Protein AF-0000000066098914 (afdb_homodimer)

Solvent-accessible surface area (backbone atoms only — not comparable to full-atom values): 42243 Å² total; per-residue (Å²): 77,52,29,32,34,39,27,23,27,41,57,40,79,36,55,60,36,62,58,43,56,73,46,43,79,74,27,45,29,22,31,26,15,26,47,27,71,83,27,66,46,54,44,73,57,91,93,42,76,46,83,33,42,65,62,32,80,19,49,80,38,93,75,24,36,15,26,37,21,40,37,21,39,43,38,61,69,60,48,48,51,51,51,52,54,40,41,75,70,70,44,71,65,82,59,40,31,33,19,36,63,10,33,41,37,50,75,65,23,27,54,48,33,45,54,51,50,65,69,39,60,93,66,53,69,77,78,87,47,71,8,59,46,48,32,45,26,27,47,37,64,47,45,50,49,34,46,49,41,34,78,35,69,69,63,32,41,53,45,46,41,61,45,40,51,63,51,30,50,41,28,39,76,72,64,72,40,79,60,76,58,52,67,61,50,40,53,52,46,38,55,50,28,63,72,45,52,85,32,51,35,66,43,36,60,53,52,46,50,38,36,74,70,44,35,35,36,37,33,41,39,44,43,5,24,39,24,8,51,77,73,25,52,65,54,48,38,46,57,36,42,21,37,50,17,21,43,15,58,5,32,31,38,12,27,61,51,31,69,42,25,36,28,24,32,40,59,39,38,55,40,69,83,69,68,74,56,53,50,56,40,91,50,69,67,21,50,47,50,30,62,63,56,61,42,45,39,86,87,76,58,47,74,42,47,26,24,48,25,49,30,29,52,37,28,44,32,30,52,38,27,34,42,61,30,28,36,37,21,54,49,42,51,54,50,64,33,69,61,41,62,32,27,61,30,29,35,43,92,85,38,83,35,68,63,68,64,83,42,56,69,52,40,55,59,25,37,60,37,70,44,79,39,63,36,42,70,66,85,46,46,85,43,59,45,72,86,70,45,56,67,42,50,46,50,50,54,53,50,52,25,62,57,21,73,39,50,65,22,33,37,25,23,43,93,52,89,77,14,36,26,70,77,46,73,88,85,113,76,52,30,33,34,39,27,23,28,42,57,41,79,37,55,60,36,62,58,43,56,72,47,42,80,74,27,46,30,23,30,26,15,27,48,27,71,86,26,66,46,54,45,74,57,92,92,42,76,44,84,33,42,64,61,32,81,18,49,81,39,92,77,24,35,14,25,37,20,41,37,20,39,43,38,63,68,61,47,47,53,52,50,53,55,40,40,75,72,70,43,71,65,81,60,38,31,33,20,37,64,10,34,41,36,48,74,65,23,26,51,48,32,44,54,51,51,64,69,40,60,94,66,52,69,76,78,85,46,71,7,60,46,48,32,44,27,28,46,38,65,47,46,51,50,35,46,50,43,34,77,35,70,69,63,31,41,54,45,47,41,60,46,40,50,62,51,29,47,42,28,40,74,71,64,72,38,80,62,76,57,54,67,61,51,39,52,52,46,36,56,50,28,63,71,46,51,87,32,51,36,66,43,36,60,52,52,48,51,38,35,75,69,45,36,34,37,37,32,39,38,42,44,5,28,39,25,8,52,75,73,24,51,65,56,47,37,47,56,36,43,21,38,51,15,21,43,16,59,6,34,31,37,12,28,60,51,32,70,41,26,35,28,23,31,40,58,38,38,55,39,70,81,68,69,74,55,53,50,56,41,91,50,67,66,22,51,47,51,29,62,64,57,60,41,46,38,89,85,78,58,46,75,42,46,27,25,48,26,48,29,30,52,38,26,43,33,29,51,37,25,36,42,60,30,27,35,37,22,54,48,42,50,57,48,64,33,69,62,41,60,33,26,61,29,28,35,43,92,87,38,82,35,66,63,69,64,83,43,56,70,51,41,55,57,25,36,61,37,69,45,79,38,63,36,43,69,68,85,46,45,84,42,58,45,72,87,70,44,56,67,43,51,45,51,50,54,53,49,51,24,61,58,21,71,40,50,65,23,34,38,26,23,44,93,53,88,77,13,38,24,70,76,47,73,89,84,115

Structure (mmCIF, N/CA/C/O backbone):
data_AF-0000000066098914-model_v1
#
loop_
_entity.id
_entity.type
_entity.pdbx_description
1 polymer 'Adenylosuccinate synthetase'
#
loop_
_atom_site.group_PDB
_atom_site.id
_atom_site.type_symbol
_atom_site.label_atom_id
_atom_site.label_alt_id
_atom_site.label_comp_id
_atom_site.label_asym_id
_atom_site.label_entity_id
_atom_site.label_seq_id
_atom_site.pdbx_PDB_ins_code
_atom_site.Cartn_x
_atom_site.Cartn_y
_atom_site.Cartn_z
_atom_site.occupancy
_atom_site.B_iso_or_equiv
_atom_site.auth_seq_id
_atom_site.auth_comp_id
_atom_site.auth_asym_id
_atom_site.auth_atom_id
_atom_site.pdbx_PDB_model_num
ATOM 1 N N . MET A 1 1 ? -10.352 -11.297 17.422 1 63.25 1 MET A N 1
ATOM 2 C CA . MET A 1 1 ? -9.922 -12.273 16.422 1 63.25 1 MET A CA 1
ATOM 3 C C . MET A 1 1 ? -9.172 -11.594 15.281 1 63.25 1 MET A C 1
ATOM 5 O O . MET A 1 1 ? -9.414 -10.414 14.992 1 63.25 1 MET A O 1
ATOM 9 N N . PRO A 1 2 ? -8.195 -12.383 14.555 1 81.88 2 PRO A N 1
ATOM 10 C CA . PRO A 1 2 ? -7.086 -11.812 13.797 1 81.88 2 PRO A CA 1
ATOM 11 C C . PRO A 1 2 ? -7.453 -11.523 12.344 1 81.88 2 PRO A C 1
ATOM 13 O O . PRO A 1 2 ? -8.43 -12.07 11.828 1 81.88 2 PRO A O 1
ATOM 16 N N . GLY A 1 3 ? -7.152 -10.367 11.789 1 95.5 3 GLY A N 1
ATOM 17 C CA . GLY A 1 3 ? -6.992 -10.203 10.352 1 95.5 3 GLY A CA 1
ATOM 18 C C . GLY A 1 3 ? -6.004 -11.18 9.75 1 95.5 3 GLY A C 1
ATOM 19 O O . GLY A 1 3 ? -4.859 -11.273 10.195 1 95.5 3 GLY A O 1
ATOM 20 N N . ILE A 1 4 ? -6.527 -12.102 8.797 1 97 4 ILE A N 1
ATOM 21 C CA . ILE A 1 4 ? -5.703 -13.07 8.094 1 97 4 ILE A CA 1
ATOM 22 C C . ILE A 1 4 ? -5.547 -12.648 6.633 1 97 4 ILE A C 1
ATOM 24 O O . ILE A 1 4 ? -6.539 -12.406 5.941 1 97 4 ILE A O 1
ATOM 28 N N . VAL A 1 5 ? -4.336 -12.539 6.199 1 97.62 5 VAL A N 1
ATOM 29 C CA . VAL A 1 5 ? -4.082 -12.203 4.801 1 97.62 5 VAL A CA 1
ATOM 30 C C . VAL A 1 5 ? -3.639 -13.453 4.047 1 97.62 5 VAL A C 1
ATOM 32 O O . VAL A 1 5 ? -2.797 -14.219 4.531 1 97.62 5 VAL A O 1
ATOM 35 N N . LEU A 1 6 ? -4.223 -13.695 2.918 1 96.88 6 LEU A N 1
ATOM 36 C CA . LEU A 1 6 ? -3.85 -14.789 2.029 1 96.88 6 LEU A CA 1
ATOM 37 C C . LEU A 1 6 ? -3.35 -14.258 0.691 1 96.88 6 LEU A C 1
ATOM 39 O O . LEU A 1 6 ? -4.074 -13.547 -0.009 1 96.88 6 LEU A O 1
ATOM 43 N N . ILE A 1 7 ? -2.107 -14.586 0.351 1 97.62 7 ILE A N 1
ATOM 44 C CA . ILE A 1 7 ? -1.524 -14.094 -0.893 1 97.62 7 ILE A CA 1
ATOM 45 C C . ILE A 1 7 ? -0.839 -15.242 -1.632 1 97.62 7 ILE A C 1
ATOM 47 O O . ILE A 1 7 ? -0.648 -16.328 -1.071 1 97.62 7 ILE A O 1
ATOM 51 N N . GLY A 1 8 ? -0.573 -14.992 -2.902 1 97.12 8 GLY A N 1
ATOM 52 C CA . GLY A 1 8 ? 0.333 -15.867 -3.627 1 97.12 8 GLY A CA 1
ATOM 53 C C . GLY A 1 8 ? 1.796 -15.547 -3.385 1 97.12 8 GLY A C 1
ATOM 54 O O . GLY A 1 8 ? 2.189 -14.383 -3.398 1 97.12 8 GLY A O 1
ATOM 55 N N . ALA A 1 9 ? 2.586 -16.578 -3.191 1 98 9 ALA A N 1
ATOM 56 C CA . ALA A 1 9 ? 3.99 -16.359 -2.852 1 98 9 ALA A CA 1
ATOM 57 C C . ALA A 1 9 ? 4.859 -16.344 -4.105 1 98 9 ALA A C 1
ATOM 59 O O . ALA A 1 9 ? 6.023 -15.93 -4.055 1 98 9 ALA A O 1
ATOM 60 N N . GLN A 1 10 ? 4.301 -16.719 -5.227 1 97.81 10 GLN A N 1
ATOM 61 C CA . GLN A 1 10 ? 5.07 -16.828 -6.461 1 97.81 10 GLN A CA 1
ATOM 62 C C . GLN A 1 10 ? 4.488 -15.93 -7.547 1 97.81 10 GLN A C 1
ATOM 64 O O . GLN A 1 10 ? 4.41 -14.711 -7.379 1 97.81 10 GLN A O 1
ATOM 69 N N . TRP A 1 11 ? 3.947 -16.469 -8.711 1 95.19 11 TRP A N 1
ATOM 70 C CA . TRP A 1 11 ? 3.518 -15.594 -9.789 1 95.19 11 TRP A CA 1
ATOM 71 C C . TRP A 1 11 ? 2.016 -15.711 -10.023 1 95.19 11 TRP A C 1
ATOM 73 O O . TRP A 1 11 ? 1.521 -15.391 -11.109 1 95.19 11 TRP A O 1
ATOM 83 N N . GLY A 1 12 ? 1.2 -16.203 -9.133 1 89.06 12 GLY A N 1
ATOM 84 C CA . GLY A 1 12 ? -0.228 -15.922 -9.117 1 89.06 12 GLY A CA 1
ATOM 85 C C . GLY A 1 12 ? -1.071 -17.125 -9.492 1 89.06 12 GLY A C 1
ATOM 86 O O . GLY A 1 12 ? -2.297 -17.109 -9.359 1 89.06 12 GLY A O 1
ATOM 87 N N . ASP A 1 13 ? -0.534 -18.266 -9.875 1 85.81 13 ASP A N 1
ATOM 88 C CA . ASP A 1 13 ? -1.306 -19.453 -10.242 1 85.81 13 ASP A CA 1
ATOM 89 C C . ASP A 1 13 ? -1.065 -20.594 -9.25 1 85.81 13 ASP A C 1
ATOM 91 O O . ASP A 1 13 ? -0.976 -21.75 -9.648 1 85.81 13 ASP A O 1
ATOM 95 N N . GLU A 1 14 ? -0.969 -20.234 -8.062 1 88.31 14 GLU A N 1
ATOM 96 C CA . GLU A 1 14 ? -0.578 -21.219 -7.059 1 88.31 14 GLU A CA 1
ATOM 97 C C . GLU A 1 14 ? -1.791 -21.969 -6.527 1 88.31 14 GLU A C 1
ATOM 99 O O . GLU A 1 14 ? -1.652 -22.859 -5.691 1 88.31 14 GLU A O 1
ATOM 104 N N . GLY A 1 15 ? -2.969 -21.609 -7 1 82.88 15 GLY A N 1
ATOM 105 C CA . GLY A 1 15 ? -4.156 -22.297 -6.512 1 82.88 15 GLY A CA 1
ATOM 106 C C . GLY A 1 15 ? -4.648 -21.75 -5.18 1 82.88 15 GLY A C 1
ATOM 107 O O . GLY A 1 15 ? -4.895 -22.516 -4.25 1 82.88 15 GLY A O 1
ATOM 108 N N . LYS A 1 16 ? -4.734 -20.422 -5.062 1 84.88 16 LYS A N 1
ATOM 109 C CA . LYS A 1 16 ? -5.176 -19.766 -3.842 1 84.88 16 LYS A CA 1
ATOM 110 C C . LYS A 1 16 ? -6.59 -20.203 -3.465 1 84.88 16 LYS A C 1
ATOM 112 O O . LYS A 1 16 ? -6.973 -20.141 -2.293 1 84.88 16 LYS A O 1
ATOM 117 N N . GLY A 1 17 ? -7.309 -20.656 -4.402 1 76.81 17 GLY A N 1
ATOM 118 C CA . GLY A 1 17 ? -8.688 -21.062 -4.168 1 76.81 17 GLY A CA 1
ATOM 119 C C . GLY A 1 17 ? -8.805 -22.188 -3.145 1 76.81 17 GLY A C 1
ATOM 120 O O . GLY A 1 17 ? -9.719 -22.172 -2.32 1 76.81 17 GLY A O 1
ATOM 121 N N . LYS A 1 18 ? -7.852 -23.094 -3.146 1 76.88 18 LYS A N 1
ATOM 122 C CA . LYS A 1 18 ? -7.871 -24.219 -2.209 1 76.88 18 LYS A CA 1
ATOM 123 C C . LYS A 1 18 ? -7.707 -23.734 -0.771 1 76.88 18 LYS A C 1
ATOM 125 O O . LYS A 1 18 ? -8.398 -24.203 0.132 1 76.88 18 LYS A O 1
ATOM 130 N N . ALA A 1 19 ? -6.75 -22.844 -0.567 1 83.5 19 ALA A N 1
ATOM 131 C CA . ALA A 1 19 ? -6.504 -22.281 0.761 1 83.5 19 ALA A CA 1
ATOM 132 C C . ALA A 1 19 ? -7.684 -21.438 1.228 1 83.5 19 ALA A C 1
ATOM 134 O O . ALA A 1 19 ? -8.055 -21.469 2.402 1 83.5 19 ALA A O 1
ATOM 135 N N . THR A 1 20 ? -8.195 -20.703 0.339 1 81.69 20 THR A N 1
ATOM 136 C CA . THR A 1 20 ? -9.336 -19.859 0.666 1 81.69 20 THR A CA 1
ATOM 137 C C . THR A 1 20 ? -10.539 -20.703 1.083 1 81.69 20 THR A C 1
ATOM 139 O O . THR A 1 20 ? -11.289 -20.312 1.982 1 81.69 20 THR A O 1
ATOM 142 N N . ASP A 1 21 ? -10.727 -21.797 0.472 1 73.31 21 ASP A N 1
ATOM 143 C CA . ASP A 1 21 ? -11.82 -22.688 0.819 1 73.31 21 ASP A CA 1
ATOM 144 C C . ASP A 1 21 ? -11.633 -23.266 2.223 1 73.31 21 ASP A C 1
ATOM 146 O O . ASP A 1 21 ? -12.602 -23.453 2.957 1 73.31 21 ASP A O 1
ATOM 150 N N . LEU A 1 22 ? -10.414 -23.562 2.518 1 80.06 22 LEU A N 1
ATOM 151 C CA . LEU A 1 22 ? -10.102 -24.125 3.826 1 80.06 22 LEU A CA 1
ATOM 152 C C . LEU A 1 22 ? -10.383 -23.109 4.934 1 80.06 22 LEU A C 1
ATOM 154 O O . LEU A 1 22 ? -10.789 -23.484 6.035 1 80.06 22 LEU A O 1
ATOM 158 N N . ILE A 1 23 ? -10.172 -21.812 4.625 1 83.88 23 ILE A N 1
ATOM 159 C CA . ILE A 1 23 ? -10.273 -20.766 5.629 1 83.88 23 ILE A CA 1
ATOM 160 C C . ILE A 1 23 ? -11.625 -20.078 5.512 1 83.88 23 ILE A C 1
ATOM 162 O O . ILE A 1 23 ? -12.258 -19.75 6.52 1 83.88 23 ILE A O 1
ATOM 166 N N . GLY A 1 24 ? -12.016 -19.938 4.332 1 73.31 24 GLY A N 1
ATOM 167 C CA . GLY A 1 24 ? -13.125 -19.062 3.996 1 73.31 24 GLY A CA 1
ATOM 168 C C . GLY A 1 24 ? -14.445 -19.516 4.586 1 73.31 24 GLY A C 1
ATOM 169 O O . GLY A 1 24 ? -15.297 -18.688 4.918 1 73.31 24 GLY A O 1
ATOM 170 N N . THR A 1 25 ? -14.57 -20.781 4.785 1 74.81 25 THR A N 1
ATOM 171 C CA . THR A 1 25 ? -15.836 -21.266 5.312 1 74.81 25 THR A CA 1
ATOM 172 C C . THR A 1 25 ? -15.898 -21.109 6.828 1 74.81 25 THR A C 1
ATOM 174 O O . THR A 1 25 ? -16.953 -21.328 7.438 1 74.81 25 THR A O 1
ATOM 177 N N . LYS A 1 26 ? -14.828 -20.578 7.312 1 84.69 26 LYS A N 1
ATOM 178 C CA . LYS A 1 26 ? -14.75 -20.469 8.766 1 84.69 26 LYS A CA 1
ATOM 179 C C . LYS A 1 26 ? -14.594 -19.016 9.203 1 84.69 26 LYS A C 1
ATOM 181 O O . LYS A 1 26 ? -14.375 -18.75 10.383 1 84.69 26 LYS A O 1
ATOM 186 N N . VAL A 1 27 ? -14.703 -18.141 8.195 1 91.56 27 VAL A N 1
ATOM 187 C CA . VAL A 1 27 ? -14.477 -16.75 8.547 1 91.56 27 VAL A CA 1
ATOM 188 C C . VAL A 1 27 ? -15.758 -15.953 8.352 1 91.56 27 VAL A C 1
ATOM 190 O O . VAL A 1 27 ? -16.672 -16.391 7.641 1 91.56 27 VAL A O 1
ATOM 193 N N . ASP A 1 28 ? -15.805 -14.789 8.984 1 95.5 28 ASP A N 1
ATOM 194 C CA . ASP A 1 28 ? -17 -13.945 8.93 1 95.5 28 ASP A CA 1
ATOM 195 C C . ASP A 1 28 ? -17 -13.086 7.676 1 95.5 28 ASP A C 1
ATOM 197 O O . ASP A 1 28 ? -18.062 -12.844 7.086 1 95.5 28 ASP A O 1
ATOM 201 N N . TYR A 1 29 ? -15.859 -12.617 7.258 1 96.81 29 TYR A N 1
ATOM 202 C CA . TYR A 1 29 ? -15.695 -11.75 6.098 1 96.81 29 TYR A CA 1
ATOM 203 C C . TYR A 1 29 ? -14.57 -12.242 5.199 1 96.81 29 TYR A C 1
ATOM 205 O O . TYR A 1 29 ? -13.57 -12.773 5.688 1 96.81 29 TYR A O 1
ATOM 213 N N . VAL A 1 30 ? -14.703 -12.133 3.889 1 95.94 30 VAL A N 1
ATOM 214 C CA . VAL A 1 30 ? -13.641 -12.297 2.906 1 95.94 30 VAL A CA 1
ATOM 215 C C . VAL A 1 30 ? -13.531 -11.039 2.049 1 95.94 30 VAL A C 1
ATOM 217 O O . VAL A 1 30 ? -14.461 -10.68 1.328 1 95.94 30 VAL A O 1
ATOM 220 N N . ALA A 1 31 ? -12.398 -10.367 2.17 1 97.25 31 ALA A N 1
ATOM 221 C CA . ALA A 1 31 ? -12.25 -9.07 1.516 1 97.25 31 ALA A CA 1
ATOM 222 C C . ALA A 1 31 ? -11.141 -9.109 0.467 1 97.25 31 ALA A C 1
ATOM 224 O O . ALA A 1 31 ? -9.977 -9.359 0.792 1 97.25 31 ALA A O 1
ATOM 225 N N . ARG A 1 32 ? -11.516 -8.891 -0.763 1 97.06 32 ARG A N 1
ATOM 226 C CA . ARG A 1 32 ? -10.516 -8.648 -1.797 1 97.06 32 ARG A CA 1
ATOM 227 C C . ARG A 1 32 ? -9.938 -7.242 -1.685 1 97.06 32 ARG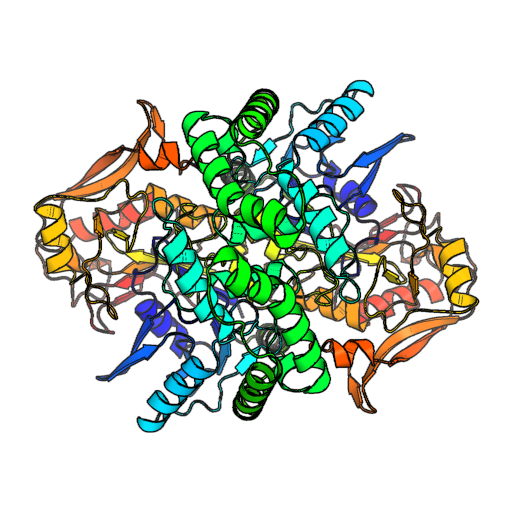 A C 1
ATOM 229 O O . ARG A 1 32 ? -10.672 -6.285 -1.429 1 97.06 32 ARG A O 1
ATOM 236 N N . PHE A 1 33 ? -8.586 -7.141 -1.896 1 98.25 33 PHE A N 1
ATOM 237 C CA . PHE A 1 33 ? -8.039 -5.844 -1.525 1 98.25 33 PHE A CA 1
ATOM 238 C C . PHE A 1 33 ? -7.227 -5.25 -2.67 1 98.25 33 PHE A C 1
ATOM 240 O O . PHE A 1 33 ? -6.754 -4.117 -2.58 1 98.25 33 PHE A O 1
ATOM 247 N N . ASN A 1 34 ? -7.051 -5.922 -3.76 1 97.81 34 ASN A N 1
ATOM 248 C CA . ASN A 1 34 ? -6.238 -5.383 -4.844 1 97.81 34 ASN A CA 1
ATOM 249 C C . ASN A 1 34 ? -6.719 -5.879 -6.207 1 97.81 34 ASN A C 1
ATOM 251 O O . ASN A 1 34 ? -7.555 -6.781 -6.281 1 97.81 34 ASN A O 1
ATOM 255 N N . GLY A 1 35 ? -6.199 -5.332 -7.23 1 95.94 35 GLY A N 1
ATOM 256 C CA . GLY A 1 35 ? -6.41 -5.824 -8.586 1 95.94 35 GLY A CA 1
ATOM 257 C C . GLY A 1 35 ? -7.762 -5.438 -9.156 1 95.94 35 GLY A C 1
ATOM 258 O O . GLY A 1 35 ? -8.242 -4.324 -8.93 1 95.94 35 GLY A O 1
ATOM 259 N N . GLY A 1 36 ? -8.289 -6.184 -9.984 1 95.94 36 GLY A N 1
ATOM 260 C CA . GLY A 1 36 ? -9.555 -6.062 -10.695 1 95.94 36 GLY A CA 1
ATOM 261 C C . GLY A 1 36 ? -9.961 -7.336 -11.414 1 95.94 36 GLY A C 1
ATOM 262 O O . GLY A 1 36 ? -9.781 -8.438 -10.883 1 95.94 36 GLY A O 1
ATOM 263 N N . ASN A 1 37 ? -10.594 -7.102 -12.523 1 94 37 ASN A N 1
ATOM 264 C CA . ASN A 1 37 ? -11.094 -8.273 -13.234 1 94 37 ASN A CA 1
ATOM 265 C C . ASN A 1 37 ? -10 -8.938 -14.07 1 94 37 ASN A C 1
ATOM 267 O O . ASN A 1 37 ? -10.273 -9.828 -14.875 1 94 37 ASN A O 1
ATOM 271 N N . ASN A 1 38 ? -8.727 -8.508 -13.859 1 88.56 38 ASN A N 1
ATOM 272 C CA . ASN A 1 38 ? -7.586 -9.156 -14.508 1 88.56 38 ASN A CA 1
ATOM 273 C C . ASN A 1 38 ? -7.105 -10.367 -13.719 1 88.56 38 ASN A C 1
ATOM 275 O O . ASN A 1 38 ? -6.195 -11.078 -14.148 1 88.56 38 ASN A O 1
ATOM 279 N N . ALA A 1 39 ? -7.637 -10.523 -12.508 1 82.5 39 ALA A N 1
ATOM 280 C CA . ALA A 1 39 ? -7.355 -11.719 -11.711 1 82.5 39 ALA A CA 1
ATOM 281 C C . ALA A 1 39 ? -8.578 -12.625 -11.633 1 82.5 39 ALA A C 1
ATOM 283 O O . ALA A 1 39 ? -9.711 -12.172 -11.828 1 82.5 39 ALA A O 1
ATOM 284 N N . GLY A 1 40 ? -8.258 -13.922 -11.5 1 80.44 40 GLY A N 1
ATOM 285 C CA . GLY A 1 40 ? -9.336 -14.883 -11.359 1 80.44 40 GLY A CA 1
ATOM 286 C C . GLY A 1 40 ? -8.992 -16.047 -10.438 1 80.44 40 GLY A C 1
ATOM 287 O O . GLY A 1 40 ? -7.812 -16.328 -10.203 1 80.44 40 GLY A O 1
ATOM 288 N N . HIS A 1 41 ? -9.961 -16.547 -9.867 1 77.12 41 HIS A N 1
ATOM 289 C CA . HIS A 1 41 ? -9.797 -17.75 -9.047 1 77.12 41 HIS A CA 1
ATOM 290 C C . HIS A 1 41 ? -11.008 -18.672 -9.164 1 77.12 41 HIS A C 1
ATOM 292 O O . HIS A 1 41 ? -12.109 -18.203 -9.461 1 77.12 41 HIS A O 1
ATOM 298 N N . THR A 1 42 ? -10.688 -19.859 -9.062 1 78.38 42 THR A N 1
ATOM 299 C CA . THR A 1 42 ? -11.742 -20.875 -9.141 1 78.38 42 THR A CA 1
ATOM 300 C C . THR A 1 42 ? -12.055 -21.438 -7.758 1 78.38 42 THR A C 1
ATOM 302 O O . THR A 1 42 ? -11.148 -21.734 -6.984 1 78.38 42 THR A O 1
ATOM 305 N N . VAL A 1 43 ? -13.336 -21.484 -7.477 1 76 43 VAL A N 1
ATOM 306 C CA . VAL A 1 43 ? -13.812 -22.078 -6.238 1 76 43 VAL A CA 1
ATOM 307 C C . VAL A 1 43 ? -14.648 -23.328 -6.559 1 76 43 VAL A C 1
ATOM 309 O O . VAL A 1 43 ? -15.5 -23.297 -7.449 1 76 43 VAL A O 1
ATOM 312 N N . VAL A 1 44 ? -14.281 -24.375 -5.875 1 73.19 44 VAL A N 1
ATOM 313 C CA . VAL A 1 44 ? -15.016 -25.625 -6.082 1 73.19 44 VAL A CA 1
ATOM 314 C C . VAL A 1 44 ? -15.867 -25.922 -4.852 1 73.19 44 VAL A C 1
ATOM 316 O O . VAL A 1 44 ? -15.359 -25.953 -3.729 1 73.19 44 VAL A O 1
ATOM 319 N N . VAL A 1 45 ? -17.141 -26.078 -5.023 1 73.38 45 VAL A N 1
ATOM 320 C CA . VAL A 1 45 ? -18.078 -26.484 -3.984 1 73.38 45 VAL A CA 1
ATOM 321 C C . VAL A 1 45 ? -18.844 -27.719 -4.434 1 73.38 45 VAL A C 1
ATOM 323 O O . VAL A 1 45 ? -19.641 -27.672 -5.367 1 73.38 45 VAL A O 1
ATOM 326 N N . GLY A 1 46 ? -18.594 -28.797 -3.688 1 73.75 46 GLY A N 1
ATOM 327 C CA . GLY A 1 46 ? -19.156 -30.062 -4.156 1 73.75 46 GLY A CA 1
ATOM 328 C C . GLY A 1 46 ? -18.688 -30.438 -5.551 1 73.75 46 GLY A C 1
ATOM 329 O O . GLY A 1 46 ? -17.484 -30.516 -5.812 1 73.75 46 GLY A O 1
ATOM 330 N N . ASP A 1 47 ? -19.656 -30.547 -6.422 1 78.56 47 ASP A N 1
ATOM 331 C CA . ASP A 1 47 ? -19.344 -30.953 -7.789 1 78.56 47 ASP A CA 1
ATOM 332 C C . ASP A 1 47 ? -19.359 -29.75 -8.734 1 78.56 47 ASP A C 1
ATOM 334 O O . ASP A 1 47 ? -19.172 -29.906 -9.945 1 78.56 47 ASP A O 1
ATOM 338 N N . GLU A 1 48 ? -19.484 -28.625 -8.133 1 81.12 48 GLU A N 1
ATOM 339 C CA . GLU A 1 48 ? -19.594 -27.438 -8.977 1 81.12 48 GLU A CA 1
ATOM 340 C C . GLU A 1 48 ? -18.328 -26.578 -8.883 1 81.12 48 GLU A C 1
ATOM 342 O O . GLU A 1 48 ? -17.703 -26.5 -7.828 1 81.12 48 GLU A O 1
ATOM 347 N N . SER A 1 49 ? -17.984 -26 -10.031 1 81.88 49 SER A N 1
ATOM 348 C CA . SER A 1 49 ? -16.844 -25.078 -10.117 1 81.88 49 SER A CA 1
ATOM 349 C C . SER A 1 49 ? -17.297 -23.688 -10.57 1 81.88 49 SER A C 1
ATOM 351 O O . SER A 1 49 ? -18.109 -23.562 -11.477 1 81.88 49 SER A O 1
ATOM 353 N N . TYR A 1 50 ? -16.828 -22.688 -9.844 1 82.75 50 TYR A N 1
ATOM 354 C CA . TYR A 1 50 ? -17.156 -21.297 -10.156 1 82.75 50 TYR A CA 1
ATOM 355 C C . TYR A 1 50 ? -15.898 -20.5 -10.469 1 82.75 50 TYR A C 1
ATOM 357 O O . TYR A 1 50 ? -14.961 -20.453 -9.664 1 82.75 50 TYR A O 1
ATOM 365 N N . ALA A 1 51 ? -15.859 -19.953 -11.633 1 83.19 51 ALA A N 1
ATOM 366 C CA . ALA A 1 51 ? -14.781 -19.016 -11.977 1 83.19 51 ALA A CA 1
ATOM 367 C C . ALA A 1 51 ? -15.148 -17.594 -11.586 1 83.19 51 ALA A C 1
ATOM 369 O O . ALA A 1 51 ? -16.141 -17.031 -12.078 1 83.19 51 ALA A O 1
ATOM 370 N N . LEU A 1 52 ? -14.383 -17.016 -10.695 1 88.56 52 LEU A N 1
ATOM 371 C CA . LEU A 1 52 ? -14.641 -15.672 -10.203 1 88.56 52 LEU A CA 1
ATOM 372 C C . LEU A 1 52 ? -13.508 -14.727 -10.586 1 88.56 52 LEU A C 1
ATOM 374 O O . LEU A 1 52 ? -12.352 -15.141 -10.672 1 88.56 52 LEU A O 1
ATOM 378 N N . HIS A 1 53 ? -13.781 -13.469 -10.867 1 90.81 53 HIS A N 1
ATOM 379 C CA . HIS A 1 53 ? -12.789 -12.445 -11.188 1 90.81 53 HIS A CA 1
ATOM 380 C C . HIS A 1 53 ? -12.797 -11.328 -10.156 1 90.81 53 HIS A C 1
ATOM 382 O O . HIS A 1 53 ? -11.852 -11.195 -9.375 1 90.81 53 HIS A O 1
ATOM 388 N N . LEU A 1 54 ? -13.898 -10.656 -10.062 1 95.56 54 LEU A N 1
ATOM 389 C CA . LEU A 1 54 ? -14.008 -9.555 -9.117 1 95.56 54 LEU A CA 1
ATOM 390 C C . LEU A 1 54 ? -14.57 -10.039 -7.781 1 95.56 54 LEU A C 1
ATOM 392 O O . LEU A 1 54 ? -14.188 -9.523 -6.723 1 95.56 54 LEU A O 1
ATOM 396 N N . LEU A 1 55 ? -15.43 -11.008 -7.855 1 95.88 55 LEU A N 1
ATOM 397 C CA . LEU A 1 55 ? -16.109 -11.461 -6.645 1 95.88 55 LEU A CA 1
ATOM 398 C C . LEU A 1 55 ? -15.148 -12.25 -5.75 1 95.88 55 LEU A C 1
ATOM 400 O O . LEU A 1 55 ? -14.445 -13.141 -6.223 1 95.88 55 LEU A O 1
ATOM 404 N N . PRO A 1 56 ? -15.164 -11.867 -4.406 1 94.12 56 PRO A N 1
ATOM 405 C CA . PRO A 1 56 ? -14.352 -12.656 -3.471 1 94.12 56 PRO A CA 1
ATOM 406 C C . PRO A 1 56 ? -14.844 -14.094 -3.33 1 94.12 56 PRO A C 1
ATOM 408 O O . PRO A 1 56 ? -16.031 -14.367 -3.51 1 94.12 56 PRO A O 1
ATOM 411 N N . SER A 1 57 ? -13.969 -14.93 -2.961 1 89.5 57 SER A N 1
ATOM 412 C CA . SER A 1 57 ? -14.289 -16.359 -2.834 1 89.5 57 SER A CA 1
ATOM 413 C C . SER A 1 57 ? -15.406 -16.578 -1.826 1 89.5 57 SER A C 1
ATOM 415 O O . SER A 1 57 ? -16.172 -17.547 -1.938 1 89.5 57 SER A O 1
ATOM 417 N N . GLY A 1 58 ? -15.617 -15.68 -0.854 1 89.44 58 GLY A N 1
ATOM 418 C CA . GLY A 1 58 ? -16.641 -15.82 0.165 1 89.44 58 GLY A CA 1
ATOM 419 C C . GLY A 1 58 ? -18.047 -15.719 -0.392 1 89.44 58 GLY A C 1
ATOM 420 O O . GLY A 1 58 ? -19.016 -16.078 0.282 1 89.44 58 GLY A O 1
ATOM 421 N N . ILE A 1 59 ? -18.172 -15.398 -1.614 1 92.75 59 ILE A N 1
ATOM 422 C CA . ILE A 1 59 ? -19.484 -15.156 -2.211 1 92.75 59 ILE A CA 1
ATOM 423 C C . ILE A 1 59 ? -20.281 -16.453 -2.264 1 92.75 59 ILE A C 1
ATOM 425 O O . ILE A 1 59 ? -21.516 -16.438 -2.25 1 92.75 59 ILE A O 1
ATOM 429 N N . ILE A 1 60 ? -19.578 -17.594 -2.281 1 88.12 60 ILE A N 1
ATOM 430 C CA . ILE A 1 60 ? -20.234 -18.891 -2.438 1 88.12 60 ILE A CA 1
ATOM 431 C C . ILE A 1 60 ? -20.641 -19.422 -1.067 1 88.12 60 ILE A C 1
ATOM 433 O O . ILE A 1 60 ? -21.422 -20.375 -0.975 1 88.12 60 ILE A O 1
ATOM 437 N N . SER A 1 61 ? -20.125 -18.844 -0.024 1 86.44 61 SER A N 1
ATOM 438 C CA . SER A 1 61 ? -20.453 -19.266 1.332 1 86.44 61 SER A CA 1
ATOM 439 C C . SER A 1 61 ? -21.656 -18.5 1.875 1 86.44 61 SER A C 1
ATOM 441 O O . SER A 1 61 ? -21.625 -17.266 1.961 1 86.44 61 SER A O 1
ATOM 443 N N . PRO A 1 62 ? -22.625 -19.156 2.355 1 86.12 62 PRO A N 1
ATOM 444 C CA . PRO A 1 62 ? -23.844 -18.484 2.809 1 86.12 62 PRO A CA 1
ATOM 445 C C . PRO A 1 62 ? -23.641 -17.719 4.109 1 86.12 62 PRO A C 1
ATOM 447 O O . PRO A 1 62 ? -24.469 -16.859 4.461 1 86.12 62 PRO A O 1
ATOM 450 N N . ASN A 1 63 ? -22.609 -17.969 4.789 1 89.19 63 ASN A N 1
ATOM 451 C CA . ASN A 1 63 ? -22.438 -17.344 6.102 1 89.19 63 ASN A CA 1
ATOM 452 C C . ASN A 1 63 ? -21.328 -16.312 6.098 1 89.19 63 ASN A C 1
ATOM 454 O O . ASN A 1 63 ? -20.984 -15.75 7.141 1 89.19 63 ASN A O 1
ATOM 458 N N . THR A 1 64 ? -20.734 -16.109 5.004 1 93.44 64 THR A N 1
ATOM 459 C CA . THR A 1 64 ? -19.625 -15.172 4.891 1 93.44 64 THR A CA 1
ATOM 460 C C . THR A 1 64 ? -20.062 -13.914 4.148 1 93.44 64 THR A C 1
ATOM 462 O O . THR A 1 64 ? -20.859 -13.977 3.209 1 93.44 64 THR A O 1
ATOM 465 N N . THR A 1 65 ? -19.625 -12.75 4.629 1 96.88 65 THR A N 1
ATOM 466 C CA . THR A 1 65 ? -19.844 -11.508 3.906 1 96.88 65 THR A CA 1
ATOM 467 C C . THR A 1 65 ? -18.688 -11.203 2.971 1 96.88 65 THR A C 1
ATOM 469 O O . THR A 1 65 ? -17.562 -10.93 3.426 1 96.88 65 THR A O 1
ATOM 472 N N . PRO A 1 66 ? -18.922 -11.32 1.66 1 97 66 PRO A N 1
ATOM 473 C CA . PRO A 1 66 ? -17.859 -10.953 0.711 1 97 66 PRO A CA 1
ATOM 474 C C . PRO A 1 66 ? -17.703 -9.438 0.558 1 97 66 PRO A C 1
ATOM 476 O O . PRO A 1 66 ? -18.703 -8.719 0.52 1 97 66 PRO A O 1
ATOM 479 N N . VAL A 1 67 ? -16.484 -8.953 0.512 1 98.44 67 VAL A N 1
ATOM 480 C CA . VAL A 1 67 ? -16.219 -7.52 0.449 1 98.44 67 VAL A CA 1
ATOM 481 C C . VAL A 1 67 ? -15.219 -7.227 -0.671 1 98.44 67 VAL A C 1
ATOM 483 O O . VAL A 1 67 ? -14.211 -7.922 -0.805 1 98.44 67 VAL A O 1
ATOM 486 N N . ILE A 1 68 ? -15.531 -6.312 -1.514 1 98.62 68 ILE A N 1
ATOM 487 C CA . ILE A 1 68 ? -14.57 -5.727 -2.439 1 98.62 68 ILE A CA 1
ATOM 488 C C . ILE A 1 68 ? -14.016 -4.426 -1.855 1 98.62 68 ILE A C 1
ATOM 490 O O . ILE A 1 68 ? -14.75 -3.445 -1.707 1 98.62 68 ILE A O 1
ATOM 494 N N . GLY A 1 69 ? -12.75 -4.438 -1.534 1 98.56 69 GLY A N 1
ATOM 495 C CA . GLY A 1 69 ? -12.125 -3.316 -0.852 1 98.56 69 GLY A CA 1
ATOM 496 C C . GLY A 1 69 ? -11.805 -2.16 -1.779 1 98.56 69 GLY A C 1
ATOM 497 O O . GLY A 1 69 ? -11.984 -2.262 -2.994 1 98.56 69 GLY A O 1
ATOM 498 N N . ASN A 1 70 ? -11.281 -1.091 -1.178 1 98.56 70 ASN A N 1
ATOM 499 C CA . ASN A 1 70 ? -11.008 0.138 -1.916 1 98.56 70 ASN A CA 1
ATOM 500 C C . ASN A 1 70 ? -9.828 -0.03 -2.869 1 98.56 70 ASN A C 1
ATOM 502 O O . ASN A 1 70 ? -9.664 0.762 -3.797 1 98.56 70 ASN A O 1
ATOM 506 N N . GLY A 1 71 ? -9.008 -1.036 -2.617 1 98.38 71 GLY A N 1
ATOM 507 C CA . GLY A 1 71 ? -7.824 -1.231 -3.441 1 98.38 71 GLY A CA 1
ATOM 508 C C . GLY A 1 71 ? -8.125 -1.902 -4.77 1 98.38 71 GLY A C 1
ATOM 509 O O . GLY A 1 71 ? -7.25 -2.008 -5.629 1 98.38 71 GLY A O 1
ATOM 510 N N . VAL A 1 72 ? -9.344 -2.338 -4.969 1 98.5 72 VAL A N 1
ATOM 511 C CA . VAL A 1 72 ? -9.758 -3.014 -6.195 1 98.5 72 VAL A CA 1
ATOM 512 C C . VAL A 1 72 ? -10.305 -1.991 -7.188 1 98.5 72 VAL A C 1
ATOM 514 O O . VAL A 1 72 ? -11.023 -1.065 -6.805 1 98.5 72 VAL A O 1
ATOM 517 N N . VAL A 1 73 ? -9.875 -2.068 -8.438 1 98.56 73 VAL A N 1
ATOM 518 C CA . VAL A 1 73 ? -10.562 -1.317 -9.484 1 98.56 73 VAL A CA 1
ATOM 519 C C . VAL A 1 73 ? -11.703 -2.152 -10.055 1 98.56 73 VAL A C 1
ATOM 521 O O . VAL A 1 73 ? -11.484 -3.26 -10.547 1 98.56 73 VAL A O 1
ATOM 524 N N . VAL A 1 74 ? -12.891 -1.604 -10.008 1 98.62 74 VAL A N 1
ATOM 525 C CA . VAL A 1 74 ? -14.102 -2.387 -10.258 1 98.62 74 VAL A CA 1
ATOM 526 C C . VAL A 1 74 ? -14.648 -2.059 -11.648 1 98.62 74 VAL A C 1
ATOM 528 O O . VAL A 1 74 ? -14.922 -0.894 -11.953 1 98.62 74 VAL A O 1
ATOM 531 N N . ASP A 1 75 ? -14.766 -3.016 -12.492 1 98.12 75 ASP A N 1
ATOM 532 C CA . ASP A 1 75 ? -15.586 -2.934 -13.695 1 98.12 75 ASP A CA 1
ATOM 533 C C . ASP A 1 75 ? -17.031 -3.344 -13.414 1 98.12 75 ASP A C 1
ATOM 535 O O . ASP A 1 75 ? -17.328 -4.535 -13.336 1 98.12 75 ASP A O 1
ATOM 539 N N . PRO A 1 76 ? -17.875 -2.373 -13.32 1 98.06 76 PRO A N 1
ATOM 540 C CA . PRO A 1 76 ? -19.234 -2.713 -12.906 1 98.06 76 PRO A CA 1
ATOM 541 C C . PRO A 1 76 ? -19.922 -3.686 -13.867 1 98.06 76 PRO A C 1
ATOM 543 O O . PRO A 1 76 ? -20.688 -4.551 -13.43 1 98.06 76 PRO A O 1
ATOM 546 N N . GLU A 1 77 ? -19.688 -3.588 -15.141 1 97.12 77 GLU A N 1
ATOM 547 C CA . GLU A 1 77 ? -20.297 -4.492 -16.109 1 97.12 77 GLU A CA 1
ATOM 548 C C . GLU A 1 77 ? -19.875 -5.934 -15.867 1 97.12 77 GLU A C 1
ATOM 550 O O . GLU A 1 77 ? -20.703 -6.844 -15.875 1 97.12 77 GLU A O 1
ATOM 555 N N . VAL A 1 78 ? -18.625 -6.094 -15.68 1 96.31 78 VAL A N 1
ATOM 556 C CA . VAL A 1 78 ? -18.094 -7.43 -15.422 1 96.31 78 VAL A CA 1
ATOM 557 C C . VAL A 1 78 ? -18.609 -7.945 -14.086 1 96.31 78 VAL A C 1
ATOM 559 O O . VAL A 1 78 ? -18.969 -9.125 -13.961 1 96.31 78 VAL A O 1
ATOM 562 N N . LEU A 1 79 ? -18.641 -7.098 -13.109 1 98.12 79 LEU A N 1
ATOM 563 C CA . LEU A 1 79 ? -19.172 -7.477 -11.797 1 98.12 79 LEU A CA 1
ATOM 564 C C . LEU A 1 79 ? -20.594 -8 -11.914 1 98.12 79 LEU A C 1
ATOM 566 O O . LEU A 1 79 ? -20.922 -9.039 -11.344 1 98.12 79 LEU A O 1
ATOM 570 N N . PHE A 1 80 ? -21.438 -7.297 -12.68 1 98.12 80 PHE A N 1
ATOM 571 C CA . PHE A 1 80 ? -22.828 -7.684 -12.82 1 98.12 80 PHE A CA 1
ATOM 572 C C . PHE A 1 80 ? -22.953 -8.984 -13.609 1 98.12 80 PHE A C 1
ATOM 574 O O . PHE A 1 80 ? -23.828 -9.805 -13.328 1 98.12 80 PHE A O 1
ATOM 581 N N . GLN A 1 81 ? -22.109 -9.133 -14.594 1 97.12 81 GLN A N 1
ATOM 582 C CA . GLN A 1 81 ? -22.094 -10.406 -15.305 1 97.12 81 GLN A CA 1
ATOM 583 C C . GLN A 1 81 ? -21.828 -11.57 -14.352 1 97.12 81 GLN A C 1
ATOM 585 O O . GLN A 1 81 ? -22.469 -12.609 -14.438 1 97.12 81 GLN A O 1
ATOM 590 N N . GLU A 1 82 ? -20.859 -11.359 -13.461 1 96.75 82 GLU A N 1
ATOM 591 C CA . GLU A 1 82 ? -20.547 -12.391 -12.477 1 96.75 82 GLU A CA 1
ATOM 592 C C . GLU A 1 82 ? -21.703 -12.625 -11.523 1 96.75 82 GLU A C 1
ATOM 594 O O . GLU A 1 82 ? -22.062 -13.766 -11.234 1 96.75 82 GLU A O 1
ATOM 599 N N . ILE A 1 83 ? -22.266 -11.57 -11.016 1 97.62 83 ILE A N 1
ATOM 600 C CA . ILE A 1 83 ? -23.391 -11.664 -10.086 1 97.62 83 ILE A CA 1
ATOM 601 C C . ILE A 1 83 ? -24.547 -12.398 -10.758 1 97.62 83 ILE A C 1
ATOM 603 O O . ILE A 1 83 ? -25.094 -13.359 -10.195 1 97.62 83 ILE A O 1
ATOM 607 N N . ASP A 1 84 ? -24.922 -11.938 -11.961 1 97.75 84 ASP A N 1
ATOM 608 C CA . ASP A 1 84 ? -26.031 -12.547 -12.695 1 97.75 84 ASP A CA 1
ATOM 609 C C . ASP A 1 84 ? -25.766 -14.031 -12.961 1 97.75 84 ASP A C 1
ATOM 611 O O . ASP A 1 84 ? -26.672 -14.859 -12.852 1 97.75 84 ASP A O 1
ATOM 615 N N . GLY A 1 85 ? -24.531 -14.305 -13.344 1 95.19 85 GLY A N 1
ATOM 616 C CA . GLY A 1 85 ? -24.156 -15.695 -13.57 1 95.19 85 GLY A CA 1
ATOM 617 C C . GLY A 1 85 ? -24.312 -16.562 -12.336 1 95.19 85 GLY A C 1
ATOM 618 O O . GLY A 1 85 ? -24.844 -17.672 -12.414 1 95.19 85 GLY A O 1
ATOM 619 N N . LEU A 1 86 ? -23.891 -16.141 -11.219 1 95.31 86 LEU A N 1
ATOM 620 C CA . LEU A 1 86 ? -24 -16.891 -9.969 1 95.31 86 LEU A CA 1
ATOM 621 C C . LEU A 1 86 ? -25.453 -17.016 -9.539 1 95.31 86 LEU A C 1
ATOM 623 O O . LEU A 1 86 ? -25.875 -18.094 -9.117 1 95.31 86 LEU A O 1
ATOM 627 N N . GLU A 1 87 ? -26.156 -15.922 -9.602 1 96.31 87 GLU A N 1
ATOM 628 C CA . GLU A 1 87 ? -27.547 -15.938 -9.188 1 96.31 87 GLU A CA 1
ATOM 629 C C . GLU A 1 87 ? -28.375 -16.875 -10.07 1 96.31 87 GLU A C 1
ATOM 631 O O . GLU A 1 87 ? -29.312 -17.531 -9.586 1 96.31 87 GLU A O 1
ATOM 636 N N . SER A 1 88 ? -28.078 -16.922 -11.328 1 96.19 88 SER A N 1
ATOM 637 C CA . SER A 1 88 ? -28.766 -17.844 -12.234 1 96.19 88 SER A CA 1
ATOM 638 C C . SER A 1 88 ? -28.531 -19.297 -11.836 1 96.19 88 SER A C 1
ATOM 640 O O . SER A 1 88 ? -29.312 -20.172 -12.203 1 96.19 88 SER A O 1
ATOM 642 N N . ARG A 1 89 ? -27.531 -19.484 -11.07 1 92.81 89 ARG A N 1
ATOM 643 C CA . ARG A 1 89 ? -27.203 -20.828 -10.609 1 92.81 89 ARG A CA 1
ATOM 644 C C . ARG A 1 89 ? -27.641 -21.047 -9.164 1 92.81 89 ARG A C 1
ATOM 646 O O . ARG A 1 89 ? -27.25 -22.031 -8.531 1 92.81 89 ARG A O 1
ATOM 653 N N . GLY A 1 90 ? -28.281 -20.062 -8.602 1 92.5 90 GLY A N 1
ATOM 654 C CA . GLY A 1 90 ? -28.906 -20.219 -7.293 1 92.5 90 GLY A CA 1
ATOM 655 C C . GLY A 1 90 ? -28.062 -19.672 -6.16 1 92.5 90 GLY A C 1
ATOM 656 O O . GLY A 1 90 ? -28.391 -19.859 -4.988 1 92.5 90 GLY A O 1
ATOM 657 N N . VAL A 1 91 ? -26.969 -19 -6.449 1 92.94 91 VAL A N 1
ATOM 658 C CA . VAL A 1 91 ? -26.125 -18.406 -5.41 1 92.94 91 VAL A CA 1
ATOM 659 C C . VAL A 1 91 ? -26.656 -17.016 -5.039 1 92.94 91 VAL A C 1
ATOM 661 O O . VAL A 1 91 ? -26.859 -16.172 -5.914 1 92.94 91 VAL A O 1
ATOM 664 N N . ASP A 1 92 ? -26.906 -16.797 -3.789 1 95.25 92 ASP A N 1
ATOM 665 C CA . ASP A 1 92 ? -27.344 -15.492 -3.301 1 95.25 92 ASP A CA 1
ATOM 666 C C . ASP A 1 92 ? -26.172 -14.523 -3.164 1 95.25 92 ASP A C 1
ATOM 668 O O . ASP A 1 92 ? -25.266 -14.75 -2.359 1 95.25 92 ASP A O 1
ATOM 672 N N . CYS A 1 93 ? -26.203 -13.43 -3.893 1 96.56 93 CYS A N 1
ATOM 673 C CA . CYS A 1 93 ? -25.109 -12.477 -3.879 1 96.56 93 CYS A CA 1
ATOM 674 C C . CYS A 1 93 ? -25.484 -11.227 -3.088 1 96.56 93 CYS A C 1
ATOM 676 O O . CYS A 1 93 ? -24.781 -10.211 -3.152 1 96.56 93 CYS A O 1
ATOM 678 N N . SER A 1 94 ? -26.531 -11.227 -2.299 1 96.56 94 SER A N 1
ATOM 679 C CA . SER A 1 94 ? -27.078 -10.031 -1.666 1 96.56 94 SER A CA 1
ATOM 680 C C . SER A 1 94 ? -26.188 -9.539 -0.531 1 96.56 94 SER A C 1
ATOM 682 O O . SER A 1 94 ? -26.297 -8.391 -0.099 1 96.56 94 SER A O 1
ATOM 684 N N . ARG A 1 95 ? -25.266 -10.406 -0.062 1 97.06 95 ARG A N 1
ATOM 685 C CA . ARG A 1 95 ? -24.422 -10.031 1.064 1 97.06 95 ARG A CA 1
ATOM 686 C C . ARG A 1 95 ? -23.172 -9.305 0.588 1 97.06 95 ARG A C 1
ATOM 688 O O . ARG A 1 95 ? -22.391 -8.789 1.399 1 97.06 95 ARG A O 1
ATOM 695 N N . LEU A 1 96 ? -23 -9.219 -0.691 1 98.44 96 LEU A N 1
ATOM 696 C CA . LEU A 1 96 ? -21.812 -8.57 -1.253 1 98.44 96 LEU A CA 1
ATOM 697 C C . LEU A 1 96 ? -21.75 -7.105 -0.845 1 98.44 96 LEU A C 1
ATOM 699 O O . LEU A 1 96 ? -22.75 -6.398 -0.883 1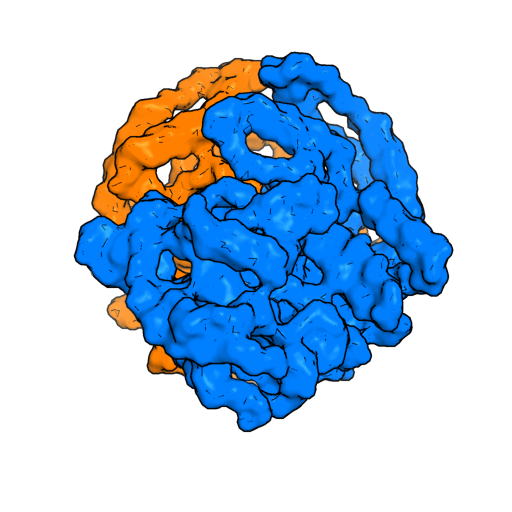 98.44 96 LEU A O 1
ATOM 703 N N . LEU A 1 97 ? -20.547 -6.699 -0.385 1 98.81 97 LEU A N 1
ATOM 704 C CA . LEU A 1 97 ? -20.281 -5.285 -0.144 1 98.81 97 LEU A CA 1
ATOM 705 C C . LEU A 1 97 ? -19.172 -4.773 -1.057 1 98.81 97 LEU A C 1
ATOM 707 O O . LEU A 1 97 ? -18.125 -5.406 -1.178 1 98.81 97 LEU A O 1
ATOM 711 N N . VAL A 1 98 ? -19.438 -3.668 -1.693 1 98.81 98 VAL A N 1
ATOM 712 C CA . VAL A 1 98 ? -18.453 -3.016 -2.562 1 98.81 98 VAL A CA 1
ATOM 713 C C . VAL A 1 98 ? -18.062 -1.666 -1.969 1 98.81 98 VAL A C 1
ATOM 715 O O . VAL A 1 98 ? -18.922 -0.85 -1.632 1 98.81 98 VAL A O 1
ATOM 718 N N . SER A 1 99 ? -16.797 -1.438 -1.849 1 98.75 99 SER A N 1
ATOM 719 C CA . SER A 1 99 ? -16.312 -0.201 -1.252 1 98.75 99 SER A CA 1
ATOM 720 C C . SER A 1 99 ? -16.797 1.02 -2.023 1 98.75 99 SER A C 1
ATOM 722 O O . SER A 1 99 ? -16.656 1.085 -3.246 1 98.75 99 SER A O 1
ATOM 724 N N . GLU A 1 100 ? -17.25 2.008 -1.334 1 97.56 100 GLU A N 1
ATOM 725 C CA . GLU A 1 100 ? -17.641 3.279 -1.931 1 97.56 100 GLU A CA 1
ATOM 726 C C . GLU A 1 100 ? -16.438 4.027 -2.484 1 97.56 100 GLU A C 1
ATOM 728 O O . GLU A 1 100 ? -16.578 4.891 -3.355 1 97.56 100 GLU A O 1
ATOM 733 N N . SER A 1 101 ? -15.258 3.639 -1.997 1 97.56 101 SER A N 1
ATOM 734 C CA . SER A 1 101 ? -14.047 4.363 -2.352 1 97.56 101 SER A CA 1
ATOM 735 C C . SER A 1 101 ? -13.25 3.625 -3.424 1 97.56 101 SER A C 1
ATOM 737 O O . SER A 1 101 ? -12.18 4.074 -3.834 1 97.56 101 SER A O 1
ATOM 739 N N . ALA A 1 102 ? -13.688 2.484 -3.867 1 98.56 102 ALA A N 1
ATOM 740 C CA . ALA A 1 102 ? -13.008 1.775 -4.949 1 98.56 102 ALA A CA 1
ATOM 741 C C . ALA A 1 102 ? -13.094 2.559 -6.254 1 98.56 102 ALA A C 1
ATOM 743 O O . ALA A 1 102 ? -14.102 3.217 -6.527 1 98.56 102 ALA A O 1
ATOM 744 N N . HIS A 1 103 ? -12.094 2.5 -7.027 1 98.5 103 HIS A N 1
ATOM 745 C CA . HIS A 1 103 ? -12.117 3.139 -8.336 1 98.5 103 HIS A CA 1
ATOM 746 C C . HIS A 1 103 ? -12.852 2.271 -9.359 1 98.5 103 HIS A C 1
ATOM 748 O O . HIS A 1 103 ? -12.883 1.047 -9.227 1 98.5 103 HIS A O 1
ATOM 754 N N . ILE A 1 104 ? -13.336 2.992 -10.336 1 97.94 104 ILE A N 1
ATOM 755 C CA . ILE A 1 104 ? -14.117 2.346 -11.383 1 97.94 104 ILE A CA 1
ATOM 756 C C . ILE A 1 104 ? -13.266 2.197 -12.641 1 97.94 104 ILE A C 1
ATOM 758 O O . ILE A 1 104 ? -12.508 3.104 -13 1 97.94 104 ILE A O 1
ATOM 762 N N . ILE A 1 105 ? -13.367 0.982 -13.227 1 98.19 105 ILE A N 1
ATOM 763 C CA . ILE A 1 105 ? -12.914 0.857 -14.609 1 98.19 105 ILE A CA 1
ATOM 764 C C . ILE A 1 105 ? -14.008 1.349 -15.555 1 98.19 105 ILE A C 1
ATOM 766 O O . ILE A 1 105 ? -14.977 0.632 -15.828 1 98.19 105 ILE A O 1
ATOM 770 N N . ALA A 1 106 ? -13.859 2.506 -16.062 1 97.69 106 ALA A N 1
ATOM 771 C CA . ALA A 1 106 ? -14.773 3.057 -17.062 1 97.69 106 ALA A CA 1
ATOM 772 C C . ALA A 1 106 ? -14.477 2.49 -18.453 1 97.69 106 ALA A C 1
ATOM 774 O O . ALA A 1 106 ? -13.383 1.976 -18.703 1 97.69 106 ALA A O 1
ATOM 775 N N . PRO A 1 107 ? -15.445 2.602 -19.344 1 95.44 107 PRO A N 1
ATOM 776 C CA . PRO A 1 107 ? -15.242 2.053 -20.688 1 95.44 107 PRO A CA 1
ATOM 777 C C . PRO A 1 107 ? -14.008 2.619 -21.375 1 95.44 107 PRO A C 1
ATOM 779 O O . PRO A 1 107 ? -13.32 1.9 -22.109 1 95.44 107 PRO A O 1
ATOM 782 N N . TYR A 1 108 ? -13.711 3.842 -21.141 1 96.56 108 TYR A N 1
ATOM 783 C CA . TYR A 1 108 ? -12.578 4.461 -21.828 1 96.56 108 TYR A CA 1
ATOM 784 C C . TYR A 1 108 ? -11.258 3.893 -21.328 1 96.56 108 TYR A C 1
ATOM 786 O O . TYR A 1 108 ? -10.242 3.98 -22.016 1 96.56 108 TYR A O 1
ATOM 794 N N . HIS A 1 109 ? -11.242 3.312 -20.125 1 97.12 109 HIS A N 1
ATOM 795 C CA . HIS A 1 109 ? -10.023 2.672 -19.641 1 97.12 109 HIS A CA 1
ATOM 796 C C . HIS A 1 109 ? -9.664 1.463 -20.5 1 97.12 109 HIS A C 1
ATOM 798 O O . HIS A 1 109 ? -8.484 1.221 -20.766 1 97.12 109 HIS A O 1
ATOM 804 N N . ARG A 1 110 ? -10.656 0.677 -20.844 1 95.12 110 ARG A N 1
ATOM 805 C CA . ARG A 1 110 ? -10.43 -0.488 -21.688 1 95.12 110 ARG A CA 1
ATOM 806 C C . ARG A 1 110 ? -9.93 -0.07 -23.078 1 95.12 110 ARG A C 1
ATOM 808 O O . ARG A 1 110 ? -9.023 -0.694 -23.625 1 95.12 110 ARG A O 1
ATOM 815 N N . VAL A 1 111 ? -10.531 0.999 -23.578 1 94.44 111 VAL A N 1
ATOM 816 C CA . VAL A 1 111 ? -10.125 1.519 -24.875 1 94.44 111 VAL A CA 1
ATOM 817 C C . VAL A 1 111 ? -8.664 1.949 -24.828 1 94.44 111 VAL A C 1
ATOM 819 O O . VAL A 1 111 ? -7.863 1.562 -25.688 1 94.44 111 VAL A O 1
ATOM 822 N N . LEU A 1 112 ? -8.281 2.691 -23.828 1 93.94 112 LEU A N 1
ATOM 823 C CA . LEU A 1 112 ? -6.926 3.209 -23.703 1 93.94 112 LEU A CA 1
ATOM 824 C C . LEU A 1 112 ? -5.93 2.072 -23.484 1 93.94 112 LEU A C 1
ATOM 826 O O . LEU A 1 112 ? -4.809 2.123 -24 1 93.94 112 LEU A O 1
ATOM 830 N N . ASP A 1 113 ? -6.336 1.131 -22.672 1 92.81 113 ASP A N 1
ATOM 831 C CA . ASP A 1 113 ? -5.477 -0.02 -22.406 1 92.81 113 ASP A CA 1
ATOM 832 C C . ASP A 1 113 ? -5.113 -0.742 -23.703 1 92.81 113 ASP A C 1
ATOM 834 O O . ASP A 1 113 ? -3.943 -1.03 -23.953 1 92.81 113 ASP A O 1
ATOM 838 N N . LYS A 1 114 ? -6.07 -0.987 -24.531 1 91.38 114 LYS A N 1
ATOM 839 C CA . LYS A 1 114 ? -5.879 -1.716 -25.781 1 91.38 114 LYS A CA 1
ATOM 840 C C . LYS A 1 114 ? -5.098 -0.878 -26.797 1 91.38 114 LYS A C 1
ATOM 842 O O . LYS A 1 114 ? -4.176 -1.378 -27.438 1 91.38 114 LYS A O 1
ATOM 847 N N . VAL A 1 115 ? -5.438 0.419 -26.906 1 90.5 115 VAL A N 1
ATOM 848 C CA . VAL A 1 115 ? -4.82 1.291 -27.906 1 90.5 115 VAL A CA 1
ATOM 849 C C . VAL A 1 115 ? -3.357 1.528 -27.547 1 90.5 115 VAL A C 1
ATOM 851 O O . VAL A 1 115 ? -2.477 1.44 -28.406 1 90.5 115 VAL A O 1
ATOM 854 N N . THR A 1 116 ? -3.066 1.825 -26.281 1 88.06 116 THR A N 1
ATOM 855 C CA . THR A 1 116 ? -1.702 2.125 -25.859 1 88.06 116 THR A CA 1
ATOM 856 C C . THR A 1 116 ? -0.806 0.9 -26.016 1 88.06 116 THR A C 1
ATOM 858 O O . THR A 1 116 ? 0.334 1.011 -26.469 1 88.06 116 THR A O 1
ATOM 861 N N . GLU A 1 117 ? -1.35 -0.273 -25.594 1 85.75 117 GLU A N 1
ATOM 862 C CA . GLU A 1 117 ? -0.58 -1.508 -25.719 1 85.75 117 GLU A CA 1
ATOM 863 C C . GLU A 1 117 ? -0.21 -1.789 -27.172 1 85.75 117 GLU A C 1
ATOM 865 O O . GLU A 1 117 ? 0.904 -2.23 -27.453 1 85.75 117 GLU A O 1
ATOM 870 N N . ARG A 1 118 ? -1.061 -1.499 -28.078 1 85.12 118 ARG A N 1
ATOM 871 C CA . ARG A 1 118 ? -0.827 -1.728 -29.5 1 85.12 118 ARG A CA 1
ATOM 872 C C . ARG A 1 118 ? 0.267 -0.805 -30.031 1 85.12 118 ARG A C 1
ATOM 874 O O . ARG A 1 118 ? 1.043 -1.193 -30.906 1 85.12 118 ARG A O 1
ATOM 881 N N . PHE A 1 119 ? 0.4 0.313 -29.469 1 83 119 PHE A N 1
ATOM 882 C CA . PHE A 1 119 ? 1.293 1.332 -30 1 83 119 PHE A CA 1
ATOM 883 C C . PHE A 1 119 ? 2.65 1.281 -29.312 1 83 119 PHE A C 1
ATOM 885 O O . PHE A 1 119 ? 3.572 2.008 -29.688 1 83 119 PHE A O 1
ATOM 892 N N . LEU A 1 120 ? 2.766 0.427 -28.312 1 80.81 120 LEU A N 1
ATOM 893 C CA . LEU A 1 120 ? 4.039 0.301 -27.609 1 80.81 120 LEU A CA 1
ATOM 894 C C . LEU A 1 120 ? 5.051 -0.468 -28.453 1 80.81 120 LEU A C 1
ATOM 896 O O . LEU A 1 120 ? 6.25 -0.425 -28.172 1 80.81 120 LEU A O 1
ATOM 900 N N . GLY A 1 121 ? 4.613 -1.16 -29.5 1 77.94 121 GLY A N 1
ATOM 901 C CA . GLY A 1 121 ? 5.52 -1.896 -30.359 1 77.94 121 GLY A CA 1
ATOM 902 C C . GLY A 1 121 ? 6.367 -2.91 -29.625 1 77.94 121 GLY A C 1
ATOM 903 O O . GLY A 1 121 ? 5.832 -3.791 -28.938 1 77.94 121 GLY A O 1
ATOM 904 N N . LYS A 1 122 ? 7.707 -2.662 -29.625 1 78.69 122 LYS A N 1
ATOM 905 C CA . LYS A 1 122 ? 8.656 -3.604 -29.031 1 78.69 122 LYS A CA 1
ATOM 906 C C . LYS A 1 122 ? 8.625 -3.521 -27.5 1 78.69 122 LYS A C 1
ATOM 908 O O . LYS A 1 122 ? 9.18 -4.391 -26.828 1 78.69 122 LYS A O 1
ATOM 913 N N . HIS A 1 123 ? 7.969 -2.547 -26.953 1 77.5 123 HIS A N 1
ATOM 914 C CA . HIS A 1 123 ? 7.965 -2.328 -25.516 1 77.5 123 HIS A CA 1
ATOM 915 C C . HIS A 1 123 ? 6.664 -2.812 -24.891 1 77.5 123 HIS A C 1
ATOM 917 O O . HIS A 1 123 ? 6.289 -2.365 -23.797 1 77.5 123 HIS A O 1
ATOM 923 N N . LYS A 1 124 ? 6.062 -3.76 -25.594 1 80.38 124 LYS A N 1
ATOM 924 C CA . LYS A 1 124 ? 4.812 -4.301 -25.062 1 80.38 124 LYS A CA 1
ATOM 925 C C . LYS A 1 124 ? 5.023 -4.977 -23.719 1 80.38 124 LYS A C 1
ATOM 927 O O . LYS A 1 124 ? 6.027 -5.66 -23.5 1 80.38 124 LYS A O 1
ATOM 932 N N . ILE A 1 125 ? 4.172 -4.742 -22.75 1 77.31 125 ILE A N 1
ATOM 933 C CA . ILE A 1 125 ? 4.23 -5.336 -21.406 1 77.31 125 ILE A CA 1
ATOM 934 C C . ILE A 1 125 ? 3.373 -6.602 -21.375 1 77.31 125 ILE A C 1
ATOM 936 O O . ILE A 1 125 ? 3.662 -7.531 -20.609 1 77.31 125 ILE A O 1
ATOM 940 N N . GLY A 1 126 ? 2.289 -6.66 -22.219 1 77 126 GLY A N 1
ATOM 941 C CA . GLY A 1 126 ? 1.371 -7.785 -22.219 1 77 126 GLY A CA 1
ATOM 942 C C . GLY A 1 126 ? 0.245 -7.633 -21.203 1 77 126 GLY A C 1
ATOM 943 O O . GLY A 1 126 ? 0.022 -8.516 -20.375 1 77 126 GLY A O 1
ATOM 944 N N . THR A 1 127 ? -0.564 -6.59 -21.406 1 80.19 127 THR A N 1
ATOM 945 C CA . THR A 1 127 ? -1.678 -6.355 -20.484 1 80.19 127 THR A CA 1
ATOM 946 C C . THR A 1 127 ? -2.867 -7.238 -20.844 1 80.19 127 THR A C 1
ATOM 948 O O . THR A 1 127 ? -2.875 -7.879 -21.906 1 80.19 127 THR A O 1
ATOM 951 N N . THR A 1 128 ? -3.828 -7.375 -19.938 1 75.31 128 THR A N 1
ATOM 952 C CA . THR A 1 128 ? -5.027 -8.172 -20.172 1 75.31 128 THR A CA 1
ATOM 953 C C . THR A 1 128 ? -6.035 -7.395 -21.016 1 75.31 128 THR A C 1
ATOM 955 O O . THR A 1 128 ? -7.035 -7.957 -21.469 1 75.31 128 THR A O 1
ATOM 958 N N . GLY A 1 129 ? -5.766 -6.078 -21.219 1 88.19 129 GLY A N 1
ATOM 959 C CA . GLY A 1 129 ? -6.676 -5.242 -21.984 1 88.19 129 GLY A CA 1
ATOM 960 C C . GLY A 1 129 ? -7.973 -4.949 -21.266 1 88.19 129 GLY A C 1
ATOM 961 O O . GLY A 1 129 ? -8.961 -4.543 -21.875 1 88.19 129 GLY A O 1
ATOM 962 N N . ARG A 1 130 ? -7.957 -5.113 -19.922 1 92.38 130 ARG A N 1
ATOM 963 C CA . ARG A 1 130 ? -9.172 -4.977 -19.141 1 92.38 130 ARG A CA 1
ATOM 964 C C . ARG A 1 130 ? -9.273 -3.588 -18.516 1 92.38 130 ARG A C 1
ATOM 966 O O . ARG A 1 130 ? -10.211 -3.299 -17.766 1 92.38 130 ARG A O 1
ATOM 973 N N . GLY A 1 131 ? -8.352 -2.74 -18.797 1 95.19 131 GLY A N 1
ATOM 974 C CA . GLY A 1 131 ? -8.398 -1.366 -18.312 1 95.19 131 GLY A CA 1
ATOM 975 C C . GLY A 1 131 ? -7.816 -1.192 -16.922 1 95.19 131 GLY A C 1
ATOM 976 O O . GLY A 1 131 ? -7.953 -0.127 -16.328 1 95.19 131 GLY A O 1
ATOM 977 N N . ILE A 1 132 ? -7.129 -2.238 -16.406 1 96 132 ILE A N 1
ATOM 978 C CA . ILE A 1 132 ? -6.598 -2.227 -15.039 1 96 132 ILE A CA 1
ATOM 979 C C . ILE A 1 132 ? -5.551 -1.122 -14.906 1 96 132 ILE A C 1
ATOM 981 O O . ILE A 1 132 ? -5.688 -0.228 -14.07 1 96 132 ILE A O 1
ATOM 985 N N . GLY A 1 133 ? -4.527 -1.153 -15.773 1 95.12 133 GLY A N 1
ATOM 986 C CA . GLY A 1 133 ? -3.438 -0.19 -15.734 1 95.12 133 GLY A CA 1
ATOM 987 C C . GLY A 1 133 ? -3.912 1.249 -15.805 1 95.12 133 GLY A C 1
ATOM 988 O O . GLY A 1 133 ? -3.65 2.041 -14.891 1 95.12 133 GLY A O 1
ATOM 989 N N . PRO A 1 134 ? -4.695 1.604 -16.844 1 96.31 134 PRO A N 1
ATOM 990 C CA . PRO A 1 134 ? -5.195 2.973 -16.984 1 96.31 134 PRO A CA 1
ATOM 991 C C . PRO A 1 134 ? -6.027 3.426 -15.789 1 96.31 134 PRO A C 1
ATOM 993 O O . PRO A 1 134 ? -5.969 4.594 -15.391 1 96.31 134 PRO A O 1
ATOM 996 N N . ALA A 1 135 ? -6.832 2.527 -15.227 1 97.88 135 ALA A N 1
ATOM 997 C CA . ALA A 1 135 ? -7.648 2.902 -14.078 1 97.88 135 ALA A CA 1
ATOM 998 C C . ALA A 1 135 ? -6.773 3.223 -12.867 1 97.88 135 ALA A C 1
ATOM 1000 O O . ALA A 1 135 ? -7 4.219 -12.172 1 97.88 135 ALA A O 1
ATOM 1001 N N . TYR A 1 136 ? -5.762 2.355 -12.586 1 98.25 136 TYR A N 1
ATOM 1002 C CA . TYR A 1 136 ? -4.848 2.627 -11.484 1 98.25 136 TYR A CA 1
ATOM 1003 C C . TYR A 1 136 ? -4.039 3.891 -11.742 1 98.25 136 TYR A C 1
ATOM 1005 O O . TYR A 1 136 ? -3.715 4.633 -10.812 1 98.25 136 TYR A O 1
ATOM 1013 N N . ALA A 1 137 ? -3.68 4.113 -13.008 1 96.5 137 ALA A N 1
ATOM 1014 C CA . ALA A 1 137 ? -2.955 5.336 -13.352 1 96.5 137 ALA A CA 1
ATOM 1015 C C . ALA A 1 137 ? -3.809 6.574 -13.086 1 96.5 137 ALA A C 1
ATOM 1017 O O . ALA A 1 137 ? -3.307 7.59 -12.602 1 96.5 137 ALA A O 1
ATOM 1018 N N . ASP A 1 138 ? -5.09 6.523 -13.43 1 97.12 138 ASP A N 1
ATOM 1019 C CA . ASP A 1 138 ? -5.996 7.629 -13.148 1 97.12 138 ASP A CA 1
ATOM 1020 C C . ASP A 1 138 ? -6.07 7.918 -11.648 1 97.12 138 ASP A C 1
ATOM 1022 O O . ASP A 1 138 ? -6.129 9.078 -11.242 1 97.12 138 ASP A O 1
ATOM 1026 N N . LYS A 1 139 ? -6.145 6.844 -10.867 1 97.5 139 LYS A N 1
ATOM 1027 C CA . LYS A 1 139 ? -6.113 6.992 -9.414 1 97.5 139 LYS A CA 1
ATOM 1028 C C . LYS A 1 139 ? -4.906 7.816 -8.969 1 97.5 139 LYS A C 1
ATOM 1030 O O . LYS A 1 139 ? -5.047 8.773 -8.203 1 97.5 139 LYS A O 1
ATOM 1035 N N . ILE A 1 140 ? -3.756 7.461 -9.484 1 97.25 140 ILE A N 1
ATOM 1036 C CA . ILE A 1 140 ? -2.494 8.07 -9.07 1 97.25 140 ILE A CA 1
ATOM 1037 C C . ILE A 1 140 ? -2.416 9.5 -9.602 1 97.25 140 ILE A C 1
ATOM 1039 O O . ILE A 1 140 ? -1.873 10.391 -8.938 1 97.25 140 ILE A O 1
ATOM 1043 N N . ASN A 1 141 ? -3.035 9.734 -10.758 1 94.25 141 ASN A N 1
ATOM 1044 C CA . ASN A 1 141 ? -3.043 11.055 -11.367 1 94.25 141 ASN A CA 1
ATOM 1045 C C . ASN A 1 141 ? -4.141 11.938 -10.781 1 94.25 141 ASN A C 1
ATOM 1047 O O . ASN A 1 141 ? -4.297 13.094 -11.188 1 94.25 141 ASN A O 1
ATOM 1051 N N . ARG A 1 142 ? -4.941 11.398 -9.883 1 93.69 142 ARG A N 1
ATOM 1052 C CA . ARG A 1 142 ? -5.992 12.094 -9.133 1 93.69 142 ARG A CA 1
ATOM 1053 C C . ARG A 1 142 ? -7.113 12.539 -10.062 1 93.69 142 ARG A C 1
ATOM 1055 O O . ARG A 1 142 ? -7.656 13.641 -9.898 1 93.69 142 ARG A O 1
ATOM 1062 N N . VAL A 1 143 ? -7.336 11.781 -11.086 1 93.81 143 VAL A N 1
ATOM 1063 C CA . VAL A 1 143 ? -8.469 12.047 -11.969 1 93.81 143 VAL A CA 1
ATOM 1064 C C . VAL A 1 143 ? -9.375 10.82 -12.031 1 93.81 143 VAL A C 1
ATOM 1066 O O . VAL A 1 143 ? -10.195 10.695 -12.938 1 93.81 143 VAL A O 1
ATOM 1069 N N . GLY A 1 144 ? -9.195 9.891 -11.133 1 95.81 144 GLY A N 1
ATOM 1070 C CA . GLY A 1 144 ? -9.977 8.664 -11.117 1 95.81 144 GLY A CA 1
ATOM 1071 C C . GLY A 1 144 ? -11.414 8.883 -10.68 1 95.81 144 GLY A C 1
ATOM 1072 O O . GLY A 1 144 ? -11.734 9.891 -10.047 1 95.81 144 GLY A O 1
ATOM 1073 N N . ILE A 1 145 ? -12.25 7.969 -11.125 1 97.56 145 ILE A N 1
ATOM 1074 C CA . ILE A 1 145 ? -13.648 7.934 -10.727 1 97.56 145 ILE A CA 1
ATOM 1075 C C . ILE A 1 145 ? -13.859 6.836 -9.688 1 97.56 145 ILE A C 1
ATOM 1077 O O . ILE A 1 145 ? -13.453 5.691 -9.891 1 97.56 145 ILE A O 1
ATOM 1081 N N . ARG A 1 146 ? -14.438 7.191 -8.57 1 97.88 146 ARG A N 1
ATOM 1082 C CA . ARG A 1 146 ? -14.719 6.219 -7.523 1 97.88 146 ARG A CA 1
ATOM 1083 C C . ARG A 1 146 ? -16.188 5.816 -7.527 1 97.88 146 ARG A C 1
ATOM 1085 O O . ARG A 1 146 ? -17.016 6.469 -8.172 1 97.88 146 ARG A O 1
ATOM 1092 N N . VAL A 1 147 ? -16.484 4.734 -6.836 1 98.31 147 VAL A N 1
ATOM 1093 C CA . VAL A 1 147 ? -17.828 4.152 -6.797 1 98.31 147 VAL A CA 1
ATOM 1094 C C . VAL A 1 147 ? -18.844 5.203 -6.336 1 98.31 147 VAL A C 1
ATOM 1096 O O . VAL A 1 147 ? -19.891 5.367 -6.949 1 98.31 147 VAL A O 1
ATOM 1099 N N . HIS A 1 148 ? -18.516 5.977 -5.301 1 97.12 148 HIS A N 1
ATOM 1100 C CA . HIS A 1 148 ? -19.484 6.93 -4.762 1 97.12 148 HIS A CA 1
ATOM 1101 C C . HIS A 1 148 ? -19.766 8.039 -5.766 1 97.12 148 HIS A C 1
ATOM 1103 O O . HIS A 1 148 ? -20.812 8.695 -5.691 1 97.12 148 HIS A O 1
ATOM 1109 N N . ASP A 1 149 ? -18.906 8.305 -6.727 1 96.94 149 ASP A N 1
ATOM 1110 C CA . ASP A 1 149 ? -19.125 9.336 -7.738 1 96.94 149 ASP A CA 1
ATOM 1111 C C . ASP A 1 149 ? -20.297 8.977 -8.641 1 96.94 149 ASP A C 1
ATOM 1113 O O . ASP A 1 149 ? -20.891 9.852 -9.273 1 96.94 149 ASP A O 1
ATOM 1117 N N . LEU A 1 150 ? -20.578 7.695 -8.703 1 97.75 150 LEU A N 1
ATOM 1118 C CA . LEU A 1 150 ? -21.609 7.207 -9.617 1 97.75 150 LEU A CA 1
ATOM 1119 C C . LEU A 1 150 ? -23 7.656 -9.164 1 97.75 150 LEU A C 1
ATOM 1121 O O . LEU A 1 150 ? -23.969 7.555 -9.922 1 97.75 150 LEU A O 1
ATOM 1125 N N . PHE A 1 151 ? -23.094 8.258 -7.949 1 95.94 151 PHE A N 1
ATOM 1126 C CA . PHE A 1 151 ? -24.406 8.523 -7.371 1 95.94 151 PHE A CA 1
ATOM 1127 C C . PHE A 1 151 ? -24.766 10.008 -7.477 1 95.94 151 PHE A C 1
ATOM 1129 O O . PHE A 1 151 ? -25.828 10.43 -7.047 1 95.94 151 PHE A O 1
ATOM 1136 N N . ASN A 1 152 ? -23.859 10.781 -8.047 1 94.31 152 ASN A N 1
ATOM 1137 C CA . ASN A 1 152 ? -24.062 12.211 -8.258 1 94.31 152 ASN A CA 1
ATOM 1138 C C . ASN A 1 152 ? -23.781 12.602 -9.711 1 94.31 152 ASN A C 1
ATOM 1140 O O . ASN A 1 152 ? -22.625 12.812 -10.094 1 94.31 152 ASN A O 1
ATOM 1144 N N . ALA A 1 153 ? -24.844 12.883 -10.414 1 96.44 153 ALA A N 1
ATOM 1145 C CA . ALA A 1 153 ? -24.75 13.07 -11.859 1 96.44 153 ALA A CA 1
ATOM 1146 C C . ALA A 1 153 ? -23.859 14.25 -12.211 1 96.44 153 ALA A C 1
ATOM 1148 O O . ALA A 1 153 ? -23.016 14.156 -13.109 1 96.44 153 ALA A O 1
ATOM 1149 N N . GLU A 1 154 ? -24.047 15.32 -11.547 1 94.81 154 GLU A N 1
ATOM 1150 C CA . GLU A 1 154 ? -23.281 16.531 -11.852 1 94.81 154 GLU A CA 1
ATOM 1151 C C . GLU A 1 154 ? -21.797 16.328 -11.555 1 94.81 154 GLU A C 1
ATOM 1153 O O . GLU A 1 154 ? -20.953 16.656 -12.383 1 94.81 154 GLU A O 1
ATOM 1158 N N . HIS A 1 155 ? -21.547 15.836 -10.406 1 93.06 155 HIS A N 1
ATOM 1159 C CA . HIS A 1 155 ? -20.172 15.594 -10.008 1 93.06 155 HIS A CA 1
ATOM 1160 C C . HIS A 1 155 ? -19.516 14.562 -10.922 1 93.06 155 HIS A C 1
ATOM 1162 O O . HIS A 1 155 ? -18.344 14.711 -11.289 1 93.06 155 HIS A O 1
ATOM 1168 N N . LEU A 1 156 ? -20.25 13.539 -11.266 1 96.81 156 LEU A N 1
ATOM 1169 C CA . LEU A 1 156 ? -19.719 12.508 -12.156 1 96.81 156 LEU A CA 1
ATOM 1170 C C . LEU A 1 156 ? -19.375 13.086 -13.523 1 96.81 156 LEU A C 1
ATOM 1172 O O . LEU A 1 156 ? -18.328 12.773 -14.086 1 96.81 156 LEU A O 1
ATOM 1176 N N . HIS A 1 157 ? -20.266 13.898 -14.023 1 97.12 157 HIS A N 1
ATOM 1177 C CA . HIS A 1 157 ? -20.031 14.516 -15.32 1 97.12 157 HIS A CA 1
ATOM 1178 C C . HIS A 1 157 ? -18.734 15.32 -15.328 1 97.12 157 HIS A C 1
ATOM 1180 O O . HIS A 1 157 ? -17.938 15.219 -16.266 1 97.12 157 HIS A O 1
ATOM 1186 N N . ASP A 1 158 ? -18.531 16.109 -14.297 1 93.88 158 ASP A N 1
ATOM 1187 C CA . ASP A 1 158 ? -17.328 16.938 -14.172 1 93.88 158 ASP A CA 1
ATOM 1188 C C . ASP A 1 158 ? -16.078 16.062 -14.141 1 93.88 158 ASP A C 1
ATOM 1190 O O . ASP A 1 158 ? -15.07 16.391 -14.781 1 93.88 158 ASP A O 1
ATOM 1194 N N . LYS A 1 159 ? -16.125 15 -13.445 1 94.31 159 LYS A N 1
ATOM 1195 C CA . LYS A 1 159 ? -14.977 14.102 -13.32 1 94.31 159 LYS A CA 1
ATOM 1196 C C . LYS A 1 159 ? -14.688 13.398 -14.641 1 94.31 159 LYS A C 1
ATOM 1198 O O . LYS A 1 159 ? -13.523 13.203 -15.008 1 94.31 159 LYS A O 1
ATOM 1203 N N . VAL A 1 160 ? -15.727 12.914 -15.305 1 97 160 VAL A N 1
ATOM 1204 C CA . VAL A 1 160 ? -15.562 12.266 -16.594 1 97 160 VAL A CA 1
ATOM 1205 C C . VAL A 1 160 ? -14.953 13.242 -17.594 1 97 160 VAL A C 1
ATOM 1207 O O . VAL A 1 160 ? -14.039 12.883 -18.344 1 97 160 VAL A O 1
ATOM 1210 N N . GLU A 1 161 ? -15.445 14.438 -17.562 1 95.38 161 GLU A N 1
ATOM 1211 C CA . GLU A 1 161 ? -14.914 15.461 -18.453 1 95.38 161 GLU A CA 1
ATOM 1212 C C . GLU A 1 161 ? -13.43 15.711 -18.172 1 95.38 161 GLU A C 1
ATOM 1214 O O . GLU A 1 161 ? -12.625 15.781 -19.109 1 95.38 161 GLU A O 1
ATOM 1219 N N . ALA A 1 162 ? -13.148 15.852 -16.938 1 91.38 162 ALA A N 1
ATOM 1220 C CA . ALA A 1 162 ? -11.766 16.094 -16.531 1 91.38 162 ALA A CA 1
ATOM 1221 C C . ALA A 1 162 ? -10.852 14.953 -16.969 1 91.38 162 ALA A C 1
ATOM 1223 O O . ALA A 1 162 ? -9.742 15.18 -17.453 1 91.38 162 ALA A O 1
ATOM 1224 N N . SER A 1 163 ? -11.289 13.758 -16.781 1 93.62 163 SER A N 1
ATOM 1225 C CA . SER A 1 163 ? -10.5 12.578 -17.125 1 93.62 163 SER A CA 1
ATOM 1226 C C . SER A 1 163 ? -10.305 12.453 -18.625 1 93.62 163 SER A C 1
ATOM 1228 O O . SER A 1 163 ? -9.242 12.039 -19.094 1 93.62 163 SER A O 1
ATOM 1230 N N . LEU A 1 164 ? -11.367 12.742 -19.375 1 95.06 164 LEU A N 1
ATOM 1231 C CA . LEU A 1 164 ? -11.352 12.508 -20.812 1 95.06 164 LEU A CA 1
ATOM 1232 C C . LEU A 1 164 ? -10.641 13.641 -21.547 1 95.06 164 LEU A C 1
ATOM 1234 O O . LEU A 1 164 ? -10.289 13.5 -22.719 1 95.06 164 LEU A O 1
ATOM 1238 N N . HIS A 1 165 ? -10.461 14.719 -20.812 1 90.5 165 HIS A N 1
ATOM 1239 C CA . HIS A 1 165 ? -9.891 15.883 -21.484 1 90.5 165 HIS A CA 1
ATOM 1240 C C . HIS A 1 165 ? -8.57 15.547 -22.156 1 90.5 165 HIS A C 1
ATOM 1242 O O . HIS A 1 165 ? -8.438 15.688 -23.375 1 90.5 165 HIS A O 1
ATOM 1248 N N . GLN A 1 166 ? -7.652 15.109 -21.453 1 88 166 GLN A N 1
ATOM 1249 C CA . GLN A 1 166 ? -6.352 14.758 -22.016 1 88 166 GLN A CA 1
ATOM 1250 C C . GLN A 1 166 ? -6.441 13.484 -22.859 1 88 166 GLN A C 1
ATOM 1252 O O . GLN A 1 166 ? -5.789 13.367 -23.891 1 88 166 GLN A O 1
ATOM 1257 N N . LYS A 1 167 ? -7.219 12.539 -22.406 1 94 167 LYS A N 1
ATOM 1258 C CA . LYS A 1 167 ? -7.328 11.25 -23.078 1 94 167 LYS A CA 1
ATOM 1259 C C . LYS A 1 167 ? -7.871 11.406 -24.5 1 94 167 LYS A C 1
ATOM 1261 O O . LYS A 1 167 ? -7.414 10.727 -25.422 1 94 167 LYS A O 1
ATOM 1266 N N . ASN A 1 168 ? -8.852 12.25 -24.594 1 95.38 168 ASN A N 1
ATOM 1267 C CA . ASN A 1 168 ? -9.422 12.484 -25.922 1 95.38 168 ASN A CA 1
ATOM 1268 C C . ASN A 1 168 ? -8.422 13.172 -26.844 1 95.38 168 ASN A C 1
ATOM 1270 O O . ASN A 1 168 ? -8.398 12.898 -28.047 1 95.38 168 ASN A O 1
ATOM 1274 N N . GLN A 1 169 ? -7.664 14.031 -26.328 1 92.31 169 GLN A N 1
ATOM 1275 C CA . GLN A 1 169 ? -6.613 14.641 -27.141 1 92.31 169 GLN A CA 1
ATOM 1276 C C . GLN A 1 169 ? -5.613 13.594 -27.625 1 92.31 169 GLN A C 1
ATOM 1278 O O . GLN A 1 169 ? -5.195 13.617 -28.781 1 92.31 169 GLN A O 1
ATOM 1283 N N . MET A 1 170 ? -5.238 12.734 -26.781 1 91.69 170 MET A N 1
ATOM 1284 C CA . MET A 1 170 ? -4.316 11.664 -27.141 1 91.69 170 MET A CA 1
ATOM 1285 C C . MET A 1 170 ? -4.938 10.758 -28.203 1 91.69 170 MET A C 1
ATOM 1287 O O . MET A 1 170 ? -4.289 10.422 -29.188 1 91.69 170 MET A O 1
ATOM 1291 N N . LEU A 1 171 ? -6.195 10.336 -27.953 1 94.19 171 LEU A N 1
ATOM 1292 C CA . LEU A 1 171 ? -6.883 9.445 -28.875 1 94.19 171 LEU A CA 1
ATOM 1293 C C . LEU A 1 171 ? -6.926 10.047 -30.281 1 94.19 171 LEU A C 1
ATOM 1295 O O . LEU A 1 171 ? -6.637 9.359 -31.266 1 94.19 171 LEU A O 1
ATOM 1299 N N . VAL A 1 172 ? -7.164 11.289 -30.297 1 94.25 172 VAL A N 1
ATOM 1300 C CA . VAL A 1 172 ? -7.352 11.945 -31.594 1 94.25 172 VAL A CA 1
ATOM 1301 C C . VAL A 1 172 ? -5.996 12.266 -32.219 1 94.25 172 VAL A C 1
ATOM 1303 O O . VAL A 1 172 ? -5.723 11.906 -33.344 1 94.25 172 VAL A O 1
ATOM 1306 N N . LYS A 1 173 ? -5.125 12.875 -31.422 1 92 173 LYS A N 1
ATOM 1307 C CA . LYS A 1 173 ? -3.916 13.469 -31.984 1 92 173 LYS A CA 1
ATOM 1308 C C . LYS A 1 173 ? -2.777 12.453 -32.031 1 92 173 LYS A C 1
ATOM 1310 O O . LYS A 1 173 ? -1.894 12.555 -32.906 1 92 173 LYS A O 1
ATOM 1315 N N . LEU A 1 174 ? -2.77 11.531 -31.156 1 89.94 174 LEU A N 1
ATOM 1316 C CA . LEU A 1 174 ? -1.654 10.594 -31.094 1 89.94 174 LEU A CA 1
ATOM 1317 C C . LEU A 1 174 ? -2.027 9.266 -31.75 1 89.94 174 LEU A C 1
ATOM 1319 O O . LEU A 1 174 ? -1.188 8.625 -32.375 1 89.94 174 LEU A O 1
ATOM 1323 N N . TYR A 1 175 ? -3.246 8.812 -31.578 1 91.06 175 TYR A N 1
ATOM 1324 C CA . TYR A 1 175 ? -3.572 7.449 -31.969 1 91.06 175 TYR A CA 1
ATOM 1325 C C . TYR A 1 175 ? -4.559 7.434 -33.125 1 91.06 175 TYR A C 1
ATOM 1327 O O . TYR A 1 175 ? -4.93 6.367 -33.625 1 91.06 175 TYR A O 1
ATOM 1335 N N . ASN A 1 176 ? -5.02 8.531 -33.625 1 92.25 176 ASN A N 1
ATOM 1336 C CA . ASN A 1 176 ? -5.953 8.641 -34.75 1 92.25 176 ASN A CA 1
ATOM 1337 C C . ASN A 1 176 ? -7.23 7.852 -34.5 1 92.25 176 ASN A C 1
ATOM 1339 O O . ASN A 1 176 ? -7.637 7.035 -35.312 1 92.25 176 ASN A O 1
ATOM 1343 N N . ARG A 1 177 ? -7.742 8.008 -33.281 1 93.25 177 ARG A N 1
ATOM 1344 C CA . ARG A 1 177 ? -9 7.387 -32.875 1 93.25 177 ARG A CA 1
ATOM 1345 C C . ARG A 1 177 ? -10.062 8.445 -32.594 1 93.25 177 ARG A C 1
ATOM 1347 O O . ARG A 1 177 ? -9.758 9.633 -32.469 1 93.25 177 ARG A O 1
ATOM 1354 N N . ARG A 1 178 ? -11.344 8.094 -32.656 1 94.62 178 ARG A N 1
ATOM 1355 C CA . ARG A 1 178 ? -12.445 8.992 -32.344 1 94.62 178 ARG A CA 1
ATOM 1356 C C . ARG A 1 178 ? -12.461 9.328 -30.859 1 94.62 178 ARG A C 1
ATOM 1358 O O . ARG A 1 178 ? -12.172 8.477 -30.016 1 94.62 178 ARG A O 1
ATOM 1365 N N . PRO A 1 179 ? -12.719 10.617 -30.5 1 96.94 179 PRO A N 1
ATOM 1366 C CA . PRO A 1 179 ? -12.852 10.945 -29.094 1 96.94 179 PRO A CA 1
ATOM 1367 C C . PRO A 1 179 ? -14.023 10.227 -28.422 1 96.94 179 PRO A C 1
ATOM 1369 O O . PRO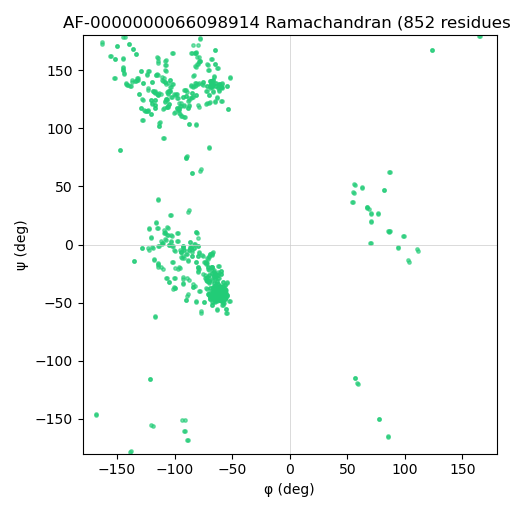 A 1 179 ? -15.008 9.898 -29.094 1 96.94 179 PRO A O 1
ATOM 1372 N N . ILE A 1 180 ? -13.914 10 -27.219 1 97.38 180 ILE A N 1
ATOM 1373 C CA . ILE A 1 180 ? -14.969 9.398 -26.406 1 97.38 180 ILE A CA 1
ATOM 1374 C C . ILE A 1 180 ? -15.914 10.484 -25.906 1 97.38 180 ILE A C 1
ATOM 1376 O O . ILE A 1 180 ? -15.477 11.555 -25.5 1 97.38 180 ILE A O 1
ATOM 1380 N N . ASP A 1 181 ? -17.188 10.219 -25.969 1 97.94 181 ASP A N 1
ATOM 1381 C CA . ASP A 1 181 ? -18.203 11.203 -25.625 1 97.94 181 ASP A CA 1
ATOM 1382 C C . ASP A 1 181 ? -18.406 11.273 -24.109 1 97.94 181 ASP A C 1
ATOM 1384 O O . ASP A 1 181 ? -18.672 10.258 -23.469 1 97.94 181 ASP A O 1
ATOM 1388 N N . VAL A 1 182 ? -18.344 12.484 -23.578 1 97.81 182 VAL A N 1
ATOM 1389 C CA . VAL A 1 182 ? -18.422 12.711 -22.125 1 97.81 182 VAL A CA 1
ATOM 1390 C C . VAL A 1 182 ? -19.844 12.398 -21.641 1 97.81 182 VAL A C 1
ATOM 1392 O O . VAL A 1 182 ? -20.016 11.711 -20.625 1 97.81 182 VAL A O 1
ATOM 1395 N N . ASP A 1 183 ? -20.875 12.875 -22.312 1 98.12 183 ASP A N 1
ATOM 1396 C CA . ASP A 1 183 ? -22.266 12.703 -21.891 1 98.12 183 ASP A CA 1
ATOM 1397 C C . ASP A 1 183 ? -22.672 11.234 -21.938 1 98.12 183 ASP A C 1
ATOM 1399 O O . ASP A 1 183 ? -23.297 10.727 -21 1 98.12 183 ASP A O 1
ATOM 1403 N N . GLU A 1 184 ? -22.328 10.594 -23.031 1 97.94 184 GLU A N 1
ATOM 1404 C CA . GLU A 1 184 ? -22.656 9.172 -23.172 1 97.94 184 GLU A CA 1
ATOM 1405 C C . GLU A 1 184 ? -21.984 8.344 -22.078 1 97.94 184 GLU A C 1
ATOM 1407 O O . GLU A 1 184 ? -22.594 7.449 -21.5 1 97.94 184 GLU A O 1
ATOM 1412 N N . THR A 1 185 ? -20.719 8.633 -21.859 1 98.12 185 THR A N 1
ATOM 1413 C CA . THR A 1 185 ? -19.984 7.938 -20.812 1 98.12 185 THR A CA 1
ATOM 1414 C C . THR A 1 185 ? -20.625 8.172 -19.453 1 98.12 185 THR A C 1
ATOM 1416 O O . THR A 1 185 ? -20.797 7.238 -18.672 1 98.12 185 THR A O 1
ATOM 1419 N N . THR A 1 186 ? -20.953 9.414 -19.172 1 98.38 186 THR A N 1
ATOM 1420 C CA . THR A 1 186 ? -21.594 9.766 -17.906 1 98.38 186 THR A CA 1
ATOM 1421 C C . THR A 1 186 ? -22.906 9.016 -17.734 1 98.38 186 THR A C 1
ATOM 1423 O O . THR A 1 186 ? -23.172 8.445 -16.672 1 98.38 186 THR A O 1
ATOM 1426 N N . ASP A 1 187 ? -23.734 8.984 -18.781 1 98.31 187 ASP A N 1
ATOM 1427 C CA . ASP A 1 187 ? -25.016 8.312 -18.734 1 98.31 187 ASP A CA 1
ATOM 1428 C C . ASP A 1 187 ? -24.859 6.816 -18.469 1 98.31 187 ASP A C 1
ATOM 1430 O O . ASP A 1 187 ? -25.594 6.234 -17.672 1 98.31 187 ASP A O 1
ATOM 1434 N N . GLU A 1 188 ? -23.938 6.262 -19.125 1 98 188 GLU A N 1
ATOM 1435 C CA . GLU A 1 188 ? -23.672 4.84 -18.938 1 98 188 GLU A CA 1
ATOM 1436 C C . GLU A 1 188 ? -23.25 4.539 -17.5 1 98 188 GLU A C 1
ATOM 1438 O O . GLU A 1 188 ? -23.734 3.582 -16.906 1 98 188 GLU A O 1
ATOM 1443 N N . LEU A 1 189 ? -22.375 5.312 -16.984 1 98.38 189 LEU A N 1
ATOM 1444 C CA . LEU A 1 189 ? -21.859 5.094 -15.641 1 98.38 189 LEU A CA 1
ATOM 1445 C C . LEU A 1 189 ? -22.953 5.32 -14.602 1 98.38 189 LEU A C 1
ATOM 1447 O O . LEU A 1 189 ? -23 4.637 -13.578 1 98.38 189 LEU A O 1
ATOM 1451 N N . LEU A 1 190 ? -23.844 6.301 -14.844 1 98.5 190 LEU A N 1
ATOM 1452 C CA . LEU A 1 190 ? -24.969 6.547 -13.938 1 98.5 190 LEU A CA 1
ATOM 1453 C C . LEU A 1 190 ? -25.891 5.336 -13.875 1 98.5 190 LEU A C 1
ATOM 1455 O O . LEU A 1 190 ? -26.344 4.957 -12.789 1 98.5 190 LEU A O 1
ATOM 1459 N N . LYS A 1 191 ? -26.156 4.738 -15.023 1 98.38 191 LYS A N 1
ATOM 1460 C CA . LYS A 1 191 ? -27 3.545 -15.062 1 98.38 191 LYS A CA 1
ATOM 1461 C C . LYS A 1 191 ? -26.359 2.395 -14.289 1 98.38 191 LYS A C 1
ATOM 1463 O O . LYS A 1 191 ? -27.047 1.69 -13.547 1 98.38 191 LYS A O 1
ATOM 1468 N N . LEU A 1 192 ? -25.109 2.221 -14.477 1 98.19 192 LEU A N 1
ATOM 1469 C CA . LEU A 1 192 ? -24.391 1.187 -13.742 1 98.19 192 LEU A CA 1
ATOM 1470 C C . LEU A 1 192 ? -24.406 1.471 -12.25 1 98.19 192 LEU A C 1
ATOM 1472 O O . LEU A 1 192 ? -24.516 0.547 -11.438 1 98.19 192 LEU A O 1
ATOM 1476 N N . GLY A 1 193 ? -24.266 2.744 -11.914 1 98.25 193 GLY A N 1
ATOM 1477 C CA . GLY A 1 193 ? -24.312 3.146 -10.516 1 98.25 193 GLY A CA 1
ATOM 1478 C C . GLY A 1 193 ? -25.625 2.781 -9.836 1 98.25 193 GLY A C 1
ATOM 1479 O O . GLY A 1 193 ? -25.625 2.359 -8.68 1 98.25 193 GLY A O 1
ATOM 1480 N N . GLU A 1 194 ? -26.703 2.936 -10.508 1 98.25 194 GLU A N 1
ATOM 1481 C CA . GLU A 1 194 ? -28.016 2.598 -9.961 1 98.25 194 GLU A CA 1
ATOM 1482 C C . GLU A 1 194 ? -28.094 1.121 -9.586 1 98.25 194 GLU A C 1
ATOM 1484 O O . GLU A 1 194 ? -28.625 0.77 -8.531 1 98.25 194 GLU A O 1
ATOM 1489 N N . ARG A 1 195 ? -27.594 0.336 -10.422 1 97.88 195 ARG A N 1
ATOM 1490 C CA . ARG A 1 195 ? -27.609 -1.101 -10.164 1 97.88 195 ARG A CA 1
ATOM 1491 C C . ARG A 1 195 ? -26.625 -1.474 -9.055 1 97.88 195 ARG A C 1
ATOM 1493 O O . ARG A 1 195 ? -26.875 -2.42 -8.305 1 97.88 195 ARG A O 1
ATOM 1500 N N . LEU A 1 196 ? -25.578 -0.754 -8.938 1 98.56 196 LEU A N 1
ATOM 1501 C CA . LEU A 1 196 ? -24.5 -1.056 -7.996 1 98.56 196 LEU A CA 1
ATOM 1502 C C . LEU A 1 196 ? -24.875 -0.601 -6.59 1 98.56 196 LEU A C 1
ATOM 1504 O O . LEU A 1 196 ? -24.375 -1.154 -5.605 1 98.56 196 LEU A O 1
ATOM 1508 N N . LYS A 1 197 ? -25.734 0.321 -6.43 1 97.94 197 LYS A N 1
ATOM 1509 C CA . LYS A 1 197 ? -26.016 1.071 -5.211 1 97.94 197 LYS A CA 1
ATOM 1510 C C . LYS A 1 197 ? -26.359 0.134 -4.055 1 97.94 197 LYS A C 1
ATOM 1512 O O . LYS A 1 197 ? -25.875 0.315 -2.938 1 97.94 197 LYS A O 1
ATOM 1517 N N . PRO A 1 198 ? -27.109 -0.95 -4.305 1 97.88 198 PRO A N 1
ATOM 1518 C CA . PRO A 1 198 ? -27.5 -1.807 -3.186 1 97.88 198 PRO A CA 1
ATOM 1519 C C . PRO A 1 198 ? -26.328 -2.535 -2.555 1 97.88 198 PRO A C 1
ATOM 1521 O O . PRO A 1 198 ? -26.422 -3.01 -1.42 1 97.88 198 PRO A O 1
ATOM 1524 N N . TYR A 1 199 ? -25.219 -2.648 -3.281 1 98.62 199 TYR A N 1
ATOM 1525 C CA . TYR A 1 199 ? -24.062 -3.402 -2.799 1 98.62 199 TYR A CA 1
ATOM 1526 C C . TYR A 1 199 ? -23.078 -2.486 -2.096 1 98.62 199 TYR A C 1
ATOM 1528 O O . TYR A 1 199 ? -22.156 -2.957 -1.412 1 98.62 199 TYR A O 1
ATOM 1536 N N . VAL A 1 200 ? -23.203 -1.188 -2.176 1 98.31 200 VAL A N 1
ATOM 1537 C CA . VAL A 1 200 ? -22.156 -0.23 -1.835 1 98.31 200 VAL A CA 1
ATOM 1538 C C . VAL A 1 200 ? -22.172 0.042 -0.332 1 98.31 200 VAL A C 1
ATOM 1540 O O . VAL A 1 200 ? -23.25 0.167 0.269 1 98.31 200 VAL A O 1
ATOM 1543 N N . ALA A 1 201 ? -20.938 0.061 0.262 1 98 201 ALA A N 1
ATOM 1544 C CA . ALA A 1 201 ? -20.812 0.333 1.691 1 98 201 ALA A CA 1
ATOM 1545 C C . ALA A 1 201 ? -19.469 0.976 2.008 1 98 201 ALA A C 1
ATOM 1547 O O . ALA A 1 201 ? -18.562 0.978 1.172 1 98 201 ALA A O 1
ATOM 1548 N N . ASN A 1 202 ? -19.391 1.649 3.156 1 97.62 202 ASN A N 1
ATOM 1549 C CA . ASN A 1 202 ? -18.094 2.004 3.738 1 97.62 202 ASN A CA 1
ATOM 1550 C C . ASN A 1 202 ? -17.359 0.774 4.27 1 97.62 202 ASN A C 1
ATOM 1552 O O . ASN A 1 202 ? -17.375 0.517 5.473 1 97.62 202 ASN A O 1
ATOM 1556 N N . THR A 1 203 ? -16.703 0.153 3.361 1 98.5 203 THR A N 1
ATOM 1557 C CA . THR A 1 203 ? -16.188 -1.168 3.689 1 98.5 203 THR A CA 1
ATOM 1558 C C . THR A 1 203 ? -15.039 -1.061 4.695 1 98.5 203 THR A C 1
ATOM 1560 O O . THR A 1 203 ? -14.844 -1.959 5.516 1 98.5 203 THR A O 1
ATOM 1563 N N . SER A 1 204 ? -14.25 0.026 4.625 1 98.12 204 SER A N 1
ATOM 1564 C CA . SER A 1 204 ? -13.203 0.218 5.629 1 98.12 204 SER A CA 1
ATOM 1565 C C . SER A 1 204 ? -13.789 0.23 7.039 1 98.12 204 SER A C 1
ATOM 1567 O O . SER A 1 204 ? -13.258 -0.426 7.941 1 98.12 204 SER A O 1
ATOM 1569 N N . LEU A 1 205 ? -14.875 0.961 7.223 1 98.12 205 LEU A N 1
ATOM 1570 C CA . LEU A 1 205 ? -15.555 1.023 8.508 1 98.12 205 LEU A CA 1
ATOM 1571 C C . LEU A 1 205 ? -16.109 -0.341 8.898 1 98.12 205 LEU A C 1
ATOM 1573 O O . LEU A 1 205 ? -15.953 -0.783 10.039 1 98.12 205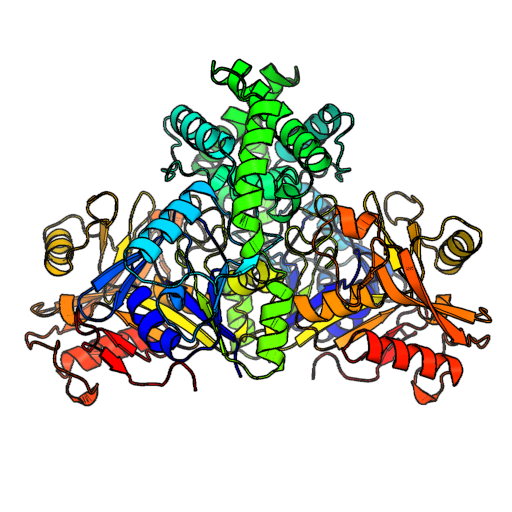 LEU A O 1
ATOM 1577 N N . VAL A 1 206 ? -16.719 -1.021 7.918 1 98.38 206 VAL A N 1
ATOM 1578 C CA . VAL A 1 206 ? -17.344 -2.318 8.148 1 98.38 206 VAL A CA 1
ATOM 1579 C C . VAL A 1 206 ? -16.297 -3.318 8.641 1 98.38 206 VAL A C 1
ATOM 1581 O O . VAL A 1 206 ? -16.5 -4.008 9.641 1 98.38 206 VAL A O 1
ATOM 1584 N N . LEU A 1 207 ? -15.211 -3.389 8.023 1 98.62 207 LEU A N 1
ATOM 1585 C CA . LEU A 1 207 ? -14.18 -4.375 8.336 1 98.62 207 LEU A CA 1
ATOM 1586 C C . LEU A 1 207 ? -13.516 -4.062 9.672 1 98.62 207 LEU A C 1
ATOM 1588 O O . LEU A 1 207 ? -13.227 -4.973 10.453 1 98.62 207 LEU A O 1
ATOM 1592 N N . ASN A 1 208 ? -13.203 -2.812 9.93 1 98.19 208 ASN A N 1
ATOM 1593 C CA . ASN A 1 208 ? -12.602 -2.451 11.211 1 98.19 208 ASN A CA 1
ATOM 1594 C C . ASN A 1 208 ? -13.539 -2.756 12.375 1 98.19 208 ASN A C 1
ATOM 1596 O O . ASN A 1 208 ? -13.109 -3.275 13.406 1 98.19 208 ASN A O 1
ATOM 1600 N N . LYS A 1 209 ? -14.828 -2.408 12.211 1 97.69 209 LYS A N 1
ATOM 1601 C CA . LYS A 1 209 ? -15.805 -2.734 13.25 1 97.69 209 LYS A CA 1
ATOM 1602 C C . LYS A 1 209 ? -15.875 -4.238 13.484 1 97.69 209 LYS A C 1
ATOM 1604 O O . LYS A 1 209 ? -15.961 -4.691 14.625 1 97.69 209 LYS A O 1
ATOM 1609 N N . ALA A 1 210 ? -15.883 -4.988 12.383 1 97.69 210 ALA A N 1
ATOM 1610 C CA . ALA A 1 210 ? -15.906 -6.445 12.492 1 97.69 210 ALA A CA 1
ATOM 1611 C C . ALA A 1 210 ? -14.727 -6.949 13.32 1 97.69 210 ALA A C 1
ATOM 1613 O O . ALA A 1 210 ? -14.906 -7.762 14.227 1 97.69 210 ALA A O 1
ATOM 1614 N N . LEU A 1 211 ? -13.57 -6.477 13.062 1 97.44 211 LEU A N 1
ATOM 1615 C CA . LEU A 1 211 ? -12.375 -6.895 13.789 1 97.44 211 LEU A CA 1
ATOM 1616 C C . LEU A 1 211 ? -12.453 -6.48 15.25 1 97.44 211 LEU A C 1
ATOM 1618 O O . LEU A 1 211 ? -12.078 -7.25 16.141 1 97.44 211 LEU A O 1
ATOM 1622 N N . ASP A 1 212 ? -12.906 -5.293 15.477 1 95.88 212 ASP A N 1
ATOM 1623 C CA . ASP A 1 212 ? -13.047 -4.809 16.844 1 95.88 212 ASP A CA 1
ATOM 1624 C C . ASP A 1 212 ? -14.039 -5.668 17.625 1 95.88 212 ASP A C 1
ATOM 1626 O O . ASP A 1 212 ? -13.914 -5.805 18.844 1 95.88 212 ASP A O 1
ATOM 1630 N N . GLU A 1 213 ? -14.977 -6.23 16.938 1 96.62 213 GLU A N 1
ATOM 1631 C CA . GLU A 1 213 ? -15.992 -7.062 17.562 1 96.62 213 GLU A CA 1
ATOM 1632 C C . GLU A 1 213 ? -15.523 -8.508 17.688 1 96.62 213 GLU A C 1
ATOM 1634 O O . GLU A 1 213 ? -16.281 -9.383 18.109 1 96.62 213 GLU A O 1
ATOM 1639 N N . GLY A 1 214 ? -14.375 -8.781 17.312 1 94.38 214 GLY A N 1
ATOM 1640 C CA . GLY A 1 214 ? -13.789 -10.102 17.484 1 94.38 214 GLY A CA 1
ATOM 1641 C C . GLY A 1 214 ? -14.117 -11.047 16.344 1 94.38 214 GLY A C 1
ATOM 1642 O O . GLY A 1 214 ? -13.898 -12.258 16.438 1 94.38 214 GLY A O 1
ATOM 1643 N N . LYS A 1 215 ? -14.664 -10.531 15.234 1 95.62 215 LYS A N 1
ATOM 1644 C CA . LYS A 1 215 ? -14.922 -11.344 14.047 1 95.62 215 LYS A CA 1
ATOM 1645 C C . LYS A 1 215 ? -13.648 -11.578 13.25 1 95.62 215 LYS A C 1
ATOM 1647 O O . LYS A 1 215 ? -12.672 -10.836 13.383 1 95.62 215 LYS A O 1
ATOM 1652 N N . THR A 1 216 ? -13.672 -12.648 12.453 1 95.31 216 THR A N 1
ATOM 1653 C CA . THR A 1 216 ? -12.5 -12.992 11.648 1 95.31 216 THR A CA 1
ATOM 1654 C C . THR A 1 216 ? -12.656 -12.469 10.219 1 95.31 216 THR A C 1
ATOM 1656 O O . THR A 1 216 ? -13.695 -12.68 9.586 1 95.31 216 THR A O 1
ATOM 1659 N N . VAL A 1 217 ? -11.672 -11.789 9.773 1 96.88 217 VAL A N 1
ATOM 1660 C CA . VAL A 1 217 ? -11.656 -11.266 8.414 1 96.88 217 VAL A CA 1
ATOM 1661 C C . VAL A 1 217 ? -10.508 -11.898 7.625 1 96.88 217 VAL A C 1
ATOM 1663 O O . VAL A 1 217 ? -9.352 -11.867 8.07 1 96.88 217 VAL A O 1
ATOM 1666 N N . LEU A 1 218 ? -10.797 -12.516 6.477 1 96.5 218 LEU A N 1
ATOM 1667 C CA . LEU A 1 218 ? -9.805 -13.008 5.527 1 96.5 218 LEU A CA 1
ATOM 1668 C C . LEU A 1 218 ? -9.602 -12.016 4.387 1 96.5 218 LEU A C 1
ATOM 1670 O O . LEU A 1 218 ? -10.547 -11.688 3.668 1 96.5 218 LEU A O 1
ATOM 1674 N N . PHE A 1 219 ? -8.414 -11.531 4.309 1 97.12 219 PHE A N 1
ATOM 1675 C CA . PHE A 1 219 ? -8.055 -10.672 3.188 1 97.12 219 PHE A CA 1
ATOM 1676 C C . PHE A 1 219 ? -7.453 -11.492 2.051 1 97.12 219 PHE A C 1
ATOM 1678 O O . PHE A 1 219 ? -6.375 -12.07 2.197 1 97.12 219 PHE A O 1
ATOM 1685 N N . GLU A 1 220 ? -8.102 -11.43 0.933 1 94.88 220 GLU A N 1
ATOM 1686 C CA . GLU A 1 220 ? -7.762 -12.297 -0.188 1 94.88 220 GLU A CA 1
ATOM 1687 C C . GLU A 1 220 ? -7.055 -11.523 -1.296 1 94.88 220 GLU A C 1
ATOM 1689 O O . GLU A 1 220 ? -7.641 -10.625 -1.907 1 94.88 220 GLU A O 1
ATOM 1694 N N . GLY A 1 221 ? -5.84 -11.938 -1.55 1 94.62 221 GLY A N 1
ATOM 1695 C CA . GLY A 1 221 ? -5.105 -11.305 -2.631 1 94.62 221 GLY A CA 1
ATOM 1696 C C . GLY A 1 221 ? -5.461 -11.852 -3.998 1 94.62 221 GLY A C 1
ATOM 1697 O O . GLY A 1 221 ? -5.688 -13.055 -4.148 1 94.62 221 GLY A O 1
ATOM 1698 N N . GLY A 1 222 ? -5.602 -11.062 -5.066 1 90.12 222 GLY A N 1
ATOM 1699 C CA . GLY A 1 222 ? -5.902 -11.469 -6.43 1 90.12 222 GLY A CA 1
ATOM 1700 C C . GLY A 1 222 ? -4.699 -12.039 -7.16 1 90.12 222 GLY A C 1
ATOM 1701 O O . GLY A 1 222 ? -4.781 -13.117 -7.75 1 90.12 222 GLY A O 1
ATOM 1702 N N . GLN A 1 223 ? -3.617 -11.414 -7.32 1 92.81 223 GLN A N 1
ATOM 1703 C CA . GLN A 1 223 ? -2.363 -11.836 -7.938 1 92.81 223 GLN A CA 1
ATOM 1704 C C . GLN A 1 223 ? -1.399 -12.398 -6.895 1 92.81 223 GLN A C 1
ATOM 1706 O O . GLN A 1 223 ? -1.805 -13.156 -6.008 1 92.81 223 GLN A O 1
ATOM 1711 N N . ALA A 1 224 ? -0.119 -12.234 -7.191 1 96.5 224 ALA A N 1
ATOM 1712 C CA . ALA A 1 224 ? 0.85 -12.828 -6.27 1 96.5 224 ALA A CA 1
ATOM 1713 C C . ALA A 1 224 ? 2.035 -11.891 -6.051 1 96.5 224 ALA A C 1
ATOM 1715 O O . ALA A 1 224 ? 2.117 -10.828 -6.664 1 96.5 224 ALA A O 1
ATOM 1716 N N . THR A 1 225 ? 2.895 -12.281 -5.098 1 98.12 225 THR A N 1
ATOM 1717 C CA . THR A 1 225 ? 4.012 -11.469 -4.621 1 98.12 225 THR A CA 1
ATOM 1718 C C . THR A 1 225 ? 4.895 -11.031 -5.789 1 98.12 225 THR A C 1
ATOM 1720 O O . THR A 1 225 ? 5.238 -9.859 -5.906 1 98.12 225 THR A O 1
ATOM 1723 N N . MET A 1 226 ? 5.199 -11.898 -6.699 1 97.56 226 MET A N 1
ATOM 1724 C CA . MET A 1 226 ? 6.18 -11.609 -7.742 1 97.56 226 MET A CA 1
ATOM 1725 C C . MET A 1 226 ? 5.559 -10.766 -8.852 1 97.56 226 MET A C 1
ATOM 1727 O O . MET A 1 226 ? 6.25 -10.352 -9.781 1 97.56 226 MET A O 1
ATOM 1731 N N . LEU A 1 227 ? 4.262 -10.461 -8.711 1 96.19 227 LEU A N 1
ATOM 1732 C CA . LEU A 1 227 ? 3.58 -9.57 -9.648 1 96.19 227 LEU A CA 1
ATOM 1733 C C . LEU A 1 227 ? 3.27 -8.227 -8.992 1 96.19 227 LEU A C 1
ATOM 1735 O O . LEU A 1 227 ? 2.545 -7.41 -9.562 1 96.19 227 LEU A O 1
ATOM 1739 N N . ASP A 1 228 ? 3.805 -7.996 -7.848 1 97.56 228 ASP A N 1
ATOM 1740 C CA . ASP A 1 228 ? 3.602 -6.742 -7.125 1 97.56 228 ASP A CA 1
ATOM 1741 C C . ASP A 1 228 ? 4.289 -5.582 -7.836 1 97.56 228 ASP A C 1
ATOM 1743 O O . ASP A 1 228 ? 5.422 -5.711 -8.305 1 97.56 228 ASP A O 1
ATOM 1747 N N . VAL A 1 229 ? 3.688 -4.441 -7.875 1 97.69 229 VAL A N 1
ATOM 1748 C CA . VAL A 1 229 ? 4.191 -3.287 -8.609 1 97.69 229 VAL A CA 1
ATOM 1749 C C . VAL A 1 229 ? 5.496 -2.803 -7.984 1 97.69 229 VAL A C 1
ATOM 1751 O O . VAL A 1 229 ? 6.359 -2.254 -8.68 1 97.69 229 VAL A O 1
ATOM 1754 N N . ASP A 1 230 ? 5.711 -3.027 -6.676 1 97.88 230 ASP A N 1
ATOM 1755 C CA . ASP A 1 230 ? 6.898 -2.557 -5.969 1 97.88 230 ASP A CA 1
ATOM 1756 C C . ASP A 1 230 ? 7.867 -3.705 -5.695 1 97.88 230 ASP A C 1
ATOM 1758 O O . ASP A 1 230 ? 9.086 -3.52 -5.738 1 97.88 230 ASP A O 1
ATOM 1762 N N . HIS A 1 231 ? 7.344 -4.867 -5.5 1 97.88 231 HIS A N 1
ATOM 1763 C CA . HIS A 1 231 ? 8.172 -5.934 -4.949 1 97.88 231 HIS A CA 1
ATOM 1764 C C . HIS A 1 231 ? 8.266 -7.109 -5.914 1 97.88 231 HIS A C 1
ATOM 1766 O O . HIS A 1 231 ? 8.914 -8.117 -5.613 1 97.88 231 HIS A O 1
ATOM 1772 N N . GLY A 1 232 ? 7.574 -6.992 -7.008 1 96.88 232 GLY A N 1
ATOM 1773 C CA . GLY A 1 232 ? 7.637 -8.047 -8.008 1 96.88 232 GLY A CA 1
ATOM 1774 C C . GLY A 1 232 ? 8.711 -7.824 -9.047 1 96.88 232 GLY A C 1
ATOM 1775 O O . GLY A 1 232 ? 9.695 -7.125 -8.797 1 96.88 232 GLY A O 1
ATOM 1776 N N . THR A 1 233 ? 8.602 -8.492 -10.219 1 95.31 233 THR A N 1
ATOM 1777 C CA . THR A 1 233 ? 9.57 -8.422 -11.312 1 95.31 233 THR A CA 1
ATOM 1778 C C . THR A 1 233 ? 9.203 -7.297 -12.281 1 95.31 233 THR A C 1
ATOM 1780 O O . THR A 1 233 ? 8.789 -7.555 -13.414 1 95.31 233 THR A O 1
ATOM 1783 N N . TYR A 1 234 ? 9.422 -6.125 -11.891 1 94.75 234 TYR A N 1
ATOM 1784 C CA . TYR A 1 234 ? 9.086 -4.922 -12.641 1 94.75 234 TYR A CA 1
ATOM 1785 C C . TYR A 1 234 ? 9.859 -4.859 -13.953 1 94.75 234 TYR A C 1
ATOM 1787 O O . TYR A 1 234 ? 11.078 -5.039 -13.969 1 94.75 234 TYR A O 1
ATOM 1795 N N . PRO A 1 235 ? 9.18 -4.684 -15.023 1 93.12 235 PRO A N 1
ATOM 1796 C CA . PRO A 1 235 ? 7.852 -4.105 -15.242 1 93.12 235 PRO A CA 1
ATOM 1797 C C . PRO A 1 235 ? 6.793 -5.16 -15.555 1 93.12 235 PRO A C 1
ATOM 1799 O O . PRO A 1 235 ? 5.68 -4.82 -15.969 1 93.12 235 PRO A O 1
ATOM 1802 N N . PHE A 1 236 ? 7.109 -6.469 -15.445 1 92.81 236 PHE A N 1
ATOM 1803 C CA . PHE A 1 236 ? 6.152 -7.543 -15.688 1 92.81 236 PHE A CA 1
ATOM 1804 C C . PHE A 1 236 ? 5.328 -7.832 -14.438 1 92.81 236 PHE A C 1
ATOM 1806 O O . PHE A 1 236 ? 5.383 -8.938 -13.898 1 92.81 236 PHE A O 1
ATOM 1813 N N . VAL A 1 237 ? 4.59 -6.828 -14 1 95.19 237 VAL A N 1
ATOM 1814 C CA . VAL A 1 237 ? 3.82 -6.852 -12.758 1 95.19 237 VAL A CA 1
ATOM 1815 C C . VAL A 1 237 ? 2.43 -6.266 -13 1 95.19 237 VAL A C 1
ATOM 1817 O O . VAL A 1 237 ? 2.154 -5.727 -14.078 1 95.19 237 VAL A O 1
ATOM 1820 N N . THR A 1 238 ? 1.524 -6.43 -12.039 1 94.56 238 THR A N 1
ATOM 1821 C CA . THR A 1 238 ? 0.243 -5.734 -12.047 1 94.56 238 THR A CA 1
ATOM 1822 C C . THR A 1 238 ? 0.389 -4.32 -11.492 1 94.56 238 THR A C 1
ATOM 1824 O O . THR A 1 238 ? 1.422 -3.98 -10.906 1 94.56 238 THR A O 1
ATOM 1827 N N . SER A 1 239 ? -0.583 -3.479 -11.719 1 96.5 239 SER A N 1
ATOM 1828 C CA . SER A 1 239 ? -0.566 -2.084 -11.289 1 96.5 239 SER A CA 1
ATOM 1829 C C . SER A 1 239 ? -1.107 -1.936 -9.867 1 96.5 239 SER A C 1
ATOM 1831 O O . SER A 1 239 ? -1.822 -0.977 -9.57 1 96.5 239 SER A O 1
ATOM 1833 N N . SER A 1 240 ? -0.949 -2.938 -9.008 1 97.12 240 SER A N 1
ATOM 1834 C CA . SER A 1 240 ? -1.419 -2.945 -7.625 1 97.12 240 SER A CA 1
ATOM 1835 C C . SER A 1 240 ? -0.451 -3.695 -6.719 1 97.12 240 SER A C 1
ATOM 1837 O O . SER A 1 240 ? 0.6 -4.16 -7.168 1 97.12 240 SER A O 1
ATOM 1839 N N . ASN A 1 241 ? -0.736 -3.76 -5.449 1 98.44 241 ASN A N 1
ATOM 1840 C CA . ASN A 1 241 ? 0.09 -4.445 -4.461 1 98.44 241 ASN A CA 1
ATOM 1841 C C . ASN A 1 241 ? -0.586 -5.715 -3.945 1 98.44 241 ASN A C 1
ATOM 1843 O O . ASN A 1 241 ? -1.271 -5.684 -2.922 1 98.44 241 ASN A O 1
ATOM 1847 N N . PRO A 1 242 ? -0.325 -6.855 -4.582 1 97.88 242 PRO A N 1
ATOM 1848 C CA . PRO A 1 242 ? -0.922 -8.117 -4.129 1 97.88 242 PRO A CA 1
ATOM 1849 C C . PRO A 1 242 ? -0.182 -8.727 -2.939 1 97.88 242 PRO A C 1
ATOM 1851 O O . PRO A 1 242 ? -0.43 -9.875 -2.58 1 97.88 242 PRO A O 1
ATOM 1854 N N . THR A 1 243 ? 0.752 -8.023 -2.318 1 98.44 243 THR A N 1
ATOM 1855 C CA . THR A 1 243 ? 1.448 -8.438 -1.105 1 98.44 243 THR A CA 1
ATOM 1856 C C . THR A 1 243 ? 0.628 -8.086 0.134 1 98.44 243 THR A C 1
ATOM 1858 O O . THR A 1 243 ? -0.391 -7.402 0.039 1 98.44 243 THR A O 1
ATOM 1861 N N . ALA A 1 244 ? 1.075 -8.57 1.281 1 98.62 244 ALA A N 1
ATOM 1862 C CA . ALA A 1 244 ? 0.335 -8.406 2.529 1 98.62 244 ALA A CA 1
ATOM 1863 C C . ALA A 1 244 ? 0.152 -6.934 2.871 1 98.62 244 ALA A C 1
ATOM 1865 O O . ALA A 1 244 ? -0.879 -6.539 3.42 1 98.62 244 ALA A O 1
ATOM 1866 N N . GLY A 1 245 ? 1.166 -6.109 2.598 1 98.62 245 GLY A N 1
ATOM 1867 C CA . GLY A 1 245 ? 1.018 -4.68 2.818 1 98.62 245 GLY A CA 1
ATOM 1868 C C . GLY A 1 245 ? -0.136 -4.074 2.041 1 98.62 245 GLY A C 1
ATOM 1869 O O . GLY A 1 245 ? -0.764 -3.117 2.5 1 98.62 245 GLY A O 1
ATOM 1870 N N . GLY A 1 246 ? -0.419 -4.629 0.861 1 98.69 246 GLY A N 1
ATOM 1871 C CA . GLY A 1 246 ? -1.526 -4.168 0.039 1 98.69 246 GLY A CA 1
ATOM 1872 C C . GLY A 1 246 ? -2.883 -4.406 0.676 1 98.69 246 GLY A C 1
ATOM 1873 O O . GLY A 1 246 ? -3.852 -3.711 0.365 1 98.69 246 GLY A O 1
ATOM 1874 N N . ALA A 1 247 ? -2.975 -5.441 1.559 1 98.69 247 ALA A N 1
ATOM 1875 C CA . ALA A 1 247 ? -4.223 -5.672 2.279 1 98.69 247 ALA A CA 1
ATOM 1876 C C . ALA A 1 247 ? -4.574 -4.484 3.166 1 98.69 247 ALA A C 1
ATOM 1878 O O . ALA A 1 247 ? -5.746 -4.121 3.297 1 98.69 247 ALA A O 1
ATOM 1879 N N . CYS A 1 248 ? -3.543 -3.855 3.688 1 98.62 248 CYS A N 1
ATOM 1880 C CA . CYS A 1 248 ? -3.76 -2.715 4.574 1 98.62 248 CYS A CA 1
ATOM 1881 C C . CYS A 1 248 ? -4.184 -1.484 3.781 1 98.62 248 CYS A C 1
ATOM 1883 O O . CYS A 1 248 ? -5.223 -0.884 4.07 1 98.62 248 CYS A O 1
ATOM 1885 N N . THR A 1 249 ? -3.455 -1.162 2.727 1 98.62 249 THR A N 1
ATOM 1886 C CA . THR A 1 249 ? -3.787 0.018 1.936 1 98.62 249 THR A CA 1
ATOM 1887 C C . THR A 1 249 ? -5.078 -0.203 1.153 1 98.62 249 THR A C 1
ATOM 1889 O O . THR A 1 249 ? -5.824 0.745 0.894 1 98.62 249 THR A O 1
ATOM 1892 N N . GLY A 1 250 ? -5.371 -1.463 0.874 1 98.75 250 GLY A N 1
ATOM 1893 C CA . GLY A 1 250 ? -6.477 -1.762 -0.02 1 98.75 250 GLY A CA 1
ATOM 1894 C C . GLY A 1 250 ? -7.789 -1.984 0.709 1 98.75 250 GLY A C 1
ATOM 1895 O O . GLY A 1 250 ? -8.828 -2.209 0.08 1 98.75 250 GLY A O 1
ATOM 1896 N N . THR A 1 251 ? -7.789 -1.915 2.09 1 98.69 251 THR A N 1
ATOM 1897 C CA . THR A 1 251 ? -9.031 -2.137 2.818 1 98.69 251 THR A CA 1
ATOM 1898 C C . THR A 1 251 ? -9.211 -1.093 3.916 1 98.69 251 THR A C 1
ATOM 1900 O O . THR A 1 251 ? -10.297 -0.952 4.477 1 98.69 251 THR A O 1
ATOM 1903 N N . GLY A 1 252 ? -8.148 -0.396 4.211 1 98.19 252 GLY A N 1
ATOM 1904 C CA . GLY A 1 252 ? -8.234 0.557 5.309 1 98.19 252 GLY A CA 1
ATOM 1905 C C . GLY A 1 252 ? -8.195 -0.1 6.676 1 98.19 252 GLY A C 1
ATOM 1906 O O . GLY A 1 252 ? -8.844 0.367 7.613 1 98.19 252 GLY A O 1
ATOM 1907 N N . VAL A 1 253 ? -7.582 -1.248 6.746 1 98.56 253 VAL A N 1
ATOM 1908 C CA . VAL A 1 253 ? -7.301 -1.917 8.016 1 98.56 253 VAL A CA 1
ATOM 1909 C C . VAL A 1 253 ? -5.812 -1.812 8.336 1 98.56 253 VAL A C 1
ATOM 1911 O O . VAL A 1 253 ? -4.965 -2.162 7.508 1 98.56 253 VAL A O 1
ATOM 1914 N N . GLY A 1 254 ? -5.469 -1.286 9.484 1 98.19 254 GLY A N 1
ATOM 1915 C CA . GLY A 1 254 ? -4.082 -1.052 9.859 1 98.19 254 GLY A CA 1
ATOM 1916 C C . GLY A 1 254 ? -3.297 -2.332 10.078 1 98.19 254 GLY A C 1
ATOM 1917 O O . GLY A 1 254 ? -3.883 -3.395 10.297 1 98.19 254 GLY A O 1
ATOM 1918 N N . PRO A 1 255 ? -1.954 -2.217 10 1 97.88 255 PRO A N 1
ATOM 1919 C CA . PRO A 1 255 ? -1.117 -3.416 10.109 1 97.88 255 PRO A CA 1
ATOM 1920 C C . PRO A 1 255 ? -1.206 -4.082 11.477 1 97.88 255 PRO A C 1
ATOM 1922 O O . PRO A 1 255 ? -1.013 -5.293 11.594 1 97.88 255 PRO A O 1
ATOM 1925 N N . THR A 1 256 ? -1.534 -3.344 12.531 1 96.12 256 THR A N 1
ATOM 1926 C CA . THR A 1 256 ? -1.568 -3.881 13.883 1 96.12 256 THR A CA 1
ATOM 1927 C C . THR A 1 256 ? -2.73 -4.855 14.055 1 96.12 256 THR A C 1
ATOM 1929 O O . THR A 1 256 ? -2.783 -5.605 15.031 1 96.12 256 THR A O 1
ATOM 1932 N N . LYS A 1 257 ? -3.594 -4.91 13.109 1 96.81 257 LYS A N 1
ATOM 1933 C CA . LYS A 1 257 ? -4.758 -5.789 13.195 1 96.81 257 LYS A CA 1
ATOM 1934 C C . LYS A 1 257 ? -4.543 -7.066 12.398 1 96.81 257 LYS A C 1
ATOM 1936 O O . LYS A 1 257 ? -5.398 -7.957 12.398 1 96.81 257 LYS A O 1
ATOM 1941 N N . ILE A 1 258 ? -3.445 -7.148 11.688 1 96.94 258 ILE A N 1
ATOM 1942 C CA . ILE A 1 258 ? -3.094 -8.336 10.914 1 96.94 258 ILE A CA 1
ATOM 1943 C C . ILE A 1 258 ? -2.172 -9.234 11.742 1 96.94 258 ILE A C 1
ATOM 1945 O O . ILE A 1 258 ? -1.045 -8.852 12.062 1 96.94 258 ILE A O 1
ATOM 1949 N N . THR A 1 259 ? -2.639 -10.414 11.992 1 94.25 259 THR A N 1
ATOM 1950 C CA . THR A 1 259 ? -1.854 -11.258 12.883 1 94.25 259 THR A CA 1
ATOM 1951 C C . THR A 1 259 ? -1.319 -12.484 12.141 1 94.25 259 THR A C 1
ATOM 1953 O O . THR A 1 259 ? -0.419 -13.164 12.633 1 94.25 259 THR A O 1
ATOM 1956 N N . ARG A 1 260 ? -1.901 -12.773 10.969 1 96.5 260 ARG A N 1
ATOM 1957 C CA . ARG A 1 260 ? -1.476 -13.93 10.18 1 96.5 260 ARG A CA 1
ATOM 1958 C C . ARG A 1 260 ? -1.401 -13.594 8.695 1 96.5 260 ARG A C 1
ATOM 1960 O O . ARG A 1 260 ? -2.277 -12.906 8.172 1 96.5 260 ARG A O 1
ATOM 1967 N N . VAL A 1 261 ? -0.367 -14.039 8.102 1 97.75 261 VAL A N 1
ATOM 1968 C CA . VAL A 1 261 ? -0.189 -13.914 6.66 1 97.75 261 VAL A CA 1
ATOM 1969 C C . VAL A 1 261 ? 0.168 -15.281 6.066 1 97.75 261 VAL A C 1
ATOM 1971 O O . VAL A 1 261 ? 1.212 -15.852 6.395 1 97.75 261 VAL A O 1
ATOM 1974 N N . VAL A 1 262 ? -0.715 -15.766 5.195 1 97.31 262 VAL A N 1
ATOM 1975 C CA . VAL A 1 262 ? -0.565 -17.078 4.582 1 97.31 262 VAL A CA 1
ATOM 1976 C C . VAL A 1 262 ? -0.133 -16.922 3.127 1 97.31 262 VAL A C 1
ATOM 1978 O O . VAL A 1 262 ? -0.824 -16.281 2.332 1 97.31 262 VAL A O 1
ATOM 1981 N N . GLY A 1 263 ? 1.036 -17.469 2.803 1 98.06 263 GLY A N 1
ATOM 1982 C CA . GLY A 1 263 ? 1.491 -17.516 1.423 1 98.06 263 GLY A CA 1
ATOM 1983 C C . GLY A 1 263 ? 1.223 -18.859 0.759 1 98.06 263 GLY A C 1
ATOM 1984 O O . GLY A 1 263 ? 1.582 -19.906 1.297 1 98.06 263 GLY A O 1
ATOM 1985 N N . VAL A 1 264 ? 0.556 -18.812 -0.373 1 97.44 264 VAL A N 1
ATOM 1986 C CA . VAL A 1 264 ? 0.315 -20.031 -1.139 1 97.44 264 VAL A CA 1
ATOM 1987 C C . VAL A 1 264 ? 1.426 -20.219 -2.17 1 97.44 264 VAL A C 1
ATOM 1989 O O . VAL A 1 264 ? 1.712 -19.312 -2.957 1 97.44 264 VAL A O 1
ATOM 1992 N N . SER A 1 265 ? 2.043 -21.391 -2.154 1 97.56 265 SER A N 1
ATOM 1993 C CA . SER A 1 265 ? 3.109 -21.766 -3.08 1 97.56 265 SER A CA 1
ATOM 1994 C C . SER A 1 265 ? 2.861 -23.141 -3.691 1 97.56 265 SER A C 1
ATOM 1996 O O . SER A 1 265 ? 2.406 -24.062 -3.004 1 97.56 265 SER A O 1
ATOM 1998 N N . LYS A 1 266 ? 3.207 -23.234 -4.992 1 96.31 266 LYS A N 1
ATOM 1999 C CA . LYS A 1 266 ? 3.236 -24.562 -5.609 1 96.31 266 LYS A CA 1
ATOM 2000 C C . LYS A 1 266 ? 4.551 -25.281 -5.316 1 96.31 266 LYS A C 1
ATOM 2002 O O . LYS A 1 266 ? 5.582 -24.641 -5.113 1 96.31 266 LYS A O 1
ATOM 2007 N N . ALA A 1 267 ? 4.441 -26.625 -5.34 1 97.38 267 ALA A N 1
ATOM 2008 C CA . ALA A 1 267 ? 5.629 -27.453 -5.109 1 97.38 267 ALA A CA 1
ATOM 2009 C C . ALA A 1 267 ? 6.621 -27.312 -6.266 1 97.38 267 ALA A C 1
ATOM 2011 O O . ALA A 1 267 ? 7.738 -27.828 -6.191 1 97.38 267 ALA A O 1
ATOM 2012 N N . TYR A 1 268 ? 6.27 -26.703 -7.289 1 97 268 TYR A N 1
ATOM 2013 C CA . TYR A 1 268 ? 7.051 -26.188 -8.414 1 97 268 TYR A CA 1
ATOM 2014 C C . TYR A 1 268 ? 6.574 -24.797 -8.82 1 97 268 TYR A C 1
ATOM 2016 O O . TYR A 1 268 ? 5.754 -24.188 -8.133 1 97 268 TYR A O 1
ATOM 2024 N N . VAL A 1 269 ? 7.188 -24.219 -9.883 1 97.12 269 VAL A N 1
ATOM 2025 C CA . VAL A 1 269 ? 6.836 -22.828 -10.18 1 97.12 269 VAL A CA 1
ATOM 2026 C C . VAL A 1 269 ? 6.246 -22.734 -11.578 1 97.12 269 VAL A C 1
ATOM 2028 O O . VAL A 1 269 ? 6.668 -23.453 -12.492 1 97.12 269 VAL A O 1
ATOM 2031 N N . THR A 1 270 ? 5.258 -21.938 -11.703 1 95.81 270 THR A N 1
ATOM 2032 C CA . THR A 1 270 ? 4.695 -21.609 -13.008 1 95.81 270 THR A CA 1
ATOM 2033 C C . THR A 1 270 ? 4.57 -20.109 -13.18 1 95.81 270 THR A C 1
ATOM 2035 O O . THR A 1 270 ? 4.469 -19.359 -12.195 1 95.81 270 THR A O 1
ATOM 2038 N N . ARG A 1 271 ? 4.676 -19.672 -14.336 1 92.75 271 ARG A N 1
ATOM 2039 C CA . ARG A 1 271 ? 4.562 -18.266 -14.664 1 92.75 271 ARG A CA 1
ATOM 2040 C C . ARG A 1 271 ? 3.812 -18.062 -15.977 1 92.75 271 ARG A C 1
ATOM 2042 O O . ARG A 1 271 ? 4.016 -18.812 -16.938 1 92.75 271 ARG A O 1
ATOM 2049 N N . VAL A 1 272 ? 2.951 -17.062 -15.859 1 84.38 272 VAL A N 1
ATOM 2050 C CA . VAL A 1 272 ? 2.234 -16.688 -17.062 1 84.38 272 VAL A CA 1
ATOM 2051 C C . VAL A 1 272 ? 2.82 -15.391 -17.625 1 84.38 272 VAL A C 1
ATOM 2053 O O . VAL A 1 272 ? 3.266 -14.523 -16.875 1 84.38 272 VAL A O 1
ATOM 2056 N N . GLY A 1 273 ? 2.918 -15.266 -18.859 1 80.06 273 GLY A N 1
ATOM 2057 C CA . GLY A 1 273 ? 3.326 -14.016 -19.484 1 80.06 273 GLY A CA 1
ATOM 2058 C C . GLY A 1 273 ? 4.832 -13.859 -19.578 1 80.06 273 GLY A C 1
ATOM 2059 O O . GLY A 1 273 ? 5.57 -14.836 -19.438 1 80.06 273 GLY A O 1
ATOM 2060 N N . GLU A 1 274 ? 5.242 -12.617 -19.859 1 86.25 274 GLU A N 1
ATOM 2061 C CA . GLU A 1 274 ? 6.652 -12.312 -20.062 1 86.25 274 GLU A CA 1
ATOM 2062 C C . GLU A 1 274 ? 7.367 -12.039 -18.75 1 86.25 274 GLU A C 1
ATOM 2064 O O . GLU A 1 274 ? 6.73 -11.992 -17.688 1 86.25 274 GLU A O 1
ATOM 2069 N N . GLY A 1 275 ? 8.703 -12.062 -18.797 1 90.44 275 GLY A N 1
ATOM 2070 C CA . GLY A 1 275 ? 9.516 -11.719 -17.641 1 90.44 275 GLY A CA 1
ATOM 2071 C C . GLY A 1 275 ? 10.484 -12.812 -17.234 1 90.44 275 GLY A C 1
ATOM 2072 O O . GLY A 1 275 ? 10.352 -13.953 -17.688 1 90.44 275 GLY A O 1
ATOM 2073 N N . PRO A 1 276 ? 11.336 -12.406 -16.422 1 94.31 276 PRO A N 1
ATOM 2074 C CA . PRO A 1 276 ? 12.375 -13.359 -16.016 1 94.31 276 PRO A CA 1
ATOM 2075 C C . PRO A 1 276 ? 11.82 -14.508 -15.172 1 94.31 276 PRO A C 1
ATOM 2077 O O . PRO A 1 276 ? 10.898 -14.297 -14.367 1 94.31 276 PRO A O 1
ATOM 2080 N N . PHE A 1 277 ? 12.328 -15.711 -15.398 1 96.12 277 PHE A N 1
ATOM 2081 C CA . PHE A 1 277 ? 11.969 -16.969 -14.742 1 96.12 277 PHE A CA 1
ATOM 2082 C C . PHE A 1 277 ? 13.18 -17.891 -14.641 1 96.12 277 PHE A C 1
ATOM 2084 O O . PHE A 1 277 ? 13.336 -18.797 -15.445 1 96.12 277 PHE A O 1
ATOM 2091 N N . PRO A 1 278 ? 14.016 -17.625 -13.609 1 97.12 278 PRO A N 1
ATOM 2092 C CA . PRO A 1 278 ? 15.328 -18.281 -13.531 1 97.12 278 PRO A CA 1
ATOM 2093 C C . PRO A 1 278 ? 15.234 -19.797 -13.594 1 97.12 278 PRO A C 1
ATOM 2095 O O . PRO A 1 278 ? 16.109 -20.453 -14.18 1 97.12 278 PRO A O 1
ATOM 2098 N N . THR A 1 279 ? 14.227 -20.391 -13.102 1 98.12 279 THR A N 1
ATOM 2099 C CA . THR A 1 279 ? 14.164 -21.844 -13.008 1 98.12 279 THR A CA 1
ATOM 2100 C C . THR A 1 279 ? 13.367 -22.438 -14.172 1 98.12 279 THR A C 1
ATOM 2102 O O . THR A 1 279 ? 13.039 -23.625 -14.172 1 98.12 279 THR A O 1
ATOM 2105 N N . GLU A 1 280 ? 13.047 -21.609 -15.156 1 97.56 280 GLU A N 1
ATOM 2106 C CA . GLU A 1 280 ? 12.227 -22.062 -16.281 1 97.56 280 GLU A CA 1
ATOM 2107 C C . GLU A 1 280 ? 12.883 -23.234 -17 1 97.56 280 GLU A C 1
ATOM 2109 O O . GLU A 1 280 ? 14.102 -23.25 -17.203 1 97.56 280 GLU A O 1
ATOM 2114 N N . LEU A 1 281 ? 12.016 -24.172 -17.344 1 97.25 281 LEU A N 1
ATOM 2115 C CA . LEU A 1 281 ? 12.461 -25.375 -18.062 1 97.25 281 LEU A CA 1
ATOM 2116 C C . LEU A 1 281 ? 12.031 -25.312 -19.531 1 97.25 281 LEU A C 1
ATOM 2118 O O . LEU A 1 281 ? 10.875 -25.016 -19.828 1 97.25 281 LEU A O 1
ATOM 2122 N N . PHE A 1 282 ? 12.883 -25.562 -20.484 1 93.62 282 PHE A N 1
ATOM 2123 C CA . PHE A 1 282 ? 12.586 -25.453 -21.922 1 93.62 282 PHE A CA 1
ATOM 2124 C C . PHE A 1 282 ? 12.586 -26.844 -22.562 1 93.62 282 PHE A C 1
ATOM 2126 O O . PHE A 1 282 ? 12.227 -26.984 -23.734 1 93.62 282 PHE A O 1
ATOM 2133 N N . GLY A 1 283 ? 12.766 -27.922 -21.875 1 93.5 283 GLY A N 1
ATOM 2134 C CA . GLY A 1 283 ? 12.852 -29.25 -22.453 1 93.5 283 GLY A CA 1
ATOM 2135 C C . GLY A 1 283 ? 11.789 -30.203 -21.938 1 93.5 283 GLY A C 1
ATOM 2136 O O . GLY A 1 283 ? 10.672 -29.781 -21.625 1 93.5 283 GLY A O 1
ATOM 2137 N N . GLU A 1 284 ? 12.086 -31.359 -22.016 1 95 284 GLU A N 1
ATOM 2138 C CA . GLU A 1 284 ? 11.148 -32.438 -21.688 1 95 284 GLU A CA 1
ATOM 2139 C C . GLU A 1 284 ? 10.641 -32.312 -20.25 1 95 284 GLU A C 1
ATOM 2141 O O . GLU A 1 284 ? 9.477 -32.625 -19.969 1 95 284 GLU A O 1
ATOM 2146 N N . GLU A 1 285 ? 11.461 -31.891 -19.422 1 94.56 285 GLU A N 1
ATOM 2147 C CA . GLU A 1 285 ? 11.062 -31.75 -18.031 1 94.56 285 GLU A CA 1
ATOM 2148 C C . GLU A 1 285 ? 9.961 -30.703 -17.859 1 94.56 285 GLU A C 1
ATOM 2150 O O . GLU A 1 285 ? 9.023 -30.891 -17.078 1 94.56 285 GLU A O 1
ATOM 2155 N N . GLY A 1 286 ? 10.117 -29.594 -18.578 1 95.31 286 GLY A N 1
ATOM 2156 C CA . GLY A 1 286 ? 9.086 -28.562 -18.547 1 95.31 286 GLY A CA 1
ATOM 2157 C C . GLY A 1 286 ? 7.758 -29.031 -19.094 1 95.31 286 GLY A C 1
ATOM 2158 O O . GLY A 1 286 ? 6.703 -28.734 -18.531 1 95.31 286 GLY A O 1
ATOM 2159 N N . GLU A 1 287 ? 7.871 -29.766 -20.141 1 95.31 287 GLU A N 1
ATOM 2160 C CA . GLU A 1 287 ? 6.668 -30.312 -20.75 1 95.31 287 GLU A CA 1
ATOM 2161 C C . GLU A 1 287 ? 6.012 -31.344 -19.828 1 95.31 287 GLU A C 1
ATOM 2163 O O . GLU A 1 287 ? 4.781 -31.406 -19.75 1 95.31 287 GLU A O 1
ATOM 2168 N N . TRP A 1 288 ? 6.848 -32.125 -19.312 1 95.88 288 TRP A N 1
ATOM 2169 C CA . TRP A 1 288 ? 6.328 -33.125 -18.375 1 95.88 288 TRP A CA 1
ATOM 2170 C C . TRP A 1 288 ? 5.574 -32.469 -17.234 1 95.88 288 TRP A C 1
ATOM 2172 O O . TRP A 1 288 ? 4.453 -32.875 -16.906 1 95.88 288 TRP A O 1
ATOM 2182 N N . LEU A 1 289 ? 6.184 -31.453 -16.578 1 95.88 289 LEU A N 1
ATOM 2183 C CA . LEU A 1 289 ? 5.547 -30.719 -15.484 1 95.88 289 LEU A CA 1
ATOM 2184 C C . LEU A 1 289 ? 4.219 -30.125 -15.938 1 95.88 289 LEU A C 1
ATOM 2186 O O . LEU A 1 289 ? 3.229 -30.172 -15.203 1 95.88 289 LEU A O 1
ATOM 2190 N N . ARG A 1 290 ? 4.238 -29.516 -17.094 1 95 290 ARG A N 1
ATOM 2191 C CA . ARG A 1 290 ? 3.047 -28.875 -17.641 1 95 290 ARG A CA 1
ATOM 2192 C C . ARG A 1 290 ? 1.92 -29.891 -17.828 1 95 290 ARG A C 1
ATOM 2194 O O . ARG A 1 290 ? 0.771 -29.625 -17.469 1 95 290 ARG A O 1
ATOM 2201 N N . ALA A 1 291 ? 2.271 -31.031 -18.406 1 94.19 291 ALA A N 1
ATOM 2202 C CA . ALA A 1 291 ? 1.288 -32.094 -18.656 1 94.19 291 ALA A CA 1
ATOM 2203 C C . ALA A 1 291 ? 0.782 -32.688 -17.344 1 94.19 291 ALA A C 1
ATOM 2205 O O . ALA A 1 291 ? -0.427 -32.844 -17.141 1 94.19 291 ALA A O 1
ATOM 2206 N N . GLN A 1 292 ? 1.706 -33.031 -16.5 1 93.88 292 GLN A N 1
ATOM 2207 C CA . GLN A 1 292 ? 1.359 -33.688 -15.227 1 93.88 292 GLN A CA 1
ATOM 2208 C C . GLN A 1 292 ? 0.516 -32.75 -14.359 1 93.88 292 GLN A C 1
ATOM 2210 O O . GLN A 1 292 ? -0.399 -33.219 -13.664 1 93.88 292 GLN A O 1
ATOM 2215 N N . GLY A 1 293 ? 0.85 -31.484 -14.383 1 93.19 293 GLY A N 1
ATOM 2216 C CA . GLY A 1 293 ? 0.164 -30.516 -13.539 1 93.19 293 GLY A CA 1
ATOM 2217 C C . GLY A 1 293 ? -1.044 -29.891 -14.219 1 93.19 293 GLY A C 1
ATOM 2218 O O . GLY A 1 293 ? -1.789 -29.141 -13.586 1 93.19 293 GLY A O 1
ATOM 2219 N N . HIS A 1 294 ? -1.23 -30.156 -15.484 1 89.88 294 HIS A N 1
ATOM 2220 C CA . HIS A 1 294 ? -2.283 -29.531 -16.266 1 89.88 294 HIS A CA 1
ATOM 2221 C C . HIS A 1 294 ? -2.17 -28 -16.219 1 89.88 294 HIS A C 1
ATOM 2223 O O . HIS A 1 294 ? -3.135 -27.312 -15.875 1 89.88 294 HIS A O 1
ATOM 2229 N N . GLU A 1 295 ? -0.999 -27.5 -16.516 1 92.25 295 GLU A N 1
ATOM 2230 C CA . GLU A 1 295 ? -0.665 -26.078 -16.344 1 92.25 295 GLU A CA 1
ATOM 2231 C C . GLU A 1 295 ? -1.008 -25.281 -17.594 1 92.25 295 GLU A C 1
ATOM 2233 O O . GLU A 1 295 ? -0.114 -24.844 -18.328 1 92.25 295 GLU A O 1
ATOM 2238 N N . TYR A 1 296 ? -2.275 -25.031 -17.766 1 83.19 296 TYR A N 1
ATOM 2239 C CA . TYR A 1 296 ? -2.834 -24.234 -18.844 1 83.19 296 TYR A CA 1
ATOM 2240 C C . TYR A 1 296 ? -3.746 -23.141 -18.312 1 83.19 296 TYR A C 1
ATOM 2242 O O . TYR A 1 296 ? -4.449 -23.344 -17.312 1 83.19 296 TYR A O 1
ATOM 2250 N N . GLY A 1 297 ? -3.674 -21.953 -18.875 1 71.25 297 GLY A N 1
ATOM 2251 C CA . GLY A 1 297 ? -4.523 -20.844 -18.438 1 71.25 297 GLY A CA 1
ATOM 2252 C C . GLY A 1 297 ? -6 -21.188 -18.469 1 71.25 297 GLY A C 1
ATOM 2253 O O . GLY A 1 297 ? -6.469 -21.859 -19.391 1 71.25 297 GLY A O 1
ATOM 2254 N N . VAL A 1 298 ? -6.723 -20.812 -17.422 1 61.66 298 VAL A N 1
ATOM 2255 C CA . VAL A 1 298 ? -8.156 -21.078 -17.328 1 61.66 298 VAL A CA 1
ATOM 2256 C C . VAL A 1 298 ? -8.906 -20.297 -18.391 1 61.66 298 VAL A C 1
ATOM 2258 O O . VAL A 1 298 ? -9.781 -20.844 -19.078 1 61.66 298 VAL A O 1
ATOM 2261 N N . THR A 1 299 ? -8.516 -19.109 -18.594 1 54.91 299 THR A N 1
ATOM 2262 C CA . THR A 1 299 ? -9.227 -18.219 -19.5 1 54.91 299 THR A CA 1
ATOM 2263 C C . THR A 1 299 ? -8.727 -18.359 -20.922 1 54.91 299 THR A C 1
ATOM 2265 O O . THR A 1 299 ? -9.516 -18.484 -21.859 1 54.91 299 THR A O 1
ATOM 2268 N N . THR A 1 300 ? -7.383 -18.453 -21.125 1 60.19 300 THR A N 1
ATOM 2269 C CA . THR A 1 300 ? -6.773 -18.359 -22.453 1 60.19 300 THR A CA 1
ATOM 2270 C C . THR A 1 300 ? -6.445 -19.734 -23 1 60.19 300 THR A C 1
ATOM 2272 O O . THR A 1 300 ? -6.262 -19.906 -24.203 1 60.19 300 THR A O 1
ATOM 2275 N N . GLY A 1 301 ? -6.352 -20.703 -22.109 1 70.25 301 GLY A N 1
ATOM 2276 C CA . GLY A 1 301 ? -5.887 -22.031 -22.484 1 70.25 301 GLY A CA 1
ATOM 2277 C C . GLY A 1 301 ? -4.41 -22.062 -22.828 1 70.25 301 GLY A C 1
ATOM 2278 O O . GLY A 1 301 ? -3.873 -23.109 -23.188 1 70.25 301 GLY A O 1
ATOM 2279 N N . ARG A 1 302 ? -3.705 -20.891 -22.719 1 79.25 302 ARG A N 1
ATOM 2280 C CA . ARG A 1 302 ? -2.291 -20.812 -23.078 1 79.25 302 ARG A CA 1
ATOM 2281 C C . ARG A 1 302 ? -1.438 -21.609 -22.094 1 79.25 302 ARG A C 1
ATOM 2283 O O . ARG A 1 302 ? -1.724 -21.625 -20.891 1 79.25 302 ARG A O 1
ATOM 2290 N N . PRO A 1 303 ? -0.501 -22.266 -22.625 1 87.81 303 PRO A N 1
ATOM 2291 C CA . PRO A 1 303 ? 0.38 -23 -21.719 1 87.81 303 PRO A CA 1
ATOM 2292 C C . PRO A 1 303 ? 1.166 -22.094 -20.781 1 87.81 303 PRO A C 1
ATOM 2294 O O . PRO A 1 303 ? 1.627 -21.031 -21.203 1 87.81 303 PRO A O 1
ATOM 2297 N N . ARG A 1 304 ? 1.268 -22.5 -19.562 1 91.69 304 ARG A N 1
ATOM 2298 C CA . ARG A 1 304 ? 2.09 -21.781 -18.609 1 91.69 304 ARG A CA 1
ATOM 2299 C C . ARG A 1 304 ? 3.555 -22.188 -18.719 1 91.69 304 ARG A C 1
ATOM 2301 O O . ARG A 1 304 ? 3.859 -23.312 -19.109 1 91.69 304 ARG A O 1
ATOM 2308 N N . ARG A 1 305 ? 4.418 -21.25 -18.5 1 95.38 305 ARG A N 1
ATOM 2309 C CA . ARG A 1 305 ? 5.828 -21.562 -18.312 1 95.38 305 ARG A CA 1
ATOM 2310 C C . ARG A 1 305 ? 6.051 -22.297 -16.984 1 95.38 305 ARG A C 1
ATOM 2312 O O . ARG A 1 305 ? 5.43 -21.984 -15.977 1 95.38 305 ARG A O 1
ATOM 2319 N N . CYS A 1 306 ? 6.832 -23.328 -17.047 1 97.12 306 CYS A N 1
ATOM 2320 C CA . CYS A 1 306 ? 7.004 -24.156 -15.852 1 97.12 306 CYS A CA 1
ATOM 2321 C C . CYS A 1 306 ? 8.469 -24.234 -15.453 1 97.12 306 CYS A C 1
ATOM 2323 O O . CYS A 1 306 ? 9.359 -24.109 -16.297 1 97.12 306 CYS A O 1
ATOM 2325 N N . GLY A 1 307 ? 8.695 -24.375 -14.18 1 98 307 GLY A N 1
ATOM 2326 C CA . GLY A 1 307 ? 10.031 -24.531 -13.617 1 98 307 GLY A CA 1
ATOM 2327 C C . GLY A 1 307 ? 10.023 -25.234 -12.273 1 98 307 GLY A C 1
ATOM 2328 O O . GLY A 1 307 ? 8.969 -25.422 -11.664 1 98 307 GLY A O 1
ATOM 2329 N N . TRP A 1 308 ? 11.203 -25.75 -11.867 1 98.31 308 TRP A N 1
ATOM 2330 C CA . TRP A 1 308 ? 11.328 -26.391 -10.555 1 98.31 308 TRP A CA 1
ATOM 2331 C C . TRP A 1 308 ? 11.102 -25.359 -9.438 1 98.31 308 TRP A C 1
ATOM 2333 O O . TRP A 1 308 ? 11.062 -24.156 -9.688 1 98.31 308 TRP A O 1
ATOM 2343 N N . PHE A 1 309 ? 10.938 -25.953 -8.203 1 98.38 309 PHE A N 1
ATOM 2344 C CA . PHE A 1 309 ? 10.727 -25.094 -7.047 1 98.38 309 PHE A CA 1
ATOM 2345 C C . PHE A 1 309 ? 11.891 -24.125 -6.871 1 98.38 309 PHE A C 1
ATOM 2347 O O . PHE A 1 309 ? 13.047 -24.516 -7.004 1 98.38 309 PHE A O 1
ATOM 2354 N N . ASP A 1 310 ? 11.586 -22.875 -6.609 1 98.62 310 ASP A N 1
ATOM 2355 C CA . ASP A 1 310 ? 12.57 -21.812 -6.422 1 98.62 310 ASP A CA 1
ATOM 2356 C C . ASP A 1 310 ? 12.547 -21.297 -4.984 1 98.62 310 ASP A C 1
ATOM 2358 O O . ASP A 1 310 ? 11.734 -20.438 -4.641 1 98.62 310 ASP A O 1
ATOM 2362 N N . ALA A 1 311 ? 13.469 -21.703 -4.199 1 98.56 311 ALA A N 1
ATOM 2363 C CA . ALA A 1 311 ? 13.484 -21.359 -2.779 1 98.56 311 ALA A CA 1
ATOM 2364 C C . ALA A 1 311 ? 13.828 -19.875 -2.58 1 98.56 311 ALA A C 1
ATOM 2366 O O . ALA A 1 311 ? 13.438 -19.281 -1.581 1 98.56 311 ALA A O 1
ATOM 2367 N N . VAL A 1 312 ? 14.586 -19.266 -3.504 1 98.5 312 VAL A N 1
ATOM 2368 C CA . VAL A 1 312 ? 14.922 -17.859 -3.41 1 98.5 312 VAL A CA 1
ATOM 2369 C C . VAL A 1 312 ? 13.648 -17.016 -3.492 1 98.5 312 VAL A C 1
ATOM 2371 O O . VAL A 1 312 ? 13.461 -16.078 -2.709 1 98.5 312 VAL A O 1
ATOM 2374 N N . VAL A 1 313 ? 12.75 -17.422 -4.375 1 98.12 313 VAL A N 1
ATOM 2375 C CA . VAL A 1 313 ? 11.477 -16.734 -4.559 1 98.12 313 VAL A CA 1
ATOM 2376 C C . VAL A 1 313 ? 10.625 -16.875 -3.305 1 98.12 313 VAL A C 1
ATOM 2378 O O . VAL A 1 313 ? 10.047 -15.891 -2.822 1 98.12 313 VAL A O 1
ATOM 2381 N N . ASN A 1 314 ? 10.578 -18.031 -2.758 1 98.56 314 ASN A N 1
ATOM 2382 C CA . ASN A 1 314 ? 9.742 -18.25 -1.581 1 98.56 314 ASN A CA 1
ATOM 2383 C C . ASN A 1 314 ? 10.305 -17.531 -0.356 1 98.56 314 ASN A C 1
ATOM 2385 O O . ASN A 1 314 ? 9.547 -17 0.461 1 98.56 314 ASN A O 1
ATOM 2389 N N . ARG A 1 315 ? 11.586 -17.578 -0.19 1 98.5 315 ARG A N 1
ATOM 2390 C CA . ARG A 1 315 ? 12.211 -16.859 0.917 1 98.5 315 ARG A CA 1
ATOM 2391 C C . ARG A 1 315 ? 11.961 -15.359 0.814 1 98.5 315 ARG A C 1
ATOM 2393 O O . ARG A 1 315 ? 11.711 -14.695 1.822 1 98.5 315 ARG A O 1
ATOM 2400 N N . TYR A 1 316 ? 12.109 -14.859 -0.41 1 98.5 316 TYR A N 1
ATOM 2401 C CA . TYR A 1 316 ? 11.812 -13.453 -0.666 1 98.5 316 TYR A CA 1
ATOM 2402 C C . TYR A 1 316 ? 10.367 -13.125 -0.302 1 98.5 316 TYR A C 1
ATOM 2404 O O . TYR A 1 316 ? 10.102 -12.117 0.348 1 98.5 316 TYR A O 1
ATOM 2412 N N . ALA A 1 317 ? 9.422 -14.008 -0.701 1 98.62 317 ALA A N 1
ATOM 2413 C CA . ALA A 1 317 ? 8.008 -13.812 -0.387 1 98.62 317 ALA A CA 1
ATOM 2414 C C . ALA A 1 317 ? 7.777 -13.812 1.12 1 98.62 317 ALA A C 1
ATOM 2416 O O . ALA A 1 317 ? 7.004 -13 1.637 1 98.62 317 ALA A O 1
ATOM 2417 N N . ALA A 1 318 ? 8.422 -14.719 1.793 1 98.56 318 ALA A N 1
ATOM 2418 C CA . ALA A 1 318 ? 8.305 -14.766 3.248 1 98.56 318 ALA A CA 1
ATOM 2419 C C . ALA A 1 318 ? 8.797 -13.469 3.885 1 98.56 318 ALA A C 1
ATOM 2421 O O . ALA A 1 318 ? 8.156 -12.945 4.797 1 98.56 318 ALA A O 1
ATOM 2422 N N . GLN A 1 319 ? 9.852 -12.961 3.367 1 98 319 GLN A N 1
ATOM 2423 C CA . GLN A 1 319 ? 10.484 -11.75 3.891 1 98 319 GLN A CA 1
ATOM 2424 C C . GLN A 1 319 ? 9.594 -10.531 3.682 1 98 319 GLN A C 1
ATOM 2426 O O . GLN A 1 319 ? 9.281 -9.812 4.633 1 98 319 GLN A O 1
ATOM 2431 N N . VAL A 1 320 ? 9.117 -10.281 2.482 1 98.06 320 VAL A N 1
ATOM 2432 C CA . VAL A 1 320 ? 8.461 -9.031 2.096 1 98.06 320 VAL A CA 1
ATOM 2433 C C . VAL A 1 320 ? 7.051 -8.992 2.688 1 98.06 320 VAL A C 1
ATOM 2435 O O . VAL A 1 320 ? 6.531 -7.91 2.988 1 98.06 320 VAL A O 1
ATOM 2438 N N . ASN A 1 321 ? 6.484 -10.188 2.951 1 98.62 321 ASN A N 1
ATOM 2439 C CA . ASN A 1 321 ? 5.105 -10.234 3.416 1 98.62 321 ASN A CA 1
ATOM 2440 C C . ASN A 1 321 ? 5.027 -10.469 4.922 1 98.62 321 ASN A C 1
ATOM 2442 O O . ASN A 1 321 ? 3.986 -10.219 5.539 1 98.62 321 ASN A O 1
ATOM 2446 N N . GLY A 1 322 ? 6.133 -10.891 5.535 1 97.88 322 GLY A N 1
ATOM 2447 C CA . GLY A 1 322 ? 6.023 -11.367 6.902 1 97.88 322 GLY A CA 1
ATOM 2448 C C . GLY A 1 322 ? 5.145 -12.602 7.035 1 97.88 322 GLY A C 1
ATOM 2449 O O . GLY A 1 322 ? 4.254 -12.648 7.883 1 97.88 322 GLY A O 1
ATOM 2450 N N . LEU A 1 323 ? 5.395 -13.602 6.184 1 98.38 323 LEU A N 1
ATOM 2451 C CA . LEU A 1 323 ? 4.578 -14.812 6.188 1 98.38 323 LEU A CA 1
ATOM 2452 C C . LEU A 1 323 ? 4.656 -15.516 7.535 1 98.38 323 LEU A C 1
ATOM 2454 O O . LEU A 1 323 ? 5.73 -15.594 8.141 1 98.38 323 LEU A O 1
ATOM 2458 N N . THR A 1 324 ? 3.508 -15.984 7.992 1 97.5 324 THR A N 1
ATOM 2459 C CA . THR A 1 324 ? 3.453 -16.828 9.18 1 97.5 324 THR A CA 1
ATOM 2460 C C . THR A 1 324 ? 3.324 -18.297 8.789 1 97.5 324 THR A C 1
ATOM 2462 O O . THR A 1 324 ? 3.756 -19.188 9.523 1 97.5 324 THR A O 1
ATOM 2465 N N . ASP A 1 325 ? 2.709 -18.531 7.629 1 97.69 325 ASP A N 1
ATOM 2466 C CA . ASP A 1 325 ? 2.428 -19.891 7.156 1 97.69 325 ASP A CA 1
ATOM 2467 C C . ASP A 1 325 ? 2.543 -19.984 5.637 1 97.69 325 ASP A C 1
ATOM 2469 O O . ASP A 1 325 ? 2.309 -19 4.934 1 97.69 325 ASP A O 1
ATOM 2473 N N . ILE A 1 326 ? 2.906 -21.141 5.18 1 98.31 326 ILE A N 1
ATOM 2474 C CA . ILE A 1 326 ? 2.867 -21.453 3.754 1 98.31 326 ILE A CA 1
ATOM 2475 C C . ILE A 1 326 ? 1.891 -22.594 3.5 1 98.31 326 ILE A C 1
ATOM 2477 O O . ILE A 1 326 ? 1.85 -23.562 4.262 1 98.31 326 ILE A O 1
ATOM 2481 N N . VAL A 1 327 ? 1.043 -22.422 2.555 1 97.62 327 VAL A N 1
ATOM 2482 C CA . VAL A 1 327 ? 0.255 -23.5 1.971 1 97.62 327 VAL A CA 1
ATOM 2483 C C . VAL A 1 327 ? 0.933 -24.016 0.698 1 97.62 327 VAL A C 1
ATOM 2485 O O . VAL A 1 327 ? 1.079 -23.266 -0.272 1 97.62 327 VAL A O 1
ATOM 2488 N N . LEU A 1 328 ? 1.367 -25.266 0.722 1 98.12 328 LEU A N 1
ATOM 2489 C CA . LEU A 1 328 ? 2.043 -25.875 -0.418 1 98.12 328 LEU A CA 1
ATOM 2490 C C . LEU A 1 328 ? 1.063 -26.672 -1.263 1 98.12 328 LEU A C 1
ATOM 2492 O O . LEU A 1 328 ? 0.514 -27.672 -0.796 1 98.12 328 LEU A O 1
ATOM 2496 N N . THR A 1 329 ? 0.91 -26.234 -2.5 1 95.75 329 THR A N 1
ATOM 2497 C CA . THR A 1 329 ? -0.058 -26.906 -3.352 1 95.75 329 THR A CA 1
ATOM 2498 C C . THR A 1 329 ? 0.651 -27.734 -4.422 1 95.75 329 THR A C 1
ATOM 2500 O O . THR A 1 329 ? 1.85 -27.562 -4.652 1 95.75 329 THR A O 1
ATOM 2503 N N . LYS A 1 330 ? -0.041 -28.734 -4.969 1 95.94 330 LYS A N 1
ATOM 2504 C CA . LYS A 1 330 ? 0.357 -29.5 -6.145 1 95.94 330 LYS A CA 1
ATOM 2505 C C . LYS A 1 330 ? 1.573 -30.375 -5.844 1 95.94 330 LYS A C 1
ATOM 2507 O O . LYS A 1 330 ? 2.428 -30.578 -6.707 1 95.94 330 LYS A O 1
ATOM 2512 N N . LEU A 1 331 ? 1.671 -30.797 -4.633 1 97.62 331 LEU A N 1
ATOM 2513 C CA . LEU A 1 331 ? 2.756 -31.703 -4.297 1 97.62 331 LEU A CA 1
ATOM 2514 C C . LEU A 1 331 ? 2.621 -33.031 -5.066 1 97.62 331 LEU A C 1
ATOM 2516 O O . LEU A 1 331 ? 3.625 -33.625 -5.434 1 97.62 331 LEU A O 1
ATOM 2520 N N . ASP A 1 332 ? 1.437 -33.438 -5.352 1 96.81 332 ASP A N 1
ATOM 2521 C CA . ASP A 1 332 ? 1.112 -34.688 -6.023 1 96.81 332 ASP A CA 1
ATOM 2522 C C . ASP A 1 332 ? 1.683 -34.719 -7.441 1 96.81 332 ASP A C 1
ATOM 2524 O O . ASP A 1 332 ? 1.969 -35.781 -7.98 1 96.81 332 ASP A O 1
ATOM 2528 N N . VAL A 1 333 ? 1.854 -33.562 -7.992 1 96.75 333 VAL A N 1
ATOM 2529 C CA . VAL A 1 333 ? 2.303 -33.469 -9.375 1 96.75 333 VAL A CA 1
ATOM 2530 C C . VAL A 1 333 ? 3.713 -34.031 -9.508 1 96.75 333 VAL A C 1
ATOM 2532 O O . VAL A 1 333 ? 4.09 -34.531 -10.57 1 96.75 333 VAL A O 1
ATOM 2535 N N . LEU A 1 334 ? 4.496 -34.031 -8.469 1 98 334 LEU A N 1
ATOM 2536 C CA . LEU A 1 334 ? 5.898 -34.438 -8.516 1 98 334 LEU A CA 1
ATOM 2537 C C . LEU A 1 334 ? 6.039 -35.938 -8.367 1 98 334 LEU A C 1
ATOM 2539 O O . LEU A 1 334 ? 7.137 -36.5 -8.516 1 98 334 LEU A O 1
ATOM 2543 N N . THR A 1 335 ? 4.938 -36.656 -8.117 1 97.5 335 THR A N 1
ATOM 2544 C CA . THR A 1 335 ? 4.961 -38.094 -7.965 1 97.5 335 THR A CA 1
ATOM 2545 C C . THR A 1 335 ? 5.48 -38.75 -9.234 1 97.5 335 THR A C 1
ATOM 2547 O O . THR A 1 335 ? 5.059 -38.406 -10.344 1 97.5 335 THR A O 1
ATOM 2550 N N . GLY A 1 336 ? 6.383 -39.75 -9.062 1 96.56 336 GLY A N 1
ATOM 2551 C CA . GLY A 1 336 ? 6.922 -40.5 -10.195 1 96.56 336 GLY A CA 1
ATOM 2552 C C . GLY A 1 336 ? 8.336 -40.062 -10.562 1 96.56 336 GLY A C 1
ATOM 2553 O O . GLY A 1 336 ? 9.031 -40.781 -11.297 1 96.56 336 GLY A O 1
ATOM 2554 N N . LEU A 1 337 ? 8.781 -38.938 -10.047 1 97.06 337 LEU A N 1
ATOM 2555 C CA . LEU A 1 337 ? 10.141 -38.469 -10.312 1 97.06 337 LEU A CA 1
ATOM 2556 C C . LEU A 1 337 ? 11.148 -39.219 -9.438 1 97.06 337 LEU A C 1
ATOM 2558 O O . LEU A 1 337 ? 10.883 -39.469 -8.258 1 97.06 337 LEU A O 1
ATOM 2562 N N . LYS A 1 338 ? 12.234 -39.562 -10.023 1 97.12 338 LYS A N 1
ATOM 2563 C CA . LYS A 1 338 ? 13.305 -40.219 -9.258 1 97.12 338 LYS A CA 1
ATOM 2564 C C . LYS A 1 338 ? 14.094 -39.188 -8.461 1 97.12 338 LYS A C 1
ATOM 2566 O O . LYS A 1 338 ? 14.492 -39.438 -7.32 1 97.12 338 LYS A O 1
ATOM 2571 N N . GLU A 1 339 ? 14.328 -38.094 -9.07 1 97.88 339 GLU A N 1
ATOM 2572 C CA . GLU A 1 339 ? 15.016 -36.969 -8.469 1 97.88 339 GLU A CA 1
ATOM 2573 C C . GLU A 1 339 ? 14.281 -35.656 -8.758 1 97.88 339 GLU A C 1
ATOM 2575 O O . GLU A 1 339 ? 13.758 -35.469 -9.859 1 97.88 339 GLU A O 1
ATOM 2580 N N . ILE A 1 340 ? 14.266 -34.844 -7.762 1 98.12 340 ILE A N 1
ATOM 2581 C CA . ILE A 1 340 ? 13.586 -33.562 -7.898 1 98.12 340 ILE A CA 1
ATOM 2582 C C . ILE A 1 340 ? 14.578 -32.406 -7.668 1 98.12 340 ILE A C 1
ATOM 2584 O O . ILE A 1 340 ? 15.062 -32.219 -6.551 1 98.12 340 ILE A O 1
ATOM 2588 N N . PRO A 1 341 ? 14.867 -31.641 -8.727 1 98.31 341 PRO A N 1
ATOM 2589 C CA . PRO A 1 341 ? 15.719 -30.469 -8.531 1 98.31 341 PRO A CA 1
ATOM 2590 C C . PRO A 1 341 ? 15.031 -29.359 -7.73 1 98.31 341 PRO A C 1
ATOM 2592 O O . PRO A 1 341 ? 13.836 -29.125 -7.906 1 98.31 341 PRO A O 1
ATOM 2595 N N . LEU A 1 342 ? 15.742 -28.781 -6.812 1 98.38 342 LEU A N 1
ATOM 2596 C CA . LEU A 1 342 ? 15.32 -27.672 -5.965 1 98.38 342 LEU A CA 1
ATOM 2597 C C . LEU A 1 342 ? 16.297 -26.516 -6.047 1 98.38 342 LEU A C 1
ATOM 2599 O O . LEU A 1 342 ? 17.469 -26.672 -5.699 1 98.38 342 LEU A O 1
ATOM 2603 N N . CYS A 1 343 ? 15.844 -25.359 -6.586 1 98.75 343 CYS A N 1
ATOM 2604 C CA . CYS A 1 343 ? 16.719 -24.188 -6.672 1 98.75 343 CYS A CA 1
ATOM 2605 C C . CYS A 1 343 ? 16.938 -23.578 -5.293 1 98.75 343 CYS A C 1
ATOM 2607 O O . CYS A 1 343 ? 15.992 -23.141 -4.641 1 98.75 343 CYS A O 1
ATOM 2609 N N . VAL A 1 344 ? 18.203 -23.484 -4.855 1 98.69 344 VAL A N 1
ATOM 2610 C CA . VAL A 1 344 ? 18.484 -23.062 -3.488 1 98.69 344 VAL A CA 1
ATOM 2611 C C . VAL A 1 344 ? 19.141 -21.688 -3.502 1 98.69 344 VAL A C 1
ATOM 2613 O O . VAL A 1 344 ? 19.156 -20.984 -2.479 1 98.69 344 VAL A O 1
ATOM 2616 N N . ALA A 1 345 ? 19.703 -21.25 -4.59 1 98.69 345 ALA A N 1
ATOM 2617 C CA . ALA A 1 345 ? 20.375 -19.969 -4.801 1 98.69 345 ALA A CA 1
ATOM 2618 C C . ALA A 1 345 ? 20.531 -19.672 -6.289 1 98.69 345 ALA A C 1
ATOM 2620 O O . ALA A 1 345 ? 20.125 -20.484 -7.137 1 98.69 345 ALA A O 1
ATOM 2621 N N . TYR A 1 346 ? 21 -18.531 -6.594 1 98.56 346 TYR A N 1
ATOM 2622 C CA . TYR A 1 346 ? 21.281 -18.156 -7.973 1 98.56 346 TYR A CA 1
ATOM 2623 C C . TYR A 1 346 ? 22.781 -17.922 -8.172 1 98.56 346 TYR A C 1
ATOM 2625 O O . TYR A 1 346 ? 23.484 -17.547 -7.238 1 98.56 346 TYR A O 1
ATOM 2633 N N . ASP A 1 347 ? 23.234 -18.25 -9.328 1 98.44 347 ASP A N 1
ATOM 2634 C CA . ASP A 1 347 ? 24.484 -17.734 -9.844 1 98.44 347 ASP A CA 1
ATOM 2635 C C . ASP A 1 347 ? 24.25 -16.5 -10.711 1 98.44 347 ASP A C 1
ATOM 2637 O O . ASP A 1 347 ? 23.672 -16.594 -11.789 1 98.44 347 ASP A O 1
ATOM 2641 N N . VAL A 1 348 ? 24.703 -15.359 -10.156 1 96.31 348 VAL A N 1
ATOM 2642 C CA . VAL A 1 348 ? 24.562 -14.109 -10.891 1 96.31 348 VAL A CA 1
ATOM 2643 C C . VAL A 1 348 ? 25.938 -13.578 -11.289 1 96.31 348 VAL A C 1
ATOM 2645 O O . VAL A 1 348 ? 26.641 -12.992 -10.461 1 96.31 348 VAL A O 1
ATOM 2648 N N . ASN A 1 349 ? 26.266 -13.727 -12.578 1 92.44 349 ASN A N 1
ATOM 2649 C CA . ASN A 1 349 ? 27.547 -13.281 -13.094 1 92.44 349 ASN A CA 1
ATOM 2650 C C . ASN A 1 349 ? 28.703 -13.883 -12.305 1 92.44 349 ASN A C 1
ATOM 2652 O O . ASN A 1 349 ? 29.656 -13.18 -11.945 1 92.44 349 ASN A O 1
ATOM 2656 N N . GLY A 1 350 ? 28.578 -15.055 -11.906 1 95.75 350 GLY A N 1
ATOM 2657 C CA . GLY A 1 350 ? 29.656 -15.789 -11.258 1 95.75 350 GLY A CA 1
ATOM 2658 C C . GLY A 1 350 ? 29.609 -15.703 -9.742 1 95.75 350 GLY A C 1
ATOM 2659 O O . GLY A 1 350 ? 30.422 -16.328 -9.055 1 95.75 350 GLY A O 1
ATOM 2660 N N . GLU A 1 351 ? 28.703 -14.992 -9.219 1 96.38 351 GLU A N 1
ATOM 2661 C CA . GLU A 1 351 ? 28.594 -14.836 -7.77 1 96.38 351 GLU A CA 1
ATOM 2662 C C . GLU A 1 351 ? 27.312 -15.492 -7.238 1 96.38 351 GLU A C 1
ATOM 2664 O O . GLU A 1 351 ? 26.234 -15.258 -7.766 1 96.38 351 GLU A O 1
ATOM 2669 N N . ARG A 1 352 ? 27.531 -16.297 -6.211 1 97.69 352 ARG A N 1
ATOM 2670 C CA . ARG A 1 352 ? 26.375 -16.938 -5.59 1 97.69 352 ARG A CA 1
ATOM 2671 C C . ARG A 1 352 ? 25.531 -15.914 -4.828 1 97.69 352 ARG A C 1
ATOM 2673 O O . ARG A 1 352 ? 26.062 -15.102 -4.066 1 97.69 352 ARG A O 1
ATOM 2680 N N . ARG A 1 353 ? 24.266 -15.898 -5.086 1 96.81 353 ARG A N 1
ATOM 2681 C CA . ARG A 1 353 ? 23.297 -15.055 -4.398 1 96.81 353 ARG A CA 1
ATOM 2682 C C . ARG A 1 353 ? 22.219 -15.891 -3.725 1 96.81 353 ARG A C 1
ATOM 2684 O O . ARG A 1 353 ? 21.516 -16.656 -4.387 1 96.81 353 ARG A O 1
ATOM 2691 N N . ASP A 1 354 ? 22.109 -15.633 -2.428 1 97.19 354 ASP A N 1
ATOM 2692 C CA . ASP A 1 354 ? 21.109 -16.375 -1.68 1 97.19 354 ASP A CA 1
ATOM 2693 C C . ASP A 1 354 ? 19.812 -15.562 -1.562 1 97.19 354 ASP A C 1
ATOM 2695 O O . ASP A 1 354 ? 18.75 -16.125 -1.287 1 97.19 354 ASP A O 1
ATOM 2699 N N . ASP A 1 355 ? 19.953 -14.266 -1.763 1 96.44 355 ASP A N 1
ATOM 2700 C CA . ASP A 1 355 ? 18.812 -13.375 -1.66 1 96.44 355 ASP A CA 1
ATOM 2701 C C . ASP A 1 355 ? 18.391 -12.867 -3.035 1 96.44 355 ASP A C 1
ATOM 2703 O O . ASP A 1 355 ? 19.188 -12.828 -3.965 1 96.44 355 ASP A O 1
ATOM 2707 N N . MET A 1 356 ? 17.094 -12.508 -3.131 1 96.06 356 MET A N 1
ATOM 2708 C CA . MET A 1 356 ? 16.5 -12.055 -4.387 1 96.06 356 MET A CA 1
ATOM 2709 C C . MET A 1 356 ? 17.219 -10.82 -4.91 1 96.06 356 MET A C 1
ATOM 2711 O O . MET A 1 356 ? 17.344 -9.82 -4.199 1 96.06 356 MET A O 1
ATOM 2715 N N . PRO A 1 357 ? 17.719 -10.938 -6.137 1 92.62 357 PRO A N 1
ATOM 2716 C CA . PRO A 1 357 ? 18.266 -9.727 -6.73 1 92.62 357 PRO A CA 1
ATOM 2717 C C . PRO A 1 357 ? 17.219 -8.633 -6.949 1 92.62 357 PRO A C 1
ATOM 2719 O O . PRO A 1 357 ? 16.125 -8.922 -7.426 1 92.62 357 PRO A O 1
ATOM 2722 N N . THR A 1 358 ? 17.531 -7.43 -6.633 1 87.38 358 THR A N 1
ATOM 2723 C CA . THR A 1 358 ? 16.625 -6.316 -6.848 1 87.38 358 THR A CA 1
ATOM 2724 C C . THR A 1 358 ? 16.703 -5.809 -8.281 1 87.38 358 THR A C 1
ATOM 2726 O O . THR A 1 358 ? 15.695 -5.41 -8.867 1 87.38 358 THR A O 1
ATOM 2729 N N . ASP A 1 359 ? 17.953 -5.871 -8.805 1 88.81 359 ASP A N 1
ATOM 2730 C CA . ASP A 1 359 ? 18.188 -5.48 -10.195 1 88.81 359 ASP A CA 1
ATOM 2731 C C . ASP A 1 359 ? 17.562 -6.488 -11.156 1 88.81 359 ASP A C 1
ATOM 2733 O O . ASP A 1 359 ? 17.953 -7.656 -11.18 1 88.81 359 ASP A O 1
ATOM 2737 N N . GLN A 1 360 ? 16.719 -6.047 -11.984 1 87.62 360 GLN A N 1
ATOM 2738 C CA . GLN A 1 360 ? 15.977 -6.934 -12.875 1 87.62 360 GLN A CA 1
ATOM 2739 C C . GLN A 1 360 ? 16.891 -7.535 -13.938 1 87.62 360 GLN A C 1
ATOM 2741 O O . GLN A 1 360 ? 16.641 -8.648 -14.414 1 87.62 360 GLN A O 1
ATOM 2746 N N . ALA A 1 361 ? 17.891 -6.785 -14.312 1 89.94 361 ALA A N 1
ATOM 2747 C CA . ALA A 1 361 ? 18.859 -7.348 -15.25 1 89.94 361 ALA A CA 1
ATOM 2748 C C . ALA A 1 361 ? 19.625 -8.508 -14.617 1 89.94 361 ALA A C 1
ATOM 2750 O O . ALA A 1 361 ? 19.891 -9.516 -15.266 1 89.94 361 ALA A O 1
ATOM 2751 N N . GLU A 1 362 ? 19.953 -8.312 -13.359 1 92.31 362 GLU A N 1
ATOM 2752 C CA . GLU A 1 362 ? 20.625 -9.391 -12.633 1 92.31 362 GLU A CA 1
ATOM 2753 C C . GLU A 1 362 ? 19.688 -10.602 -12.469 1 92.31 362 GLU A C 1
ATOM 2755 O O . GLU A 1 362 ? 20.125 -11.742 -12.617 1 92.31 362 GLU A O 1
ATOM 2760 N N . PHE A 1 363 ? 18.453 -10.336 -12.18 1 94.62 363 PHE A N 1
ATOM 2761 C CA . PHE A 1 363 ? 17.484 -11.422 -12.023 1 94.62 363 PHE A CA 1
ATOM 2762 C C . PHE A 1 363 ? 17.312 -12.172 -13.336 1 94.62 363 PHE A C 1
ATOM 2764 O O . PHE A 1 363 ? 17.219 -13.406 -13.344 1 94.62 363 PHE A O 1
ATOM 2771 N N . ALA A 1 364 ? 17.266 -11.453 -14.445 1 93 364 ALA A N 1
ATOM 2772 C CA . ALA A 1 364 ? 17.109 -12.062 -15.758 1 93 364 ALA A CA 1
ATOM 2773 C C . ALA A 1 364 ? 18.312 -12.93 -16.125 1 93 364 ALA A C 1
ATOM 2775 O O . ALA A 1 364 ? 18.172 -13.938 -16.812 1 93 364 ALA A O 1
ATOM 2776 N N . ALA A 1 365 ? 19.422 -12.555 -15.602 1 93.88 365 ALA A N 1
ATOM 2777 C CA . ALA A 1 365 ? 20.656 -13.266 -15.93 1 93.88 365 ALA A CA 1
ATOM 2778 C C . ALA A 1 365 ? 20.922 -14.383 -14.93 1 93.88 365 ALA A C 1
ATOM 2780 O O . ALA A 1 365 ? 21.859 -15.18 -15.117 1 93.88 365 ALA A O 1
ATOM 2781 N N . ALA A 1 366 ? 20.125 -14.5 -13.93 1 97.44 366 ALA A N 1
ATOM 2782 C CA . ALA A 1 366 ? 20.359 -15.453 -12.844 1 97.44 366 ALA A CA 1
ATOM 2783 C C . ALA A 1 366 ? 20.234 -16.891 -13.336 1 97.44 366 ALA A C 1
ATOM 2785 O O . ALA A 1 366 ? 19.297 -17.219 -14.078 1 97.44 366 ALA A O 1
ATOM 2786 N N . LYS A 1 367 ? 21.203 -17.672 -12.977 1 98 367 LYS A N 1
ATOM 2787 C CA . LYS A 1 367 ? 21.156 -19.125 -13.211 1 98 367 LYS A CA 1
ATOM 2788 C C . LYS A 1 367 ? 20.891 -19.875 -11.914 1 98 367 LYS A C 1
ATOM 2790 O O . LYS A 1 367 ? 21.547 -19.641 -10.898 1 98 367 LYS A O 1
ATOM 2795 N N . PRO A 1 368 ? 19.938 -20.75 -11.945 1 98.44 368 PRO A N 1
ATOM 2796 C CA . PRO A 1 368 ? 19.625 -21.453 -10.703 1 98.44 368 PRO A CA 1
ATOM 2797 C C . PRO A 1 368 ? 20.734 -22.391 -10.25 1 98.44 368 PRO A C 1
ATOM 2799 O O . PRO A 1 368 ? 21.391 -23.031 -11.086 1 98.44 368 PRO A O 1
ATOM 2802 N N . ILE A 1 369 ? 21.031 -22.359 -9.039 1 98.69 369 ILE A N 1
ATOM 2803 C CA . ILE A 1 369 ? 21.828 -23.391 -8.383 1 98.69 369 ILE A CA 1
ATOM 2804 C C . ILE A 1 369 ? 20.906 -24.422 -7.742 1 98.69 369 ILE A C 1
ATOM 2806 O O . ILE A 1 369 ? 20.109 -24.094 -6.852 1 98.69 369 ILE A O 1
ATOM 2810 N N . TYR A 1 370 ? 21.047 -25.719 -8.141 1 98.38 370 TYR A N 1
ATOM 2811 C CA . TYR A 1 370 ? 20.078 -26.734 -7.738 1 98.38 370 TYR A CA 1
ATOM 2812 C C . TYR A 1 370 ? 20.688 -27.688 -6.707 1 98.38 370 TYR A C 1
ATOM 2814 O O . TYR A 1 370 ? 21.875 -28 -6.77 1 98.38 370 TYR A O 1
ATOM 2822 N N . GLU A 1 371 ? 19.906 -28 -5.809 1 98.25 371 GLU A N 1
ATOM 2823 C CA . GLU A 1 371 ? 20.047 -29.203 -4.996 1 98.25 371 GLU A CA 1
ATOM 2824 C C . GLU A 1 371 ? 19.094 -30.297 -5.457 1 98.25 371 GLU A C 1
ATOM 2826 O O . GLU A 1 371 ? 17.953 -30 -5.848 1 98.25 371 GLU A O 1
ATOM 2831 N N . SER A 1 372 ? 19.594 -31.547 -5.496 1 98.38 372 SER A N 1
ATOM 2832 C CA . SER A 1 372 ? 18.734 -32.625 -5.922 1 98.38 372 SER A CA 1
ATOM 2833 C C . SER A 1 372 ? 18.188 -33.406 -4.723 1 98.38 372 SER A C 1
ATOM 2835 O O . SER A 1 372 ? 18.953 -33.844 -3.854 1 98.38 372 SER A O 1
ATOM 2837 N N . MET A 1 373 ? 16.922 -33.594 -4.691 1 98.38 373 MET A N 1
ATOM 2838 C CA . MET A 1 373 ? 16.25 -34.344 -3.643 1 98.38 373 MET A CA 1
ATOM 2839 C C . MET A 1 373 ? 15.703 -35.656 -4.188 1 98.38 373 MET A C 1
ATOM 2841 O O . MET A 1 373 ? 15.203 -35.719 -5.312 1 98.38 373 MET A O 1
ATOM 2845 N N . PRO A 1 374 ? 15.781 -36.75 -3.414 1 98.44 374 PRO A N 1
ATOM 2846 C CA . PRO A 1 374 ? 15.148 -38 -3.859 1 98.44 374 PRO A CA 1
ATOM 2847 C C . PRO A 1 374 ? 13.641 -37.844 -4.027 1 98.44 374 PRO A C 1
ATOM 2849 O O . PRO A 1 374 ? 12.977 -37.219 -3.195 1 98.44 374 PRO A O 1
ATOM 2852 N N . GLY A 1 375 ? 13.125 -38.438 -5.133 1 98.19 375 GLY A N 1
ATOM 2853 C CA . GLY A 1 375 ? 11.695 -38.406 -5.387 1 98.19 375 GLY A CA 1
ATOM 2854 C C . GLY A 1 375 ? 10.953 -39.562 -4.762 1 98.19 375 GLY A C 1
ATOM 2855 O O . GLY A 1 375 ? 11.453 -40.219 -3.838 1 98.19 375 GLY A O 1
ATOM 2856 N N . TRP A 1 376 ? 9.672 -39.75 -5.141 1 98.38 376 TRP A N 1
ATOM 2857 C CA . TRP A 1 376 ? 8.812 -40.844 -4.672 1 98.38 376 TRP A CA 1
ATOM 2858 C C . TRP A 1 376 ? 7.875 -41.312 -5.781 1 98.38 376 TRP A C 1
ATOM 2860 O O . TRP A 1 376 ? 7.633 -40.594 -6.746 1 98.38 376 TRP A O 1
ATOM 2870 N N . ASP A 1 377 ? 7.359 -42.5 -5.637 1 97.5 377 ASP A N 1
ATOM 2871 C CA . ASP A 1 377 ? 6.488 -43.094 -6.652 1 97.5 377 ASP A CA 1
ATOM 2872 C C . ASP A 1 377 ? 5.07 -43.281 -6.117 1 97.5 377 ASP A C 1
ATOM 2874 O O . ASP A 1 377 ? 4.129 -43.438 -6.895 1 97.5 377 ASP A O 1
ATOM 2878 N N . GLU A 1 378 ? 4.965 -43.281 -4.812 1 97.06 378 GLU A N 1
ATOM 2879 C CA . GLU A 1 378 ? 3.689 -43.594 -4.184 1 97.06 378 GLU A CA 1
ATOM 2880 C C . GLU A 1 378 ? 2.637 -42.531 -4.469 1 97.06 378 GLU A C 1
ATOM 2882 O O . GLU A 1 378 ? 2.939 -41.344 -4.457 1 97.06 378 GLU A O 1
ATOM 2887 N N . ASP A 1 379 ? 1.475 -43 -4.75 1 97.12 379 ASP A N 1
ATOM 2888 C CA . ASP A 1 379 ? 0.346 -42.062 -4.82 1 97.12 379 ASP A CA 1
ATOM 2889 C C . ASP A 1 379 ? 0.056 -41.438 -3.457 1 97.12 379 ASP A C 1
ATOM 2891 O O . ASP A 1 379 ? -0.211 -42.156 -2.488 1 97.12 379 ASP A O 1
ATOM 2895 N N . ILE A 1 380 ? 0.087 -40.094 -3.406 1 97.62 380 ILE A N 1
ATOM 2896 C CA . ILE A 1 380 ? -0.054 -39.438 -2.104 1 97.62 380 ILE A CA 1
ATOM 2897 C C . ILE A 1 380 ? -1.418 -38.781 -2.008 1 97.62 380 ILE A C 1
ATOM 2899 O O . ILE A 1 380 ? -1.692 -38.062 -1.046 1 97.62 380 ILE A O 1
ATOM 2903 N N . SER A 1 381 ? -2.332 -38.906 -2.977 1 95.25 381 SER A N 1
ATOM 2904 C CA . SER A 1 381 ? -3.6 -38.188 -3.074 1 95.25 381 SER A CA 1
ATOM 2905 C C . SER A 1 381 ? -4.504 -38.5 -1.887 1 95.25 381 SER A C 1
ATOM 2907 O O . SER A 1 381 ? -5.332 -37.656 -1.498 1 95.25 381 SER A O 1
ATOM 2909 N N . GLN A 1 382 ? -4.309 -39.656 -1.258 1 94.81 382 GLN A N 1
ATOM 2910 C CA . GLN A 1 382 ? -5.207 -40.094 -0.185 1 94.81 382 GLN A CA 1
ATOM 2911 C C . GLN A 1 382 ? -4.512 -40 1.173 1 94.81 382 GLN A C 1
ATOM 2913 O O . GLN A 1 382 ? -5 -40.562 2.156 1 94.81 382 GLN A O 1
ATOM 2918 N N . VAL A 1 383 ? -3.398 -39.375 1.188 1 97.25 383 VAL A N 1
ATOM 2919 C CA . VAL A 1 383 ? -2.688 -39.188 2.451 1 97.25 383 VAL A CA 1
ATOM 2920 C C . VAL A 1 383 ? -3.217 -37.969 3.174 1 97.25 383 VAL A C 1
ATOM 2922 O O . VAL A 1 383 ? -3.309 -36.875 2.586 1 97.25 383 VAL A O 1
ATOM 2925 N N . HIS A 1 384 ? -3.568 -38.094 4.496 1 96.88 384 HIS A N 1
ATOM 2926 C CA . HIS A 1 384 ? -4.164 -37 5.23 1 96.88 384 HIS A CA 1
ATOM 2927 C C . HIS A 1 384 ? -3.346 -36.656 6.473 1 96.88 384 HIS A C 1
ATOM 2929 O O . HIS A 1 384 ? -3.682 -35.719 7.203 1 96.88 384 HIS A O 1
ATOM 2935 N N . ASP A 1 385 ? -2.338 -37.406 6.699 1 98 385 ASP A N 1
ATOM 2936 C CA . ASP A 1 385 ? -1.378 -37.156 7.77 1 98 385 ASP A CA 1
ATOM 2937 C C . ASP A 1 385 ? 0.043 -37.031 7.219 1 98 385 ASP A C 1
ATOM 2939 O O . ASP A 1 385 ? 0.469 -37.875 6.422 1 98 385 ASP A O 1
ATOM 2943 N N . PHE A 1 386 ? 0.716 -36.031 7.664 1 98.38 386 PHE A N 1
ATOM 2944 C CA . PHE A 1 386 ? 2.061 -35.781 7.164 1 98.38 386 PHE A CA 1
ATOM 2945 C C . PHE A 1 386 ? 2.961 -37 7.355 1 98.38 386 PHE A C 1
ATOM 2947 O O . PHE A 1 386 ? 3.773 -37.312 6.484 1 98.38 386 PHE A O 1
ATOM 2954 N N . ASN A 1 387 ? 2.797 -37.656 8.461 1 98.19 387 ASN A N 1
ATOM 2955 C CA . ASN A 1 387 ? 3.656 -38.781 8.812 1 98.19 387 ASN A CA 1
ATOM 2956 C C . ASN A 1 387 ? 3.373 -40 7.938 1 98.19 387 ASN A C 1
ATOM 2958 O O . ASN A 1 387 ? 4.156 -40.938 7.91 1 98.19 387 ASN A O 1
ATOM 2962 N N . ASP A 1 388 ? 2.303 -39.969 7.215 1 98.31 388 ASP A N 1
ATOM 2963 C CA . ASP A 1 388 ? 1.946 -41.094 6.344 1 98.31 388 ASP A CA 1
ATOM 2964 C C . ASP A 1 388 ? 2.498 -40.875 4.934 1 98.31 388 ASP A C 1
ATOM 2966 O O . ASP A 1 388 ? 2.412 -41.781 4.094 1 98.31 388 ASP A O 1
ATOM 2970 N N . LEU A 1 389 ? 3.127 -39.781 4.676 1 98.5 389 LEU A N 1
ATOM 2971 C CA . LEU A 1 389 ? 3.795 -39.531 3.4 1 98.5 389 LEU A CA 1
ATOM 2972 C C . LEU A 1 389 ? 5.047 -40.406 3.279 1 98.5 389 LEU A C 1
ATOM 2974 O O . LEU A 1 389 ? 5.672 -40.75 4.285 1 98.5 389 LEU A O 1
ATOM 2978 N N . PRO A 1 390 ? 5.359 -40.75 1.993 1 98.31 390 PRO A N 1
ATOM 2979 C CA . PRO A 1 390 ? 6.676 -41.375 1.832 1 98.31 390 PRO A CA 1
ATOM 2980 C C . PRO A 1 390 ? 7.801 -40.562 2.451 1 98.31 390 PRO A C 1
ATOM 2982 O O . PRO A 1 390 ? 7.773 -39.312 2.389 1 98.31 390 PRO A O 1
ATOM 2985 N N . LYS A 1 391 ? 8.797 -41.219 3.016 1 98.44 391 LYS A N 1
ATOM 2986 C CA . LYS A 1 391 ? 9.883 -40.531 3.725 1 98.44 391 LYS A CA 1
ATOM 2987 C C . LYS A 1 391 ? 10.555 -39.5 2.834 1 98.44 391 LYS A C 1
ATOM 2989 O O . LYS A 1 391 ? 10.867 -38.375 3.287 1 98.44 391 LYS A O 1
ATOM 2994 N N . THR A 1 392 ? 10.766 -39.875 1.615 1 98.44 392 THR A N 1
ATOM 2995 C CA . THR A 1 392 ? 11.422 -38.969 0.701 1 98.44 392 THR A CA 1
ATOM 2996 C C . THR A 1 392 ? 10.547 -37.719 0.46 1 98.44 392 THR A C 1
ATOM 2998 O O . THR A 1 392 ? 11.055 -36.625 0.277 1 98.44 392 THR A O 1
ATOM 3001 N N . CYS A 1 393 ? 9.242 -37.938 0.43 1 98.44 393 CYS A N 1
ATOM 3002 C CA . CYS A 1 393 ? 8.305 -36.844 0.285 1 98.44 393 CYS A CA 1
ATOM 3003 C C . CYS A 1 393 ? 8.328 -35.938 1.512 1 98.44 393 CYS A C 1
ATOM 3005 O O . CYS A 1 393 ? 8.352 -34.719 1.385 1 98.44 393 CYS A O 1
ATOM 3007 N N . GLN A 1 394 ? 8.336 -36.5 2.68 1 98.62 394 GLN A N 1
ATOM 3008 C CA . GLN A 1 394 ? 8.469 -35.719 3.916 1 98.62 394 GLN A CA 1
ATOM 3009 C C . GLN A 1 394 ? 9.734 -34.875 3.898 1 98.62 394 GLN A C 1
ATOM 3011 O O . GLN A 1 394 ? 9.695 -33.688 4.242 1 98.62 394 GLN A O 1
ATOM 3016 N N . ASP A 1 395 ? 10.805 -35.5 3.516 1 98.62 395 ASP A N 1
ATOM 3017 C CA . ASP A 1 395 ? 12.094 -34.812 3.492 1 98.62 395 ASP A CA 1
ATOM 3018 C C . ASP A 1 395 ? 12.07 -33.625 2.525 1 98.62 395 ASP A C 1
ATOM 3020 O O . ASP A 1 395 ? 12.648 -32.594 2.814 1 98.62 395 ASP A O 1
ATOM 3024 N N . TYR A 1 396 ? 11.453 -33.844 1.357 1 98.25 396 TYR A N 1
ATOM 3025 C CA . TYR A 1 396 ? 11.336 -32.781 0.38 1 98.25 396 TYR A CA 1
ATOM 3026 C C . TYR A 1 396 ? 10.594 -31.594 0.971 1 98.25 396 TYR A C 1
ATOM 3028 O O . TYR A 1 396 ? 11.062 -30.453 0.892 1 98.25 396 TYR A O 1
ATOM 3036 N N . VAL A 1 397 ? 9.461 -31.828 1.621 1 98.69 397 VAL A N 1
ATOM 3037 C CA . VAL A 1 397 ? 8.633 -30.766 2.205 1 98.69 397 VAL A CA 1
ATOM 3038 C C . VAL A 1 397 ? 9.414 -30.062 3.311 1 98.69 397 VAL A C 1
ATOM 3040 O O . VAL A 1 397 ? 9.398 -28.828 3.391 1 98.69 397 VAL A O 1
ATOM 3043 N N . LYS A 1 398 ? 10.109 -30.766 4.156 1 98.69 398 LYS A N 1
ATOM 3044 C CA . LYS A 1 398 ? 10.898 -30.188 5.234 1 98.69 398 LYS A CA 1
ATOM 3045 C C . LYS A 1 398 ? 12.016 -29.297 4.688 1 98.69 398 LYS A C 1
ATOM 3047 O O . LYS A 1 398 ? 12.328 -28.266 5.266 1 98.69 398 LYS A O 1
ATOM 3052 N N . ARG A 1 399 ? 12.633 -29.75 3.615 1 98.62 399 ARG A N 1
ATOM 3053 C CA . ARG A 1 399 ? 13.688 -28.969 2.994 1 98.62 399 ARG A CA 1
ATOM 3054 C C . ARG A 1 399 ? 13.133 -27.656 2.434 1 98.62 399 ARG A C 1
ATOM 3056 O O . ARG A 1 399 ? 13.766 -26.609 2.564 1 98.62 399 ARG A O 1
ATOM 3063 N N . LEU A 1 400 ? 11.953 -27.75 1.763 1 98.62 400 LEU A N 1
ATOM 3064 C CA . LEU A 1 400 ? 11.297 -26.531 1.274 1 98.62 400 LEU A CA 1
ATOM 3065 C C . LEU A 1 400 ? 11.031 -25.562 2.418 1 98.62 400 LEU A C 1
ATOM 3067 O O . LEU A 1 400 ? 11.234 -24.359 2.271 1 98.62 400 LEU A O 1
ATOM 3071 N N . GLU A 1 401 ? 10.539 -26.062 3.486 1 98.56 401 GLU A N 1
ATOM 3072 C CA . GLU A 1 401 ? 10.25 -25.266 4.676 1 98.56 401 GLU A CA 1
ATOM 3073 C C . GLU A 1 401 ? 11.5 -24.547 5.188 1 98.56 401 GLU A C 1
ATOM 3075 O O . GLU A 1 401 ? 11.469 -23.344 5.449 1 98.56 401 GLU A O 1
ATOM 3080 N N . GLU A 1 402 ? 12.547 -25.297 5.312 1 98.44 402 GLU A N 1
ATOM 3081 C CA . GLU A 1 402 ? 13.812 -24.766 5.789 1 98.44 402 GLU A CA 1
ATOM 3082 C C . GLU A 1 402 ? 14.32 -23.641 4.883 1 98.44 402 GLU A C 1
ATOM 3084 O O . GLU A 1 402 ? 14.664 -22.562 5.355 1 98.44 402 GLU A O 1
ATOM 3089 N N . LEU A 1 403 ? 14.305 -23.891 3.637 1 98.31 403 LEU A N 1
ATOM 3090 C CA . LEU A 1 403 ? 14.891 -22.953 2.676 1 98.31 403 LEU A CA 1
ATOM 3091 C C . LEU A 1 403 ? 14.008 -21.719 2.514 1 98.31 403 LEU A C 1
ATOM 3093 O O . LEU A 1 403 ? 14.508 -20.641 2.23 1 98.31 403 LEU A O 1
ATOM 3097 N N . SER A 1 404 ? 12.695 -21.844 2.703 1 98 404 SER A N 1
ATOM 3098 C CA . SER A 1 404 ? 11.766 -20.734 2.559 1 98 404 SER A CA 1
ATOM 3099 C C . SER A 1 404 ? 11.773 -19.844 3.797 1 98 404 SER A C 1
ATOM 3101 O O . SER A 1 404 ? 11.312 -18.703 3.75 1 98 404 SER A O 1
ATOM 3103 N N . GLY A 1 405 ? 12.25 -20.359 4.902 1 97.31 405 GLY A N 1
ATOM 3104 C CA . GLY A 1 405 ? 12.305 -19.625 6.148 1 97.31 405 GLY A CA 1
ATOM 3105 C C . GLY A 1 405 ? 10.93 -19.391 6.762 1 97.31 405 GLY A C 1
ATOM 3106 O O . GLY A 1 405 ? 10.711 -18.375 7.43 1 97.31 405 GLY A O 1
ATOM 3107 N N . CYS A 1 406 ? 10.023 -20.25 6.477 1 98.25 406 CYS A N 1
ATOM 3108 C CA . CYS A 1 406 ? 8.648 -20.141 6.957 1 98.25 406 CYS A CA 1
ATOM 3109 C C . CYS A 1 406 ? 8 -21.516 7.074 1 98.25 406 CYS A C 1
ATOM 3111 O O . CYS A 1 406 ? 8.211 -22.375 6.223 1 98.25 406 CYS A O 1
ATOM 3113 N N . ARG A 1 407 ? 7.188 -21.719 8.062 1 98.19 407 ARG A N 1
ATOM 3114 C CA . ARG A 1 407 ? 6.598 -23.031 8.297 1 98.19 407 ARG A CA 1
ATOM 3115 C C . ARG A 1 407 ? 5.547 -23.344 7.234 1 98.19 407 ARG A C 1
ATOM 3117 O O . ARG A 1 407 ? 4.777 -22.484 6.832 1 98.19 407 ARG A O 1
ATOM 3124 N N . ILE A 1 408 ? 5.562 -24.547 6.738 1 98.38 408 ILE A N 1
ATOM 3125 C CA . ILE A 1 408 ? 4.516 -25.062 5.871 1 98.38 408 ILE A CA 1
ATOM 3126 C C . ILE A 1 408 ? 3.4 -25.672 6.719 1 98.38 408 ILE A C 1
ATOM 3128 O O . ILE A 1 408 ? 3.633 -26.625 7.473 1 98.38 408 ILE A O 1
ATOM 3132 N N . SER A 1 409 ? 2.191 -25.125 6.59 1 97.38 409 SER A N 1
ATOM 3133 C CA . SER A 1 409 ? 1.11 -25.484 7.504 1 97.38 409 SER A CA 1
ATOM 3134 C C . SER A 1 409 ? 0.079 -26.375 6.82 1 97.38 409 SER A C 1
ATOM 3136 O O . SER A 1 409 ? -0.607 -27.156 7.48 1 97.38 409 SER A O 1
ATOM 3138 N N . VAL A 1 410 ? -0.079 -26.25 5.547 1 96.81 410 VAL A N 1
ATOM 3139 C CA . VAL A 1 410 ? -1.041 -27.047 4.785 1 96.81 410 VAL A CA 1
ATOM 3140 C C . VAL A 1 410 ? -0.404 -27.516 3.479 1 96.81 410 VAL A C 1
ATOM 3142 O O . VAL A 1 410 ? 0.39 -26.797 2.873 1 96.81 410 VAL A O 1
ATOM 3145 N N . ILE A 1 411 ? -0.724 -28.766 3.092 1 97.44 411 ILE A N 1
ATOM 3146 C CA . ILE A 1 411 ? -0.177 -29.359 1.876 1 97.44 411 ILE A CA 1
ATOM 3147 C C . ILE A 1 411 ? -1.312 -29.906 1.012 1 97.44 411 ILE A C 1
ATOM 3149 O O . ILE A 1 411 ? -2.158 -30.656 1.492 1 97.44 411 ILE A O 1
ATOM 3153 N N . GLY A 1 412 ? -1.332 -29.438 -0.236 1 95.06 412 GLY A N 1
ATOM 3154 C CA . GLY A 1 412 ? -2.238 -30.031 -1.207 1 95.06 412 GLY A CA 1
ATOM 3155 C C . GLY A 1 412 ? -1.664 -31.266 -1.882 1 95.06 412 GLY A C 1
ATOM 3156 O O . GLY A 1 412 ? -0.586 -31.203 -2.477 1 95.06 412 GLY A O 1
ATOM 3157 N N . THR A 1 413 ? -2.391 -32.375 -1.853 1 95.75 413 THR A N 1
ATOM 3158 C CA . THR A 1 413 ? -1.899 -33.656 -2.367 1 95.75 413 THR A CA 1
ATOM 3159 C C . THR A 1 413 ? -2.711 -34.094 -3.58 1 95.75 413 THR A C 1
ATOM 3161 O O . THR A 1 413 ? -2.682 -35.25 -3.957 1 95.75 413 THR A O 1
ATOM 3164 N N . GLY A 1 414 ? -3.477 -33.188 -4.129 1 90.38 414 GLY A N 1
ATOM 3165 C CA . GLY A 1 414 ? -4.293 -33.469 -5.293 1 90.38 414 GLY A CA 1
ATOM 3166 C C . GLY A 1 414 ? -5.355 -32.438 -5.566 1 90.38 414 GLY A C 1
ATOM 3167 O O . GLY A 1 414 ? -5.434 -31.422 -4.863 1 90.38 414 GLY A O 1
ATOM 3168 N N . PRO A 1 415 ? -6.176 -32.562 -6.621 1 83.12 415 PRO A N 1
ATOM 3169 C CA . PRO A 1 415 ? -7.133 -31.547 -7.074 1 83.12 415 PRO A CA 1
ATOM 3170 C C . PRO A 1 415 ? -8.406 -31.516 -6.234 1 83.12 415 PRO A C 1
ATOM 3172 O O . PRO A 1 415 ? -9.094 -30.5 -6.164 1 83.12 415 PRO A O 1
ATOM 3175 N N . GLN A 1 416 ? -8.68 -32.625 -5.539 1 82.5 416 GLN A N 1
ATOM 3176 C CA . GLN A 1 416 ? -9.938 -32.719 -4.801 1 82.5 416 GLN A CA 1
ATOM 3177 C C . GLN A 1 416 ? -9.852 -31.938 -3.486 1 82.5 416 GLN A C 1
ATOM 3179 O O . GLN A 1 416 ? -8.758 -31.719 -2.961 1 82.5 416 GLN A O 1
ATOM 3184 N N . ARG A 1 417 ? -10.953 -31.547 -2.941 1 79.12 417 ARG A N 1
ATOM 3185 C CA . ARG A 1 417 ? -11.062 -30.75 -1.722 1 79.12 417 ARG A CA 1
ATOM 3186 C C . ARG A 1 417 ? -10.406 -31.453 -0.544 1 79.12 417 ARG A C 1
ATOM 3188 O O . ARG A 1 417 ? -9.789 -30.812 0.309 1 79.12 417 ARG A O 1
ATOM 3195 N N . ASP A 1 418 ? -10.609 -32.75 -0.54 1 85.5 418 ASP A N 1
ATOM 3196 C CA . ASP A 1 418 ? -10.125 -33.5 0.616 1 85.5 418 ASP A CA 1
ATOM 3197 C C . ASP A 1 418 ? -8.664 -33.906 0.438 1 85.5 418 ASP A C 1
ATOM 3199 O O . ASP A 1 418 ? -8.07 -34.5 1.336 1 85.5 418 ASP A O 1
ATOM 3203 N N . HIS A 1 419 ? -8.086 -33.594 -0.703 1 91.62 419 HIS A N 1
ATOM 3204 C CA . HIS A 1 419 ? -6.676 -33.875 -0.939 1 91.62 419 HIS A CA 1
ATOM 3205 C C . HIS A 1 419 ? -5.785 -32.844 -0.227 1 91.62 419 HIS A C 1
ATOM 3207 O O . HIS A 1 419 ? -5.039 -32.125 -0.874 1 91.62 419 HIS A O 1
ATOM 3213 N N . ILE A 1 420 ? -5.871 -32.875 1.077 1 93.31 420 ILE A N 1
ATOM 3214 C CA . ILE A 1 420 ? -5.176 -31.875 1.861 1 93.31 420 ILE A CA 1
ATOM 3215 C C . ILE A 1 420 ? -4.605 -32.5 3.129 1 93.31 420 ILE A C 1
ATOM 3217 O O . ILE A 1 420 ? -5.23 -33.375 3.729 1 93.31 420 ILE A O 1
ATOM 3221 N N . ILE A 1 421 ? -3.422 -32.156 3.48 1 96.31 421 ILE A N 1
ATOM 3222 C CA . ILE A 1 421 ? -2.809 -32.438 4.777 1 96.31 421 ILE A CA 1
ATOM 3223 C C . ILE A 1 421 ? -2.689 -31.125 5.57 1 96.31 421 ILE A C 1
ATOM 3225 O O . ILE A 1 421 ? -2.027 -30.188 5.133 1 96.31 421 ILE A O 1
ATOM 3229 N N . GLN A 1 422 ? -3.318 -31 6.668 1 95 422 GLN A N 1
ATOM 3230 C CA . GLN A 1 422 ? -3.182 -29.844 7.547 1 95 422 GLN A CA 1
ATOM 3231 C C . GLN A 1 422 ? -2.248 -30.141 8.711 1 95 422 GLN A C 1
ATOM 3233 O O . GLN A 1 422 ? -2.543 -31 9.547 1 95 422 GLN A O 1
ATOM 3238 N N . ILE A 1 423 ? -1.136 -29.516 8.758 1 97 423 ILE A N 1
ATOM 3239 C CA . ILE A 1 423 ? -0.152 -29.703 9.812 1 97 423 ILE A CA 1
ATOM 3240 C C . ILE A 1 423 ? -0.431 -28.719 10.953 1 97 423 ILE A C 1
ATOM 3242 O O . ILE A 1 423 ? -0.43 -29.094 12.125 1 97 423 ILE A O 1
ATOM 3246 N N . ASN A 1 424 ? -0.652 -27.422 10.641 1 95.19 424 ASN A N 1
ATOM 3247 C CA . ASN A 1 424 ? -1.033 -26.359 11.57 1 95.19 424 ASN A CA 1
ATOM 3248 C C . ASN A 1 424 ? -2.318 -25.672 11.133 1 95.19 424 ASN A C 1
ATOM 3250 O O . ASN A 1 424 ? -2.568 -25.516 9.938 1 95.19 424 ASN A O 1
ATOM 3254 N N . SER A 1 425 ? -3.098 -25.266 12.148 1 92.31 425 SER A N 1
ATOM 3255 C CA . SER A 1 425 ? -4.297 -24.484 11.836 1 92.31 425 SER A CA 1
ATOM 3256 C C . SER A 1 425 ? -3.943 -23.125 11.258 1 92.31 425 SER A C 1
ATOM 3258 O O . SER A 1 425 ? -2.967 -22.5 11.672 1 92.31 425 SER A O 1
ATOM 3260 N N . LEU A 1 426 ? -4.723 -22.688 10.281 1 91.88 426 LEU A N 1
ATOM 3261 C CA . LEU A 1 426 ? -4.496 -21.391 9.672 1 91.88 426 LEU A CA 1
ATOM 3262 C C . LEU A 1 426 ? -5.367 -20.328 10.336 1 91.88 426 LEU A C 1
ATOM 3264 O O . LEU A 1 426 ? -5.266 -19.141 10 1 91.88 426 LEU A O 1
ATOM 3268 N N . ILE A 1 427 ? -6.277 -20.578 11.219 1 87.88 427 ILE A N 1
ATOM 3269 C CA . ILE A 1 427 ? -7.207 -19.609 11.812 1 87.88 427 ILE A CA 1
ATOM 3270 C C . ILE A 1 427 ? -6.961 -19.531 13.32 1 87.88 427 ILE A C 1
ATOM 3272 O O . ILE A 1 427 ? -7.523 -18.656 13.992 1 87.88 427 ILE A O 1
ATOM 3276 N N . ASP A 1 428 ? -6.227 -20.406 13.953 1 77.38 428 ASP A N 1
ATOM 3277 C CA . ASP A 1 428 ? -6.004 -20.391 15.398 1 77.38 428 ASP A CA 1
ATOM 3278 C C . ASP A 1 428 ? -4.684 -19.719 15.742 1 77.38 428 ASP A C 1
ATOM 3280 O O . ASP A 1 428 ? -3.754 -19.703 14.938 1 77.38 428 ASP A O 1
ATOM 3284 N N . MET B 1 1 ? 12.281 -6.992 18.547 1 62.78 1 MET B N 1
ATOM 3285 C CA . MET B 1 1 ? 11.82 -5.629 18.781 1 62.78 1 MET B CA 1
ATOM 3286 C C . MET B 1 1 ? 10.977 -5.129 17.609 1 62.78 1 MET B C 1
ATOM 3288 O O . MET B 1 1 ? 11.148 -5.582 16.484 1 62.78 1 MET B O 1
ATOM 3292 N N . PRO B 1 2 ? 10 -4.105 17.891 1 81.75 2 PRO B N 1
ATOM 3293 C CA . PRO B 1 2 ? 8.812 -3.846 17.078 1 81.75 2 PRO B CA 1
ATOM 3294 C C . PRO B 1 2 ? 9.07 -2.842 15.953 1 81.75 2 PRO B C 1
ATOM 3296 O O . PRO B 1 2 ? 10.047 -2.082 16.016 1 81.75 2 PRO B O 1
ATOM 3299 N N . GLY B 1 3 ? 8.688 -3.09 14.727 1 95.44 3 GLY B N 1
ATOM 3300 C CA . GLY B 1 3 ? 8.422 -2.039 13.758 1 95.44 3 GLY B CA 1
ATOM 3301 C C . GLY B 1 3 ? 7.43 -1.005 14.25 1 95.44 3 GLY B C 1
ATOM 3302 O O . GLY B 1 3 ? 6.324 -1.35 14.672 1 95.44 3 GLY B O 1
ATOM 3303 N N . ILE B 1 4 ? 7.922 0.324 14.383 1 97 4 ILE B N 1
ATOM 3304 C CA . ILE B 1 4 ? 7.082 1.443 14.797 1 97 4 ILE B CA 1
ATOM 3305 C C . ILE B 1 4 ? 6.812 2.355 13.602 1 97 4 ILE B C 1
ATOM 3307 O O . ILE B 1 4 ? 7.742 2.799 12.93 1 97 4 ILE B O 1
ATOM 3311 N N . VAL B 1 5 ? 5.562 2.59 13.344 1 97.62 5 VAL B N 1
ATOM 3312 C CA . VAL B 1 5 ? 5.199 3.5 12.266 1 97.62 5 VAL B CA 1
ATOM 3313 C C . VAL B 1 5 ? 4.746 4.836 12.844 1 97.62 5 VAL B C 1
ATOM 3315 O O . VAL B 1 5 ? 3.965 4.875 13.797 1 97.62 5 VAL B O 1
ATOM 3318 N N . LEU B 1 6 ? 5.262 5.906 12.32 1 96.88 6 LEU B N 1
ATOM 3319 C CA . LEU B 1 6 ? 4.867 7.258 12.695 1 96.88 6 LEU B CA 1
ATOM 3320 C C . LEU B 1 6 ? 4.254 7.992 11.508 1 96.88 6 LEU B C 1
ATOM 3322 O O . LEU B 1 6 ? 4.898 8.148 10.469 1 96.88 6 LEU B O 1
ATOM 3326 N N . ILE B 1 7 ? 2.998 8.414 11.656 1 97.62 7 ILE B N 1
ATOM 3327 C CA . ILE B 1 7 ? 2.311 9.094 10.562 1 97.62 7 ILE B CA 1
ATOM 3328 C C . ILE B 1 7 ? 1.614 10.344 11.086 1 97.62 7 ILE B C 1
ATOM 3330 O O . ILE B 1 7 ? 1.494 10.539 12.297 1 97.62 7 ILE B O 1
ATOM 3334 N N . GLY B 1 8 ? 1.255 11.211 10.141 1 97.12 8 GLY B N 1
ATOM 3335 C CA . GLY B 1 8 ? 0.329 12.281 10.477 1 97.12 8 GLY B CA 1
ATOM 3336 C C . GLY B 1 8 ? -1.122 11.844 10.461 1 97.12 8 GLY B C 1
ATOM 3337 O O . GLY B 1 8 ? -1.557 11.133 9.547 1 97.12 8 GLY B O 1
ATOM 3338 N N . ALA B 1 9 ? -1.861 12.273 11.453 1 98 9 ALA B N 1
ATOM 3339 C CA . ALA B 1 9 ? -3.246 11.828 11.586 1 98 9 ALA B CA 1
ATOM 3340 C C . ALA B 1 9 ? -4.203 12.781 10.883 1 98 9 ALA B C 1
ATOM 3342 O O . ALA B 1 9 ? -5.375 12.453 10.672 1 98 9 ALA B O 1
ATOM 3343 N N . GLN B 1 10 ? -3.715 13.93 10.484 1 97.81 10 GLN B N 1
ATOM 3344 C CA . GLN B 1 10 ? -4.562 14.953 9.883 1 97.81 10 GLN B CA 1
ATOM 3345 C C . GLN B 1 10 ? -4.09 15.305 8.477 1 97.81 10 GLN B C 1
ATOM 3347 O O . GLN B 1 10 ? -4.043 14.445 7.598 1 97.81 10 GLN B O 1
ATOM 3352 N N . TRP B 1 11 ? -3.623 16.578 8.18 1 95.19 11 TRP B N 1
ATOM 3353 C CA . TRP B 1 11 ? -3.305 16.938 6.801 1 95.19 11 TRP B CA 1
ATOM 3354 C C . TRP B 1 11 ? -1.82 17.25 6.648 1 95.19 11 TRP B C 1
ATOM 3356 O O . TRP B 1 11 ? -1.417 17.938 5.707 1 95.19 11 TRP B O 1
ATOM 3366 N N . GLY B 1 12 ? -0.924 16.875 7.508 1 89.12 12 GLY B N 1
ATOM 3367 C CA . GLY B 1 12 ? 0.489 16.75 7.188 1 89.12 12 GLY B CA 1
ATOM 3368 C C . GLY B 1 12 ? 1.353 17.781 7.879 1 89.12 12 GLY B C 1
ATOM 3369 O O . GLY B 1 12 ? 2.582 17.703 7.848 1 89.12 12 GLY B O 1
ATOM 3370 N N . ASP B 1 13 ? 0.837 18.75 8.602 1 85.94 13 ASP B N 1
ATOM 3371 C CA . ASP B 1 13 ? 1.63 19.766 9.281 1 85.94 13 ASP B CA 1
ATOM 3372 C C . ASP B 1 13 ? 1.495 19.641 10.805 1 85.94 13 ASP B C 1
ATOM 3374 O O . ASP B 1 13 ? 1.413 20.656 11.508 1 85.94 13 ASP B O 1
ATOM 3378 N N . GLU B 1 14 ? 1.46 18.469 11.227 1 88.44 14 GLU B N 1
ATOM 3379 C CA . GLU B 1 14 ? 1.176 18.234 12.641 1 88.44 14 GLU B CA 1
ATOM 3380 C C . GLU B 1 14 ? 2.447 18.312 13.477 1 88.44 14 GLU B C 1
ATOM 3382 O O . GLU B 1 14 ? 2.4 18.172 14.703 1 88.44 14 GLU B O 1
ATOM 3387 N N . GLY B 1 15 ? 3.578 18.516 12.836 1 82.81 15 GLY B N 1
ATOM 3388 C CA . GLY B 1 15 ? 4.82 18.578 13.586 1 82.81 15 GLY B CA 1
ATOM 3389 C C . GLY B 1 15 ? 5.387 17.219 13.914 1 82.81 15 GLY B C 1
ATOM 3390 O O . GLY B 1 15 ? 5.727 16.938 15.07 1 82.81 15 GLY B O 1
ATOM 3391 N N . LYS B 1 16 ? 5.438 16.328 12.914 1 85 16 LYS B N 1
ATOM 3392 C CA . LYS B 1 16 ? 5.949 14.969 13.086 1 85 16 LYS B CA 1
ATOM 3393 C C . LYS B 1 16 ? 7.398 14.984 13.555 1 85 16 LYS B C 1
ATOM 3395 O O . LYS B 1 16 ? 7.859 14.031 14.188 1 85 16 LYS B O 1
ATOM 3400 N N . GLY B 1 17 ? 8.07 16.031 13.305 1 76.62 17 GLY B N 1
ATOM 3401 C CA . GLY B 1 17 ? 9.469 16.141 13.68 1 76.62 17 GLY B CA 1
ATOM 3402 C C . GLY B 1 17 ? 9.695 16 15.172 1 76.62 17 GLY B C 1
ATOM 3403 O O . GLY B 1 17 ? 10.664 15.375 15.602 1 76.62 17 GLY B O 1
ATOM 3404 N N . LYS B 1 18 ? 8.773 16.516 15.977 1 76.62 18 LYS B N 1
ATOM 3405 C CA . LYS B 1 18 ? 8.898 16.438 17.422 1 76.62 18 LYS B CA 1
ATOM 3406 C C . LYS B 1 18 ? 8.82 14.992 17.906 1 76.62 18 LYS B C 1
ATOM 3408 O O . LYS B 1 18 ? 9.586 14.578 18.781 1 76.62 18 LYS B O 1
ATOM 3413 N N . ALA B 1 19 ? 7.848 14.258 17.375 1 83.38 19 ALA B N 1
ATOM 3414 C CA . ALA B 1 19 ? 7.68 12.852 17.734 1 83.38 19 ALA B CA 1
ATOM 3415 C C . ALA B 1 19 ? 8.859 12.016 17.266 1 83.38 19 ALA B C 1
ATOM 3417 O O . ALA B 1 19 ? 9.32 11.117 17.969 1 83.38 19 ALA B O 1
ATOM 3418 N N . THR B 1 20 ? 9.281 12.305 16.109 1 81.5 20 THR B N 1
ATOM 3419 C CA . THR B 1 20 ? 10.414 11.578 15.539 1 81.5 20 THR B CA 1
ATOM 3420 C C . THR B 1 20 ? 11.672 11.789 16.391 1 81.5 20 THR B C 1
ATOM 3422 O O . THR B 1 20 ? 12.469 10.867 16.562 1 81.5 20 THR B O 1
ATOM 3425 N N . ASP B 1 21 ? 11.859 12.945 16.875 1 73.06 21 ASP B N 1
ATOM 3426 C CA . ASP B 1 21 ? 13 13.242 17.734 1 73.06 21 ASP B CA 1
ATOM 3427 C C . ASP B 1 21 ? 12.938 12.461 19.031 1 73.06 21 ASP B C 1
ATOM 3429 O O . ASP B 1 21 ? 13.961 12.008 19.547 1 73.06 21 ASP B O 1
ATOM 3433 N N . LEU B 1 22 ? 11.75 12.352 19.531 1 79.81 22 LEU B N 1
ATOM 3434 C CA . LEU B 1 22 ? 11.547 11.625 20.781 1 79.81 22 LEU B CA 1
ATOM 3435 C C . LEU B 1 22 ? 11.867 10.148 20.625 1 79.81 22 LEU B C 1
ATOM 3437 O O . LEU B 1 22 ? 12.367 9.508 21.547 1 79.81 22 LEU B O 1
ATOM 3441 N N . ILE B 1 23 ? 11.594 9.625 19.406 1 83.75 23 ILE B N 1
ATOM 3442 C CA . ILE B 1 23 ? 11.727 8.195 19.156 1 83.75 23 ILE B CA 1
ATOM 3443 C C . ILE B 1 23 ? 13.047 7.926 18.438 1 83.75 23 ILE B C 1
ATOM 3445 O O . ILE B 1 23 ? 13.734 6.941 18.734 1 83.75 23 ILE B O 1
ATOM 3449 N N . GLY B 1 24 ? 13.344 8.812 17.625 1 73.06 24 GLY B N 1
ATOM 3450 C CA . GLY B 1 24 ? 14.398 8.594 16.641 1 73.06 24 GLY B CA 1
ATOM 3451 C C . GLY B 1 24 ? 15.773 8.438 17.25 1 73.06 24 GLY B C 1
ATOM 3452 O O . GLY B 1 24 ? 16.609 7.707 16.719 1 73.06 24 GLY B O 1
ATOM 3453 N N . THR B 1 25 ? 15.969 9.016 18.375 1 74.5 25 THR B N 1
ATOM 3454 C CA . THR B 1 25 ? 17.281 8.93 18.984 1 74.5 25 THR B CA 1
ATOM 3455 C C . THR B 1 25 ? 17.438 7.617 19.75 1 74.5 25 THR B C 1
ATOM 3457 O O . THR B 1 25 ? 18.547 7.289 20.203 1 74.5 25 THR B O 1
ATOM 3460 N N . LYS B 1 26 ? 16.391 6.871 19.688 1 84.56 26 LYS B N 1
ATOM 3461 C CA . LYS B 1 26 ? 16.406 5.641 20.469 1 84.56 26 LYS B CA 1
ATOM 3462 C C . LYS B 1 26 ? 16.234 4.418 19.578 1 84.56 26 LYS B C 1
ATOM 3464 O O . LYS B 1 26 ? 16.094 3.297 20.062 1 84.56 26 LYS B O 1
ATOM 3469 N N . VAL B 1 27 ? 16.234 4.711 18.281 1 91.5 27 VAL B N 1
ATOM 3470 C CA . VAL B 1 27 ? 15.984 3.59 17.375 1 91.5 27 VAL B CA 1
ATOM 3471 C C . VAL B 1 27 ? 17.219 3.318 16.531 1 91.5 27 VAL B C 1
ATOM 3473 O O . VAL B 1 27 ? 18.094 4.18 16.406 1 91.5 27 VAL B O 1
ATOM 3476 N N . ASP B 1 28 ? 17.266 2.121 15.977 1 95.5 28 ASP B N 1
ATOM 3477 C CA . ASP B 1 28 ? 18.422 1.702 15.188 1 95.5 28 ASP B CA 1
ATOM 3478 C C . ASP B 1 28 ? 18.312 2.189 13.742 1 95.5 28 ASP B C 1
ATOM 3480 O O . ASP B 1 28 ? 19.328 2.549 13.133 1 95.5 28 ASP B O 1
ATOM 3484 N N . TYR B 1 29 ? 17.125 2.197 13.211 1 96.81 29 TYR B N 1
ATOM 3485 C CA . TYR B 1 29 ? 16.859 2.6 11.836 1 96.81 29 TYR B CA 1
ATOM 3486 C C . TYR B 1 29 ? 15.688 3.57 11.773 1 96.81 29 TYR B C 1
ATOM 3488 O O . TYR B 1 29 ? 14.742 3.469 12.562 1 96.81 29 TYR B O 1
ATOM 3496 N N . VAL B 1 30 ? 15.727 4.562 10.891 1 95.94 30 VAL B N 1
ATOM 3497 C CA . VAL B 1 30 ? 14.602 5.41 10.516 1 95.94 30 VAL B CA 1
ATOM 3498 C C . VAL B 1 30 ? 14.383 5.336 9.008 1 95.94 30 VAL B C 1
ATOM 3500 O O . VAL B 1 30 ? 15.25 5.734 8.227 1 95.94 30 VAL B O 1
ATOM 3503 N N . ALA B 1 31 ? 13.234 4.801 8.625 1 97.19 31 ALA B N 1
ATOM 3504 C CA . ALA B 1 31 ? 12.992 4.543 7.207 1 97.19 31 ALA B CA 1
ATOM 3505 C C . ALA B 1 31 ? 11.812 5.367 6.691 1 97.19 31 ALA B C 1
ATOM 3507 O O . ALA B 1 31 ? 10.688 5.223 7.176 1 97.19 31 ALA B O 1
ATOM 3508 N N . ARG B 1 32 ? 12.094 6.227 5.758 1 97.06 32 ARG B N 1
ATOM 3509 C CA . ARG B 1 32 ? 11.016 6.875 5.02 1 97.06 32 ARG B CA 1
ATOM 3510 C C . ARG B 1 32 ? 10.398 5.922 4 1 97.06 32 ARG B C 1
ATOM 3512 O O . ARG B 1 32 ? 11.109 5.168 3.336 1 97.06 32 ARG B O 1
ATOM 3519 N N . PHE B 1 33 ? 9.031 5.984 3.891 1 98.25 33 PHE B N 1
ATOM 3520 C CA . PHE B 1 33 ? 8.469 4.891 3.113 1 98.25 33 PHE B CA 1
ATOM 3521 C C . PHE B 1 33 ? 7.551 5.422 2.018 1 98.25 33 PHE B C 1
ATOM 3523 O O . PHE B 1 33 ? 7.035 4.652 1.203 1 98.25 33 PHE B O 1
ATOM 3530 N N . ASN B 1 34 ? 7.324 6.688 1.913 1 97.81 34 ASN B N 1
ATOM 3531 C CA . ASN B 1 34 ? 6.41 7.203 0.899 1 97.81 34 ASN B CA 1
ATOM 3532 C C . ASN B 1 34 ? 6.812 8.602 0.44 1 97.81 34 ASN B C 1
ATOM 3534 O O . ASN B 1 34 ? 7.684 9.234 1.046 1 97.81 34 ASN B O 1
ATOM 3538 N N . GLY B 1 35 ? 6.199 9.078 -0.575 1 96 35 GLY B N 1
ATOM 3539 C CA . GLY B 1 35 ? 6.328 10.461 -1.01 1 96 35 GLY B CA 1
ATOM 3540 C C . GLY B 1 35 ? 7.621 10.727 -1.757 1 96 35 GLY B C 1
ATOM 3541 O O . GLY B 1 35 ? 8.062 9.906 -2.557 1 96 35 GLY B O 1
ATOM 3542 N N . GLY B 1 36 ? 8.117 11.852 -1.692 1 96.06 36 GLY B N 1
ATOM 3543 C CA . GLY B 1 36 ? 9.32 12.398 -2.299 1 96.06 36 GLY B CA 1
ATOM 3544 C C . GLY B 1 36 ? 9.719 13.75 -1.739 1 96.06 36 GLY B C 1
ATOM 3545 O O . GLY B 1 36 ? 9.609 13.984 -0.534 1 96.06 36 GLY B O 1
ATOM 3546 N N . ASN B 1 37 ? 10.266 14.523 -2.629 1 94.12 37 ASN B N 1
ATOM 3547 C CA . ASN B 1 37 ? 10.75 15.812 -2.152 1 94.12 37 ASN B CA 1
ATOM 3548 C C . ASN B 1 37 ? 9.625 16.844 -2.043 1 94.12 37 ASN B C 1
ATOM 3550 O O . ASN B 1 37 ? 9.875 18.031 -1.838 1 94.12 37 ASN B O 1
ATOM 3554 N N . ASN B 1 38 ? 8.359 16.359 -2.166 1 88.62 38 ASN B N 1
ATOM 3555 C CA . ASN B 1 38 ? 7.195 17.219 -1.952 1 88.62 38 ASN B CA 1
ATOM 3556 C C . ASN B 1 38 ? 6.816 17.297 -0.476 1 88.62 38 ASN B C 1
ATOM 3558 O O . ASN B 1 38 ? 5.898 18.031 -0.101 1 88.62 38 ASN B O 1
ATOM 3562 N N . ALA B 1 39 ? 7.434 16.438 0.329 1 82.56 39 ALA B N 1
ATOM 3563 C CA . ALA B 1 39 ? 7.258 16.5 1.777 1 82.56 39 ALA B CA 1
ATOM 3564 C C . ALA B 1 39 ? 8.516 17.031 2.463 1 82.56 39 ALA B C 1
ATOM 3566 O O . ALA B 1 39 ? 9.609 16.953 1.903 1 82.56 39 ALA B O 1
ATOM 3567 N N . GLY B 1 40 ? 8.25 17.703 3.594 1 80.19 40 GLY B N 1
ATOM 3568 C CA . GLY B 1 40 ? 9.375 18.203 4.371 1 80.19 40 GLY B CA 1
ATOM 3569 C C . GLY B 1 40 ? 9.133 18.156 5.867 1 80.19 40 GLY B C 1
ATOM 3570 O O . GLY B 1 40 ? 7.984 18.094 6.316 1 80.19 40 GLY B O 1
ATOM 3571 N N . HIS B 1 41 ? 10.156 18.047 6.555 1 76.75 41 HIS B N 1
ATOM 3572 C CA . HIS B 1 41 ? 10.094 18.094 8.008 1 76.75 41 HIS B CA 1
ATOM 3573 C C . HIS B 1 41 ? 11.328 18.797 8.586 1 76.75 41 HIS B C 1
ATOM 3575 O O . HIS B 1 41 ? 12.391 18.797 7.969 1 76.75 41 HIS B O 1
ATOM 3581 N N . THR B 1 42 ? 11.055 19.422 9.625 1 78.19 42 THR B N 1
ATOM 3582 C CA . THR B 1 42 ? 12.133 20.125 10.305 1 78.19 42 THR B CA 1
ATOM 3583 C C . THR B 1 42 ? 12.57 19.375 11.555 1 78.19 42 THR B C 1
ATOM 3585 O O . THR B 1 42 ? 11.727 18.891 12.32 1 78.19 42 THR B O 1
ATOM 3588 N N . VAL B 1 43 ? 13.867 19.219 11.664 1 75.75 43 VAL B N 1
ATOM 3589 C CA . VAL B 1 43 ? 14.461 18.609 12.852 1 75.75 43 VAL B CA 1
ATOM 3590 C C . VAL B 1 43 ? 15.312 19.625 13.594 1 75.75 43 VAL B C 1
ATOM 3592 O O . VAL B 1 43 ? 16.094 20.359 12.977 1 75.75 43 VAL B O 1
ATOM 3595 N N . VAL B 1 44 ? 15.031 19.703 14.867 1 73 44 VAL B N 1
ATOM 3596 C CA . VAL B 1 44 ? 15.789 20.641 15.688 1 73 44 VAL B CA 1
ATOM 3597 C C . VAL B 1 44 ? 16.734 19.875 16.594 1 73 44 VAL B C 1
ATOM 3599 O O . VAL B 1 44 ? 16.312 18.984 17.328 1 73 44 VAL B O 1
ATOM 3602 N N . VAL B 1 45 ? 18.016 20.141 16.531 1 73.06 45 VAL B N 1
ATOM 3603 C CA . VAL B 1 45 ? 19.031 19.594 17.406 1 73.06 45 VAL B CA 1
ATOM 3604 C C . VAL B 1 45 ? 19.812 20.719 18.078 1 73.06 45 VAL B C 1
ATOM 3606 O O . VAL B 1 45 ? 20.531 21.469 17.406 1 73.06 45 VAL B O 1
ATOM 3609 N N . GLY B 1 46 ? 19.641 20.75 19.406 1 73.38 46 GLY B N 1
ATOM 3610 C CA . GLY B 1 46 ? 20.219 21.906 20.078 1 73.38 46 GLY B CA 1
ATOM 3611 C C . GLY B 1 46 ? 19.672 23.234 19.578 1 73.38 46 GLY B C 1
ATOM 3612 O O . GLY B 1 46 ? 18.453 23.438 19.578 1 73.38 46 GLY B O 1
ATOM 3613 N N . ASP B 1 47 ? 20.562 24.016 19.078 1 78.31 47 ASP B N 1
ATOM 3614 C CA . ASP B 1 47 ? 20.172 25.344 18.609 1 78.31 47 ASP B CA 1
ATOM 3615 C C . ASP B 1 47 ? 20.078 25.391 17.078 1 78.31 47 ASP B C 1
ATOM 3617 O O . ASP B 1 47 ? 19.812 26.438 16.5 1 78.31 47 ASP B O 1
ATOM 3621 N N . GLU B 1 48 ? 20.203 24.219 16.547 1 80.69 48 GLU B N 1
ATOM 3622 C CA . GLU B 1 48 ? 20.203 24.203 15.078 1 80.69 48 GLU B CA 1
ATOM 3623 C C . GLU B 1 48 ? 18.938 23.562 14.539 1 80.69 48 GLU B C 1
ATOM 3625 O O . GLU B 1 48 ? 18.375 22.641 15.141 1 80.69 48 GLU B O 1
ATOM 3630 N N . SER B 1 49 ? 18.484 24.125 13.414 1 81.5 49 SER B N 1
ATOM 3631 C CA . SER B 1 49 ? 17.312 23.609 12.711 1 81.5 49 SER B CA 1
ATOM 3632 C C . SER B 1 49 ? 17.672 23.156 11.305 1 81.5 49 SER B C 1
ATOM 3634 O O . SER B 1 49 ? 18.422 23.828 10.602 1 81.5 49 SER B O 1
ATOM 3636 N N . TYR B 1 50 ? 17.219 21.953 10.961 1 82.56 50 TYR B N 1
ATOM 3637 C CA . TYR B 1 50 ? 17.469 21.391 9.648 1 82.56 50 TYR B CA 1
ATOM 3638 C C . TYR B 1 50 ? 16.172 21.109 8.906 1 82.56 50 TYR B C 1
ATOM 3640 O O . TYR B 1 50 ? 15.297 20.406 9.422 1 82.56 50 TYR B O 1
ATOM 3648 N N . ALA B 1 51 ? 16.031 21.703 7.777 1 83.12 51 ALA B N 1
ATOM 3649 C CA . ALA B 1 51 ? 14.906 21.391 6.906 1 83.12 51 ALA B CA 1
ATOM 3650 C C . ALA B 1 51 ? 15.25 20.234 5.969 1 83.12 51 ALA B C 1
ATOM 3652 O O . ALA B 1 51 ? 16.172 20.328 5.164 1 83.12 51 ALA B O 1
ATOM 3653 N N . LEU B 1 52 ? 14.523 19.156 6.105 1 88.44 52 LEU B N 1
ATOM 3654 C CA . LEU B 1 52 ? 14.773 17.969 5.305 1 88.44 52 LEU B CA 1
ATOM 3655 C C . LEU B 1 52 ? 13.578 17.656 4.402 1 88.44 52 LEU B C 1
ATOM 3657 O O . LEU B 1 52 ? 12.43 17.938 4.77 1 88.44 52 LEU B O 1
ATOM 3661 N N . HIS B 1 53 ? 13.789 17.141 3.209 1 90.69 53 HIS B N 1
ATOM 3662 C CA . HIS B 1 53 ? 12.742 16.75 2.273 1 90.69 53 HIS B CA 1
ATOM 3663 C C . HIS B 1 53 ? 12.781 15.242 1.997 1 90.69 53 HIS B C 1
ATOM 3665 O O . HIS B 1 53 ? 11.875 14.508 2.406 1 90.69 53 HIS B O 1
ATOM 3671 N N . LEU B 1 54 ? 13.867 14.805 1.45 1 95.5 54 LEU B N 1
ATOM 3672 C CA . LEU B 1 54 ? 14.008 13.391 1.128 1 95.5 54 LEU B CA 1
ATOM 3673 C C . LEU B 1 54 ? 14.672 12.641 2.271 1 95.5 54 LEU B C 1
ATOM 3675 O O . LEU B 1 54 ? 14.352 11.477 2.527 1 95.5 54 LEU B O 1
ATOM 3679 N N . LEU B 1 55 ? 15.57 13.312 2.939 1 95.81 55 LEU B N 1
ATOM 3680 C CA . LEU B 1 55 ? 16.344 12.641 3.979 1 95.81 55 LEU B CA 1
ATOM 3681 C C . LEU B 1 55 ? 15.484 12.359 5.207 1 95.81 55 LEU B C 1
ATOM 3683 O O . LEU B 1 55 ? 14.773 13.25 5.684 1 95.81 55 LEU B O 1
ATOM 3687 N N . PRO B 1 56 ? 15.578 11.062 5.707 1 94.06 56 PRO B N 1
ATOM 3688 C CA . PRO B 1 56 ? 14.867 10.758 6.949 1 94.06 56 PRO B CA 1
ATOM 3689 C C . PRO B 1 56 ? 15.414 11.523 8.148 1 94.06 56 PRO B C 1
ATOM 3691 O O . PRO B 1 56 ? 16.594 11.875 8.172 1 94.06 56 PRO B O 1
ATOM 3694 N N . SER B 1 57 ? 14.594 11.695 9.109 1 89.44 57 SER B N 1
ATOM 3695 C CA . SER B 1 57 ? 14.977 12.453 10.297 1 89.44 57 SER B CA 1
ATOM 3696 C C . SER B 1 57 ? 16.172 11.82 10.992 1 89.44 57 SER B C 1
ATOM 3698 O O . SER B 1 57 ? 16.953 12.508 11.656 1 89.44 57 SER B O 1
ATOM 3700 N N . GLY B 1 58 ? 16.422 10.516 10.844 1 89.31 58 GLY B N 1
ATOM 3701 C CA . GLY B 1 58 ? 17.531 9.82 11.484 1 89.31 58 GLY B CA 1
ATOM 3702 C C . GLY B 1 58 ? 18.891 10.258 10.969 1 89.31 58 GLY B C 1
ATOM 3703 O O . GLY B 1 58 ? 19.906 9.969 11.594 1 89.31 58 GLY B O 1
ATOM 3704 N N . ILE B 1 59 ? 18.906 11.055 9.977 1 92.62 59 ILE B N 1
ATOM 3705 C CA . ILE B 1 59 ? 20.156 11.43 9.336 1 92.62 59 ILE B CA 1
ATOM 3706 C C . ILE B 1 59 ? 21 12.281 10.281 1 92.62 59 ILE B C 1
ATOM 3708 O O . ILE B 1 59 ? 22.234 12.297 10.188 1 92.62 59 ILE B O 1
ATOM 3712 N N . ILE B 1 60 ? 20.344 12.953 11.234 1 88 60 ILE B N 1
ATOM 3713 C CA . ILE B 1 60 ? 21.047 13.875 12.125 1 88 60 ILE B CA 1
ATOM 3714 C C . ILE B 1 60 ? 21.562 13.117 13.344 1 88 60 ILE B C 1
ATOM 3716 O O . ILE B 1 60 ? 22.391 13.633 14.102 1 88 60 ILE B O 1
ATOM 3720 N N . SER B 1 61 ? 21.094 11.914 13.531 1 86.38 61 SER B N 1
ATOM 3721 C CA . SER B 1 61 ? 21.547 11.086 14.656 1 86.38 61 SER B CA 1
ATOM 3722 C C . SER B 1 61 ? 22.75 10.242 14.273 1 86.38 61 SER B C 1
ATOM 3724 O O . SER B 1 61 ? 22.688 9.445 13.336 1 86.38 61 SER B O 1
ATOM 3726 N N . PRO B 1 62 ? 23.781 10.289 15.023 1 85.94 62 PRO B N 1
ATOM 3727 C CA . PRO B 1 62 ? 25 9.562 14.672 1 85.94 62 PRO B CA 1
ATOM 3728 C C . PRO B 1 62 ? 24.859 8.055 14.836 1 85.94 62 PRO B C 1
ATOM 3730 O O . PRO B 1 62 ? 25.672 7.293 14.305 1 85.94 62 PRO B O 1
ATOM 3733 N N . ASN B 1 63 ? 23.891 7.617 15.508 1 89.12 63 ASN B N 1
ATOM 3734 C CA . ASN B 1 63 ? 23.797 6.191 15.805 1 89.12 63 ASN B CA 1
ATOM 3735 C C . ASN B 1 63 ? 22.641 5.535 15.055 1 89.12 63 ASN B C 1
ATOM 3737 O O . ASN B 1 63 ? 22.375 4.348 15.242 1 89.12 63 ASN B O 1
ATOM 3741 N N . THR B 1 64 ? 21.969 6.277 14.305 1 93.44 64 THR B N 1
ATOM 3742 C CA . THR B 1 64 ? 20.812 5.762 13.562 1 93.44 64 THR B CA 1
ATOM 3743 C C . THR B 1 64 ? 21.156 5.613 12.078 1 93.44 64 THR B C 1
ATOM 3745 O O . THR B 1 64 ? 21.875 6.434 11.516 1 93.44 64 THR B O 1
ATOM 3748 N N . THR B 1 65 ? 20.703 4.52 11.477 1 96.88 65 THR B N 1
ATOM 3749 C CA . THR B 1 65 ? 20.828 4.359 10.031 1 96.88 65 THR B CA 1
ATOM 3750 C C . THR B 1 65 ? 19.594 4.883 9.32 1 96.88 65 THR B C 1
ATOM 3752 O O . THR B 1 65 ? 18.5 4.309 9.445 1 96.88 65 THR B O 1
ATOM 3755 N N . PRO B 1 66 ? 19.734 6.012 8.609 1 97 66 PRO B N 1
ATOM 3756 C CA . PRO B 1 66 ? 18.609 6.512 7.828 1 97 66 PRO B CA 1
ATOM 3757 C C . PRO B 1 66 ? 18.375 5.723 6.539 1 97 66 PRO B C 1
ATOM 3759 O O . PRO B 1 66 ? 19.344 5.359 5.863 1 97 66 PRO B O 1
ATOM 3762 N N . VAL B 1 67 ? 17.141 5.426 6.207 1 98.44 67 VAL B N 1
ATOM 3763 C CA . VAL B 1 67 ? 16.828 4.609 5.043 1 98.44 67 VAL B CA 1
ATOM 3764 C C . VAL B 1 67 ? 15.742 5.293 4.215 1 98.44 67 VAL B C 1
ATOM 3766 O O . VAL B 1 67 ? 14.742 5.777 4.762 1 98.44 67 VAL B O 1
ATOM 3769 N N . ILE B 1 68 ? 15.961 5.434 2.961 1 98.62 68 ILE B N 1
ATOM 3770 C CA . ILE B 1 68 ? 14.914 5.785 2.01 1 98.62 68 ILE B CA 1
ATOM 3771 C C . ILE B 1 68 ? 14.359 4.52 1.362 1 98.62 68 ILE B C 1
ATOM 3773 O O . ILE B 1 68 ? 15.062 3.842 0.608 1 98.62 68 ILE B O 1
ATOM 3777 N N . GLY B 1 69 ? 13.125 4.223 1.664 1 98.62 69 GLY B N 1
ATOM 3778 C CA . GLY B 1 69 ? 12.508 2.984 1.215 1 98.62 69 GLY B CA 1
ATOM 3779 C C . GLY B 1 69 ? 12.07 3.027 -0.238 1 98.62 69 GLY B C 1
ATOM 3780 O O . GLY B 1 69 ? 12.164 4.07 -0.89 1 98.62 69 GLY B O 1
ATOM 3781 N N . ASN B 1 70 ? 11.562 1.885 -0.7 1 98.56 70 ASN B N 1
ATOM 3782 C CA . ASN B 1 70 ? 11.195 1.733 -2.104 1 98.56 70 ASN B CA 1
ATOM 3783 C C . ASN B 1 70 ? 9.953 2.549 -2.449 1 98.56 70 ASN B C 1
ATOM 3785 O O . ASN B 1 70 ? 9.68 2.805 -3.623 1 98.56 70 ASN B O 1
ATOM 3789 N N . GLY B 1 71 ? 9.18 2.922 -1.437 1 98.38 71 GLY B N 1
ATOM 3790 C CA . GLY B 1 71 ? 7.949 3.656 -1.685 1 98.38 71 GLY B CA 1
ATOM 3791 C C . GLY B 1 71 ? 8.18 5.129 -1.966 1 98.38 71 GLY B C 1
ATOM 3792 O O . GLY B 1 71 ? 7.25 5.848 -2.338 1 98.38 71 GLY B O 1
ATOM 3793 N N . VAL B 1 72 ? 9.398 5.594 -1.82 1 98.5 72 VAL B N 1
ATOM 3794 C CA . VAL B 1 72 ? 9.75 6.992 -2.047 1 98.5 72 VAL B CA 1
ATOM 3795 C C . VAL B 1 72 ? 10.18 7.188 -3.498 1 98.5 72 VAL B C 1
ATOM 3797 O O . VAL B 1 72 ? 10.891 6.348 -4.059 1 98.5 72 VAL B O 1
ATOM 3800 N N . VAL B 1 73 ? 9.664 8.219 -4.156 1 98.56 73 VAL B N 1
ATOM 3801 C CA . VAL B 1 73 ? 10.25 8.625 -5.43 1 98.56 73 VAL B CA 1
ATOM 3802 C C . VAL B 1 73 ? 11.383 9.617 -5.188 1 98.56 73 VAL B C 1
ATOM 3804 O O . VAL B 1 73 ? 11.164 10.672 -4.582 1 98.56 73 VAL B O 1
ATOM 3807 N N . VAL B 1 74 ? 12.555 9.305 -5.684 1 98.62 74 VAL B N 1
ATOM 3808 C CA . VAL B 1 74 ? 13.766 10.016 -5.293 1 98.62 74 VAL B CA 1
ATOM 3809 C C . VAL B 1 74 ? 14.203 10.953 -6.422 1 98.62 74 VAL B C 1
ATOM 3811 O O . VAL B 1 74 ? 14.406 10.508 -7.555 1 98.62 74 VAL B O 1
ATOM 3814 N N . ASP B 1 75 ? 14.289 12.203 -6.168 1 98.12 75 ASP B N 1
ATOM 3815 C CA . ASP B 1 75 ? 15.008 13.148 -7.012 1 98.12 75 ASP B CA 1
ATOM 3816 C C . ASP B 1 75 ? 16.484 13.219 -6.617 1 98.12 75 ASP B C 1
ATOM 3818 O O . ASP B 1 75 ? 16.844 13.875 -5.633 1 98.12 75 ASP B O 1
ATOM 3822 N N . PRO B 1 76 ? 17.297 12.594 -7.398 1 98.06 76 PRO B N 1
ATOM 3823 C CA . PRO B 1 76 ? 18.703 12.516 -6.977 1 98.06 76 PRO B CA 1
ATOM 3824 C C . PRO B 1 76 ? 19.344 13.891 -6.82 1 98.06 76 PRO B C 1
ATOM 3826 O O . PRO B 1 76 ? 20.172 14.094 -5.922 1 98.06 76 PRO B O 1
ATOM 3829 N N . GLU B 1 77 ? 19.031 14.844 -7.641 1 97.12 77 GLU B N 1
ATOM 3830 C CA . GLU B 1 77 ? 19.594 16.188 -7.539 1 97.12 77 GLU B CA 1
ATOM 3831 C C . GLU B 1 77 ? 19.234 16.844 -6.207 1 97.12 77 GLU B C 1
ATOM 3833 O O . GLU B 1 77 ? 20.094 17.422 -5.543 1 97.12 77 GLU B O 1
ATOM 3838 N N . VAL B 1 78 ? 18 16.734 -5.883 1 96.31 78 VAL B N 1
ATOM 3839 C CA . VAL B 1 78 ? 17.547 17.312 -4.625 1 96.31 78 VAL B CA 1
ATOM 3840 C C . VAL B 1 78 ? 18.188 16.578 -3.453 1 96.31 78 VAL B C 1
ATOM 3842 O O . VAL B 1 78 ? 18.578 17.188 -2.463 1 96.31 78 VAL B O 1
ATOM 3845 N N . LEU B 1 79 ? 18.25 15.281 -3.545 1 98.12 79 LEU B N 1
ATOM 3846 C CA . LEU B 1 79 ? 18.875 14.484 -2.498 1 98.12 79 LEU B CA 1
ATOM 3847 C C . LEU B 1 79 ? 20.312 14.945 -2.252 1 98.12 79 LEU B C 1
ATOM 3849 O O . LEU B 1 79 ? 20.734 15.117 -1.104 1 98.12 79 LEU B O 1
ATOM 3853 N N . PHE B 1 80 ? 21.078 15.172 -3.33 1 98.06 80 PHE B N 1
ATOM 3854 C CA . PHE B 1 80 ? 22.469 15.57 -3.207 1 98.06 80 PHE B CA 1
ATOM 3855 C C . PHE B 1 80 ? 22.578 16.984 -2.643 1 98.06 80 PHE B C 1
ATOM 3857 O O . PHE B 1 80 ? 23.5 17.281 -1.879 1 98.06 80 PHE B O 1
ATOM 3864 N N . GLN B 1 81 ? 21.672 17.812 -3.051 1 97.06 81 GLN B N 1
ATOM 3865 C CA . GLN B 1 81 ? 21.656 19.156 -2.455 1 97.06 81 GLN B CA 1
ATOM 3866 C C . GLN B 1 81 ? 21.5 19.078 -0.939 1 97.06 81 GLN B C 1
ATOM 3868 O O . GLN B 1 81 ? 22.172 19.797 -0.2 1 97.06 81 GLN B O 1
ATOM 3873 N N . GLU B 1 82 ? 20.594 18.203 -0.51 1 96.69 82 GLU B N 1
ATOM 3874 C CA . GLU B 1 82 ? 20.375 18.016 0.923 1 96.69 82 GLU B CA 1
ATOM 3875 C C . GLU B 1 82 ? 21.625 17.438 1.597 1 96.69 82 GLU B C 1
ATOM 3877 O O . GLU B 1 82 ? 22.031 17.906 2.658 1 96.69 82 GLU B O 1
ATOM 3882 N N . ILE B 1 83 ? 22.172 16.422 1.018 1 97.62 83 ILE B N 1
ATOM 3883 C CA . ILE B 1 83 ? 23.375 15.773 1.566 1 97.62 83 ILE B CA 1
ATOM 3884 C C . ILE B 1 83 ? 24.5 16.797 1.673 1 97.62 83 ILE B C 1
ATOM 3886 O O . ILE B 1 83 ? 25.109 16.938 2.732 1 97.62 83 ILE B O 1
ATOM 3890 N N . ASP B 1 84 ? 24.766 17.5 0.553 1 97.75 84 ASP B N 1
ATOM 3891 C CA . ASP B 1 84 ? 25.828 18.484 0.526 1 97.75 84 ASP B CA 1
ATOM 3892 C C . ASP B 1 84 ? 25.594 19.578 1.569 1 97.75 84 ASP B C 1
ATOM 3894 O O . ASP B 1 84 ? 26.547 20.031 2.229 1 97.75 84 ASP B O 1
ATOM 3898 N N . GLY B 1 85 ? 24.359 20.016 1.656 1 95.12 85 GLY B N 1
ATOM 3899 C CA . GLY B 1 85 ? 24.016 21 2.658 1 95.12 85 GLY B CA 1
ATOM 3900 C C . GLY B 1 85 ? 24.297 20.547 4.078 1 95.12 85 GLY B C 1
ATOM 3901 O O . GLY B 1 85 ? 24.859 21.297 4.879 1 95.12 85 GLY B O 1
ATOM 3902 N N . LEU B 1 86 ? 23.938 19.375 4.426 1 95.25 86 LEU B N 1
ATOM 3903 C CA . LEU B 1 86 ? 24.172 18.828 5.762 1 95.25 86 LEU B CA 1
ATOM 3904 C C . LEU B 1 86 ? 25.656 18.625 6.023 1 95.25 86 LEU B C 1
ATOM 3906 O O . LEU B 1 86 ? 26.156 18.938 7.105 1 95.25 86 LEU B O 1
ATOM 3910 N N . GLU B 1 87 ? 26.297 18.047 5.059 1 96.25 87 GLU B N 1
ATOM 3911 C CA . GLU B 1 87 ? 27.734 17.766 5.223 1 96.25 87 GLU B CA 1
ATOM 3912 C C . GLU B 1 87 ? 28.516 19.062 5.383 1 96.25 87 GLU B C 1
ATOM 3914 O O . GLU B 1 87 ? 29.516 19.109 6.121 1 96.25 87 GLU B O 1
ATOM 3919 N N . SER B 1 88 ? 28.141 20.094 4.688 1 96.12 88 SER B N 1
ATOM 3920 C CA . SER B 1 88 ? 28.781 21.391 4.828 1 96.12 88 SER B CA 1
ATOM 3921 C C . SER B 1 88 ? 28.625 21.938 6.238 1 96.12 88 SER B C 1
ATOM 3923 O O . SER B 1 88 ? 29.422 22.781 6.672 1 96.12 88 SER B O 1
ATOM 3925 N N . ARG B 1 89 ? 27.703 21.406 6.93 1 92.69 89 ARG B N 1
ATOM 3926 C CA . ARG B 1 89 ? 27.453 21.828 8.297 1 92.69 89 ARG B CA 1
ATOM 3927 C C . ARG B 1 89 ? 28 20.828 9.305 1 92.69 89 ARG B C 1
ATOM 3929 O O . AR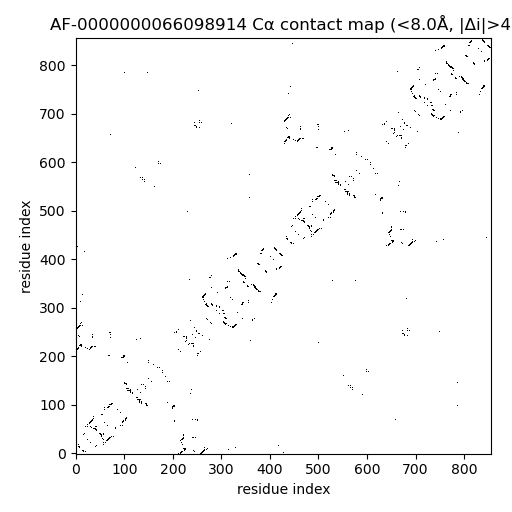G B 1 89 ? 27.688 20.891 10.492 1 92.69 89 ARG B O 1
ATOM 3936 N N . GLY B 1 90 ? 28.641 19.797 8.812 1 92.44 90 GLY B N 1
ATOM 3937 C CA . GLY B 1 90 ? 29.359 18.875 9.672 1 92.44 90 GLY B CA 1
ATOM 3938 C C . GLY B 1 90 ? 28.594 17.609 9.969 1 92.44 90 GLY B C 1
ATOM 3939 O O . GLY B 1 90 ? 29 16.797 10.789 1 92.44 90 GLY B O 1
ATOM 3940 N N . VAL B 1 91 ? 27.469 17.391 9.328 1 92.88 91 VAL B N 1
ATOM 3941 C CA . VAL B 1 91 ? 26.672 16.188 9.547 1 92.88 91 VAL B CA 1
ATOM 3942 C C . VAL B 1 91 ? 27.172 15.07 8.617 1 92.88 91 VAL B C 1
ATOM 3944 O O . VAL B 1 91 ? 27.266 15.266 7.402 1 92.88 91 VAL B O 1
ATOM 3947 N N . ASP B 1 92 ? 27.5 13.945 9.164 1 95.25 92 ASP B N 1
ATOM 3948 C CA . ASP B 1 92 ? 27.938 12.789 8.383 1 95.25 92 ASP B CA 1
ATOM 3949 C C . ASP B 1 92 ? 26.734 12.055 7.777 1 95.25 92 ASP B C 1
ATOM 3951 O O . ASP B 1 92 ? 25.906 11.523 8.508 1 95.25 92 ASP B O 1
ATOM 3955 N N . CYS B 1 93 ? 26.688 11.969 6.465 1 96.56 93 CYS B N 1
ATOM 3956 C CA . CYS B 1 93 ? 25.547 11.344 5.789 1 96.56 93 CYS B CA 1
ATOM 3957 C C . CYS B 1 93 ? 25.938 9.977 5.238 1 96.56 93 CYS B C 1
ATOM 3959 O O . CYS B 1 93 ? 25.188 9.391 4.445 1 96.56 93 CYS B O 1
ATOM 3961 N N . SER B 1 94 ? 27.031 9.391 5.641 1 96.56 94 SER B N 1
ATOM 3962 C CA . SER B 1 94 ? 27.594 8.188 5.027 1 96.56 94 SER B CA 1
ATOM 3963 C C . SER B 1 94 ? 26.766 6.953 5.375 1 96.56 94 SER B C 1
ATOM 3965 O O . SER B 1 94 ? 26.875 5.922 4.707 1 96.56 94 SER B O 1
ATOM 3967 N N . ARG B 1 95 ? 25.922 7.066 6.406 1 97.06 95 ARG B N 1
ATOM 3968 C CA . ARG B 1 95 ? 25.141 5.91 6.836 1 97.06 95 ARG B CA 1
ATOM 3969 C C . ARG B 1 95 ? 23.828 5.816 6.066 1 97.06 95 ARG B C 1
ATOM 3971 O O . ARG B 1 95 ? 23.094 4.832 6.195 1 97.06 95 ARG B O 1
ATOM 3978 N N . LEU B 1 96 ? 23.547 6.777 5.246 1 98.44 96 LEU B N 1
ATOM 3979 C CA . LEU B 1 96 ? 22.312 6.801 4.48 1 98.44 96 LEU B CA 1
ATOM 3980 C C . LEU B 1 96 ? 22.219 5.594 3.553 1 98.44 96 LEU B C 1
ATOM 3982 O O . LEU B 1 96 ? 23.203 5.242 2.893 1 98.44 96 LEU B O 1
ATOM 3986 N N . LEU B 1 97 ? 21.047 4.938 3.586 1 98.81 97 LEU B N 1
ATOM 3987 C CA . LEU B 1 97 ? 20.766 3.889 2.617 1 98.81 97 LEU B CA 1
ATOM 3988 C C . LEU B 1 97 ? 19.578 4.273 1.741 1 98.81 97 LEU B C 1
ATOM 3990 O O . LEU B 1 97 ? 18.531 4.715 2.25 1 98.81 97 LEU B O 1
ATOM 3994 N N . VAL B 1 98 ? 19.734 4.125 0.465 1 98.81 98 VAL B N 1
ATOM 3995 C CA . VAL B 1 98 ? 18.688 4.395 -0.508 1 98.81 98 VAL B CA 1
ATOM 3996 C C . VAL B 1 98 ? 18.281 3.096 -1.203 1 98.81 98 VAL B C 1
ATOM 3998 O O . VAL B 1 98 ? 19.141 2.365 -1.712 1 98.81 98 VAL B O 1
ATOM 4001 N N . SER B 1 99 ? 17.031 2.822 -1.229 1 98.75 99 SER B N 1
ATOM 4002 C CA . SER B 1 99 ? 16.531 1.585 -1.824 1 98.75 99 SER B CA 1
ATOM 4003 C C . SER B 1 99 ? 16.922 1.486 -3.295 1 98.75 99 SER B C 1
ATOM 4005 O O . SER B 1 99 ? 16.703 2.42 -4.066 1 98.75 99 SER B O 1
ATOM 4007 N N . GLU B 1 100 ? 17.375 0.349 -3.707 1 97.56 100 GLU B N 1
ATOM 4008 C CA . GLU B 1 100 ? 17.672 0.072 -5.109 1 97.56 100 GLU B CA 1
ATOM 4009 C C . GLU B 1 100 ? 16.406 0.029 -5.949 1 97.56 100 GLU B C 1
ATOM 4011 O O . GLU B 1 100 ? 16.453 0.218 -7.168 1 97.56 100 GLU B O 1
ATOM 4016 N N . SER B 1 101 ? 15.289 -0.157 -5.262 1 97.56 101 SER B N 1
ATOM 4017 C CA . SER B 1 101 ? 14.023 -0.352 -5.965 1 97.56 101 SER B CA 1
ATOM 4018 C C . SER B 1 101 ? 13.188 0.922 -5.957 1 97.56 101 SER B C 1
ATOM 4020 O O . SER B 1 101 ? 12.07 0.94 -6.484 1 97.56 101 SER B O 1
ATOM 4022 N N . ALA B 1 102 ? 13.641 1.975 -5.344 1 98.56 102 ALA B N 1
ATOM 4023 C CA . ALA B 1 102 ? 12.906 3.24 -5.371 1 98.56 102 ALA B CA 1
ATOM 4024 C C . ALA B 1 102 ? 12.867 3.818 -6.785 1 98.56 102 ALA B C 1
ATOM 4026 O O . ALA B 1 102 ? 13.836 3.684 -7.543 1 98.56 102 ALA B O 1
ATOM 4027 N N . HIS B 1 103 ? 11.812 4.422 -7.129 1 98.5 103 HIS B N 1
ATOM 4028 C CA . HIS B 1 103 ? 11.719 5.086 -8.422 1 98.5 103 HIS B CA 1
ATOM 4029 C C . HIS B 1 103 ? 12.406 6.449 -8.391 1 98.5 103 HIS B C 1
ATOM 4031 O O . HIS B 1 103 ? 12.5 7.078 -7.34 1 98.5 103 HIS B O 1
ATOM 4037 N N . ILE B 1 104 ? 12.789 6.82 -9.586 1 98 104 ILE B N 1
ATOM 4038 C CA . ILE B 1 104 ? 13.523 8.07 -9.75 1 98 104 ILE B CA 1
ATOM 4039 C C . ILE B 1 104 ? 12.594 9.141 -10.32 1 98 104 ILE B C 1
ATOM 4041 O O . ILE B 1 104 ? 11.781 8.859 -11.203 1 98 104 ILE B O 1
ATOM 4045 N N . ILE B 1 105 ? 12.695 10.336 -9.711 1 98.25 105 ILE B N 1
ATOM 4046 C CA . ILE B 1 105 ? 12.156 11.5 -10.406 1 98.25 105 ILE B CA 1
ATOM 4047 C C . ILE B 1 105 ? 13.164 12 -11.438 1 98.25 105 ILE B C 1
ATOM 4049 O O . ILE B 1 105 ? 14.141 12.672 -11.094 1 98.25 105 ILE B O 1
ATOM 4053 N N . ALA B 1 106 ? 12.93 11.719 -12.656 1 97.75 106 ALA B N 1
ATOM 4054 C CA . ALA B 1 106 ? 13.75 12.219 -13.75 1 97.75 106 ALA B CA 1
ATOM 4055 C C . ALA B 1 106 ? 13.375 13.656 -14.109 1 97.75 106 ALA B C 1
ATOM 4057 O O . ALA B 1 106 ? 12.289 14.125 -13.766 1 97.75 106 ALA B O 1
ATOM 4058 N N . PRO B 1 107 ? 14.281 14.336 -14.797 1 95.38 107 PRO B N 1
ATOM 4059 C CA . PRO B 1 107 ? 14.008 15.727 -15.148 1 95.38 107 PRO B CA 1
ATOM 4060 C C . PRO B 1 107 ? 12.703 15.898 -15.922 1 95.38 107 PRO B C 1
ATOM 4062 O O . PRO B 1 107 ? 11.992 16.891 -15.734 1 95.38 107 PRO B O 1
ATOM 4065 N N . TYR B 1 108 ? 12.383 14.961 -16.734 1 96.56 108 TYR B N 1
ATOM 4066 C CA . TYR B 1 108 ? 11.188 15.102 -17.562 1 96.56 108 TYR B CA 1
ATOM 4067 C C . TYR B 1 108 ? 9.922 14.992 -16.719 1 96.56 108 TYR B C 1
ATOM 4069 O O . TYR B 1 108 ? 8.859 15.453 -17.125 1 96.56 108 TYR B O 1
ATOM 4077 N N . HIS B 1 109 ? 10.016 14.383 -15.531 1 97.12 109 HIS B N 1
ATOM 4078 C CA . HIS B 1 109 ? 8.859 14.336 -14.648 1 97.12 109 HIS B CA 1
ATOM 4079 C C . HIS B 1 109 ? 8.477 15.727 -14.164 1 97.12 109 HIS B C 1
ATOM 4081 O O . HIS B 1 109 ? 7.285 16.047 -14.055 1 97.12 109 HIS B O 1
ATOM 4087 N N . ARG B 1 110 ? 9.469 16.516 -13.82 1 95.12 110 ARG B N 1
ATOM 4088 C CA . ARG B 1 110 ? 9.219 17.891 -13.383 1 95.12 110 ARG B CA 1
ATOM 4089 C C . ARG B 1 110 ? 8.602 18.719 -14.5 1 95.12 110 ARG B C 1
ATOM 4091 O O . ARG B 1 110 ? 7.68 19.5 -14.266 1 95.12 110 ARG B O 1
ATOM 4098 N N . VAL B 1 111 ? 9.133 18.5 -15.703 1 94.44 111 VAL B N 1
ATOM 4099 C CA . VAL B 1 111 ? 8.609 19.219 -16.859 1 94.44 111 VAL B CA 1
ATOM 4100 C C . VAL B 1 111 ? 7.141 18.859 -17.078 1 94.44 111 VAL B C 1
ATOM 4102 O O . VAL B 1 111 ? 6.297 19.75 -17.219 1 94.44 111 VAL B O 1
ATOM 4105 N N . LEU B 1 112 ? 6.816 17.609 -17.047 1 94 112 LEU B N 1
ATOM 4106 C CA . LEU B 1 112 ? 5.453 17.141 -17.281 1 94 112 LEU B CA 1
ATOM 4107 C C . LEU B 1 112 ? 4.516 17.609 -16.172 1 94 112 LEU B C 1
ATOM 4109 O O . LEU B 1 112 ? 3.359 17.953 -16.438 1 94 112 LEU B O 1
ATOM 4113 N N . ASP B 1 113 ? 5.008 17.531 -14.969 1 92.94 113 ASP B N 1
ATOM 4114 C CA . ASP B 1 113 ? 4.207 17.984 -13.836 1 92.94 113 ASP B CA 1
ATOM 4115 C C . ASP B 1 113 ? 3.779 19.438 -14.008 1 92.94 113 ASP B C 1
ATOM 4117 O O . ASP B 1 113 ? 2.604 19.766 -13.836 1 92.94 113 ASP B O 1
ATOM 4121 N N . LYS B 1 114 ? 4.676 20.297 -14.367 1 91.5 114 LYS B N 1
ATOM 4122 C CA . LYS B 1 114 ? 4.418 21.719 -14.516 1 91.5 114 LYS B CA 1
ATOM 4123 C C . LYS B 1 114 ? 3.541 22 -15.734 1 91.5 114 LYS B C 1
ATOM 4125 O O . LYS B 1 114 ? 2.59 22.781 -15.656 1 91.5 114 LYS B O 1
ATOM 4130 N N . VAL B 1 115 ? 3.83 21.312 -16.859 1 90.62 115 VAL B N 1
ATOM 4131 C CA . VAL B 1 115 ? 3.111 21.562 -18.109 1 90.62 115 VAL B CA 1
ATOM 4132 C C . VAL B 1 115 ? 1.67 21.078 -17.984 1 90.62 115 VAL B C 1
ATOM 4134 O O . VAL B 1 115 ? 0.734 21.781 -18.359 1 90.62 115 VAL B O 1
ATOM 4137 N N . THR B 1 116 ? 1.467 19.891 -17.438 1 88.12 116 THR B N 1
ATOM 4138 C CA . THR B 1 116 ? 0.128 19.312 -17.328 1 88.12 116 THR B CA 1
ATOM 4139 C C . THR B 1 116 ? -0.734 20.141 -16.375 1 88.12 116 THR B C 1
ATOM 4141 O O . THR B 1 116 ? -1.907 20.406 -16.656 1 88.12 116 THR B O 1
ATOM 4144 N N . GLU B 1 117 ? -0.121 20.531 -15.227 1 85.81 117 GLU B N 1
ATOM 4145 C CA . GLU B 1 117 ? -0.856 21.344 -14.258 1 85.81 117 GLU B CA 1
ATOM 4146 C C . GLU B 1 117 ? -1.32 22.656 -14.875 1 85.81 117 GLU B C 1
ATOM 4148 O O . GLU B 1 117 ? -2.438 23.109 -14.625 1 85.81 117 GLU B O 1
ATOM 4153 N N . ARG B 1 118 ? -0.549 23.234 -15.703 1 85.12 118 ARG B N 1
ATOM 4154 C CA . ARG B 1 118 ? -0.878 24.5 -16.359 1 85.12 118 ARG B CA 1
ATOM 4155 C C . ARG B 1 118 ? -2.037 24.328 -17.328 1 85.12 118 ARG B C 1
ATOM 4157 O O . ARG B 1 118 ? -2.865 25.234 -17.484 1 85.12 118 ARG B O 1
ATOM 4164 N N . PHE B 1 119 ? -2.16 23.219 -17.891 1 83.25 119 PHE B N 1
ATOM 4165 C CA . PHE B 1 119 ? -3.125 23 -18.953 1 83.25 119 PHE B CA 1
ATOM 4166 C C . PHE B 1 119 ? -4.43 22.438 -18.406 1 83.25 119 PHE B C 1
ATOM 4168 O O . PHE B 1 119 ? -5.406 22.281 -19.141 1 83.25 119 PHE B O 1
ATOM 4175 N N . LEU B 1 120 ? -4.441 22.125 -17.125 1 81 120 LEU B N 1
ATOM 4176 C CA . LEU B 1 120 ? -5.656 21.594 -16.5 1 81 120 LEU B CA 1
ATOM 4177 C C . LEU B 1 120 ? -6.691 22.703 -16.312 1 81 120 LEU B C 1
ATOM 4179 O O . LEU B 1 120 ? -7.875 22.422 -16.109 1 81 120 LEU B O 1
ATOM 4183 N N . GLY B 1 121 ? -6.309 23.969 -16.422 1 78.06 121 GLY B N 1
ATOM 4184 C CA . GLY B 1 121 ? -7.246 25.078 -16.297 1 78.06 121 GLY B CA 1
ATOM 4185 C C . GLY B 1 121 ? -7.996 25.062 -14.977 1 78.06 121 GLY B C 1
ATOM 4186 O O . GLY B 1 121 ? -7.383 25.062 -13.906 1 78.06 121 GLY B O 1
ATOM 4187 N N . LYS B 1 122 ? -9.344 24.859 -15.078 1 78.5 122 LYS B N 1
ATOM 4188 C CA . LYS B 1 122 ? -10.211 24.922 -13.906 1 78.5 122 LYS B CA 1
ATOM 4189 C C . LYS B 1 122 ? -10.086 23.656 -13.062 1 78.5 122 LYS B C 1
ATOM 4191 O O . LYS B 1 122 ? -10.555 23.625 -11.922 1 78.5 122 LYS B O 1
ATOM 4196 N N . HIS B 1 123 ? -9.422 22.656 -13.547 1 77.94 123 HIS B N 1
ATOM 4197 C CA . HIS B 1 123 ? -9.328 21.375 -12.859 1 77.94 123 HIS B CA 1
ATOM 4198 C C . HIS B 1 123 ? -7.961 21.203 -12.195 1 77.94 123 HIS B C 1
ATOM 4200 O O . HIS B 1 123 ? -7.527 20.078 -11.93 1 77.94 123 HIS B O 1
ATOM 4206 N N . LYS B 1 124 ? -7.383 22.359 -11.906 1 80.44 124 LYS B N 1
ATOM 4207 C CA . LYS B 1 124 ? -6.074 22.312 -11.258 1 80.44 124 LYS B CA 1
ATOM 4208 C C . LYS B 1 124 ? -6.164 21.625 -9.898 1 80.44 124 LYS B C 1
ATOM 4210 O O . LYS B 1 124 ? -7.125 21.844 -9.148 1 80.44 124 LYS B O 1
ATOM 4215 N N . ILE B 1 125 ? -5.266 20.734 -9.562 1 77.31 125 ILE B N 1
ATOM 4216 C CA . ILE B 1 125 ? -5.207 20.031 -8.289 1 77.31 125 ILE B CA 1
ATOM 4217 C C . ILE B 1 125 ? -4.301 20.781 -7.32 1 77.31 125 ILE B C 1
ATOM 4219 O O . ILE B 1 125 ? -4.492 20.719 -6.105 1 77.31 125 ILE B O 1
ATOM 4223 N N . GLY B 1 126 ? -3.281 21.547 -7.863 1 77.44 126 GLY B N 1
ATOM 4224 C CA . GLY B 1 126 ? -2.322 22.234 -7.023 1 77.44 126 GLY B CA 1
ATOM 4225 C C . GLY B 1 126 ? -1.135 21.375 -6.629 1 77.44 126 GLY B C 1
ATOM 4226 O O . GLY B 1 126 ? -0.83 21.234 -5.445 1 77.44 126 GLY B O 1
ATOM 4227 N N . THR B 1 127 ? -0.369 20.953 -7.633 1 80.94 127 THR B N 1
ATOM 4228 C CA . THR B 1 127 ? 0.795 20.109 -7.359 1 80.94 127 THR B CA 1
ATOM 4229 C C . THR B 1 127 ? 1.989 20.969 -6.945 1 80.94 127 THR B C 1
ATOM 4231 O O . THR B 1 127 ? 1.946 22.203 -7.055 1 80.94 127 THR B O 1
ATOM 4234 N N . THR B 1 128 ? 3.02 20.359 -6.371 1 76.12 128 THR B N 1
ATOM 4235 C CA . THR B 1 128 ? 4.227 21.062 -5.953 1 76.12 128 THR B CA 1
ATOM 4236 C C . THR B 1 128 ? 5.145 21.312 -7.148 1 76.12 128 THR B C 1
ATOM 4238 O O . THR B 1 128 ? 6.129 22.047 -7.035 1 76.12 128 THR B O 1
ATOM 4241 N N . GLY B 1 129 ? 4.809 20.688 -8.305 1 88.56 129 GLY B N 1
ATOM 4242 C CA . GLY B 1 129 ? 5.633 20.828 -9.492 1 88.56 129 GLY B CA 1
ATOM 4243 C C . GLY B 1 129 ? 6.965 20.109 -9.391 1 88.56 129 GLY B C 1
ATOM 4244 O O . GLY B 1 129 ? 7.891 20.391 -10.156 1 88.56 129 GLY B O 1
ATOM 4245 N N . ARG B 1 130 ? 7.055 19.141 -8.453 1 92.62 130 ARG B N 1
ATOM 4246 C CA . ARG B 1 130 ? 8.32 18.469 -8.18 1 92.62 130 ARG B CA 1
ATOM 4247 C C . ARG B 1 130 ? 8.406 17.141 -8.922 1 92.62 130 ARG B C 1
ATOM 4249 O O . ARG B 1 130 ? 9.391 16.406 -8.781 1 92.62 130 ARG B O 1
ATOM 4256 N N . GLY B 1 131 ? 7.438 16.828 -9.695 1 95.25 131 GLY B N 1
ATOM 4257 C CA . GLY B 1 131 ? 7.473 15.625 -10.516 1 95.25 131 GLY B CA 1
ATOM 4258 C C . GLY B 1 131 ? 6.984 14.391 -9.781 1 95.25 131 GLY B C 1
ATOM 4259 O O . GLY B 1 131 ? 7.133 13.273 -10.273 1 95.25 131 GLY B O 1
ATOM 4260 N N . ILE B 1 132 ? 6.375 14.578 -8.586 1 96.06 132 ILE B N 1
ATOM 4261 C CA . ILE B 1 132 ? 5.938 13.469 -7.746 1 96.06 132 ILE B CA 1
ATOM 4262 C C . ILE B 1 132 ? 4.867 12.656 -8.477 1 96.06 132 ILE B C 1
ATOM 4264 O O . ILE B 1 132 ? 5.031 11.453 -8.703 1 96.06 132 ILE B O 1
ATOM 4268 N N . GLY B 1 133 ? 3.787 13.336 -8.891 1 95.06 133 GLY B N 1
ATOM 4269 C CA . GLY B 1 133 ? 2.672 12.688 -9.562 1 95.06 133 GLY B CA 1
ATOM 4270 C C . GLY B 1 133 ? 3.088 11.898 -10.789 1 95.06 133 GLY B C 1
ATOM 4271 O O . GLY B 1 133 ? 2.861 10.688 -10.859 1 95.06 133 GLY B O 1
ATOM 4272 N N . PRO B 1 134 ? 3.777 12.539 -11.742 1 96.38 134 PRO B N 1
ATOM 4273 C CA . PRO B 1 134 ? 4.219 11.852 -12.953 1 96.38 134 PRO B CA 1
ATOM 4274 C C . PRO B 1 134 ? 5.117 10.656 -12.664 1 96.38 134 PRO B C 1
ATOM 4276 O O . PRO B 1 134 ? 5.043 9.641 -13.352 1 96.38 134 PRO B O 1
ATOM 4279 N N . ALA B 1 135 ? 5.992 10.773 -11.672 1 97.94 135 ALA B N 1
ATOM 4280 C CA . ALA B 1 135 ? 6.871 9.656 -11.336 1 97.94 135 ALA B CA 1
ATOM 4281 C C . ALA B 1 135 ? 6.07 8.469 -10.812 1 97.94 135 ALA B C 1
ATOM 4283 O O . ALA B 1 135 ? 6.312 7.328 -11.203 1 97.94 135 ALA B O 1
ATOM 4284 N N . TYR B 1 136 ? 5.121 8.727 -9.875 1 98.25 136 TYR B N 1
ATOM 4285 C CA . TYR B 1 136 ? 4.273 7.652 -9.375 1 98.25 136 TYR B CA 1
ATOM 4286 C C . TYR B 1 136 ? 3.406 7.074 -10.484 1 98.25 136 TYR B C 1
ATOM 4288 O O . TYR B 1 136 ? 3.129 5.871 -10.5 1 98.25 136 TYR B O 1
ATOM 4296 N N . ALA B 1 137 ? 2.947 7.93 -11.383 1 96.5 137 ALA B N 1
ATOM 4297 C CA . ALA B 1 137 ? 2.158 7.449 -12.516 1 96.5 137 ALA B CA 1
ATOM 4298 C C . ALA B 1 137 ? 2.986 6.527 -13.406 1 96.5 137 ALA B C 1
ATOM 4300 O O . ALA B 1 137 ? 2.486 5.512 -13.891 1 96.5 137 ALA B O 1
ATOM 4301 N N . ASP B 1 138 ? 4.234 6.879 -13.664 1 97.12 138 ASP B N 1
ATOM 4302 C CA . ASP B 1 138 ? 5.121 6.027 -14.445 1 97.12 138 ASP B CA 1
ATOM 4303 C C . ASP B 1 138 ? 5.293 4.656 -13.789 1 97.12 138 ASP B C 1
ATOM 4305 O O . ASP B 1 138 ? 5.34 3.635 -14.477 1 97.12 138 ASP B O 1
ATOM 4309 N N . LYS B 1 139 ? 5.465 4.676 -12.469 1 97.5 139 LYS B N 1
ATOM 4310 C CA . LYS B 1 139 ? 5.531 3.422 -11.719 1 97.5 139 LYS B CA 1
ATOM 4311 C C . LYS B 1 139 ? 4.332 2.531 -12.031 1 97.5 139 LYS B C 1
ATOM 4313 O O . LYS B 1 139 ? 4.496 1.353 -12.352 1 97.5 139 LYS B O 1
ATOM 4318 N N . ILE B 1 140 ? 3.154 3.111 -11.977 1 97.31 140 ILE B N 1
ATOM 4319 C CA . ILE B 1 140 ? 1.908 2.369 -12.133 1 97.31 140 ILE B CA 1
ATOM 4320 C C . ILE B 1 140 ? 1.741 1.934 -13.586 1 97.31 140 ILE B C 1
ATOM 4322 O O . ILE B 1 140 ? 1.218 0.851 -13.859 1 97.31 140 ILE B O 1
ATOM 4326 N N . ASN B 1 141 ? 2.27 2.744 -14.492 1 94.31 141 ASN B N 1
ATOM 4327 C CA . ASN B 1 141 ? 2.188 2.441 -15.914 1 94.31 141 ASN B CA 1
ATOM 4328 C C . ASN B 1 141 ? 3.289 1.479 -16.344 1 94.31 141 ASN B C 1
ATOM 4330 O O . ASN B 1 141 ? 3.387 1.129 -17.531 1 94.31 141 ASN B O 1
ATOM 4334 N N . ARG B 1 142 ? 4.176 1.109 -15.438 1 93.75 142 ARG B N 1
ATOM 4335 C CA . ARG B 1 142 ? 5.25 0.136 -15.617 1 93.75 142 ARG B CA 1
ATOM 4336 C C . ARG B 1 142 ? 6.289 0.645 -16.609 1 93.75 142 ARG B C 1
ATOM 4338 O O . ARG B 1 142 ? 6.812 -0.124 -17.422 1 93.75 142 ARG B O 1
ATOM 4345 N N . VAL B 1 143 ? 6.461 1.927 -16.625 1 93.88 143 VAL B N 1
ATOM 4346 C CA . VAL B 1 143 ? 7.516 2.516 -17.453 1 93.88 143 VAL B CA 1
ATOM 4347 C C . VAL B 1 143 ? 8.461 3.33 -16.578 1 93.88 143 VAL B C 1
ATOM 4349 O O . VAL B 1 143 ? 9.234 4.152 -17.078 1 93.88 143 VAL B O 1
ATOM 4352 N N . GLY B 1 144 ? 8.375 3.168 -15.281 1 95.88 144 GLY B N 1
ATOM 4353 C CA . GLY B 1 144 ? 9.203 3.916 -14.344 1 95.88 144 GLY B CA 1
ATOM 4354 C C . GLY B 1 144 ? 10.656 3.486 -14.359 1 95.88 144 GLY B C 1
ATOM 4355 O O . GLY B 1 144 ? 10.984 2.385 -14.805 1 95.88 144 GLY B O 1
ATOM 4356 N N . ILE B 1 145 ? 11.492 4.43 -13.961 1 97.56 145 ILE B N 1
ATOM 4357 C CA . ILE B 1 145 ? 12.922 4.176 -13.789 1 97.56 145 ILE B CA 1
ATOM 4358 C C . ILE B 1 145 ? 13.242 4.012 -12.305 1 97.56 145 ILE B C 1
ATOM 4360 O O . ILE B 1 145 ? 12.859 4.852 -11.484 1 97.56 145 ILE B O 1
ATOM 4364 N N . ARG B 1 146 ? 13.875 2.934 -11.969 1 97.88 146 ARG B N 1
ATOM 4365 C CA . ARG B 1 146 ? 14.266 2.689 -10.578 1 97.88 146 ARG B CA 1
ATOM 4366 C C . ARG B 1 146 ? 15.75 2.988 -10.367 1 97.88 146 ARG B C 1
ATOM 4368 O O . ARG B 1 146 ? 16.5 3.143 -11.328 1 97.88 146 ARG B O 1
ATOM 4375 N N . VAL B 1 147 ? 16.141 3.096 -9.117 1 98.31 147 VAL B N 1
ATOM 4376 C CA . VAL B 1 147 ? 17.484 3.459 -8.719 1 98.31 147 VAL B CA 1
ATOM 4377 C C . VAL B 1 147 ? 18.484 2.496 -9.359 1 98.31 147 VAL B C 1
ATOM 4379 O O . VAL B 1 147 ? 19.5 2.924 -9.93 1 98.31 147 VAL B O 1
ATOM 4382 N N . HIS B 1 148 ? 18.219 1.195 -9.328 1 97.19 148 HIS B N 1
ATOM 4383 C CA . HIS B 1 148 ? 19.172 0.227 -9.836 1 97.19 148 HIS B CA 1
ATOM 4384 C C . HIS B 1 148 ? 19.359 0.37 -11.344 1 97.19 148 HIS B C 1
ATOM 4386 O O . HIS B 1 148 ? 20.375 -0.045 -11.891 1 97.19 148 HIS B O 1
ATOM 4392 N N . ASP B 1 149 ? 18.422 0.949 -12.062 1 97 149 ASP B N 1
ATOM 4393 C CA . ASP B 1 149 ? 18.531 1.148 -13.508 1 97 149 ASP B CA 1
ATOM 4394 C C . ASP B 1 149 ? 19.656 2.131 -13.844 1 97 149 ASP B C 1
ATOM 4396 O O . ASP B 1 149 ? 20.172 2.131 -14.961 1 97 149 ASP B O 1
ATOM 4400 N N . LEU B 1 150 ? 19.984 2.959 -12.883 1 97.75 150 LEU B N 1
ATOM 4401 C CA . LEU B 1 150 ? 20.953 4.016 -13.109 1 97.75 150 LEU B CA 1
ATOM 4402 C C . LEU B 1 150 ? 22.359 3.432 -13.297 1 97.75 150 LEU B C 1
ATOM 4404 O O . LEU B 1 150 ? 23.266 4.133 -13.742 1 97.75 150 LEU B O 1
ATOM 4408 N N . PHE B 1 151 ? 22.516 2.104 -13.062 1 96 151 PHE B N 1
ATOM 4409 C CA . PHE B 1 151 ? 23.859 1.528 -13.023 1 96 151 PHE B CA 1
ATOM 4410 C C . PHE B 1 151 ? 24.156 0.739 -14.289 1 96 151 PHE B C 1
ATOM 4412 O O . PHE B 1 151 ? 25.234 0.178 -14.445 1 96 151 PHE B O 1
ATOM 4419 N N . ASN B 1 152 ? 23.188 0.682 -15.188 1 94.38 152 ASN B N 1
ATOM 4420 C CA . ASN B 1 152 ? 23.312 0.005 -16.469 1 94.38 152 ASN B CA 1
ATOM 4421 C C . ASN B 1 152 ? 22.922 0.921 -17.625 1 94.38 152 ASN B C 1
ATOM 4423 O O . ASN B 1 152 ? 21.734 1.065 -17.938 1 94.38 152 ASN B O 1
ATOM 4427 N N . ALA B 1 153 ? 23.922 1.359 -18.359 1 96.5 153 ALA B N 1
ATOM 4428 C CA . ALA B 1 153 ? 23.734 2.4 -19.359 1 96.5 153 ALA B CA 1
ATOM 4429 C C . ALA B 1 153 ? 22.766 1.937 -20.438 1 96.5 153 ALA B C 1
ATOM 4431 O O . ALA B 1 153 ? 21.875 2.684 -20.844 1 96.5 153 ALA B O 1
ATOM 4432 N N . GLU B 1 154 ? 22.969 0.771 -20.922 1 94.88 154 GLU B N 1
ATOM 4433 C CA . GLU B 1 154 ? 22.156 0.26 -22.016 1 94.88 154 GLU B CA 1
ATOM 4434 C C . GLU B 1 154 ? 20.703 0.085 -21.578 1 94.88 154 GLU B C 1
ATOM 4436 O O . GLU B 1 154 ? 19.781 0.526 -22.266 1 94.88 154 GLU B O 1
ATOM 4441 N N . HIS B 1 155 ? 20.562 -0.539 -20.469 1 93.19 155 HIS B N 1
ATOM 4442 C CA . HIS B 1 155 ? 19.219 -0.761 -19.953 1 93.19 155 HIS B CA 1
ATOM 4443 C C . HIS B 1 155 ? 18.531 0.56 -19.625 1 93.19 155 HIS B C 1
ATOM 4445 O O . HIS B 1 155 ? 17.328 0.721 -19.891 1 93.19 155 HIS B O 1
ATOM 4451 N N . LEU B 1 156 ? 19.266 1.478 -19.062 1 96.88 156 LEU B N 1
ATOM 4452 C CA . LEU B 1 156 ? 18.719 2.785 -18.734 1 96.88 156 LEU B CA 1
ATOM 4453 C C . LEU B 1 156 ? 18.25 3.521 -19.984 1 96.88 156 LEU B C 1
ATOM 4455 O O . LEU B 1 156 ? 17.188 4.125 -20 1 96.88 156 LEU B O 1
ATOM 4459 N N . HIS B 1 157 ? 19.078 3.461 -20.984 1 97.19 157 HIS B N 1
ATOM 4460 C CA . HIS B 1 157 ? 18.734 4.121 -22.25 1 97.19 157 HIS B CA 1
ATOM 4461 C C . HIS B 1 157 ? 17.406 3.598 -22.797 1 97.19 157 HIS B C 1
ATOM 4463 O O . HIS B 1 157 ? 16.547 4.383 -23.219 1 97.19 157 HIS B O 1
ATOM 4469 N N . ASP B 1 158 ? 17.25 2.289 -22.797 1 94 158 ASP B N 1
ATOM 4470 C CA . ASP B 1 158 ? 16.031 1.658 -23.297 1 94 158 ASP B CA 1
ATOM 4471 C C . ASP B 1 158 ? 14.812 2.115 -22.484 1 94 158 ASP B C 1
ATOM 4473 O O . ASP B 1 158 ? 13.75 2.391 -23.062 1 94 158 ASP B O 1
ATOM 4477 N N . LYS B 1 159 ? 14.945 2.199 -21.234 1 94.44 159 LYS B N 1
ATOM 4478 C CA . LYS B 1 159 ? 13.844 2.596 -20.359 1 94.44 159 LYS B CA 1
ATOM 4479 C C . LYS B 1 159 ? 13.484 4.066 -20.562 1 94.44 159 LYS B C 1
ATOM 4481 O O . LYS B 1 159 ? 12.312 4.43 -20.547 1 94.44 159 LYS B O 1
ATOM 4486 N N . VAL B 1 160 ? 14.5 4.922 -20.641 1 97 160 VAL B N 1
ATOM 4487 C CA . VAL B 1 160 ? 14.266 6.34 -20.891 1 97 160 VAL B CA 1
ATOM 4488 C C . VAL B 1 160 ? 13.547 6.531 -22.219 1 97 160 VAL B C 1
ATOM 4490 O O . VAL B 1 160 ? 12.594 7.309 -22.312 1 97 160 VAL B O 1
ATOM 4493 N N . GLU B 1 161 ? 14 5.801 -23.188 1 95.44 161 GLU B N 1
ATOM 4494 C CA . GLU B 1 161 ? 13.359 5.871 -24.5 1 95.44 161 GLU B CA 1
ATOM 4495 C C . GLU B 1 161 ? 11.898 5.445 -24.422 1 95.44 161 GLU B C 1
ATOM 4497 O O . GLU B 1 161 ? 11.023 6.113 -24.969 1 95.44 161 GLU B O 1
ATOM 4502 N N . ALA B 1 162 ? 11.703 4.355 -23.766 1 91.56 162 ALA B N 1
ATOM 4503 C CA . ALA B 1 162 ? 10.344 3.84 -23.625 1 91.56 162 ALA B CA 1
ATOM 4504 C C . ALA B 1 162 ? 9.453 4.844 -22.906 1 91.56 162 ALA B C 1
ATOM 4506 O O . ALA B 1 162 ? 8.297 5.051 -23.297 1 91.56 162 ALA B O 1
ATOM 4507 N N . SER B 1 163 ? 9.938 5.43 -21.875 1 93.69 163 SER B N 1
ATOM 4508 C CA . SER B 1 163 ? 9.172 6.379 -21.078 1 93.69 163 SER B CA 1
ATOM 4509 C C . SER B 1 163 ? 8.875 7.648 -21.859 1 93.69 163 SER B C 1
ATOM 4511 O O . SER B 1 163 ? 7.793 8.227 -21.734 1 93.69 163 SER B O 1
ATOM 4513 N N . LEU B 1 164 ? 9.859 8.117 -22.625 1 95.06 164 LEU B N 1
ATOM 4514 C CA . LEU B 1 164 ? 9.75 9.406 -23.297 1 95.06 164 LEU B CA 1
ATOM 4515 C C . LEU B 1 164 ? 8.945 9.281 -24.578 1 95.06 164 LEU B C 1
ATOM 4517 O O . LEU B 1 164 ? 8.516 10.281 -25.156 1 95.06 164 LEU B O 1
ATOM 4521 N N . HIS B 1 165 ? 8.781 8.039 -25 1 90.5 165 HIS B N 1
ATOM 4522 C CA . HIS B 1 165 ? 8.125 7.84 -26.281 1 90.5 165 HIS B CA 1
ATOM 4523 C C . HIS B 1 165 ? 6.77 8.539 -26.328 1 90.5 165 HIS B C 1
ATOM 4525 O O . HIS B 1 165 ? 6.547 9.422 -27.172 1 90.5 165 HIS B O 1
ATOM 4531 N N . GLN B 1 166 ? 5.926 8.219 -25.484 1 88 166 GLN B N 1
ATOM 4532 C CA . GLN B 1 166 ? 4.598 8.828 -25.453 1 88 166 GLN B CA 1
ATOM 4533 C C . GLN B 1 166 ? 4.672 10.266 -24.938 1 88 166 GLN B C 1
ATOM 4535 O O . GLN B 1 166 ? 3.953 11.141 -25.422 1 88 166 GLN B O 1
ATOM 4540 N N . LYS B 1 167 ? 5.512 10.508 -23.984 1 93.94 167 LYS B N 1
ATOM 4541 C CA . LYS B 1 167 ? 5.617 11.82 -23.359 1 93.94 167 LYS B CA 1
ATOM 4542 C C . LYS B 1 167 ? 6.051 12.875 -24.375 1 93.94 167 LYS B C 1
ATOM 4544 O O . LYS B 1 167 ? 5.547 14.008 -24.359 1 93.94 167 LYS B O 1
ATOM 4549 N N . ASN B 1 168 ? 6.98 12.492 -25.172 1 95.38 168 ASN B N 1
ATOM 4550 C CA . ASN B 1 168 ? 7.449 13.43 -26.188 1 95.38 168 ASN B CA 1
ATOM 4551 C C . ASN B 1 168 ? 6.363 13.719 -27.219 1 95.38 168 ASN B C 1
ATOM 4553 O O . ASN B 1 168 ? 6.266 14.844 -27.719 1 95.38 168 ASN B O 1
ATOM 4557 N N . GLN B 1 169 ? 5.617 12.75 -27.547 1 92.31 169 GLN B N 1
ATOM 4558 C CA . GLN B 1 169 ? 4.492 12.992 -28.438 1 92.31 169 GLN B CA 1
ATOM 4559 C C . GLN B 1 169 ? 3.496 13.969 -27.812 1 92.31 169 GLN B C 1
ATOM 4561 O O . GLN B 1 169 ? 2.994 14.867 -28.5 1 92.31 169 GLN B O 1
ATOM 4566 N N . MET B 1 170 ? 3.213 13.797 -26.609 1 91.69 170 MET B N 1
ATOM 4567 C CA . MET B 1 170 ? 2.307 14.703 -25.906 1 91.69 170 MET B CA 1
ATOM 4568 C C . MET B 1 170 ? 2.877 16.109 -25.844 1 91.69 170 MET B C 1
ATOM 4570 O O . MET B 1 170 ? 2.17 17.078 -26.125 1 91.69 170 MET B O 1
ATOM 4574 N N . LEU B 1 171 ? 4.16 16.219 -25.453 1 94.19 171 LEU B N 1
ATOM 4575 C CA . LEU B 1 171 ? 4.812 17.516 -25.344 1 94.19 171 LEU B CA 1
ATOM 4576 C C . LEU B 1 171 ? 4.73 18.266 -26.656 1 94.19 171 LEU B C 1
ATOM 4578 O O . LEU B 1 171 ? 4.395 19.453 -26.672 1 94.19 171 LEU B O 1
ATOM 4582 N N . VAL B 1 172 ? 4.922 17.562 -27.688 1 94.25 172 VAL B N 1
ATOM 4583 C CA . VAL B 1 172 ? 4.992 18.203 -29 1 94.25 172 VAL B CA 1
ATOM 4584 C C . VAL B 1 172 ? 3.58 18.453 -29.531 1 94.25 172 VAL B C 1
ATOM 4586 O O . VAL B 1 172 ? 3.238 19.578 -29.906 1 94.25 172 VAL B O 1
ATOM 4589 N N . LYS B 1 173 ? 2.756 17.422 -29.484 1 92.06 173 LYS B N 1
ATOM 4590 C CA . LYS B 1 173 ? 1.489 17.469 -30.203 1 92.06 173 LYS B CA 1
ATOM 4591 C C . LYS B 1 173 ? 0.386 18.094 -29.344 1 92.06 173 LYS B C 1
ATOM 4593 O O . LYS B 1 173 ? -0.56 18.672 -29.875 1 92.06 173 LYS B O 1
ATOM 4598 N N . LEU B 1 174 ? 0.474 17.922 -28.078 1 89.94 174 LEU B N 1
ATOM 4599 C CA . LEU B 1 174 ? -0.603 18.406 -27.219 1 89.94 174 LEU B CA 1
ATOM 4600 C C . LEU B 1 174 ? -0.235 19.734 -26.578 1 89.94 174 LEU B C 1
ATOM 4602 O O . LEU B 1 174 ? -1.096 20.594 -26.391 1 89.94 174 LEU B O 1
ATOM 4606 N N . TYR B 1 175 ? 1.013 19.922 -26.203 1 91.06 175 TYR B N 1
ATOM 4607 C CA . TYR B 1 175 ? 1.356 21.062 -25.359 1 91.06 175 TYR B CA 1
ATOM 4608 C C . TYR B 1 175 ? 2.256 22.031 -26.109 1 91.06 175 TYR B C 1
ATOM 4610 O O . TYR B 1 175 ? 2.619 23.094 -25.594 1 91.06 175 TYR B O 1
ATOM 4618 N N . ASN B 1 176 ? 2.641 21.797 -27.328 1 92.31 176 ASN B N 1
ATOM 4619 C CA . ASN B 1 176 ? 3.486 22.656 -28.156 1 92.31 176 ASN B CA 1
ATOM 4620 C C . ASN B 1 176 ? 4.809 22.969 -27.453 1 92.31 176 ASN B C 1
ATOM 4622 O O . ASN B 1 176 ? 5.18 24.141 -27.328 1 92.31 176 ASN B O 1
ATOM 4626 N N . ARG B 1 177 ? 5.391 21.922 -26.891 1 93.31 177 ARG B N 1
ATOM 4627 C CA . ARG B 1 177 ? 6.695 22.016 -26.234 1 93.31 177 ARG B CA 1
ATOM 4628 C C . ARG B 1 177 ? 7.738 21.188 -26.984 1 93.31 177 ARG B C 1
ATOM 4630 O O . ARG B 1 177 ? 7.398 20.375 -27.844 1 93.31 177 ARG B O 1
ATOM 4637 N N . ARG B 1 178 ? 9.023 21.516 -26.844 1 94.62 178 ARG B N 1
ATOM 4638 C CA . ARG B 1 178 ? 10.117 20.75 -27.453 1 94.62 178 ARG B CA 1
ATOM 4639 C C . ARG B 1 178 ? 10.227 19.359 -26.828 1 94.62 178 ARG B C 1
ATOM 4641 O O . ARG B 1 178 ? 10.031 19.188 -25.625 1 94.62 178 ARG B O 1
ATOM 4648 N N . PRO B 1 179 ? 10.461 18.328 -27.672 1 96.94 179 PRO B N 1
ATOM 4649 C CA . PRO B 1 179 ? 10.688 17 -27.094 1 96.94 179 PRO B CA 1
ATOM 4650 C C . PRO B 1 179 ? 11.938 16.953 -26.219 1 96.94 179 PRO B C 1
ATOM 4652 O O . PRO B 1 179 ? 12.875 17.719 -26.422 1 96.94 179 PRO B O 1
ATOM 4655 N N . ILE B 1 180 ? 11.914 16.125 -25.312 1 97.38 180 ILE B N 1
ATOM 4656 C CA . ILE B 1 180 ? 13.047 15.883 -24.422 1 97.38 180 ILE B CA 1
ATOM 4657 C C . ILE B 1 180 ? 13.992 14.867 -25.047 1 97.38 180 ILE B C 1
ATOM 4659 O O . ILE B 1 180 ? 13.547 13.875 -25.641 1 97.38 180 ILE B O 1
ATOM 4663 N N . ASP B 1 181 ? 15.266 15.109 -24.953 1 97.88 181 ASP B N 1
ATOM 4664 C CA . ASP B 1 181 ? 16.281 14.281 -25.609 1 97.88 181 ASP B CA 1
ATOM 4665 C C . ASP B 1 181 ? 16.578 13.039 -24.781 1 97.88 181 ASP B C 1
ATOM 4667 O O . ASP B 1 181 ? 16.922 13.141 -23.609 1 97.88 181 ASP B O 1
ATOM 4671 N N . VAL B 1 182 ? 16.516 11.875 -25.422 1 97.81 182 VAL B N 1
ATOM 4672 C CA . VAL B 1 182 ? 16.688 10.594 -24.75 1 97.81 182 VAL B CA 1
ATOM 4673 C C . VAL B 1 182 ? 18.141 10.445 -24.312 1 97.81 182 VAL B C 1
ATOM 4675 O O . VAL B 1 182 ? 18.422 10.055 -23.172 1 97.81 182 VAL B O 1
ATOM 4678 N N . ASP B 1 183 ? 19.109 10.734 -25.172 1 98.12 183 ASP B N 1
ATOM 4679 C CA . ASP B 1 183 ? 20.531 10.555 -24.875 1 98.12 183 ASP B CA 1
ATOM 4680 C C . ASP B 1 183 ? 20.984 11.492 -23.766 1 98.12 183 ASP B C 1
ATOM 4682 O O . ASP B 1 183 ? 21.688 11.078 -22.844 1 98.12 183 ASP B O 1
ATOM 4686 N N . GLU B 1 184 ? 20.594 12.727 -23.875 1 97.94 184 GLU B N 1
ATOM 4687 C CA . GLU B 1 184 ? 20.938 13.703 -22.859 1 97.94 184 GLU B CA 1
ATOM 4688 C C . GLU B 1 184 ? 20.375 13.305 -21.5 1 97.94 184 GLU B C 1
ATOM 4690 O O . GLU B 1 184 ? 21.078 13.406 -20.484 1 97.94 184 GLU B O 1
ATOM 4695 N N . THR B 1 185 ? 19.125 12.914 -21.5 1 98.12 185 THR B N 1
ATOM 4696 C CA . THR B 1 185 ? 18.5 12.469 -20.266 1 98.12 185 THR B CA 1
ATOM 4697 C C . THR B 1 185 ? 19.234 11.258 -19.688 1 98.12 185 THR B C 1
ATOM 4699 O O . THR B 1 185 ? 19.484 11.203 -18.484 1 98.12 185 THR B O 1
ATOM 4702 N N . THR B 1 186 ? 19.531 10.297 -20.531 1 98.38 186 THR B N 1
ATOM 4703 C CA . THR B 1 186 ? 20.25 9.094 -20.109 1 98.38 186 THR B CA 1
ATOM 4704 C C . THR B 1 186 ? 21.594 9.453 -19.5 1 98.38 186 THR B C 1
ATOM 4706 O O . THR B 1 186 ? 21.953 8.961 -18.422 1 98.38 186 THR B O 1
ATOM 4709 N N . ASP B 1 187 ? 22.344 10.352 -20.156 1 98.31 187 ASP B N 1
ATOM 4710 C CA . ASP B 1 187 ? 23.656 10.758 -19.672 1 98.31 187 ASP B CA 1
ATOM 4711 C C . ASP B 1 187 ? 23.562 11.445 -18.312 1 98.31 187 ASP B C 1
ATOM 4713 O O . ASP B 1 187 ? 24.375 11.188 -17.422 1 98.31 187 ASP B O 1
ATOM 4717 N N . GLU B 1 188 ? 22.625 12.273 -18.203 1 98 188 GLU B N 1
ATOM 4718 C CA . GLU B 1 188 ? 22.422 12.969 -16.938 1 98 188 GLU B CA 1
ATOM 4719 C C . GLU B 1 188 ? 22.125 11.992 -15.812 1 98 188 GLU B C 1
ATOM 4721 O O . GLU B 1 188 ? 22.688 12.102 -14.719 1 98 188 GLU B O 1
ATOM 4726 N N . LEU B 1 189 ? 21.25 11.078 -16.047 1 98.38 189 LEU B N 1
ATOM 4727 C CA . LEU B 1 189 ? 20.859 10.109 -15.039 1 98.38 189 LEU B CA 1
ATOM 4728 C C . LEU B 1 189 ? 22.016 9.188 -14.68 1 98.38 189 LEU B C 1
ATOM 4730 O O . LEU B 1 189 ? 22.156 8.781 -13.523 1 98.38 189 LEU B O 1
ATOM 4734 N N . LEU B 1 190 ? 22.844 8.82 -15.672 1 98.5 190 LEU B N 1
ATOM 4735 C CA . LEU B 1 190 ? 24.016 7.992 -15.406 1 98.5 190 LEU B CA 1
ATOM 4736 C C . LEU B 1 190 ? 24.984 8.703 -14.469 1 98.5 190 LEU B C 1
ATOM 4738 O O . LEU B 1 190 ? 25.531 8.078 -13.555 1 98.5 190 LEU B O 1
ATOM 4742 N N . LYS B 1 191 ? 25.172 9.984 -14.695 1 98.38 191 LYS B N 1
ATOM 4743 C CA . LYS B 1 191 ? 26.062 10.766 -13.828 1 98.38 191 LYS B CA 1
ATOM 4744 C C . LYS B 1 191 ? 25.516 10.812 -12.398 1 98.38 191 LYS B C 1
ATOM 4746 O O . LYS B 1 191 ? 26.281 10.664 -11.438 1 98.38 191 LYS B O 1
ATOM 4751 N N . LEU B 1 192 ? 24.281 11.023 -12.281 1 98.25 192 LEU B N 1
ATOM 4752 C CA . LEU B 1 192 ? 23.641 11.031 -10.969 1 98.25 192 LEU B CA 1
ATOM 4753 C C . LEU B 1 192 ? 23.766 9.664 -10.305 1 98.25 192 LEU B C 1
ATOM 4755 O O . LEU B 1 192 ? 23.953 9.57 -9.086 1 98.25 192 LEU B O 1
ATOM 4759 N N . GLY B 1 193 ? 23.594 8.625 -11.109 1 98.25 193 GLY B N 1
ATOM 4760 C CA . GLY B 1 193 ? 23.734 7.27 -10.602 1 98.25 193 GLY B CA 1
ATOM 4761 C C . GLY B 1 193 ? 25.094 6.992 -10 1 98.25 193 GLY B C 1
ATOM 4762 O O . GLY B 1 193 ? 25.203 6.32 -8.969 1 98.25 193 GLY B O 1
ATOM 4763 N N . GLU B 1 194 ? 26.125 7.477 -10.594 1 98.25 194 GLU B N 1
ATOM 4764 C CA . GLU B 1 194 ? 27.484 7.289 -10.086 1 98.25 194 GLU B CA 1
ATOM 4765 C C . GLU B 1 194 ? 27.641 7.879 -8.688 1 98.25 194 GLU B C 1
ATOM 4767 O O . GLU B 1 194 ? 28.25 7.262 -7.812 1 98.25 194 GLU B O 1
ATOM 4772 N N . ARG B 1 195 ? 27.094 9.008 -8.516 1 97.88 195 ARG B N 1
ATOM 4773 C CA . ARG B 1 195 ? 27.188 9.664 -7.219 1 97.88 195 ARG B CA 1
ATOM 4774 C C . ARG B 1 195 ? 26.297 8.969 -6.188 1 97.88 195 ARG B C 1
ATOM 4776 O O . ARG B 1 195 ? 26.625 8.938 -5 1 97.88 195 ARG B O 1
ATOM 4783 N N . LEU B 1 196 ? 25.234 8.406 -6.625 1 98.56 196 LEU B N 1
ATOM 4784 C CA . LEU B 1 196 ? 24.25 7.797 -5.75 1 98.56 196 LEU B CA 1
ATOM 4785 C C . LEU B 1 196 ? 24.688 6.41 -5.297 1 98.56 196 LEU B C 1
ATOM 4787 O O . LEU B 1 196 ? 24.281 5.941 -4.23 1 98.56 196 LEU B O 1
ATOM 4791 N N . LYS B 1 197 ? 25.531 5.758 -5.996 1 97.94 197 LYS B N 1
ATOM 4792 C CA . LYS B 1 197 ? 25.875 4.344 -5.891 1 97.94 197 LYS B CA 1
ATOM 4793 C C . LYS B 1 197 ? 26.328 3.994 -4.477 1 97.94 197 LYS B C 1
ATOM 4795 O O . LYS B 1 197 ? 25.922 2.973 -3.92 1 97.94 197 LYS B O 1
ATOM 4800 N N . PRO B 1 198 ? 27.109 4.875 -3.807 1 97.88 198 PRO B N 1
ATOM 4801 C CA . PRO B 1 198 ? 27.609 4.504 -2.482 1 97.88 198 PRO B CA 1
ATOM 4802 C C . PRO B 1 198 ? 26.5 4.395 -1.438 1 97.88 198 PRO B C 1
ATOM 4804 O O . PRO B 1 198 ? 26.688 3.775 -0.39 1 97.88 198 PRO B O 1
ATOM 4807 N N . TYR B 1 199 ? 25.344 5.004 -1.707 1 98.62 199 TYR B N 1
ATOM 4808 C CA . TYR B 1 199 ? 24.266 5.027 -0.736 1 98.62 199 TYR B CA 1
ATOM 4809 C C . TYR B 1 199 ? 23.297 3.879 -0.98 1 98.62 199 TYR B C 1
ATOM 4811 O O . TYR B 1 199 ? 22.453 3.578 -0.13 1 98.62 199 TYR B O 1
ATOM 4819 N N . VAL B 1 200 ? 23.359 3.166 -2.068 1 98.31 200 VAL B N 1
ATOM 4820 C CA . VAL B 1 200 ? 22.312 2.281 -2.557 1 98.31 200 VAL B CA 1
ATOM 4821 C C . VAL B 1 200 ? 22.422 0.916 -1.885 1 98.31 200 VAL B C 1
ATOM 4823 O O . VAL B 1 200 ? 23.531 0.399 -1.707 1 98.31 200 VAL B O 1
ATOM 4826 N N . ALA B 1 201 ? 21.234 0.379 -1.46 1 98.06 201 ALA B N 1
ATOM 4827 C CA . ALA B 1 201 ? 21.203 -0.933 -0.819 1 98.06 201 ALA B CA 1
ATOM 4828 C C . ALA B 1 201 ? 19.859 -1.621 -1.048 1 98.06 201 ALA B C 1
ATOM 4830 O O . ALA B 1 201 ? 18.906 -0.988 -1.488 1 98.06 201 ALA B O 1
ATOM 4831 N N . ASN B 1 202 ? 19.844 -2.949 -0.898 1 97.62 202 ASN B N 1
ATOM 4832 C CA . ASN B 1 202 ? 18.594 -3.674 -0.745 1 97.62 202 ASN B CA 1
ATOM 4833 C C . ASN B 1 202 ? 17.938 -3.391 0.606 1 97.62 202 ASN B C 1
ATOM 4835 O O . ASN B 1 202 ? 18.031 -4.203 1.529 1 97.62 202 ASN B O 1
ATOM 4839 N N . THR B 1 203 ? 17.25 -2.311 0.615 1 98.5 203 THR B N 1
ATOM 4840 C CA . THR B 1 203 ? 16.797 -1.799 1.904 1 98.5 203 THR B CA 1
ATOM 4841 C C . THR B 1 203 ? 15.719 -2.707 2.5 1 98.5 203 THR B C 1
ATOM 4843 O O . THR B 1 203 ? 15.617 -2.832 3.723 1 98.5 203 THR B O 1
ATOM 4846 N N . SER B 1 204 ? 14.883 -3.334 1.647 1 98.12 204 SER B N 1
ATOM 4847 C CA . SER B 1 204 ? 13.914 -4.289 2.166 1 98.12 204 SER B CA 1
ATOM 4848 C C . SER B 1 204 ? 14.594 -5.398 2.955 1 98.12 204 SER B C 1
ATOM 4850 O O . SER B 1 204 ? 14.156 -5.746 4.055 1 98.12 204 SER B O 1
ATOM 4852 N N . LEU B 1 205 ? 15.664 -5.941 2.4 1 98.12 205 LEU B N 1
ATOM 4853 C CA . LEU B 1 205 ? 16.438 -6.984 3.07 1 98.12 205 LEU B CA 1
ATOM 4854 C C . LEU B 1 205 ? 17.062 -6.457 4.352 1 98.12 205 LEU B C 1
ATOM 4856 O O . LEU B 1 205 ? 17 -7.109 5.398 1 98.12 205 LEU B O 1
ATOM 4860 N N . VAL B 1 206 ? 17.625 -5.246 4.27 1 98.38 206 VAL B N 1
ATOM 4861 C CA . VAL B 1 206 ? 18.312 -4.633 5.402 1 98.38 206 VAL B CA 1
ATOM 4862 C C . VAL B 1 206 ? 17.328 -4.461 6.566 1 98.38 206 VAL B C 1
ATOM 4864 O O . VAL B 1 206 ? 17.641 -4.84 7.699 1 98.38 206 VAL B O 1
ATOM 4867 N N . LEU B 1 207 ? 16.219 -3.967 6.328 1 98.62 207 LEU B N 1
ATOM 4868 C CA . LEU B 1 207 ? 15.242 -3.664 7.375 1 98.62 207 LEU B CA 1
ATOM 4869 C C . LEU B 1 207 ? 14.664 -4.945 7.969 1 98.62 207 LEU B C 1
ATOM 4871 O O . LEU B 1 207 ? 14.461 -5.035 9.18 1 98.62 207 LEU B O 1
ATOM 4875 N N . ASN B 1 208 ? 14.328 -5.906 7.145 1 98.19 208 ASN B N 1
ATOM 4876 C CA . ASN B 1 208 ? 13.812 -7.168 7.66 1 98.19 208 ASN B CA 1
ATOM 4877 C C . ASN B 1 208 ? 14.836 -7.883 8.531 1 98.19 208 ASN B C 1
ATOM 4879 O O . ASN B 1 208 ? 14.5 -8.414 9.594 1 98.19 208 ASN B O 1
ATOM 4883 N N . LYS B 1 209 ? 16.094 -7.922 8.078 1 97.69 209 LYS B N 1
ATOM 4884 C CA . LYS B 1 209 ? 17.156 -8.516 8.883 1 97.69 209 LYS B CA 1
ATOM 4885 C C . LYS B 1 209 ? 17.297 -7.801 10.219 1 97.69 209 LYS B C 1
ATOM 4887 O O . LYS B 1 209 ? 17.469 -8.438 11.258 1 97.69 209 LYS B O 1
ATOM 4892 N N . ALA B 1 210 ? 17.25 -6.473 10.164 1 97.69 210 ALA B N 1
ATOM 4893 C CA . ALA B 1 210 ? 17.328 -5.684 11.391 1 97.69 210 ALA B CA 1
ATOM 4894 C C . ALA B 1 210 ? 16.234 -6.082 12.375 1 97.69 210 ALA B C 1
ATOM 4896 O O . ALA B 1 210 ? 16.5 -6.32 13.555 1 97.69 210 ALA B O 1
ATOM 4897 N N . LEU B 1 211 ? 15.047 -6.211 11.922 1 97.44 211 LEU B N 1
ATOM 4898 C CA . LEU B 1 211 ? 13.922 -6.578 12.773 1 97.44 211 LEU B CA 1
ATOM 4899 C C . LEU B 1 211 ? 14.086 -7.996 13.305 1 97.44 211 LEU B C 1
ATOM 4901 O O . LEU B 1 211 ? 13.805 -8.258 14.477 1 97.44 211 LEU B O 1
ATOM 4905 N N . ASP B 1 212 ? 14.508 -8.867 12.461 1 95.81 212 ASP B N 1
ATOM 4906 C CA . ASP B 1 212 ? 14.734 -10.25 12.883 1 95.81 212 ASP B CA 1
ATOM 4907 C C . ASP B 1 212 ? 15.805 -10.328 13.969 1 95.81 212 ASP B C 1
ATOM 4909 O O . ASP B 1 212 ? 15.773 -11.227 14.812 1 95.81 212 ASP B O 1
ATOM 4913 N N . GLU B 1 213 ? 16.703 -9.406 13.938 1 96.56 213 GLU B N 1
ATOM 4914 C CA . GLU B 1 213 ? 17.797 -9.367 14.906 1 96.56 213 GLU B CA 1
ATOM 4915 C C . GLU B 1 213 ? 17.391 -8.625 16.172 1 96.56 213 GLU B C 1
ATOM 4917 O O . GLU B 1 213 ? 18.219 -8.414 17.078 1 96.56 213 GLU B O 1
ATOM 4922 N N . GLY B 1 214 ? 16.219 -8.203 16.25 1 94.38 214 GLY B N 1
ATOM 4923 C CA . GLY B 1 214 ? 15.703 -7.559 17.438 1 94.38 214 GLY B CA 1
ATOM 4924 C C . GLY B 1 214 ? 15.984 -6.07 17.5 1 94.38 214 GLY B C 1
ATOM 4925 O O . GLY B 1 214 ? 15.805 -5.434 18.531 1 94.38 214 GLY B O 1
ATOM 4926 N N . LYS B 1 215 ? 16.438 -5.473 16.375 1 95.56 215 LYS B N 1
ATOM 4927 C CA . LYS B 1 215 ? 16.641 -4.027 16.297 1 95.56 215 LYS B CA 1
ATOM 4928 C C . LYS B 1 215 ? 15.32 -3.295 16.109 1 95.56 215 LYS B C 1
ATOM 4930 O O . LYS B 1 215 ? 14.336 -3.889 15.664 1 95.56 215 LYS B O 1
ATOM 4935 N N . THR B 1 216 ? 15.32 -2.018 16.469 1 95.25 216 THR B N 1
ATOM 4936 C CA . THR B 1 216 ? 14.109 -1.211 16.344 1 95.25 216 THR B CA 1
ATOM 4937 C C . THR B 1 216 ? 14.148 -0.373 15.07 1 95.25 216 THR B C 1
ATOM 4939 O O . THR B 1 216 ? 15.148 0.297 14.789 1 95.25 216 THR B O 1
ATOM 4942 N N . VAL B 1 217 ? 13.109 -0.46 14.336 1 96.81 217 VAL B N 1
ATOM 4943 C CA . VAL B 1 217 ? 12.977 0.314 13.102 1 96.81 217 VAL B CA 1
ATOM 4944 C C . VAL B 1 217 ? 11.797 1.279 13.227 1 96.81 217 VAL B C 1
ATOM 4946 O O . VAL B 1 217 ? 10.68 0.868 13.547 1 96.81 217 VAL B O 1
ATOM 4949 N N . LEU B 1 218 ? 12.031 2.582 13.016 1 96.44 218 LEU B N 1
ATOM 4950 C CA . LEU B 1 218 ? 10.992 3.604 12.922 1 96.44 218 LEU B CA 1
ATOM 4951 C C . LEU B 1 218 ? 10.672 3.912 11.469 1 96.44 218 LEU B C 1
ATOM 4953 O O . LEU B 1 218 ? 11.547 4.324 10.703 1 96.44 218 LEU B O 1
ATOM 4957 N N . PHE B 1 219 ? 9.469 3.641 11.117 1 97.06 219 PHE B N 1
ATOM 4958 C CA . PHE B 1 219 ? 8.992 4.012 9.789 1 97.06 219 PHE B CA 1
ATOM 4959 C C . PHE B 1 219 ? 8.344 5.391 9.812 1 97.06 219 PHE B C 1
ATOM 4961 O O . PHE B 1 219 ? 7.297 5.578 10.438 1 97.06 219 PHE B O 1
ATOM 4968 N N . GLU B 1 220 ? 8.914 6.27 9.047 1 94.81 220 GLU B N 1
ATOM 4969 C CA . GLU B 1 220 ? 8.523 7.676 9.102 1 94.81 220 GLU B CA 1
ATOM 4970 C C . GLU B 1 220 ? 7.711 8.07 7.875 1 94.81 220 GLU B C 1
ATOM 4972 O O . GLU B 1 220 ? 8.219 8.047 6.754 1 94.81 220 GLU B O 1
ATOM 4977 N N . GLY B 1 221 ? 6.496 8.477 8.148 1 94.5 221 GLY B N 1
ATOM 4978 C CA . GLY B 1 221 ? 5.664 8.938 7.047 1 94.5 221 GLY B CA 1
ATOM 4979 C C . GLY B 1 221 ? 5.934 10.375 6.648 1 94.5 221 GLY B C 1
ATOM 4980 O O . GLY B 1 221 ? 6.195 11.219 7.504 1 94.5 221 GLY B O 1
ATOM 4981 N N . GLY B 1 222 ? 5.98 10.766 5.375 1 90 222 GLY B N 1
ATOM 4982 C CA . GLY B 1 222 ? 6.188 12.117 4.867 1 90 222 GLY B CA 1
ATOM 4983 C C . GLY B 1 222 ? 4.949 12.984 4.969 1 90 222 GLY B C 1
ATOM 4984 O O . GLY B 1 222 ? 5.012 14.102 5.492 1 90 222 GLY B O 1
ATOM 4985 N N . GLN B 1 223 ? 3.848 12.719 4.426 1 92.88 223 GLN B N 1
ATOM 4986 C CA . GLN B 1 223 ? 2.561 13.406 4.48 1 92.88 223 GLN B CA 1
ATOM 4987 C C . GLN B 1 223 ? 1.7 12.867 5.621 1 92.88 223 GLN B C 1
ATOM 4989 O O . GLN B 1 223 ? 2.197 12.641 6.727 1 92.88 223 GLN B O 1
ATOM 4994 N N . ALA B 1 224 ? 0.399 12.961 5.398 1 96.5 224 ALA B N 1
ATOM 4995 C CA . ALA B 1 224 ? -0.476 12.539 6.488 1 96.5 224 ALA B CA 1
ATOM 4996 C C . ALA B 1 224 ? -1.678 11.766 5.957 1 96.5 224 ALA B C 1
ATOM 4998 O O . ALA B 1 224 ? -1.841 11.609 4.746 1 96.5 224 ALA B O 1
ATOM 4999 N N . THR B 1 225 ? -2.457 11.203 6.902 1 98.06 225 THR B N 1
ATOM 5000 C CA . THR B 1 225 ? -3.568 10.297 6.617 1 98.06 225 THR B CA 1
ATOM 5001 C C . THR B 1 225 ? -4.547 10.938 5.637 1 98.06 225 THR B C 1
ATOM 5003 O O . THR B 1 225 ? -4.934 10.32 4.648 1 98.06 225 THR B O 1
ATOM 5006 N N . MET B 1 226 ? -4.879 12.18 5.812 1 97.56 226 MET B N 1
ATOM 5007 C CA . MET B 1 226 ? -5.941 12.805 5.027 1 97.56 226 MET B CA 1
ATOM 5008 C C . MET B 1 226 ? -5.434 13.211 3.648 1 97.56 226 MET B C 1
ATOM 5010 O O . MET B 1 226 ? -6.203 13.68 2.809 1 97.56 226 MET B O 1
ATOM 5014 N N . LEU B 1 227 ? -4.148 12.961 3.393 1 96.19 227 LEU B N 1
ATOM 5015 C CA . LEU B 1 227 ? -3.566 13.203 2.076 1 96.19 227 LEU B CA 1
ATOM 5016 C C . LEU B 1 227 ? -3.258 11.883 1.369 1 96.19 227 LEU B C 1
ATOM 5018 O O . LEU B 1 227 ? -2.605 11.875 0.323 1 96.19 227 LEU B O 1
ATOM 5022 N N . ASP B 1 228 ? -3.715 10.805 1.896 1 97.56 228 ASP B N 1
ATOM 5023 C CA . ASP B 1 228 ? -3.502 9.484 1.312 1 97.56 228 ASP B CA 1
ATOM 5024 C C . ASP B 1 228 ? -4.277 9.328 0.005 1 97.56 228 ASP B C 1
ATOM 5026 O O . ASP B 1 228 ? -5.438 9.742 -0.086 1 97.56 228 ASP B O 1
ATOM 5030 N N . VAL B 1 229 ? -3.723 8.703 -0.965 1 97.69 229 VAL B N 1
ATOM 5031 C CA . VAL B 1 229 ? -4.312 8.578 -2.295 1 97.69 229 VAL B CA 1
ATOM 5032 C C . VAL B 1 229 ? -5.586 7.742 -2.219 1 97.69 229 VAL B C 1
ATOM 5034 O O . VAL B 1 229 ? -6.508 7.934 -3.016 1 97.69 229 VAL B O 1
ATOM 5037 N N . ASP B 1 230 ? -5.703 6.828 -1.243 1 97.88 230 ASP B N 1
ATOM 5038 C CA . ASP B 1 230 ? -6.855 5.941 -1.115 1 97.88 230 ASP B CA 1
ATOM 5039 C C . ASP B 1 230 ? -7.762 6.379 0.033 1 97.88 230 ASP B C 1
ATOM 5041 O O . ASP B 1 230 ? -8.984 6.273 -0.059 1 97.88 230 ASP B O 1
ATOM 5045 N N . HIS B 1 231 ? -7.188 6.93 1.048 1 97.81 231 HIS B N 1
ATOM 5046 C CA . HIS B 1 231 ? -7.934 7.098 2.289 1 97.81 231 HIS B CA 1
ATOM 5047 C C . HIS B 1 231 ? -8.062 8.57 2.66 1 97.81 231 HIS B C 1
ATOM 5049 O O . HIS B 1 231 ? -8.664 8.914 3.682 1 97.81 231 HIS B O 1
ATOM 5055 N N . GLY B 1 232 ? -7.453 9.398 1.864 1 96.81 232 GLY B N 1
ATOM 5056 C CA . GLY B 1 232 ? -7.547 10.828 2.119 1 96.81 232 GLY B CA 1
ATOM 5057 C C . GLY B 1 232 ? -8.703 11.484 1.391 1 96.81 232 GLY B C 1
ATOM 5058 O O . GLY B 1 232 ? -9.688 10.828 1.05 1 96.81 232 GLY B O 1
ATOM 5059 N N . THR B 1 233 ? -8.656 12.828 1.224 1 95.25 233 THR B N 1
ATOM 5060 C CA . THR B 1 233 ? -9.695 13.617 0.58 1 95.25 233 THR B CA 1
ATOM 5061 C C . THR B 1 233 ? -9.438 13.734 -0.92 1 95.25 233 THR B C 1
ATOM 5063 O O . THR B 1 233 ? -9.094 14.805 -1.416 1 95.25 233 THR B O 1
ATOM 5066 N N . TYR B 1 234 ? -9.672 12.711 -1.612 1 94.69 234 TYR B N 1
ATOM 5067 C CA . TYR B 1 234 ? -9.43 12.594 -3.045 1 94.69 234 TYR B CA 1
ATOM 5068 C C . TYR B 1 234 ? -10.305 13.578 -3.824 1 94.69 234 TYR B C 1
ATOM 5070 O O . TYR B 1 234 ? -11.516 13.656 -3.605 1 94.69 234 TYR B O 1
ATOM 5078 N N . PRO B 1 235 ? -9.703 14.375 -4.652 1 93.12 235 PRO B N 1
ATOM 5079 C CA . PRO B 1 235 ? -8.414 14.242 -5.336 1 93.12 235 PRO B CA 1
ATOM 5080 C C . PRO B 1 235 ? -7.34 15.164 -4.75 1 93.12 235 PRO B C 1
ATOM 5082 O O . PRO B 1 235 ? -6.27 15.32 -5.348 1 93.12 235 PRO B O 1
ATOM 5085 N N . PHE B 1 236 ? -7.598 15.844 -3.629 1 92.75 236 PHE B N 1
ATOM 5086 C CA . PHE B 1 236 ? -6.625 16.719 -2.988 1 92.75 236 PHE B CA 1
ATOM 5087 C C . PHE B 1 236 ? -5.703 15.93 -2.07 1 92.75 236 PHE B C 1
ATOM 5089 O O . PHE B 1 236 ? -5.676 16.156 -0.859 1 92.75 236 PHE B O 1
ATOM 5096 N N . VAL B 1 237 ? -4.973 15.008 -2.654 1 95.19 237 VAL B N 1
ATOM 5097 C CA . VAL B 1 237 ? -4.121 14.055 -1.949 1 95.19 237 VAL B CA 1
ATOM 5098 C C . VAL B 1 237 ? -2.773 13.945 -2.658 1 95.19 237 VAL B C 1
ATOM 5100 O O . VAL B 1 237 ? -2.592 14.492 -3.75 1 95.19 237 VAL B O 1
ATOM 5103 N N . THR B 1 238 ? -1.795 13.305 -2.012 1 94.62 238 THR B N 1
ATOM 5104 C CA . THR B 1 238 ? -0.544 12.938 -2.666 1 94.62 238 THR B CA 1
ATOM 5105 C C . THR B 1 238 ? -0.71 11.648 -3.463 1 94.62 238 THR B C 1
ATOM 5107 O O . THR B 1 238 ? -1.729 10.961 -3.34 1 94.62 238 THR B O 1
ATOM 5110 N N . SER B 1 239 ? 0.225 11.336 -4.324 1 96.56 239 SER B N 1
ATOM 5111 C CA . SER B 1 239 ? 0.183 10.164 -5.188 1 96.56 239 SER B CA 1
ATOM 5112 C C . SER B 1 239 ? 0.805 8.953 -4.504 1 96.56 239 SER B C 1
ATOM 5114 O O . SER B 1 239 ? 1.467 8.141 -5.152 1 96.56 239 SER B O 1
ATOM 5116 N N . SER B 1 240 ? 0.782 8.875 -3.17 1 97.19 240 SER B N 1
ATOM 5117 C CA . SER B 1 240 ? 1.344 7.785 -2.377 1 97.19 240 SER B CA 1
ATOM 5118 C C . SER B 1 240 ? 0.469 7.477 -1.166 1 97.19 240 SER B C 1
ATOM 5120 O O . SER B 1 240 ? -0.59 8.078 -0.988 1 97.19 240 SER B O 1
ATOM 5122 N N . ASN B 1 241 ? 0.837 6.5 -0.383 1 98.44 241 ASN B N 1
ATOM 5123 C CA . ASN B 1 241 ? 0.111 6.09 0.816 1 98.44 241 ASN B CA 1
ATOM 5124 C C . ASN B 1 241 ? 0.873 6.461 2.086 1 98.44 241 ASN B C 1
ATOM 5126 O O . ASN B 1 241 ? 1.636 5.652 2.615 1 98.44 241 ASN B O 1
ATOM 5130 N N . PRO B 1 242 ? 0.605 7.648 2.643 1 97.88 242 PRO B N 1
ATOM 5131 C CA . PRO B 1 242 ? 1.282 8.055 3.877 1 97.88 242 PRO B CA 1
ATOM 5132 C C . PRO B 1 242 ? 0.667 7.422 5.125 1 97.88 242 PRO B C 1
ATOM 5134 O O . PRO B 1 242 ? 1.05 7.766 6.246 1 97.88 242 PRO B O 1
ATOM 5137 N N . THR B 1 243 ? -0.288 6.52 5.004 1 98.44 243 THR B N 1
ATOM 5138 C CA . THR B 1 243 ? -0.88 5.77 6.105 1 98.44 243 THR B CA 1
ATOM 5139 C C . THR B 1 243 ? 0.015 4.602 6.512 1 98.44 243 THR B C 1
ATOM 5141 O O . THR B 1 243 ? 1 4.305 5.832 1 98.44 243 THR B O 1
ATOM 5144 N N . ALA B 1 244 ? -0.327 3.959 7.609 1 98.62 244 ALA B N 1
ATOM 5145 C CA . ALA B 1 244 ? 0.497 2.893 8.172 1 98.62 244 ALA B CA 1
ATOM 5146 C C . ALA B 1 244 ? 0.655 1.742 7.184 1 98.62 244 ALA B C 1
ATOM 5148 O O . ALA B 1 244 ? 1.71 1.106 7.125 1 98.62 244 ALA B O 1
ATOM 5149 N N . GLY B 1 245 ? -0.402 1.423 6.438 1 98.62 245 GLY B N 1
ATOM 5150 C CA . GLY B 1 245 ? -0.287 0.393 5.418 1 98.62 245 GLY B CA 1
ATOM 5151 C C . GLY B 1 245 ? 0.786 0.691 4.387 1 98.62 245 GLY B C 1
ATOM 5152 O O . GLY B 1 245 ? 1.411 -0.227 3.852 1 98.62 245 GLY B O 1
ATOM 5153 N N . GLY B 1 246 ? 1.001 1.974 4.102 1 98.69 246 GLY B N 1
ATOM 5154 C CA . GLY B 1 246 ? 2.029 2.395 3.164 1 98.69 246 GLY B CA 1
ATOM 5155 C C . GLY B 1 246 ? 3.436 2.074 3.639 1 98.69 246 GLY B C 1
ATOM 5156 O O . GLY B 1 246 ? 4.352 1.94 2.828 1 98.69 246 GLY B O 1
ATOM 5157 N N . ALA B 1 247 ? 3.627 1.992 4.984 1 98.69 247 ALA B N 1
ATOM 5158 C CA . ALA B 1 247 ? 4.934 1.6 5.512 1 98.69 247 ALA B CA 1
ATOM 5159 C C . ALA B 1 247 ? 5.305 0.189 5.062 1 98.69 247 ALA B C 1
ATOM 5161 O O . ALA B 1 247 ? 6.469 -0.088 4.766 1 98.69 247 ALA B O 1
ATOM 5162 N N . CYS B 1 248 ? 4.293 -0.644 4.945 1 98.62 248 CYS B N 1
ATOM 5163 C CA . CYS B 1 248 ? 4.531 -2.025 4.547 1 98.62 248 CYS B CA 1
ATOM 5164 C C . CYS B 1 248 ? 4.855 -2.113 3.059 1 98.62 248 CYS B C 1
ATOM 5166 O O . CYS B 1 248 ? 5.891 -2.662 2.678 1 98.62 248 CYS B O 1
ATOM 5168 N N . THR B 1 249 ? 4.043 -1.486 2.223 1 98.62 249 THR B N 1
ATOM 5169 C CA . THR B 1 249 ? 4.277 -1.547 0.785 1 98.62 249 THR B CA 1
ATOM 5170 C C . THR B 1 249 ? 5.516 -0.741 0.404 1 98.62 249 THR B C 1
ATOM 5172 O O . THR B 1 249 ? 6.207 -1.071 -0.562 1 98.62 249 THR B O 1
ATOM 5175 N N . GLY B 1 250 ? 5.828 0.25 1.229 1 98.75 250 GLY B N 1
ATOM 5176 C CA . GLY B 1 250 ? 6.883 1.185 0.859 1 98.75 250 GLY B CA 1
ATOM 5177 C C . GLY B 1 250 ? 8.25 0.781 1.381 1 98.75 250 GLY B C 1
ATOM 5178 O O . GLY B 1 250 ? 9.242 1.458 1.116 1 98.75 250 GLY B O 1
ATOM 5179 N N . THR B 1 251 ? 8.344 -0.367 2.146 1 98.69 251 THR B N 1
ATOM 5180 C CA . THR B 1 251 ? 9.641 -0.771 2.67 1 98.69 251 THR B CA 1
ATOM 5181 C C . THR B 1 251 ? 9.859 -2.27 2.477 1 98.69 251 THR B C 1
ATOM 5183 O O . THR B 1 251 ? 10.984 -2.762 2.619 1 98.69 251 THR B O 1
ATOM 5186 N N . GLY B 1 252 ? 8.797 -2.963 2.176 1 98.19 252 GLY B N 1
ATOM 5187 C CA . GLY B 1 252 ? 8.922 -4.406 2.061 1 98.19 252 GLY B CA 1
ATOM 5188 C C . GLY B 1 252 ? 9.008 -5.105 3.404 1 98.19 252 GLY B C 1
ATOM 5189 O O . GLY B 1 252 ? 9.703 -6.109 3.547 1 98.19 252 GLY B O 1
ATOM 5190 N N . VAL B 1 253 ? 8.438 -4.504 4.402 1 98.5 253 VAL B N 1
ATOM 5191 C CA . VAL B 1 253 ? 8.273 -5.125 5.715 1 98.5 253 VAL B CA 1
ATOM 5192 C C . VAL B 1 253 ? 6.805 -5.504 5.926 1 98.5 253 VAL B C 1
ATOM 5194 O O . VAL B 1 253 ? 5.914 -4.668 5.762 1 98.5 253 VAL B O 1
ATOM 5197 N N . GLY B 1 254 ? 6.52 -6.75 6.227 1 98.12 254 GLY B N 1
ATOM 5198 C CA . GLY B 1 254 ? 5.16 -7.242 6.359 1 98.12 254 GLY B CA 1
ATOM 5199 C C . GLY B 1 254 ? 4.438 -6.672 7.566 1 98.12 254 GLY B C 1
ATOM 5200 O O . GLY B 1 254 ? 5.07 -6.195 8.508 1 98.12 254 GLY B O 1
ATOM 5201 N N . PRO B 1 255 ? 3.094 -6.727 7.52 1 97.88 255 PRO B N 1
ATOM 5202 C CA . PRO B 1 255 ? 2.309 -6.117 8.594 1 97.88 255 PRO B CA 1
ATOM 5203 C C . PRO B 1 255 ? 2.518 -6.812 9.945 1 97.88 255 PRO B C 1
ATOM 5205 O O . PRO B 1 255 ? 2.375 -6.18 10.992 1 97.88 255 PRO B O 1
ATOM 5208 N N . THR B 1 256 ? 2.896 -8.078 9.953 1 96.12 256 THR B N 1
ATOM 5209 C CA . THR B 1 256 ? 3.045 -8.836 11.195 1 96.12 256 THR B CA 1
ATOM 5210 C C . THR B 1 256 ? 4.25 -8.344 11.992 1 96.12 256 THR B C 1
ATOM 5212 O O . THR B 1 256 ? 4.402 -8.68 13.164 1 96.12 256 THR B O 1
ATOM 5215 N N . LYS B 1 257 ? 5.047 -7.535 11.414 1 96.81 257 LYS B N 1
ATOM 5216 C CA . LYS B 1 257 ? 6.246 -7.039 12.078 1 96.81 257 LYS B CA 1
ATOM 5217 C C . LYS B 1 257 ? 6.023 -5.633 12.633 1 96.81 257 LYS B C 1
ATOM 5219 O O . LYS B 1 257 ? 6.914 -5.062 13.266 1 96.81 257 LYS B O 1
ATOM 5224 N N . ILE B 1 258 ? 4.879 -5.062 12.359 1 96.94 258 ILE B N 1
ATOM 5225 C CA . ILE B 1 258 ? 4.516 -3.744 12.875 1 96.94 258 ILE B CA 1
ATOM 5226 C C . ILE B 1 258 ? 3.684 -3.898 14.141 1 96.94 258 ILE B C 1
ATOM 5228 O O . ILE B 1 258 ? 2.568 -4.422 14.102 1 96.94 258 ILE B O 1
ATOM 5232 N N . THR B 1 259 ? 4.211 -3.371 15.211 1 94.19 259 THR B N 1
ATOM 5233 C CA . THR B 1 259 ? 3.521 -3.607 16.469 1 94.19 259 THR B CA 1
ATOM 5234 C C . THR B 1 259 ? 2.977 -2.303 17.047 1 94.19 259 THR B C 1
ATOM 5236 O O . THR B 1 259 ? 2.135 -2.316 17.938 1 94.19 259 THR B O 1
ATOM 5239 N N . ARG B 1 260 ? 3.48 -1.167 16.531 1 96.5 260 ARG B N 1
ATOM 5240 C CA . ARG B 1 260 ? 3.041 0.136 17.016 1 96.5 260 ARG B CA 1
ATOM 5241 C C . ARG B 1 260 ? 2.852 1.118 15.867 1 96.5 260 ARG B C 1
ATOM 5243 O O . ARG B 1 260 ? 3.666 1.161 14.945 1 96.5 260 ARG B O 1
ATOM 5250 N N . VAL B 1 261 ? 1.791 1.821 15.945 1 97.81 261 VAL B N 1
ATOM 5251 C CA . VAL B 1 261 ? 1.509 2.898 15 1 97.81 261 VAL B CA 1
ATOM 5252 C C . VAL B 1 261 ? 1.158 4.176 15.766 1 97.81 261 VAL B C 1
ATOM 5254 O O . VAL B 1 261 ? 0.161 4.219 16.484 1 97.81 261 VAL B O 1
ATOM 5257 N N . VAL B 1 262 ? 1.997 5.195 15.578 1 97.31 262 VAL B N 1
ATOM 5258 C CA . VAL B 1 262 ? 1.851 6.465 16.281 1 97.31 262 VAL B CA 1
ATOM 5259 C C . VAL B 1 262 ? 1.312 7.527 15.328 1 97.31 262 VAL B C 1
ATOM 5261 O O . VAL B 1 262 ? 1.924 7.809 14.289 1 97.31 262 VAL B O 1
ATOM 5264 N N . GLY B 1 263 ? 0.137 8.062 15.641 1 98.06 263 GLY B N 1
ATOM 5265 C CA . GLY B 1 263 ? -0.412 9.18 14.898 1 98.06 263 GLY B CA 1
ATOM 5266 C C . GLY B 1 263 ? -0.142 10.523 15.547 1 98.06 263 GLY B C 1
ATOM 5267 O O . GLY B 1 263 ? -0.42 10.711 16.734 1 98.06 263 GLY B O 1
ATOM 5268 N N . VAL B 1 264 ? 0.438 11.422 14.797 1 97.44 264 VAL B N 1
ATOM 5269 C CA . VAL B 1 264 ? 0.666 12.773 15.297 1 97.44 264 VAL B CA 1
ATOM 5270 C C . VAL B 1 264 ? -0.507 13.672 14.914 1 97.44 264 VAL B C 1
ATOM 5272 O O . VAL B 1 264 ? -0.881 13.75 13.742 1 97.44 264 VAL B O 1
ATOM 5275 N N . SER B 1 265 ? -1.084 14.352 15.898 1 97.56 265 SER B N 1
ATOM 5276 C CA . SER B 1 265 ? -2.199 15.273 15.711 1 97.56 265 SER B CA 1
ATOM 5277 C C . SER B 1 265 ? -1.952 16.594 16.438 1 97.56 265 SER B C 1
ATOM 5279 O O . SER B 1 265 ? -1.424 16.609 17.547 1 97.56 265 SER B O 1
ATOM 5281 N N . LYS B 1 266 ? -2.375 17.688 15.758 1 96.38 266 LYS B N 1
ATOM 5282 C CA . LYS B 1 266 ? -2.408 18.969 16.438 1 96.38 266 LYS B CA 1
ATOM 5283 C C . LYS B 1 266 ? -3.672 19.109 17.281 1 96.38 266 LYS B C 1
ATOM 5285 O O . LYS B 1 266 ? -4.707 18.531 16.969 1 96.38 266 LYS B O 1
ATOM 5290 N N . ALA B 1 267 ? -3.51 19.938 18.344 1 97.44 267 ALA B N 1
ATOM 5291 C CA . ALA B 1 267 ? -4.648 20.203 19.219 1 97.44 267 ALA B CA 1
ATOM 5292 C C . ALA B 1 267 ? -5.723 21.016 18.484 1 97.44 267 ALA B C 1
ATOM 5294 O O . ALA B 1 267 ? -6.82 21.203 19.016 1 97.44 267 ALA B O 1
ATOM 5295 N N . TYR B 1 268 ? -5.473 21.469 17.359 1 97.06 268 TYR B N 1
ATOM 5296 C CA . TYR B 1 268 ? -6.352 22.031 16.344 1 97.06 268 TYR B CA 1
ATOM 5297 C C . TYR B 1 268 ? -5.953 21.547 14.953 1 97.06 268 TYR B C 1
ATOM 5299 O O . TYR B 1 268 ? -5.105 20.656 14.82 1 97.06 268 TYR B O 1
ATOM 5307 N N . VAL B 1 269 ? -6.668 22.016 13.906 1 97.12 269 VAL B N 1
ATOM 5308 C CA . VAL B 1 269 ? -6.391 21.438 12.602 1 97.12 269 VAL B CA 1
ATOM 5309 C C . VAL B 1 269 ? -5.906 22.516 11.641 1 97.12 269 VAL B C 1
ATOM 5311 O O . VAL B 1 269 ? -6.371 23.656 11.703 1 97.12 269 VAL B O 1
ATOM 5314 N N . THR B 1 270 ? -4.953 22.188 10.867 1 95.81 270 THR B N 1
ATOM 5315 C CA . THR B 1 270 ? -4.496 23.062 9.789 1 95.81 270 THR B CA 1
ATOM 5316 C C . THR B 1 270 ? -4.434 22.297 8.469 1 95.81 270 THR B C 1
ATOM 5318 O O . THR B 1 270 ? -4.277 21.078 8.453 1 95.81 270 THR B O 1
ATOM 5321 N N . ARG B 1 271 ? -4.648 22.953 7.449 1 92.81 271 ARG B N 1
ATOM 5322 C CA . ARG B 1 271 ? -4.609 22.375 6.109 1 92.81 271 ARG B CA 1
ATOM 5323 C C . ARG B 1 271 ? -3.961 23.344 5.117 1 92.81 271 ARG B C 1
ATOM 5325 O O . ARG B 1 271 ? -4.199 24.547 5.168 1 92.81 271 ARG B O 1
ATOM 5332 N N . VAL B 1 272 ? -3.135 22.672 4.328 1 84.62 272 VAL B N 1
ATOM 5333 C CA . VAL B 1 272 ? -2.516 23.438 3.25 1 84.62 272 VAL B CA 1
ATOM 5334 C C . VAL B 1 272 ? -3.186 23.094 1.921 1 84.62 272 VAL B C 1
ATOM 5336 O O . VAL B 1 272 ? -3.602 21.953 1.704 1 84.62 272 VAL B O 1
ATOM 5339 N N . GLY B 1 273 ? -3.377 23.984 1.094 1 80.31 273 GLY B N 1
ATOM 5340 C CA . GLY B 1 273 ? -3.871 23.734 -0.249 1 80.31 273 GLY B CA 1
ATOM 5341 C C . GLY B 1 273 ? -5.387 23.656 -0.324 1 80.31 273 GLY B C 1
ATOM 5342 O O . GLY B 1 273 ? -6.078 24.109 0.59 1 80.31 273 GLY B O 1
ATOM 5343 N N . GLU B 1 274 ? -5.859 23.125 -1.451 1 86.31 274 GLU B N 1
ATOM 5344 C CA . GLU B 1 274 ? -7.289 23.062 -1.727 1 86.31 274 GLU B CA 1
ATOM 5345 C C . GLU B 1 274 ? -7.918 21.812 -1.105 1 86.31 274 GLU B C 1
ATOM 5347 O O . GLU B 1 274 ? -7.215 20.969 -0.552 1 86.31 274 GLU B O 1
ATOM 5352 N N . GLY B 1 275 ? -9.25 21.812 -1.024 1 90.5 275 GLY B N 1
ATOM 5353 C CA . GLY B 1 275 ? -9.992 20.656 -0.553 1 90.5 275 GLY B CA 1
ATOM 5354 C C . GLY B 1 275 ? -10.891 20.953 0.632 1 90.5 275 GLY B C 1
ATOM 5355 O O . GLY B 1 275 ? -10.742 22 1.276 1 90.5 275 GLY B O 1
ATOM 5356 N N . PRO B 1 276 ? -11.695 20.047 0.861 1 94.25 276 PRO B N 1
ATOM 5357 C CA . PRO B 1 276 ? -12.664 20.25 1.941 1 94.25 276 PRO B CA 1
ATOM 5358 C C . PRO B 1 276 ? -12.008 20.281 3.322 1 94.25 276 PRO B C 1
ATOM 5360 O O . PRO B 1 276 ? -11.047 19.531 3.566 1 94.25 276 PRO B O 1
ATOM 5363 N N . PHE B 1 277 ? -12.477 21.156 4.184 1 96.06 277 PHE B N 1
ATOM 5364 C CA . PHE B 1 277 ? -12.031 21.391 5.551 1 96.06 277 PHE B CA 1
ATOM 5365 C C . PHE B 1 277 ? -13.195 21.812 6.438 1 96.06 277 PHE B C 1
ATOM 5367 O O . PHE B 1 277 ? -13.383 23 6.703 1 96.06 277 PHE B O 1
ATOM 5374 N N . PRO B 1 278 ? -13.977 20.812 6.902 1 97.06 278 PRO B N 1
ATOM 5375 C CA . PRO B 1 278 ? -15.25 21.094 7.559 1 97.06 278 PRO B CA 1
ATOM 5376 C C . PRO B 1 278 ? -15.109 22.062 8.734 1 97.06 278 PRO B C 1
ATOM 5378 O O . PRO B 1 278 ? -15.992 22.891 8.961 1 97.06 278 PRO B O 1
ATOM 5381 N N . THR B 1 279 ? -14.047 22.047 9.43 1 98.12 279 THR B N 1
ATOM 5382 C CA . THR B 1 279 ? -13.93 22.844 10.648 1 98.12 279 THR B CA 1
ATOM 5383 C C . THR B 1 279 ? -13.203 24.156 10.367 1 98.12 279 THR B C 1
ATOM 5385 O O . THR B 1 279 ? -12.836 24.875 11.289 1 98.12 279 THR B O 1
ATOM 5388 N N . GLU B 1 280 ? -12.984 24.469 9.094 1 97.56 280 GLU B N 1
ATOM 5389 C CA . GLU B 1 280 ? -12.234 25.672 8.727 1 97.56 280 GLU B CA 1
ATOM 5390 C C . GLU B 1 280 ? -12.898 26.922 9.281 1 97.56 280 GLU B C 1
ATOM 5392 O O . GLU B 1 280 ? -14.125 27.047 9.258 1 97.56 280 GLU B O 1
ATOM 5397 N N . LEU B 1 281 ? -12.023 27.797 9.781 1 97.31 281 LEU B N 1
ATOM 5398 C CA . LEU B 1 281 ? -12.477 29.062 10.328 1 97.31 281 LEU B CA 1
ATOM 5399 C C . LEU B 1 281 ? -12.156 30.219 9.383 1 97.31 281 LEU B C 1
ATOM 5401 O O . LEU B 1 281 ? -11.031 30.312 8.883 1 97.31 281 LEU B O 1
ATOM 5405 N N . PHE B 1 282 ? -13.062 31.094 9.078 1 93.75 282 PHE B N 1
ATOM 5406 C CA . PHE B 1 282 ? -12.883 32.188 8.125 1 93.75 282 PHE B CA 1
ATOM 5407 C C . PHE B 1 282 ? -12.875 33.531 8.836 1 93.75 282 PHE B C 1
ATOM 5409 O O . PHE B 1 282 ? -12.594 34.562 8.227 1 93.75 282 PHE B O 1
ATOM 5416 N N . GLY B 1 283 ? -12.992 33.625 10.125 1 93.62 283 GLY B N 1
ATOM 5417 C CA . GLY B 1 283 ? -13.078 34.875 10.852 1 93.62 283 GLY B CA 1
ATOM 5418 C C . GLY B 1 283 ? -11.945 35.062 11.844 1 93.62 283 GLY B C 1
ATOM 5419 O O . GLY B 1 283 ? -10.82 34.625 11.602 1 93.62 283 GLY B O 1
ATOM 5420 N N . GLU B 1 284 ? -12.203 35.812 12.742 1 95.06 284 GLU B N 1
ATOM 5421 C CA . GLU B 1 284 ? -11.211 36.25 13.727 1 95.06 284 GLU B CA 1
ATOM 5422 C C . GLU B 1 284 ? -10.602 35.031 14.445 1 95.06 284 GLU B C 1
ATOM 5424 O O . GLU B 1 284 ? -9.414 35.031 14.773 1 95.06 284 GLU B O 1
ATOM 5429 N N . GLU B 1 285 ? -11.367 34.094 14.664 1 94.56 285 GLU B N 1
ATOM 5430 C CA . GLU B 1 285 ? -10.867 32.906 15.359 1 94.56 285 GLU B CA 1
ATOM 5431 C C . GLU B 1 285 ? -9.797 32.188 14.539 1 94.56 285 GLU B C 1
ATOM 5433 O O . GLU B 1 285 ? -8.797 31.719 15.094 1 94.56 285 GLU B O 1
ATOM 5438 N N . GLY B 1 286 ? -10.047 32.094 13.234 1 95.31 286 GLY B N 1
ATOM 5439 C CA . GLY B 1 286 ? -9.055 31.484 12.359 1 95.31 286 GLY B CA 1
ATOM 5440 C C . GLY B 1 286 ? -7.75 32.281 12.312 1 95.31 286 GLY B C 1
ATOM 5441 O O . GLY B 1 286 ? -6.668 31.672 12.328 1 95.31 286 GLY B O 1
ATOM 5442 N N . GLU B 1 287 ? -7.918 33.531 12.273 1 95.38 287 GLU B N 1
ATOM 5443 C CA . GLU B 1 287 ? -6.742 34.406 12.273 1 95.38 287 GLU B CA 1
ATOM 5444 C C . GLU B 1 287 ? -5.984 34.312 13.602 1 95.38 287 GLU B C 1
ATOM 5446 O O . GLU B 1 287 ? -4.754 34.312 13.617 1 95.38 287 GLU B O 1
ATOM 5451 N N . TRP B 1 288 ? -6.754 34.312 14.602 1 95.88 288 TRP B N 1
ATOM 5452 C CA . TRP B 1 288 ? -6.141 34.188 15.922 1 95.88 288 TRP B CA 1
ATOM 5453 C C . TRP B 1 288 ? -5.324 32.906 16.016 1 95.88 288 TRP B C 1
ATOM 5455 O O . TRP B 1 288 ? -4.172 32.938 16.453 1 95.88 288 TRP B O 1
ATOM 5465 N N . LEU B 1 289 ? -5.918 31.75 15.633 1 95.88 289 LEU B N 1
ATOM 5466 C CA . LEU B 1 289 ? -5.227 30.453 15.656 1 95.88 289 LEU B CA 1
ATOM 5467 C C . LEU B 1 289 ? -3.955 30.516 14.812 1 95.88 289 LEU B C 1
ATOM 5469 O O . LEU B 1 289 ? -2.914 29.984 15.227 1 95.88 289 LEU B O 1
ATOM 5473 N N . ARG B 1 290 ? -4.078 31.078 13.648 1 95 290 ARG B N 1
ATOM 5474 C CA . ARG B 1 290 ? -2.953 31.188 12.734 1 95 290 ARG B CA 1
ATOM 5475 C C . ARG B 1 290 ? -1.809 31.969 13.352 1 95 290 ARG B C 1
ATOM 5477 O O . ARG B 1 290 ? -0.648 31.562 13.273 1 95 290 ARG B O 1
ATOM 5484 N N . ALA B 1 291 ? -2.166 33.094 13.945 1 94.19 291 ALA B N 1
ATOM 5485 C CA . ALA B 1 291 ? -1.168 33.969 14.57 1 94.19 291 ALA B CA 1
ATOM 5486 C C . ALA B 1 291 ? -0.549 33.312 15.789 1 94.19 291 ALA B C 1
ATOM 5488 O O . ALA B 1 291 ? 0.675 33.281 15.945 1 94.19 291 ALA B O 1
ATOM 5489 N N . GLN B 1 292 ? -1.396 32.812 16.656 1 93.94 292 GLN B N 1
ATOM 5490 C CA . GLN B 1 292 ? -0.936 32.188 17.891 1 93.94 292 GLN B CA 1
ATOM 5491 C C . GLN B 1 292 ? -0.061 30.969 17.609 1 93.94 292 GLN B C 1
ATOM 5493 O O . GLN B 1 292 ? 0.917 30.719 18.312 1 93.94 292 GLN B O 1
ATOM 5498 N N . GLY B 1 293 ? -0.439 30.203 16.594 1 93.25 293 GLY B N 1
ATOM 5499 C CA . GLY B 1 293 ? 0.275 28.984 16.266 1 93.25 293 GLY B CA 1
ATOM 5500 C C . GLY B 1 293 ? 1.407 29.203 15.289 1 93.25 293 GLY B C 1
ATOM 5501 O O . GLY B 1 293 ? 2.17 28.281 15 1 93.25 293 GLY B O 1
ATOM 5502 N N . HIS B 1 294 ? 1.515 30.391 14.734 1 89.88 294 HIS B N 1
ATOM 5503 C CA . HIS B 1 294 ? 2.484 30.672 13.68 1 89.88 294 HIS B CA 1
ATOM 5504 C C . HIS B 1 294 ? 2.324 29.719 12.5 1 89.88 294 HIS B C 1
ATOM 5506 O O . HIS B 1 294 ? 3.289 29.078 12.086 1 89.88 294 HIS B O 1
ATOM 5512 N N . GLU B 1 295 ? 1.119 29.625 12 1 92.25 295 GLU B N 1
ATOM 5513 C CA . GLU B 1 295 ? 0.752 28.625 11 1 92.25 295 GLU B CA 1
ATOM 5514 C C . GLU B 1 295 ? 0.974 29.156 9.586 1 92.25 295 GLU B C 1
ATOM 5516 O O . GLU B 1 295 ? 0.014 29.453 8.867 1 92.25 295 GLU B O 1
ATOM 5521 N N . TYR B 1 296 ? 2.213 29.203 9.203 1 83.38 296 TYR B N 1
ATOM 5522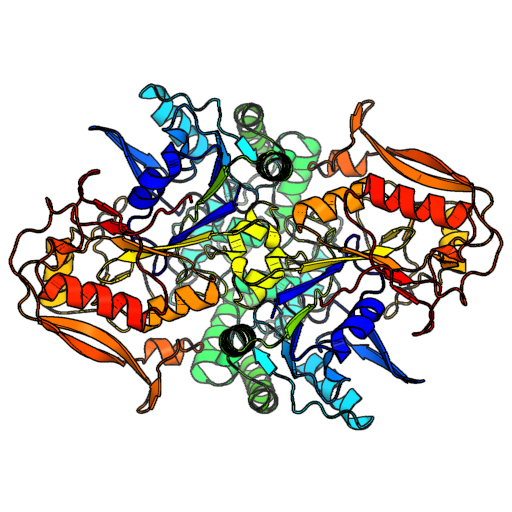 C CA . TYR B 1 296 ? 2.662 29.625 7.887 1 83.38 296 TYR B CA 1
ATOM 5523 C C . TYR B 1 296 ? 3.578 28.594 7.262 1 83.38 296 TYR B C 1
ATOM 5525 O O . TYR B 1 296 ? 4.352 27.938 7.961 1 83.38 296 TYR B O 1
ATOM 5533 N N . GLY B 1 297 ? 3.428 28.344 5.953 1 71.56 297 GLY B N 1
ATOM 5534 C CA . GLY B 1 297 ? 4.281 27.391 5.273 1 71.56 297 GLY B CA 1
ATOM 5535 C C . GLY B 1 297 ? 5.758 27.672 5.438 1 71.56 297 GLY B C 1
ATOM 5536 O O . GLY B 1 297 ? 6.176 28.844 5.41 1 71.56 297 GLY B O 1
ATOM 5537 N N . VAL B 1 298 ? 6.551 26.641 5.691 1 61.41 298 VAL B N 1
ATOM 5538 C CA . VAL B 1 298 ? 7.988 26.797 5.891 1 61.41 298 VAL B CA 1
ATOM 5539 C C . VAL B 1 298 ? 8.648 27.25 4.594 1 61.41 298 VAL B C 1
ATOM 5541 O O . VAL B 1 298 ? 9.477 28.172 4.602 1 61.41 298 VAL B O 1
ATOM 5544 N N . THR B 1 299 ? 8.227 26.719 3.535 1 55 299 THR B N 1
ATOM 5545 C CA . THR B 1 299 ? 8.852 26.969 2.242 1 55 299 THR B CA 1
ATOM 5546 C C . THR B 1 299 ? 8.227 28.188 1.56 1 55 299 THR B C 1
ATOM 5548 O O . THR B 1 299 ? 8.938 29.062 1.066 1 55 299 THR B O 1
ATOM 5551 N N . THR B 1 300 ? 6.875 28.297 1.578 1 60.38 300 THR B N 1
ATOM 5552 C CA . THR B 1 300 ? 6.156 29.266 0.756 1 60.38 300 THR B CA 1
ATOM 5553 C C . THR B 1 300 ? 5.82 30.516 1.561 1 60.38 300 THR B C 1
ATOM 5555 O O . THR B 1 300 ? 5.543 31.578 0.989 1 60.38 300 THR B O 1
ATOM 5558 N N . GLY B 1 301 ? 5.816 30.359 2.875 1 69.94 301 GLY B N 1
ATOM 5559 C CA . GLY B 1 301 ? 5.348 31.422 3.746 1 69.94 301 GLY B CA 1
ATOM 5560 C C . GLY B 1 301 ? 3.85 31.641 3.67 1 69.94 301 GLY B C 1
ATOM 5561 O O . GLY B 1 301 ? 3.311 32.531 4.34 1 69.94 301 GLY B O 1
ATOM 5562 N N . ARG B 1 302 ? 3.143 30.828 2.859 1 79.31 302 ARG B N 1
ATOM 5563 C CA . ARG B 1 302 ? 1.703 31 2.688 1 79.31 302 ARG B CA 1
ATOM 5564 C C . ARG B 1 302 ? 0.953 30.625 3.963 1 79.31 302 ARG B C 1
ATOM 5566 O O . ARG B 1 302 ? 1.336 29.688 4.664 1 79.31 302 ARG B O 1
ATOM 5573 N N . PRO B 1 303 ? -0.012 31.391 4.23 1 88.06 303 PRO B N 1
ATOM 5574 C CA . PRO B 1 303 ? -0.795 31.062 5.426 1 88.06 303 PRO B CA 1
ATOM 5575 C C . PRO B 1 303 ? -1.53 29.719 5.297 1 88.06 303 PRO B C 1
ATOM 5577 O O . PRO B 1 303 ? -2.047 29.406 4.223 1 88.06 303 PRO B O 1
ATOM 5580 N N . ARG B 1 304 ? -1.524 28.984 6.352 1 91.81 304 ARG B N 1
ATOM 5581 C CA . ARG B 1 304 ? -2.293 27.75 6.398 1 91.81 304 ARG B CA 1
ATOM 5582 C C . ARG B 1 304 ? -3.748 28.016 6.77 1 91.81 304 ARG B C 1
ATOM 5584 O O . ARG B 1 304 ? -4.047 29 7.453 1 91.81 304 ARG B O 1
ATOM 5591 N N . ARG B 1 305 ? -4.629 27.25 6.211 1 95.44 305 ARG B N 1
ATOM 5592 C CA . ARG B 1 305 ? -6.012 27.234 6.68 1 95.44 305 ARG B CA 1
ATOM 5593 C C . ARG B 1 305 ? -6.109 26.609 8.07 1 95.44 305 ARG B C 1
ATOM 5595 O O . ARG B 1 305 ? -5.426 25.625 8.367 1 95.44 305 ARG B O 1
ATOM 5602 N N . CYS B 1 306 ? -6.863 27.234 8.914 1 97.12 306 CYS B N 1
ATOM 5603 C CA . CYS B 1 306 ? -6.922 26.766 10.297 1 97.12 306 CYS B CA 1
ATOM 5604 C C . CYS B 1 306 ? -8.352 26.438 10.703 1 97.12 306 CYS B C 1
ATOM 5606 O O . CYS B 1 306 ? -9.305 27.016 10.164 1 97.12 306 CYS B O 1
ATOM 5608 N N . GLY B 1 307 ? -8.484 25.5 11.578 1 98 307 GLY B N 1
ATOM 5609 C CA . GLY B 1 307 ? -9.758 25.094 12.133 1 98 307 GLY B CA 1
ATOM 5610 C C . GLY B 1 307 ? -9.641 24.438 13.5 1 98 307 GLY B C 1
ATOM 5611 O O . GLY B 1 307 ? -8.531 24.094 13.93 1 98 307 GLY B O 1
ATOM 5612 N N . TRP B 1 308 ? -10.766 24.375 14.234 1 98.31 308 TRP B N 1
ATOM 5613 C CA . TRP B 1 308 ? -10.773 23.703 15.531 1 98.31 308 TRP B CA 1
ATOM 5614 C C . TRP B 1 308 ? -10.5 22.203 15.367 1 98.31 308 TRP B C 1
ATOM 5616 O O . TRP B 1 308 ? -10.523 21.688 14.25 1 98.31 308 TRP B O 1
ATOM 5626 N N . PHE B 1 309 ? -10.227 21.578 16.578 1 98.38 309 PHE B N 1
ATOM 5627 C CA . PHE B 1 309 ? -9.961 20.141 16.562 1 98.38 309 PHE B CA 1
ATOM 5628 C C . PHE B 1 309 ? -11.148 19.375 15.977 1 98.38 309 PHE B C 1
ATOM 5630 O O . PHE B 1 309 ? -12.297 19.688 16.281 1 98.38 309 PHE B O 1
ATOM 5637 N N . ASP B 1 310 ? -10.875 18.438 15.109 1 98.56 310 ASP B N 1
ATOM 5638 C CA . ASP B 1 310 ? -11.875 17.609 14.438 1 98.56 310 ASP B CA 1
ATOM 5639 C C . ASP B 1 310 ? -11.766 16.156 14.875 1 98.56 310 ASP B C 1
ATOM 5641 O O . ASP B 1 310 ? -10.961 15.398 14.336 1 98.56 310 ASP B O 1
ATOM 5645 N N . ALA B 1 311 ? -12.617 15.734 15.734 1 98.62 311 ALA B N 1
ATOM 5646 C CA . ALA B 1 311 ? -12.539 14.391 16.297 1 98.62 311 ALA B CA 1
ATOM 5647 C C . ALA B 1 311 ? -12.922 13.336 15.266 1 98.62 311 ALA B C 1
ATOM 5649 O O . ALA B 1 311 ? -12.477 12.195 15.352 1 98.62 311 ALA B O 1
ATOM 5650 N N . VAL B 1 312 ? -13.766 13.68 14.289 1 98.5 312 VAL B N 1
ATOM 5651 C CA . VAL B 1 312 ? -14.141 12.742 13.234 1 98.5 312 VAL B CA 1
ATOM 5652 C C . VAL B 1 312 ? -12.906 12.352 12.422 1 98.5 312 VAL B C 1
ATOM 5654 O O . VAL B 1 312 ? -12.695 11.172 12.133 1 98.5 312 VAL B O 1
ATOM 5657 N N . VAL B 1 313 ? -12.062 13.336 12.148 1 98.12 313 VAL B N 1
ATOM 5658 C CA . VAL B 1 313 ? -10.836 13.109 11.391 1 98.12 313 VAL B CA 1
ATOM 5659 C C . VAL B 1 313 ? -9.883 12.227 12.195 1 98.12 313 VAL B C 1
ATOM 5661 O O . VAL B 1 313 ? -9.312 11.273 11.664 1 98.12 313 VAL B O 1
ATOM 5664 N N . ASN B 1 314 ? -9.758 12.492 13.453 1 98.56 314 ASN B N 1
ATOM 5665 C CA . ASN B 1 314 ? -8.836 11.711 14.273 1 98.56 314 ASN B CA 1
ATOM 5666 C C . ASN B 1 314 ? -9.328 10.281 14.461 1 98.56 314 ASN B C 1
ATOM 5668 O O . ASN B 1 314 ? -8.531 9.344 14.484 1 98.56 314 ASN B O 1
ATOM 5672 N N . ARG B 1 315 ? -10.594 10.125 14.68 1 98.5 315 ARG B N 1
ATOM 5673 C CA . ARG B 1 315 ? -11.164 8.789 14.812 1 98.5 315 ARG B CA 1
ATOM 5674 C C . ARG B 1 315 ? -10.969 7.984 13.539 1 98.5 315 ARG B C 1
ATOM 5676 O O . ARG B 1 315 ? -10.664 6.789 13.586 1 98.5 315 ARG B O 1
ATOM 5683 N N . TYR B 1 316 ? -11.219 8.664 12.422 1 98.5 316 TYR B N 1
ATOM 5684 C CA . TYR B 1 316 ? -10.984 8.039 11.125 1 98.5 316 TYR B CA 1
ATOM 5685 C C . TYR B 1 316 ? -9.531 7.609 10.977 1 98.5 316 TYR B C 1
ATOM 5687 O O . TYR B 1 316 ? -9.25 6.492 10.531 1 98.5 316 TYR B O 1
ATOM 5695 N N . ALA B 1 317 ? -8.594 8.484 11.375 1 98.62 317 ALA B N 1
ATOM 5696 C CA . ALA B 1 317 ? -7.168 8.172 11.305 1 98.62 317 ALA B CA 1
ATOM 5697 C C . ALA B 1 317 ? -6.828 6.973 12.188 1 98.62 317 ALA B C 1
ATOM 5699 O O . ALA B 1 317 ? -6.043 6.105 11.797 1 98.62 317 ALA B O 1
ATOM 5700 N N . ALA B 1 318 ? -7.395 6.953 13.359 1 98.56 318 ALA B N 1
ATOM 5701 C CA . ALA B 1 318 ? -7.172 5.824 14.258 1 98.56 318 ALA B CA 1
ATOM 5702 C C . ALA B 1 318 ? -7.656 4.52 13.633 1 98.56 318 ALA B C 1
ATOM 5704 O O . ALA B 1 318 ? -6.973 3.494 13.703 1 98.56 318 ALA B O 1
ATOM 5705 N N . GLN B 1 319 ? -8.758 4.586 12.984 1 98 319 GLN B N 1
ATOM 5706 C CA . GLN B 1 319 ? -9.398 3.422 12.375 1 98 319 GLN B CA 1
ATOM 5707 C C . GLN B 1 319 ? -8.562 2.893 11.211 1 98 319 GLN B C 1
ATOM 5709 O O . GLN B 1 319 ? -8.203 1.713 11.18 1 98 319 GLN B O 1
ATOM 5714 N N . VAL B 1 320 ? -8.188 3.723 10.266 1 98.06 320 VAL B N 1
ATOM 5715 C CA . VAL B 1 320 ? -7.598 3.314 8.992 1 98.06 320 VAL B CA 1
ATOM 5716 C C . VAL B 1 320 ? -6.156 2.859 9.211 1 98.06 320 VAL B C 1
ATOM 5718 O O . VAL B 1 320 ? -5.656 1.989 8.492 1 98.06 320 VAL B O 1
ATOM 5721 N N . ASN B 1 321 ? -5.535 3.396 10.281 1 98.62 321 ASN B N 1
ATOM 5722 C CA . ASN B 1 321 ? -4.125 3.102 10.5 1 98.62 321 ASN B CA 1
ATOM 5723 C C . ASN B 1 321 ? -3.932 2.037 11.578 1 98.62 321 ASN B C 1
ATOM 5725 O O . ASN B 1 321 ? -2.861 1.436 11.672 1 98.62 321 ASN B O 1
ATOM 5729 N N . GLY B 1 322 ? -4.969 1.762 12.359 1 97.88 322 GLY B N 1
ATOM 5730 C CA . GLY B 1 322 ? -4.746 0.958 13.555 1 97.88 322 GLY B CA 1
ATOM 5731 C C . GLY B 1 322 ? -3.818 1.622 14.555 1 97.88 322 GLY B C 1
ATOM 5732 O O . GLY B 1 322 ? -2.867 1.003 15.031 1 97.88 322 GLY B O 1
ATOM 5733 N N . LEU B 1 323 ? -4.102 2.893 14.867 1 98.38 323 LEU B N 1
ATOM 5734 C CA . LEU B 1 323 ? -3.24 3.641 15.781 1 98.38 323 LEU B CA 1
ATOM 5735 C C . LEU B 1 323 ? -3.203 2.982 17.156 1 98.38 323 LEU B C 1
ATOM 5737 O O . LEU B 1 323 ? -4.227 2.504 17.641 1 98.38 323 LEU B O 1
ATOM 5741 N N . THR B 1 324 ? -2.002 2.936 17.719 1 97.5 324 THR B N 1
ATOM 5742 C CA . THR B 1 324 ? -1.836 2.496 19.109 1 97.5 324 THR B CA 1
ATOM 5743 C C . THR B 1 324 ? -1.685 3.695 20.031 1 97.5 324 THR B C 1
ATOM 5745 O O . THR B 1 324 ? -2.031 3.617 21.219 1 97.5 324 THR B O 1
ATOM 5748 N N . ASP B 1 325 ? -1.144 4.785 19.5 1 97.69 325 ASP B N 1
ATOM 5749 C CA . ASP B 1 325 ? -0.849 5.984 20.281 1 97.69 325 ASP B CA 1
ATOM 5750 C C . ASP B 1 325 ? -1.067 7.246 19.453 1 97.69 325 ASP B C 1
ATOM 5752 O O . ASP B 1 325 ? -0.918 7.227 18.219 1 97.69 325 ASP B O 1
ATOM 5756 N N . ILE B 1 326 ? -1.424 8.297 20.125 1 98.31 326 ILE B N 1
ATOM 5757 C CA . ILE B 1 326 ? -1.478 9.625 19.531 1 98.31 326 ILE B CA 1
ATOM 5758 C C . ILE B 1 326 ? -0.48 10.547 20.219 1 98.31 326 ILE B C 1
ATOM 5760 O O . ILE B 1 326 ? -0.352 10.523 21.453 1 98.31 326 ILE B O 1
ATOM 5764 N N . VAL B 1 327 ? 0.292 11.227 19.453 1 97.62 327 VAL B N 1
ATOM 5765 C CA . VAL B 1 327 ? 1.072 12.375 19.922 1 97.62 327 VAL B CA 1
ATOM 5766 C C . VAL B 1 327 ? 0.323 13.664 19.609 1 97.62 327 VAL B C 1
ATOM 5768 O O . VAL B 1 327 ? 0.077 13.984 18.438 1 97.62 327 VAL B O 1
ATOM 5771 N N . LEU B 1 328 ? -0.066 14.383 20.656 1 98.12 328 LEU B N 1
ATOM 5772 C CA . LEU B 1 328 ? -0.801 15.633 20.516 1 98.12 328 LEU B CA 1
ATOM 5773 C C . LEU B 1 328 ? 0.141 16.828 20.578 1 98.12 328 LEU B C 1
ATOM 5775 O O . LEU B 1 328 ? 0.759 17.078 21.625 1 98.12 328 LEU B O 1
ATOM 5779 N N . THR B 1 329 ? 0.189 17.562 19.469 1 95.75 329 THR B N 1
ATOM 5780 C CA . THR B 1 329 ? 1.112 18.688 19.438 1 95.75 329 THR B CA 1
ATOM 5781 C C . THR B 1 329 ? 0.353 20.016 19.516 1 95.75 329 THR B C 1
ATOM 5783 O O . THR B 1 329 ? -0.864 20.047 19.328 1 95.75 329 THR B O 1
ATOM 5786 N N . LYS B 1 330 ? 1.031 21.078 19.922 1 96 330 LYS B N 1
ATOM 5787 C CA . LYS B 1 330 ? 0.568 22.469 19.875 1 96 330 LYS B CA 1
ATOM 5788 C C . LYS B 1 330 ? -0.59 22.703 20.828 1 96 330 LYS B C 1
ATOM 5790 O O . LYS B 1 330 ? -1.503 23.469 20.547 1 96 330 LYS B O 1
ATOM 5795 N N . LEU B 1 331 ? -0.576 21.984 21.906 1 97.62 331 LEU B N 1
ATOM 5796 C CA . LEU B 1 331 ? -1.6 22.219 22.922 1 97.62 331 LEU B CA 1
ATOM 5797 C C . LEU B 1 331 ? -1.475 23.625 23.5 1 97.62 331 LEU B C 1
ATOM 5799 O O . LEU B 1 331 ? -2.48 24.25 23.844 1 97.62 331 LEU B O 1
ATOM 5803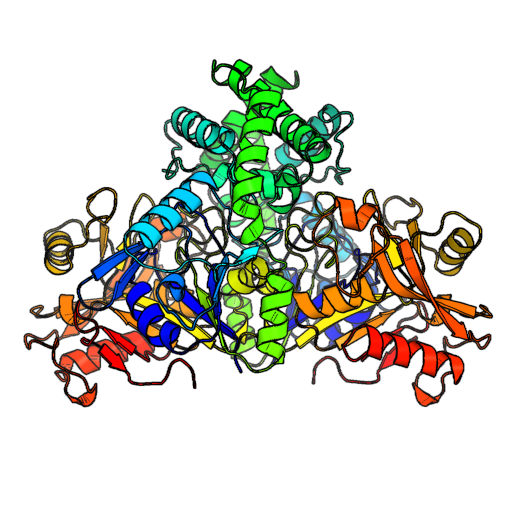 N N . ASP B 1 332 ? -0.302 24.141 23.578 1 96.81 332 ASP B N 1
ATOM 5804 C CA . ASP B 1 332 ? 0.017 25.453 24.156 1 96.81 332 ASP B CA 1
ATOM 5805 C C . ASP B 1 332 ? -0.655 26.578 23.375 1 96.81 332 ASP B C 1
ATOM 5807 O O . ASP B 1 332 ? -0.942 27.641 23.922 1 96.81 332 ASP B O 1
ATOM 5811 N N . VAL B 1 333 ? -0.907 26.328 22.141 1 96.75 333 VAL B N 1
ATOM 5812 C CA . VAL B 1 333 ? -1.46 27.344 21.266 1 96.75 333 VAL B CA 1
ATOM 5813 C C . VAL B 1 333 ? -2.855 27.734 21.75 1 96.75 333 VAL B C 1
ATOM 5815 O O . VAL B 1 333 ? -3.291 28.875 21.547 1 96.75 333 VAL B O 1
ATOM 5818 N N . LEU B 1 334 ? -3.557 26.875 22.422 1 98 334 LEU B N 1
ATOM 5819 C CA . LEU B 1 334 ? -4.945 27.094 22.812 1 98 334 LEU B CA 1
ATOM 5820 C C . LEU B 1 334 ? -5.02 27.891 24.125 1 98 334 LEU B C 1
ATOM 5822 O O . LEU B 1 334 ? -6.105 28.281 24.547 1 98 334 LEU B O 1
ATOM 5826 N N . THR B 1 335 ? -3.879 28.141 24.75 1 97.5 335 THR B N 1
ATOM 5827 C CA . THR B 1 335 ? -3.844 28.891 26 1 97.5 335 THR B CA 1
ATOM 5828 C C . THR B 1 335 ? -4.43 30.281 25.812 1 97.5 335 THR B C 1
ATOM 5830 O O . THR B 1 335 ? -4.105 30.969 24.844 1 97.5 335 THR B O 1
ATOM 5833 N N . GLY B 1 336 ? -5.293 30.719 26.781 1 96.56 336 GLY B N 1
ATOM 5834 C CA . GLY B 1 336 ? -5.887 32.031 26.719 1 96.56 336 GLY B CA 1
ATOM 5835 C C . GLY B 1 336 ? -7.336 32.031 26.266 1 96.56 336 GLY B C 1
ATOM 5836 O O . GLY B 1 336 ? -8.055 33 26.453 1 96.56 336 GLY B O 1
ATOM 5837 N N . LEU B 1 337 ? -7.777 30.906 25.703 1 97.06 337 LEU B N 1
ATOM 5838 C CA . LEU B 1 337 ? -9.172 30.797 25.281 1 97.06 337 LEU B CA 1
ATOM 5839 C C . LEU B 1 337 ? -10.078 30.5 26.469 1 97.06 337 LEU B C 1
ATOM 5841 O O . LEU B 1 337 ? -9.719 29.703 27.344 1 97.06 337 LEU B O 1
ATOM 5845 N N . LYS B 1 338 ? -11.195 31.156 26.484 1 97.06 338 LYS B N 1
ATOM 5846 C CA . LYS B 1 338 ? -12.18 30.875 27.531 1 97.06 338 LYS B CA 1
ATOM 5847 C C . LYS B 1 338 ? -12.945 29.594 27.234 1 97.06 338 LYS B C 1
ATOM 5849 O O . LYS B 1 338 ? -13.25 28.812 28.141 1 97.06 338 LYS B O 1
ATOM 5854 N N . GLU B 1 339 ? -13.258 29.422 26.016 1 97.88 339 GLU B N 1
ATOM 5855 C CA . GLU B 1 339 ? -13.945 28.234 25.516 1 97.88 339 GLU B CA 1
ATOM 5856 C C . GLU B 1 339 ? -13.281 27.719 24.234 1 97.88 339 GLU B C 1
ATOM 5858 O O . GLU B 1 339 ? -12.852 28.5 23.391 1 97.88 339 GLU B O 1
ATOM 5863 N N . ILE B 1 340 ? -13.219 26.422 24.172 1 98.19 340 ILE B N 1
ATOM 5864 C CA . ILE B 1 340 ? -12.586 25.797 23.031 1 98.19 340 ILE B CA 1
ATOM 5865 C C . ILE B 1 340 ? -13.602 24.891 22.312 1 98.19 340 ILE B C 1
ATOM 5867 O O . ILE B 1 340 ? -14.008 23.859 22.859 1 98.19 340 ILE B O 1
ATOM 5871 N N . PRO B 1 341 ? -13.992 25.266 21.094 1 98.31 341 PRO B N 1
ATOM 5872 C CA . PRO B 1 341 ? -14.867 24.375 20.328 1 98.31 341 PRO B CA 1
ATOM 5873 C C . PRO B 1 341 ? -14.156 23.109 19.875 1 98.31 341 PRO B C 1
ATOM 5875 O O . PRO B 1 341 ? -12.984 23.141 19.5 1 98.31 341 PRO B O 1
ATOM 5878 N N . LEU B 1 342 ? -14.82 21.984 20 1 98.31 342 LEU B N 1
ATOM 5879 C CA . LEU B 1 342 ? -14.367 20.672 19.594 1 98.31 342 LEU B CA 1
ATOM 5880 C C . LEU B 1 342 ? -15.398 20 18.688 1 98.31 342 LEU B C 1
ATOM 5882 O O . LEU B 1 342 ? -16.531 19.766 19.094 1 98.31 342 LEU B O 1
ATOM 5886 N N . CYS B 1 343 ? -15.008 19.75 17.406 1 98.81 343 CYS B N 1
ATOM 5887 C CA . CYS B 1 343 ? -15.922 19.094 16.484 1 98.81 343 CYS B CA 1
ATOM 5888 C C . CYS B 1 343 ? -16.078 17.609 16.828 1 98.81 343 CYS B C 1
ATOM 5890 O O . CYS B 1 343 ? -15.094 16.859 16.812 1 98.81 343 CYS B O 1
ATOM 5892 N N . VAL B 1 344 ? -17.312 17.172 17.109 1 98.69 344 VAL B N 1
ATOM 5893 C CA . VAL B 1 344 ? -17.516 15.812 17.609 1 98.69 344 VAL B CA 1
ATOM 5894 C C . VAL B 1 344 ? -18.203 14.969 16.531 1 98.69 344 VAL B C 1
ATOM 5896 O O . VAL B 1 344 ? -18.188 13.734 16.594 1 98.69 344 VAL B O 1
ATOM 5899 N N . ALA B 1 345 ? -18.859 15.562 15.594 1 98.69 345 ALA B N 1
ATOM 5900 C CA . ALA B 1 345 ? -19.594 14.938 14.5 1 98.69 345 ALA B CA 1
ATOM 5901 C C . ALA B 1 345 ? -19.875 15.945 13.383 1 98.69 345 ALA B C 1
ATOM 5903 O O . ALA B 1 345 ? -19.5 17.125 13.492 1 98.69 345 ALA B O 1
ATOM 5904 N N . TYR B 1 346 ? -20.391 15.477 12.312 1 98.56 346 TYR B N 1
ATOM 5905 C CA . TYR B 1 346 ? -20.797 16.344 11.211 1 98.56 346 TYR B CA 1
ATOM 5906 C C . TYR B 1 346 ? -22.312 16.312 11.016 1 98.56 346 TYR B C 1
ATOM 5908 O O . TYR B 1 346 ? -22.953 15.32 11.32 1 98.56 346 TYR B O 1
ATOM 5916 N N . ASP B 1 347 ? -22.828 17.438 10.625 1 98.44 347 ASP B N 1
ATOM 5917 C CA . ASP B 1 347 ? -24.141 17.484 9.984 1 98.44 347 ASP B CA 1
ATOM 5918 C C . ASP B 1 347 ? -24.016 17.438 8.469 1 98.44 347 ASP B C 1
ATOM 5920 O O . ASP B 1 347 ? -23.5 18.391 7.852 1 98.44 347 ASP B O 1
ATOM 5924 N N . VAL B 1 348 ? -24.453 16.297 7.922 1 96.25 348 VAL B N 1
ATOM 5925 C CA . VAL B 1 348 ? -24.406 16.141 6.473 1 96.25 348 VAL B CA 1
ATOM 5926 C C . VAL B 1 348 ? -25.828 16.094 5.91 1 96.25 348 VAL B C 1
ATOM 5928 O O . VAL B 1 348 ? -26.484 15.055 5.973 1 96.25 348 VAL B O 1
ATOM 5931 N N . ASN B 1 349 ? -26.234 17.203 5.273 1 92.38 349 ASN B N 1
ATOM 5932 C CA . ASN B 1 349 ? -27.562 17.297 4.699 1 92.38 349 ASN B CA 1
ATOM 5933 C C . ASN B 1 349 ? -28.641 16.984 5.73 1 92.38 349 ASN B C 1
ATOM 5935 O O . ASN B 1 349 ? -29.578 16.234 5.449 1 92.38 349 ASN B O 1
ATOM 5939 N N . GLY B 1 350 ? -28.453 17.375 6.906 1 95.69 350 GLY B N 1
ATOM 5940 C CA . GLY B 1 350 ? -29.453 17.25 7.949 1 95.69 350 GLY B CA 1
ATOM 5941 C C . GLY B 1 350 ? -29.297 15.992 8.781 1 95.69 350 GLY B C 1
ATOM 5942 O O . GLY B 1 350 ? -30.047 15.781 9.742 1 95.69 350 GLY B O 1
ATOM 5943 N N . GLU B 1 351 ? -28.391 15.18 8.461 1 96.31 351 GLU B N 1
ATOM 5944 C CA . GLU B 1 351 ? -28.172 13.93 9.188 1 96.31 351 GLU B CA 1
ATOM 5945 C C . GLU B 1 351 ? -26.844 13.945 9.945 1 96.31 351 GLU B C 1
ATOM 5947 O O . GLU B 1 351 ? -25.812 14.273 9.367 1 96.31 351 GLU B O 1
ATOM 5952 N N . ARG B 1 352 ? -26.969 13.594 11.219 1 97.69 352 ARG B N 1
ATOM 5953 C CA . ARG B 1 352 ? -25.75 13.523 12.016 1 97.69 352 ARG B CA 1
ATOM 5954 C C . ARG B 1 352 ? -24.891 12.336 11.594 1 97.69 352 ARG B C 1
ATOM 5956 O O . ARG B 1 352 ? -25.391 11.219 11.453 1 97.69 352 ARG B O 1
ATOM 5963 N N . ARG B 1 353 ? -23.641 12.586 11.336 1 96.81 353 ARG B N 1
ATOM 5964 C CA . ARG B 1 353 ? -22.656 11.562 11 1 96.81 353 ARG B CA 1
ATOM 5965 C C . ARG B 1 353 ? -21.5 11.562 12 1 96.81 353 ARG B C 1
ATOM 5967 O O . ARG B 1 353 ? -20.812 12.578 12.156 1 96.81 353 ARG B O 1
ATOM 5974 N N . ASP B 1 354 ? -21.312 10.375 12.562 1 97.19 354 ASP B N 1
ATOM 5975 C CA . ASP B 1 354 ? -20.234 10.258 13.523 1 97.19 354 ASP B CA 1
ATOM 5976 C C . ASP B 1 354 ? -18.953 9.734 12.859 1 97.19 354 ASP B C 1
ATOM 5978 O O . ASP B 1 354 ? -17.859 9.898 13.391 1 97.19 354 ASP B O 1
ATOM 5982 N N . ASP B 1 355 ? -19.172 9.102 11.711 1 96.44 355 ASP B N 1
ATOM 5983 C CA . ASP B 1 355 ? -18.047 8.531 10.984 1 96.44 355 ASP B CA 1
ATOM 5984 C C . ASP B 1 355 ? -17.734 9.336 9.727 1 96.44 355 ASP B C 1
ATOM 5986 O O . ASP B 1 355 ? -18.609 10.031 9.195 1 96.44 355 ASP B O 1
ATOM 5990 N N . MET B 1 356 ? -16.469 9.25 9.289 1 96 356 MET B N 1
ATOM 5991 C CA . MET B 1 356 ? -15.984 10 8.141 1 96 356 MET B CA 1
ATOM 5992 C C . MET B 1 356 ? -16.781 9.656 6.887 1 96 356 MET B C 1
ATOM 5994 O O . MET B 1 356 ? -16.891 8.484 6.52 1 96 356 MET B O 1
ATOM 5998 N N . PRO B 1 357 ? -17.344 10.695 6.293 1 92.56 357 PRO B N 1
ATOM 5999 C CA . PRO B 1 357 ? -17.984 10.422 5 1 92.56 357 PRO B CA 1
ATOM 6000 C C . PRO B 1 357 ? -16.984 10 3.928 1 92.56 357 PRO B C 1
ATOM 6002 O O . PRO B 1 357 ? -15.914 10.594 3.805 1 92.56 357 PRO B O 1
ATOM 6005 N N . THR B 1 358 ? -17.312 9 3.166 1 87.19 358 THR B N 1
A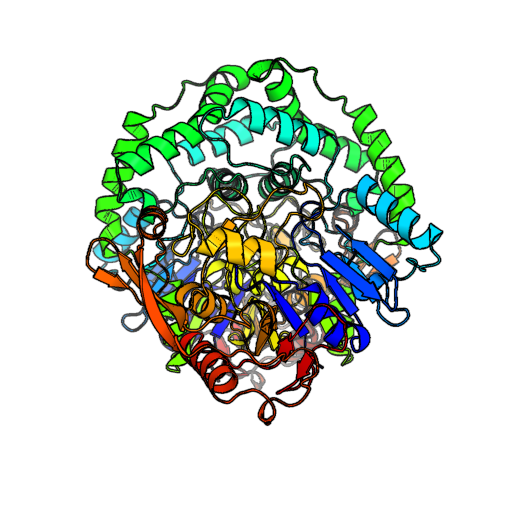TOM 6006 C CA . THR B 1 358 ? -16.438 8.539 2.088 1 87.19 358 THR B CA 1
ATOM 6007 C C . THR B 1 358 ? -16.656 9.375 0.828 1 87.19 358 THR B C 1
ATOM 6009 O O . THR B 1 358 ? -15.711 9.641 0.083 1 87.19 358 THR B O 1
ATOM 6012 N N . ASP B 1 359 ? -17.922 9.789 0.656 1 88.81 359 ASP B N 1
ATOM 6013 C CA . ASP B 1 359 ? -18.281 10.648 -0.465 1 88.81 359 ASP B CA 1
ATOM 6014 C C . ASP B 1 359 ? -17.703 12.055 -0.282 1 88.81 359 ASP B C 1
ATOM 6016 O O . ASP B 1 359 ? -18.062 12.758 0.668 1 88.81 359 ASP B O 1
ATOM 6020 N N . GLN B 1 360 ? -16.938 12.477 -1.188 1 87.56 360 GLN B N 1
ATOM 6021 C CA . GLN B 1 360 ? -16.234 13.75 -1.066 1 87.56 360 GLN B CA 1
ATOM 6022 C C . GLN B 1 360 ? -17.203 14.922 -1.157 1 87.56 360 GLN B C 1
ATOM 6024 O O . GLN B 1 360 ? -16.969 15.984 -0.573 1 87.56 360 GLN B O 1
ATOM 6029 N N . ALA B 1 361 ? -18.25 14.734 -1.904 1 89.75 361 ALA B N 1
ATOM 6030 C CA . ALA B 1 361 ? -19.281 15.773 -1.945 1 89.75 361 ALA B CA 1
ATOM 6031 C C . ALA B 1 361 ? -19.953 15.938 -0.586 1 89.75 361 ALA B C 1
ATOM 6033 O O . ALA B 1 361 ? -20.234 17.047 -0.152 1 89.75 361 ALA B O 1
ATOM 6034 N N . GLU B 1 362 ? -20.203 14.805 0.036 1 92.19 362 GLU B N 1
ATOM 6035 C CA . GLU B 1 362 ? -20.766 14.844 1.379 1 92.19 362 GLU B CA 1
ATOM 6036 C C . GLU B 1 362 ? -19.797 15.477 2.373 1 92.19 362 GLU B C 1
ATOM 6038 O O . GLU B 1 362 ? -20.203 16.266 3.229 1 92.19 362 GLU B O 1
ATOM 6043 N N . PHE B 1 363 ? -18.547 15.141 2.254 1 94.5 363 PHE B N 1
ATOM 6044 C CA . PHE B 1 363 ? -17.531 15.703 3.139 1 94.5 363 PHE B CA 1
ATOM 6045 C C . PHE B 1 363 ? -17.422 17.219 2.943 1 94.5 363 PHE B C 1
ATOM 6047 O O . PHE B 1 363 ? -17.312 17.969 3.914 1 94.5 363 PHE B O 1
ATOM 6054 N N . ALA B 1 364 ? -17.484 17.672 1.706 1 92.81 364 ALA B N 1
ATOM 6055 C CA . ALA B 1 364 ? -17.406 19.094 1.395 1 92.81 364 ALA B CA 1
ATOM 6056 C C . ALA B 1 364 ? -18.609 19.844 1.959 1 92.81 364 ALA B C 1
ATOM 6058 O O . ALA B 1 364 ? -18.484 21.016 2.348 1 92.81 364 ALA B O 1
ATOM 6059 N N . ALA B 1 365 ? -19.688 19.156 2.049 1 93.75 365 ALA B N 1
ATOM 6060 C CA . ALA B 1 365 ? -20.922 19.797 2.508 1 93.75 365 ALA B CA 1
ATOM 6061 C C . ALA B 1 365 ? -21.078 19.672 4.02 1 93.75 365 ALA B C 1
ATOM 6063 O O . ALA B 1 365 ? -21.984 20.266 4.613 1 93.75 365 ALA B O 1
ATOM 6064 N N . ALA B 1 366 ? -20.203 18.969 4.652 1 97.44 366 ALA B N 1
ATOM 6065 C CA . ALA B 1 366 ? -20.312 18.656 6.074 1 97.44 366 ALA B CA 1
ATOM 6066 C C . ALA B 1 366 ? -20.172 19.922 6.922 1 97.44 366 ALA B C 1
ATOM 6068 O O . ALA B 1 366 ? -19.297 20.75 6.672 1 97.44 366 ALA B O 1
ATOM 6069 N N . LYS B 1 367 ? -21.094 20.078 7.836 1 98 367 LYS B N 1
ATOM 6070 C CA . LYS B 1 367 ? -21 21.125 8.844 1 98 367 LYS B CA 1
ATOM 6071 C C . LYS B 1 367 ? -20.625 20.547 10.203 1 98 367 LYS B C 1
ATOM 6073 O O . LYS B 1 367 ? -21.234 19.594 10.672 1 98 367 LYS B O 1
ATOM 6078 N N . PRO B 1 368 ? -19.656 21.125 10.812 1 98.44 368 PRO B N 1
ATOM 6079 C CA . PRO B 1 368 ? -19.219 20.562 12.094 1 98.44 368 PRO B CA 1
ATOM 6080 C C . PRO B 1 368 ? -20.281 20.719 13.195 1 98.44 368 PRO B C 1
ATOM 6082 O O . PRO B 1 368 ? -20.953 21.75 13.258 1 98.44 368 PRO B O 1
ATOM 6085 N N . ILE B 1 369 ? -20.469 19.734 13.922 1 98.69 369 ILE B N 1
ATOM 6086 C CA . ILE B 1 369 ? -21.188 19.797 15.195 1 98.69 369 ILE B CA 1
ATOM 6087 C C . ILE B 1 369 ? -20.188 19.938 16.344 1 98.69 369 ILE B C 1
ATOM 6089 O O . ILE B 1 369 ? -19.344 19.062 16.547 1 98.69 369 ILE B O 1
ATOM 6093 N N . TYR B 1 370 ? -20.312 21.016 17.141 1 98.38 370 TYR B N 1
ATOM 6094 C CA . TYR B 1 370 ? -19.281 21.344 18.125 1 98.38 370 TYR B CA 1
ATOM 6095 C C . TYR B 1 370 ? -19.781 21.062 19.531 1 98.38 370 TYR B C 1
ATOM 6097 O O . TYR B 1 370 ? -20.953 21.25 19.844 1 98.38 370 TYR B O 1
ATOM 6105 N N . GLU B 1 371 ? -18.922 20.562 20.266 1 98.25 371 GLU B N 1
ATOM 6106 C CA . GLU B 1 371 ? -18.969 20.625 21.734 1 98.25 371 GLU B CA 1
ATOM 6107 C C . GLU B 1 371 ? -18 21.688 22.266 1 98.25 371 GLU B C 1
ATOM 6109 O O . GLU B 1 371 ? -16.906 21.875 21.719 1 98.25 371 GLU B O 1
ATOM 6114 N N . SER B 1 372 ? -18.469 22.438 23.266 1 98.38 372 SER B N 1
ATOM 6115 C CA . SER B 1 372 ? -17.609 23.469 23.828 1 98.38 372 SER B CA 1
ATOM 6116 C C . SER B 1 372 ? -16.953 23 25.125 1 98.38 372 SER B C 1
ATOM 6118 O O . SER B 1 372 ? -17.625 22.531 26.031 1 98.38 372 SER B O 1
ATOM 6120 N N . MET B 1 373 ? -15.672 23.125 25.203 1 98.38 373 MET B N 1
ATOM 6121 C CA . MET B 1 373 ? -14.906 22.766 26.375 1 98.38 373 MET B CA 1
ATOM 6122 C C . MET B 1 373 ? -14.352 24 27.062 1 98.38 373 MET B C 1
ATOM 6124 O O . MET B 1 373 ? -13.938 24.953 26.406 1 98.38 373 MET B O 1
ATOM 6128 N N . PRO B 1 374 ? -14.344 24.031 28.406 1 98.5 374 PRO B N 1
ATOM 6129 C CA . PRO B 1 374 ? -13.703 25.156 29.094 1 98.5 374 PRO B CA 1
ATOM 6130 C C . PRO B 1 374 ? -12.211 25.266 28.781 1 98.5 374 PRO B C 1
ATOM 6132 O O . PRO B 1 374 ? -11.508 24.25 28.734 1 98.5 374 PRO B O 1
ATOM 6135 N N . GLY B 1 375 ? -11.758 26.516 28.547 1 98.19 375 GLY B N 1
ATOM 6136 C CA . GLY B 1 375 ? -10.352 26.75 28.266 1 98.19 375 GLY B CA 1
ATOM 6137 C C . GLY B 1 375 ? -9.523 26.984 29.516 1 98.19 375 GLY B C 1
ATOM 6138 O O . GLY B 1 375 ? -9.93 26.609 30.609 1 98.19 375 GLY B O 1
ATOM 6139 N N . TRP B 1 376 ? -8.266 27.453 29.359 1 98.38 376 TRP B N 1
ATOM 6140 C CA . TRP B 1 376 ? -7.34 27.766 30.438 1 98.38 376 TRP B CA 1
ATOM 6141 C C . TRP B 1 376 ? -6.473 28.969 30.078 1 98.38 376 TRP B C 1
ATOM 6143 O O . TRP B 1 376 ? -6.324 29.312 28.906 1 98.38 376 TRP B O 1
ATOM 6153 N N . ASP B 1 377 ? -5.914 29.594 31.078 1 97.5 377 ASP B N 1
ATOM 6154 C CA . ASP B 1 377 ? -5.102 30.781 30.859 1 97.5 377 ASP B CA 1
ATOM 6155 C C . ASP B 1 377 ? -3.641 30.531 31.234 1 97.5 377 ASP B C 1
ATOM 6157 O O . ASP B 1 377 ? -2.752 31.297 30.844 1 97.5 377 ASP B O 1
ATOM 6161 N N . GLU B 1 378 ? -3.42 29.484 32 1 97.06 378 GLU B N 1
ATOM 6162 C CA . GLU B 1 378 ? -2.092 29.234 32.562 1 97.06 378 GLU B CA 1
ATOM 6163 C C . GLU B 1 378 ? -1.101 28.859 31.453 1 97.06 378 GLU B C 1
ATOM 6165 O O . GLU B 1 378 ? -1.441 28.125 30.531 1 97.06 378 GLU B O 1
ATOM 6170 N N . ASP B 1 379 ? 0.047 29.391 31.562 1 97.19 379 ASP B N 1
ATOM 6171 C CA . ASP B 1 379 ? 1.136 28.938 30.703 1 97.19 379 ASP B CA 1
ATOM 6172 C C . ASP B 1 379 ? 1.505 27.484 31 1 97.19 379 ASP B C 1
ATOM 6174 O O . ASP B 1 379 ? 1.878 27.156 32.125 1 97.19 379 ASP B O 1
ATOM 6178 N N . ILE B 1 380 ? 1.429 26.641 29.953 1 97.62 380 ILE B N 1
ATOM 6179 C CA . ILE B 1 380 ? 1.642 25.219 30.203 1 97.62 380 ILE B CA 1
ATOM 6180 C C . ILE B 1 380 ? 2.984 24.781 29.625 1 97.62 380 ILE B C 1
ATOM 6182 O O . ILE B 1 380 ? 3.305 23.594 29.594 1 97.62 380 ILE B O 1
ATOM 6186 N N . SER B 1 381 ? 3.824 25.672 29.078 1 95.25 381 SER B N 1
ATOM 6187 C CA . SER B 1 381 ? 5.055 25.359 28.344 1 95.25 381 SER B CA 1
ATOM 6188 C C . SER B 1 381 ? 6.055 24.641 29.234 1 95.25 381 SER B C 1
ATOM 6190 O O . SER B 1 381 ? 6.879 23.859 28.75 1 95.25 381 SER B O 1
ATOM 6192 N N . GLN B 1 382 ? 5.945 24.828 30.578 1 94.88 382 GLN B N 1
ATOM 6193 C CA . GLN B 1 382 ? 6.934 24.25 31.484 1 94.88 382 GLN B CA 1
ATOM 6194 C C . GLN B 1 382 ? 6.34 23.094 32.281 1 94.88 382 GLN B C 1
ATOM 6196 O O . GLN B 1 382 ? 6.922 22.672 33.281 1 94.88 382 GLN B O 1
ATOM 6201 N N . VAL B 1 383 ? 5.207 22.656 31.875 1 97.25 383 VAL B N 1
ATOM 6202 C CA . VAL B 1 383 ? 4.586 21.516 32.531 1 97.25 383 VAL B CA 1
ATOM 6203 C C . VAL B 1 383 ? 5.121 20.219 31.938 1 97.25 383 VAL B C 1
ATOM 6205 O O . VAL B 1 383 ? 5.129 20.031 30.719 1 97.25 383 VAL B O 1
ATOM 6208 N N . HIS B 1 384 ? 5.566 19.25 32.812 1 96.88 384 HIS B N 1
ATOM 6209 C CA . HIS B 1 384 ? 6.176 18.016 32.344 1 96.88 384 HIS B CA 1
ATOM 6210 C C . HIS B 1 384 ? 5.441 16.797 32.844 1 96.88 384 HIS B C 1
ATOM 6212 O O . HIS B 1 384 ? 5.801 15.664 32.531 1 96.88 384 HIS B O 1
ATOM 6218 N N . ASP B 1 385 ? 4.48 17.016 33.656 1 98 385 ASP B N 1
ATOM 6219 C CA . ASP B 1 385 ? 3.592 15.984 34.156 1 98 385 ASP B CA 1
ATOM 6220 C C . ASP B 1 385 ? 2.133 16.312 33.844 1 98 385 ASP B C 1
ATOM 6222 O O . ASP B 1 385 ? 1.681 17.422 34.062 1 98 385 ASP B O 1
ATOM 6226 N N . PHE B 1 386 ? 1.453 15.328 33.375 1 98.38 386 PHE B N 1
ATOM 6227 C CA . PHE B 1 386 ? 0.069 15.516 32.969 1 98.38 386 PHE B CA 1
ATOM 6228 C C . PHE B 1 386 ? -0.772 16.062 34.094 1 98.38 386 PHE B C 1
ATOM 6230 O O . PHE B 1 386 ? -1.634 16.922 33.906 1 98.38 386 PHE B O 1
ATOM 6237 N N . ASN B 1 387 ? -0.506 15.586 35.281 1 98.19 387 ASN B N 1
ATOM 6238 C CA . ASN B 1 387 ? -1.297 15.945 36.438 1 98.19 387 ASN B CA 1
ATOM 6239 C C . ASN B 1 387 ? -1.034 17.391 36.875 1 98.19 387 ASN B C 1
ATOM 6241 O O . ASN B 1 387 ? -1.786 17.953 37.688 1 98.19 387 ASN B O 1
ATOM 6245 N N . ASP B 1 388 ? -0.024 17.984 36.344 1 98.31 388 ASP B N 1
ATOM 6246 C CA . ASP B 1 388 ? 0.309 19.359 36.688 1 98.31 388 ASP B CA 1
ATOM 6247 C C . ASP B 1 388 ? -0.349 20.344 35.719 1 98.31 388 ASP B C 1
ATOM 6249 O O . ASP B 1 388 ? -0.292 21.562 35.938 1 98.31 388 ASP B O 1
ATOM 6253 N N . LEU B 1 389 ? -1.032 19.859 34.719 1 98.5 389 LEU B N 1
ATOM 6254 C CA . LEU B 1 389 ? -1.8 20.719 33.844 1 98.5 389 LEU B CA 1
ATOM 6255 C C . LEU B 1 389 ? -3.025 21.297 34.531 1 98.5 389 LEU B C 1
ATOM 6257 O O . LEU B 1 389 ? -3.564 20.672 35.469 1 98.5 389 LEU B O 1
ATOM 6261 N N . PRO B 1 390 ? -3.422 22.516 34.094 1 98.31 390 PRO B N 1
ATOM 6262 C CA . PRO B 1 390 ? -4.723 22.984 34.594 1 98.31 390 PRO B CA 1
ATOM 6263 C C . PRO B 1 390 ? -5.828 21.953 34.375 1 98.31 390 PRO B C 1
ATOM 6265 O O . PRO B 1 390 ? -5.848 21.25 33.344 1 98.31 390 PRO B O 1
ATOM 6268 N N . LYS B 1 391 ? -6.75 21.844 35.312 1 98.5 391 LYS B N 1
ATOM 6269 C CA . LYS B 1 391 ? -7.801 20.828 35.281 1 98.5 391 LYS B CA 1
ATOM 6270 C C . LYS B 1 391 ? -8.57 20.891 33.938 1 98.5 391 LYS B C 1
ATOM 6272 O O . LYS B 1 391 ? -8.891 19.859 33.375 1 98.5 391 LYS B O 1
ATOM 6277 N N . THR B 1 392 ? -8.859 22.094 33.562 1 98.44 392 THR B N 1
ATOM 6278 C CA . THR B 1 392 ? -9.617 22.234 32.312 1 98.44 392 THR B CA 1
ATOM 6279 C C . THR B 1 392 ? -8.805 21.734 31.125 1 98.44 392 THR B C 1
ATOM 6281 O O . THR B 1 392 ? -9.367 21.203 30.172 1 98.44 392 THR B O 1
ATOM 6284 N N . CYS B 1 393 ? -7.5 21.922 31.172 1 98.44 393 CYS B N 1
ATOM 6285 C CA . CYS B 1 393 ? -6.609 21.406 30.141 1 98.44 393 CYS B CA 1
ATOM 6286 C C . CYS B 1 393 ? -6.578 19.875 30.156 1 98.44 393 CYS B C 1
ATOM 6288 O O . CYS B 1 393 ? -6.648 19.25 29.094 1 98.44 393 CYS B O 1
ATOM 6290 N N . GLN B 1 394 ? -6.477 19.297 31.312 1 98.62 394 GLN B N 1
ATOM 6291 C CA . GLN B 1 394 ? -6.547 17.844 31.438 1 98.62 394 GLN B CA 1
ATOM 6292 C C . GLN B 1 394 ? -7.84 17.297 30.844 1 98.62 394 GLN B C 1
ATOM 6294 O O . GLN B 1 394 ? -7.812 16.312 30.094 1 98.62 394 GLN B O 1
ATOM 6299 N N . ASP B 1 395 ? -8.906 17.938 31.188 1 98.62 395 ASP B N 1
ATOM 6300 C CA . ASP B 1 395 ? -10.219 17.5 30.719 1 98.62 395 ASP B CA 1
ATOM 6301 C C . ASP B 1 395 ? -10.312 17.562 29.203 1 98.62 395 ASP B C 1
ATOM 6303 O O . ASP B 1 395 ? -10.906 16.688 28.578 1 98.62 395 ASP B O 1
ATOM 6307 N N . TYR B 1 396 ? -9.773 18.656 28.641 1 98.31 396 TYR B N 1
ATOM 6308 C CA . TYR B 1 396 ? -9.766 18.797 27.188 1 98.31 396 TYR B CA 1
ATOM 6309 C C . TYR B 1 396 ? -9.023 17.641 26.531 1 98.31 396 TYR B C 1
ATOM 6311 O O . TYR B 1 396 ? -9.539 17 25.609 1 98.31 396 TYR B O 1
ATOM 6319 N N . VAL B 1 397 ? -7.84 17.297 27.016 1 98.69 397 VAL B N 1
ATOM 6320 C CA . VAL B 1 397 ? -7.016 16.234 26.469 1 98.69 397 VAL B CA 1
ATOM 6321 C C . VAL B 1 397 ? -7.73 14.891 26.609 1 98.69 397 VAL B C 1
ATOM 6323 O O . VAL B 1 397 ? -7.754 14.086 25.672 1 98.69 397 VAL B O 1
ATOM 6326 N N . LYS B 1 398 ? -8.336 14.617 27.734 1 98.69 398 LYS B N 1
ATOM 6327 C CA . LYS B 1 398 ? -9.07 13.375 27.969 1 98.69 398 LYS B CA 1
ATOM 6328 C C . LYS B 1 398 ? -10.25 13.242 27.016 1 98.69 398 LYS B C 1
ATOM 6330 O O . LYS B 1 398 ? -10.562 12.148 26.547 1 98.69 398 LYS B O 1
ATOM 6335 N N . ARG B 1 399 ? -10.93 14.352 26.781 1 98.69 399 ARG B N 1
ATOM 6336 C CA . ARG B 1 399 ? -12.055 14.336 25.844 1 98.69 399 ARG B CA 1
ATOM 6337 C C . ARG B 1 399 ? -11.586 14.023 24.438 1 98.69 399 ARG B C 1
ATOM 6339 O O . ARG B 1 399 ? -12.242 13.266 23.719 1 98.69 399 ARG B O 1
ATOM 6346 N N . LEU B 1 400 ? -10.461 14.648 24.016 1 98.62 400 LEU B N 1
ATOM 6347 C CA . LEU B 1 400 ? -9.883 14.336 22.719 1 98.62 400 LEU B CA 1
ATOM 6348 C C . LEU B 1 400 ? -9.562 12.852 22.594 1 98.62 400 LEU B C 1
ATOM 6350 O O . LEU B 1 400 ? -9.828 12.234 21.562 1 98.62 400 LEU B O 1
ATOM 6354 N N . GLU B 1 401 ? -8.984 12.312 23.594 1 98.56 401 GLU B N 1
ATOM 6355 C CA . GLU B 1 401 ? -8.633 10.898 23.641 1 98.56 401 GLU B CA 1
ATOM 6356 C C . GLU B 1 401 ? -9.867 10.016 23.469 1 98.56 401 GLU B C 1
ATOM 6358 O O . GLU B 1 401 ? -9.867 9.094 22.656 1 98.56 401 GLU B O 1
ATOM 6363 N N . GLU B 1 402 ? -10.875 10.328 24.219 1 98.44 402 GLU B N 1
ATOM 6364 C CA . GLU B 1 402 ? -12.125 9.586 24.172 1 98.44 402 GLU B CA 1
ATOM 6365 C C . GLU B 1 402 ? -12.734 9.625 22.766 1 98.44 402 GLU B C 1
ATOM 6367 O O . GLU B 1 402 ? -13.078 8.578 22.203 1 98.44 402 GLU B O 1
ATOM 6372 N N . LEU B 1 403 ? -12.805 10.766 22.219 1 98.31 403 LEU B N 1
ATOM 6373 C CA . LEU B 1 403 ? -13.484 10.953 20.953 1 98.31 403 LEU B CA 1
ATOM 6374 C C . LEU B 1 403 ? -12.664 10.375 19.797 1 98.31 403 LEU B C 1
ATOM 6376 O O . LEU B 1 403 ? -13.219 9.93 18.797 1 98.31 403 LEU B O 1
ATOM 6380 N N . SER B 1 404 ? -11.336 10.344 19.922 1 98 404 SER B N 1
ATOM 6381 C CA . SER B 1 404 ? -10.461 9.82 18.875 1 98 404 SER B CA 1
ATOM 6382 C C . SER B 1 404 ? -10.414 8.297 18.906 1 98 404 SER B C 1
ATOM 6384 O O . SER B 1 404 ? -10.008 7.664 17.938 1 98 404 SER B O 1
ATOM 6386 N N . GLY B 1 405 ? -10.789 7.715 20.016 1 97.31 405 GLY B N 1
ATOM 6387 C CA . GLY B 1 405 ? -10.773 6.27 20.172 1 97.31 405 GLY B CA 1
ATOM 6388 C C . GLY B 1 405 ? -9.375 5.691 20.25 1 97.31 405 GLY B C 1
ATOM 6389 O O . GLY B 1 405 ? -9.141 4.551 19.844 1 97.31 405 GLY B O 1
ATOM 6390 N N . CYS B 1 406 ? -8.469 6.461 20.688 1 98.25 406 CYS B N 1
ATOM 6391 C CA . CYS B 1 406 ? -7.066 6.059 20.797 1 98.25 406 CYS B CA 1
ATOM 6392 C C . CYS B 1 406 ? -6.359 6.812 21.906 1 98.25 406 CYS B C 1
ATOM 6394 O O . CYS B 1 406 ? -6.598 8.008 22.109 1 98.25 406 CYS B O 1
ATOM 6396 N N . ARG B 1 407 ? -5.465 6.184 22.609 1 98.19 407 ARG B N 1
ATOM 6397 C CA . ARG B 1 407 ? -4.816 6.809 23.75 1 98.19 407 ARG B CA 1
ATOM 6398 C C . ARG B 1 407 ? -3.832 7.887 23.312 1 98.19 407 ARG B C 1
ATOM 6400 O O . ARG B 1 407 ? -3.119 7.711 22.312 1 98.19 407 ARG B O 1
ATOM 6407 N N . ILE B 1 408 ? -3.842 8.992 23.969 1 98.38 408 ILE B N 1
ATOM 6408 C CA . ILE B 1 408 ? -2.838 10.039 23.781 1 98.38 408 ILE B CA 1
ATOM 6409 C C . ILE B 1 408 ? -1.646 9.766 24.703 1 98.38 408 ILE B C 1
ATOM 6411 O O . ILE B 1 408 ? -1.792 9.727 25.922 1 98.38 408 ILE B O 1
ATOM 6415 N N . SER B 1 409 ? -0.471 9.594 24.109 1 97.38 409 SER B N 1
ATOM 6416 C CA . SER B 1 409 ? 0.684 9.109 24.859 1 97.38 409 SER B CA 1
ATOM 6417 C C . SER B 1 409 ? 1.694 10.234 25.094 1 97.38 409 SER B C 1
ATOM 6419 O O . SER B 1 409 ? 2.453 10.195 26.062 1 97.38 409 SER B O 1
ATOM 6421 N N . VAL B 1 410 ? 1.761 11.18 24.234 1 96.81 410 VAL B N 1
ATOM 6422 C CA . VAL B 1 410 ? 2.691 12.297 24.328 1 96.81 410 VAL B CA 1
ATOM 6423 C C . VAL B 1 410 ? 1.979 13.602 23.984 1 96.81 410 VAL B C 1
ATOM 6425 O O . VAL B 1 410 ? 1.12 13.625 23.094 1 96.81 410 VAL B O 1
ATOM 6428 N N . ILE B 1 411 ? 2.303 14.672 24.734 1 97.44 411 ILE B N 1
ATOM 6429 C CA . ILE B 1 411 ? 1.691 15.977 24.516 1 97.44 411 ILE B CA 1
ATOM 6430 C C . ILE B 1 411 ? 2.779 17.047 24.359 1 97.44 411 ILE B C 1
ATOM 6432 O O . ILE B 1 411 ? 3.682 17.141 25.188 1 97.44 411 ILE B O 1
ATOM 6436 N N . GLY B 1 412 ? 2.697 17.75 23.234 1 95 412 GLY B N 1
ATOM 6437 C CA . GLY B 1 412 ? 3.549 18.922 23.062 1 95 412 GLY B CA 1
ATOM 6438 C C . GLY B 1 412 ? 2.971 20.172 23.688 1 95 412 GLY B C 1
ATOM 6439 O O . GLY B 1 412 ? 1.848 20.578 23.359 1 95 412 GLY B O 1
ATOM 6440 N N . THR B 1 413 ? 3.73 20.859 24.531 1 95.75 413 THR B N 1
ATOM 6441 C CA . THR B 1 413 ? 3.244 22 25.281 1 95.75 413 THR B CA 1
ATOM 6442 C C . THR B 1 413 ? 3.979 23.281 24.844 1 95.75 413 THR B C 1
ATOM 6444 O O . THR B 1 413 ? 3.957 24.281 25.562 1 95.75 413 THR B O 1
ATOM 6447 N N . GLY B 1 414 ? 4.664 23.203 23.734 1 90.38 414 GLY B N 1
ATOM 6448 C CA . GLY B 1 414 ? 5.398 24.344 23.219 1 90.38 414 GLY B CA 1
ATOM 6449 C C . GLY B 1 414 ? 6.406 23.969 22.156 1 90.38 414 GLY B C 1
ATOM 6450 O O . GLY B 1 414 ? 6.504 22.812 21.75 1 90.38 414 GLY B O 1
ATOM 6451 N N . PRO B 1 415 ? 7.16 24.922 21.562 1 83.19 415 PRO B N 1
ATOM 6452 C CA . PRO B 1 415 ? 8.047 24.703 20.422 1 83.19 415 PRO B CA 1
ATOM 6453 C C . PRO B 1 415 ? 9.383 24.078 20.812 1 83.19 415 PRO B C 1
ATOM 6455 O O . PRO B 1 415 ? 10.031 23.438 19.984 1 83.19 415 PRO B O 1
ATOM 6458 N N . GLN B 1 416 ? 9.734 24.203 22.094 1 82.62 416 GLN B N 1
ATOM 6459 C CA . GLN B 1 416 ? 11.047 23.703 22.516 1 82.62 416 GLN B CA 1
ATOM 6460 C C . GLN B 1 416 ? 11.031 22.188 22.688 1 82.62 416 GLN B C 1
ATOM 6462 O O . GLN B 1 416 ? 9.977 21.594 22.891 1 82.62 416 GLN B O 1
ATOM 6467 N N . ARG B 1 417 ? 12.156 21.547 22.609 1 79.25 417 ARG B N 1
ATOM 6468 C CA . ARG B 1 417 ? 12.336 20.094 22.703 1 79.25 417 ARG B CA 1
ATOM 6469 C C . ARG B 1 417 ? 11.781 19.562 24.016 1 79.25 417 ARG B C 1
ATOM 6471 O O . ARG B 1 417 ? 11.211 18.469 24.062 1 79.25 417 ARG B O 1
ATOM 6478 N N . ASP B 1 418 ? 12.031 20.344 25.047 1 85.5 418 ASP B N 1
ATOM 6479 C CA . ASP B 1 418 ? 11.656 19.859 26.375 1 85.5 418 ASP B CA 1
ATOM 6480 C C . ASP B 1 418 ? 10.203 20.188 26.688 1 85.5 418 ASP B C 1
ATOM 6482 O O . ASP B 1 418 ? 9.688 19.812 27.734 1 85.5 418 ASP B O 1
ATOM 6486 N N . HIS B 1 419 ? 9.531 20.875 25.781 1 91.62 419 HIS B N 1
ATOM 6487 C CA . HIS B 1 419 ? 8.117 21.188 25.953 1 91.62 419 HIS B CA 1
ATOM 6488 C C . HIS B 1 419 ? 7.246 19.969 25.641 1 91.62 419 HIS B C 1
ATOM 6490 O O . HIS B 1 419 ? 6.434 20.016 24.719 1 91.62 419 HIS B O 1
ATOM 6496 N N . ILE B 1 420 ? 7.438 18.953 26.453 1 93.25 420 ILE B N 1
ATOM 6497 C CA . ILE B 1 420 ? 6.766 17.688 26.156 1 93.25 420 ILE B CA 1
ATOM 6498 C C . ILE B 1 420 ? 6.309 17.031 27.469 1 93.25 420 ILE B C 1
ATOM 6500 O O . ILE B 1 420 ? 7.004 17.109 28.484 1 93.25 420 ILE B O 1
ATOM 6504 N N . ILE B 1 421 ? 5.145 16.484 27.469 1 96.25 421 ILE B N 1
ATOM 6505 C CA . ILE B 1 421 ? 4.637 15.594 28.5 1 96.25 421 ILE B CA 1
ATOM 6506 C C . ILE B 1 421 ? 4.527 14.18 27.953 1 96.25 421 ILE B C 1
ATOM 6508 O O . ILE B 1 421 ? 3.805 13.938 26.984 1 96.25 421 ILE B O 1
ATOM 6512 N N . GLN B 1 422 ? 5.234 13.242 28.453 1 94.94 422 GLN B N 1
ATOM 6513 C CA . GLN B 1 422 ? 5.117 11.844 28.062 1 94.94 422 GLN B CA 1
ATOM 6514 C C . GLN B 1 422 ? 4.281 11.062 29.078 1 94.94 422 GLN B C 1
ATOM 6516 O O . GLN B 1 422 ? 4.664 10.93 30.234 1 94.94 422 GLN B O 1
ATOM 6521 N N . ILE B 1 423 ? 3.16 10.602 28.672 1 97 423 ILE B N 1
ATOM 6522 C CA . ILE B 1 423 ? 2.262 9.828 29.516 1 97 423 ILE B CA 1
ATOM 6523 C C . ILE B 1 423 ? 2.59 8.344 29.391 1 97 423 ILE B C 1
ATOM 6525 O O . ILE B 1 423 ? 2.688 7.629 30.391 1 97 423 ILE B O 1
ATOM 6529 N N . ASN B 1 424 ? 2.74 7.82 28.141 1 95.19 424 ASN B N 1
ATOM 6530 C CA . ASN B 1 424 ? 3.148 6.457 27.828 1 95.19 424 ASN B CA 1
ATOM 6531 C C . ASN B 1 424 ? 4.375 6.438 26.922 1 95.19 424 ASN B C 1
ATOM 6533 O O . ASN B 1 424 ? 4.539 7.316 26.062 1 95.19 424 ASN B O 1
ATOM 6537 N N . SER B 1 425 ? 5.207 5.402 27.141 1 92.31 425 SER B N 1
ATOM 6538 C CA . SER B 1 425 ? 6.355 5.23 26.266 1 92.31 425 SER B CA 1
ATOM 6539 C C . SER B 1 425 ? 5.914 4.875 24.844 1 92.31 425 SER B C 1
ATOM 6541 O O . SER B 1 425 ? 4.941 4.137 24.656 1 92.31 425 SER B O 1
ATOM 6543 N N . LEU B 1 426 ? 6.602 5.422 23.875 1 91.88 426 LEU B N 1
ATOM 6544 C CA . LEU B 1 426 ? 6.289 5.125 22.484 1 91.88 426 LEU B CA 1
ATOM 6545 C C . LEU B 1 426 ? 7.164 3.986 21.953 1 91.88 426 LEU B C 1
ATOM 6547 O O . LEU B 1 426 ? 7 3.543 20.828 1 91.88 426 LEU B O 1
ATOM 6551 N N . ILE B 1 427 ? 8.141 3.455 22.625 1 87.88 427 ILE B N 1
ATOM 6552 C CA . ILE B 1 427 ? 9.07 2.438 22.141 1 87.88 427 ILE B CA 1
ATOM 6553 C C . ILE B 1 427 ? 8.93 1.172 22.984 1 87.88 427 ILE B C 1
ATOM 6555 O O . ILE B 1 427 ? 9.484 0.125 22.641 1 87.88 427 ILE B O 1
ATOM 6559 N N . ASP B 1 428 ? 8.281 1.166 24.125 1 77.44 428 ASP B N 1
ATOM 6560 C CA . ASP B 1 428 ? 8.156 -0.001 25 1 77.44 428 ASP B CA 1
ATOM 6561 C C . ASP B 1 428 ? 6.84 -0.732 24.75 1 77.44 428 ASP B C 1
ATOM 6563 O O . ASP B 1 428 ? 5.859 -0.126 24.312 1 77.44 428 ASP B O 1
#

Sequence (856 aa):
MPGIVLIGAQWGDEGKGKATDLIGTKVDYVARFNGGNNAGHTVVVGDESYALHLLPSGIISPNTTPVIGNGVVVDPEVLFQEIDGLESRGVDCSRLLVSESAHIIAPYHRVLDKVTERFLGKHKIGTTGRGIGPAYADKINRVGIRVHDLFNAEHLHDKVEASLHQKNQMLVKLYNRRPIDVDETTDELLKLGERLKPYVANTSLVLNKALDEGKTVLFEGGQATMLDVDHGTYPFVTSSNPTAGGACTGTGVGPTKITRVVGVSKAYVTRVGEGPFPTELFGEEGEWLRAQGHEYGVTTGRPRRCGWFDAVVNRYAAQVNGLTDIVLTKLDVLTGLKEIPLCVAYDVNGERRDDMPTDQAEFAAAKPIYESMPGWDEDISQVHDFNDLPKTCQDYVKRLEELSGCRISVIGTGPQRDHIIQINSLIDMPGIVLIGAQWGDEGKGKATDLIGTKVDYVARFNGGNNAGHTVVVGDESYALHLLPSGIISPNTTPVIGNGVVVDPEVLFQEIDGLESRGVDCSRLLVSESAHIIAPYHRVLDKVTERFLGKHKIGTTGRGIGPAYADKINRVGIRVHDLFNAEHLHDKVEASLHQKNQMLVKLYNRRPIDVDETTDELLKLGERLKPYVANTSLVLNKALDEGKTVLFEGGQATMLDVDHGTYPFVTSSNPTAGGACTGTGVGPTKITRVVGVSKAYVTRVGEGPFPTELFGEEGEWLRAQGHEYGVTTGRPRRCGWFDAVVNRYAAQVNGLTDIVLTKLDVLTGLKEIPLCVAYDVNGERRDDMPTDQAEFAAAKPIYESMPGWDEDISQVHDFNDLPKTCQDYVKRLEELSGCRISVIGTGPQRDHIIQINSLID

Organism: Bifidobacterium adolescentis (strain ATCC 15703 / DSM 20083 / NCTC 11814 / E194a) (NCBI:txid367928)

Radius of gyration: 26.49 Å; Cα contacts (8 Å, |Δi|>4): 2105; chains: 2; bounding box: 59×80×71 Å

Secondary structure (DSSP, 8-state):
--EEEEEESSSS-S-HHHHHHHHHTT-SEEEE-S--TT--EEEEETTEEEEESSS-GGGG-TT-EEEE-TTSEE-HHHHHHHHHHHHHTT---TT-EEETTPEE--HHHHHHHHHHHHHTGGG-----SSSHHHHHHHHHTT-PPBGGGGG-HHHHHHHHHHHHHHHHHHHHHTT--PPPPHHHHHHHHHHHHHHHGGGEE-HHHHHHHHHHTT--EEEEEEEEGGG-TTTSSTTSS-SS--SHHHHHHTTT--GGGEEEEEEEEESSEEE-SSS--TTB--SHHHHHHHHHHT-B-TTT-PBPEEE-EEHHHHHHHHHHHT-SEEEEE-GGGGTT-SEEEEEEEEEETTEEE-S--SSHHHHHH-EEEEEEEE---S--TT--SGGGS-HHHHHHHHHHHHHHTS-EEEEE-SSSTT-EEESS-S--/--EEEEEESSSS-S-HHHHHHHHHTT-SEEEE-S--TT--EEEEETTEEEEESSS-GGGG-TT-EEEE-TTSEE-HHHHHHHHHHHHHTT---TT-EEETTPEE--HHHHHHHHHHHHHTGGG-----SSSHHHHHHHHHTT-PPBGGGGG-HHHHHHHHHHHHHHHHHHHHHTT--PPPPHHHHHHHHHHHHHHHGGGEE-HHHHHHHHHHTT--EEEEEEEEGGG-TTTSSTTSS-SS--SHHHHHHTTT--GGGEEEEEEEEESSEEE-SSS--TTB--SHHHHHHHHHHT-B-TTT-PBPEEE-EEHHHHHHHHHHHT-SEEEEE-GGGGTT-SEEEEEEEEEETTEEE-S--SSHHHHHH-EEEEEEEE---S--TT--SGGGS-HHHHHHHHHHHHHHTS-EEEEE-SSSTT-EEESS-S--

pLDDT: mean 93.83, std 6.9, range [54.91, 98.81]

Nearest PDB structures (foldseek):
  4m9d-assembly1_A  TM=9.717E-01  e=1.764E-64  Bacillus anthracis str. 'Ames Ancestor'
  4m0g-assembly1_B  TM=9.678E-01  e=1.470E-62  Bacillus anthracis str. 'Ames Ancestor'
  4m0g-assembly1_A  TM=9.659E-01  e=8.523E-62  Bacillus anthracis str. 'Ames Ancestor'
  5i34-assembly1_A  TM=9.389E-01  e=4.940E-57  Cryptococcus neoformans H99
  5i34-assembly1_B  TM=9.379E-01  e=5.575E-54  Cryptococcus neoformans H99

Foldseek 3Di:
DFAEEEFALAWFPLQSQLVCVVCLLPFAEEEEFAEEQQFWHWHDDDPDIAIDRQWTSNQQHPRHQYEYFQRYAYALVVVVVSVVVCVVVPGDRLSAAYEQNHFYQFPVLLVCLVQVQVPCVPNRLDGPSSSQQVQLVCVVVVLTDGLNCLQPLVSLLVSLCVSQVVVQCCQVVPRVHHRDDSVVRSVVSNVSSVVCVSRYDNQLVVVVVCLVVVGYYYYYFRTHQQQAVQRHLPPNHGSAGSAQVSSCVRHVNDPVRHDAYEHEHEQWDWHDDDAADQFWDDDDVQVLLCVLQVQADPVPRHHITTGHAELQSLLSSCVVRVHAEYEYEDLQSQAPDQKGKYFLFWQFVNDTGRHDDPDRVSRNRTHTDIDIAGHHHDQCQPPAELVPDDPSSNVSQVVSCVSSVHYYAKYARDDDSSRMHGNDDRRD/DFAEEEFALAWFPLQSQLVCVQCLLPFAEEEEFAEEQQFWHWHDDDPDIAIDRQWTSNQQHPRHQYEYFQRYAYALVVVVVSVVVCVVVPGDRLSAAYEQNHFYQFPVLLVCLVQVQVPCVPNRLDGPSSSQQVQLVCVVVVLTDGLNCLQPLVSLLVSLCVSQVVVQCCQVVPRVHHRDDSVVRSVVSNVSSVVCVSRYDNQLVVVVVCLVVVGYYYYYFRTHQQQAVQRHLPPNHGSAGSAQVSSCVRHVNDPVRHDAYEHEHEQWHWHDDDAADQFWDDDPVQVLLCVLQVQADPVPRHHITTGHAELQSLLSSCVVRVHAEYEYEDLQSQAPDQKGKHFLFWQFVNDTGRHDDPDRVSRNRTHTDTDIAGHHHDQCQPPAELVPDDPSSNVSQVVSCVSSVHYYAKYARDDDSSRIHGNHDRRD

InterPro domains:
  IPR001114 Adenylosuccinate synthetase [MF_00011] (1-428)
  IPR001114 Adenylosuccinate synthetase [PF00709] (5-421)
  IPR001114 Adenylosuccinate synthetase [PTHR11846] (4-421)
  IPR001114 Adenylosuccinate synthetase [SM00788] (3-422)
  IPR001114 Adenylosuccinate synthetase [TIGR00184] (5-424)
  IPR001114 Adenylosuccinate synthetase [cd03108] (2-421)
  IPR018220 Adenylosuccinate synthase, GTP-binding site [PS01266] (10-17)
  IPR027417 P-loop containing nucleoside triphosphate hydrolase [SSF52540] (2-426)
  IPR033128 Adenylosuccinate synthase, active site [PS00513] (131-142)
  IPR042109 Adenylosuccinate synthetase, domain 1 [G3DSA:3.40.440.10] (5-264)
  IPR042110 Adenylosuccinate synthetase, domain 2 [G3DSA:1.10.300.10] (105-204)
  IPR042111 Adenylosuccinate synthetase, domain 3 [G3DSA:3.90.170.10] (265-428)